Protein AF-0000000071170384 (afdb_homodimer)

InterPro domains:
  IPR001902 SLC26A/SulP transporter [PTHR11814] (69-682)
  IPR001902 SLC26A/SulP transporter [TIGR00815] (80-679)
  IPR002645 STAS domain [PF01740] (552-679)
  IPR002645 STAS domain [PS50801] (547-683)
  IPR011547 SLC26A/SulP transporter domain [PF00916] (94-498)
  IPR036513 STAS domain superfamily [G3DSA:3.30.750.24] (528-684)
  IPR036513 STAS domain superfamily [SSF52091] (549-679)

Structure (mmCIF, N/CA/C/O backbone):
data_AF-0000000071170384-model_v1
#
loop_
_entity.id
_entity.type
_entity.pdbx_description
1 polymer 'STAS domain-containing protein'
#
loop_
_atom_site.group_PDB
_atom_site.id
_atom_site.type_symbol
_atom_site.label_atom_id
_atom_site.label_alt_id
_atom_site.label_comp_id
_atom_site.label_asym_id
_atom_site.label_entity_id
_atom_site.label_seq_id
_atom_site.pdbx_PDB_ins_code
_atom_site.Cartn_x
_atom_site.Cartn_y
_atom_site.Cartn_z
_atom_site.occupancy
_atom_site.B_iso_or_equiv
_atom_site.auth_seq_id
_atom_site.auth_comp_id
_atom_site.auth_asym_id
_atom_site.auth_atom_id
_atom_site.pdbx_PDB_model_num
ATOM 1 N N . MET A 1 1 ? -44.094 -24.359 32.625 1 20.95 1 MET A N 1
ATOM 2 C CA . MET A 1 1 ? -44.75 -25.047 31.547 1 20.95 1 MET A CA 1
ATOM 3 C C . MET A 1 1 ? -43.969 -24.891 30.234 1 20.95 1 MET A C 1
ATOM 5 O O . MET A 1 1 ? -43.531 -23.781 29.906 1 20.95 1 MET A O 1
ATOM 9 N N . PRO A 1 2 ? -43.344 -25.953 29.719 1 22.44 2 PRO A N 1
ATOM 10 C CA . PRO A 1 2 ? -42.406 -25.969 28.578 1 22.44 2 PRO A CA 1
ATOM 11 C C . PRO A 1 2 ? -43.031 -25.391 27.312 1 22.44 2 PRO A C 1
ATOM 13 O O . PRO A 1 2 ? -44.188 -25.688 27 1 22.44 2 PRO A O 1
ATOM 16 N N . ARG A 1 3 ? -42.844 -24.062 27.062 1 23.8 3 ARG A N 1
ATOM 17 C CA . ARG A 1 3 ? -43.344 -23.391 25.859 1 23.8 3 ARG A CA 1
ATOM 18 C C . ARG A 1 3 ? -43.125 -24.266 24.625 1 23.8 3 ARG A C 1
ATOM 20 O O . ARG A 1 3 ? -42.031 -24.734 24.375 1 23.8 3 ARG A O 1
ATOM 27 N N . LYS A 1 4 ? -44.219 -25.016 24.266 1 24.16 4 LYS A N 1
ATOM 28 C CA . LYS A 1 4 ? -44.375 -25.828 23.062 1 24.16 4 LYS A CA 1
ATOM 29 C C . LYS A 1 4 ? -43.812 -25.125 21.828 1 24.16 4 LYS A C 1
ATOM 31 O O . LYS A 1 4 ? -44.219 -24 21.516 1 24.16 4 LYS A O 1
ATOM 36 N N . TYR A 1 5 ? -42.531 -25.359 21.547 1 25.11 5 TYR A N 1
ATOM 37 C CA . TYR A 1 5 ? -41.781 -25 20.375 1 25.11 5 TYR A CA 1
ATOM 38 C C . TYR A 1 5 ? -42.531 -25.328 19.094 1 25.11 5 TYR A C 1
ATOM 40 O O . TYR A 1 5 ? -42.688 -26.516 18.75 1 25.11 5 TYR A O 1
ATOM 48 N N . TYR A 1 6 ? -43.75 -24.688 18.875 1 24.3 6 TYR A N 1
ATOM 49 C CA . TYR A 1 6 ? -44.406 -24.859 17.578 1 24.3 6 TYR A CA 1
ATOM 50 C C . TYR A 1 6 ? -43.406 -24.719 16.438 1 24.3 6 TYR A C 1
ATOM 52 O O . TYR A 1 6 ? -42.75 -23.688 16.328 1 24.3 6 TYR A O 1
ATOM 60 N N . GLY A 1 7 ? -42.781 -25.828 16.031 1 25.31 7 GLY A N 1
ATOM 61 C CA . GLY A 1 7 ? -41.875 -26.047 14.922 1 25.31 7 GLY A CA 1
ATOM 62 C C . GLY A 1 7 ? -42.375 -25.469 13.609 1 25.31 7 GLY A C 1
ATOM 63 O O . GLY A 1 7 ? -43.5 -25.797 13.172 1 25.31 7 GLY A O 1
ATOM 64 N N . ALA A 1 8 ? -42.344 -24.234 13.328 1 29.8 8 ALA A N 1
ATOM 65 C CA . ALA A 1 8 ? -42.625 -23.594 12.047 1 29.8 8 ALA A CA 1
ATOM 66 C C . ALA A 1 8 ? -42.031 -24.375 10.891 1 29.8 8 ALA A C 1
ATOM 68 O O . ALA A 1 8 ? -40.781 -24.469 10.781 1 29.8 8 ALA A O 1
ATOM 69 N N . PHE A 1 9 ? -42.594 -25.547 10.453 1 29.34 9 PHE A N 1
ATOM 70 C CA . PHE A 1 9 ? -42.25 -26.297 9.25 1 29.34 9 PHE A CA 1
ATOM 71 C C . PHE A 1 9 ? -42.406 -25.406 8.016 1 29.34 9 PHE A C 1
ATOM 73 O O . PHE A 1 9 ? -43.406 -24.719 7.836 1 29.34 9 PHE A O 1
ATOM 80 N N . SER A 1 10 ? -41.469 -24.766 7.492 1 36.94 10 SER A N 1
ATOM 81 C CA . SER A 1 10 ? -41.5 -24.391 6.082 1 36.94 10 SER A CA 1
ATOM 82 C C . SER A 1 10 ? -42.125 -25.484 5.23 1 36.94 10 SER A C 1
ATOM 84 O O . SER A 1 10 ? -41.625 -26.609 5.184 1 36.94 10 SER A O 1
ATOM 86 N N . HIS A 1 11 ? -43.406 -25.703 5.277 1 37 11 HIS A N 1
ATOM 87 C CA . HIS A 1 11 ? -44.156 -26.703 4.527 1 37 11 HIS A CA 1
ATOM 88 C C . HIS A 1 11 ? -43.969 -26.531 3.025 1 37 11 HIS A C 1
ATOM 90 O O . HIS A 1 11 ? -44.188 -25.438 2.486 1 37 11 HIS A O 1
ATOM 96 N N . MET A 1 12 ? -43 -27.172 2.486 1 35.38 12 MET A N 1
ATOM 97 C CA . MET A 1 12 ? -42.906 -27.391 1.045 1 35.38 12 MET A CA 1
ATOM 98 C C . MET A 1 12 ? -44.188 -28.047 0.509 1 35.38 12 MET A C 1
ATOM 100 O O . MET A 1 12 ? -44.562 -29.125 0.969 1 35.38 12 MET A O 1
ATOM 104 N N . LYS A 1 13 ? -45.281 -27.453 0.264 1 33.75 13 LYS A N 1
ATOM 105 C CA . LYS A 1 13 ? -46.344 -28.125 -0.482 1 33.75 13 LYS A CA 1
ATOM 106 C C . LYS A 1 13 ? -45.906 -28.453 -1.903 1 33.75 13 LYS A C 1
ATOM 108 O O . LYS A 1 13 ? -45.625 -27.547 -2.699 1 33.75 13 LYS A O 1
ATOM 113 N N . THR A 1 14 ? -45.156 -29.516 -2.109 1 32.84 14 THR A N 1
ATOM 114 C CA . THR A 1 14 ? -44.875 -30.062 -3.436 1 32.84 14 THR A CA 1
ATOM 115 C C . THR A 1 14 ? -46.188 -30.281 -4.211 1 32.84 14 THR A C 1
ATOM 117 O O . THR A 1 14 ? -46.969 -31.156 -3.865 1 32.84 14 THR A O 1
ATOM 120 N N . GLU A 1 15 ? -47 -29.359 -4.523 1 31.3 15 GLU A N 1
ATOM 121 C CA . GLU A 1 15 ? -47.938 -29.766 -5.555 1 31.3 15 GLU A CA 1
ATOM 122 C C . GLU A 1 15 ? -47.219 -30.266 -6.801 1 31.3 15 GLU A C 1
ATOM 124 O O . GLU A 1 15 ? -46.656 -29.469 -7.551 1 31.3 15 GLU A O 1
ATOM 129 N N . LEU A 1 16 ? -46.562 -31.422 -6.723 1 31.34 16 LEU A N 1
ATOM 130 C CA . LEU A 1 16 ? -46.062 -32.125 -7.895 1 31.34 16 LEU A CA 1
ATOM 131 C C . LEU A 1 16 ? -47.062 -32.094 -9.031 1 31.34 16 LEU A C 1
ATOM 133 O O . LEU A 1 16 ? -48.125 -32.719 -8.93 1 31.34 16 LEU A O 1
ATOM 137 N N . LEU A 1 17 ? -47.281 -31 -9.742 1 30.3 17 LEU A N 1
ATOM 138 C CA . LEU A 1 17 ? -48.031 -31.203 -10.984 1 30.3 17 LEU A CA 1
ATOM 139 C C . LEU A 1 17 ? -47.406 -32.344 -11.797 1 30.3 17 LEU A C 1
ATOM 141 O O . LEU A 1 17 ? -46.188 -32.438 -11.891 1 30.3 17 LEU A O 1
ATOM 145 N N . ASN A 1 18 ? -48.062 -33.438 -12.109 1 28.81 18 ASN A N 1
ATOM 146 C CA . ASN A 1 18 ? -47.844 -34.688 -12.852 1 28.81 18 ASN A CA 1
ATOM 147 C C . ASN A 1 18 ? -47.156 -34.406 -14.188 1 28.81 18 ASN A C 1
ATOM 149 O O . ASN A 1 18 ? -47.094 -35.312 -15.039 1 28.81 18 ASN A O 1
ATOM 153 N N . GLY A 1 19 ? -47.344 -33.25 -14.938 1 29.53 19 GLY A N 1
ATOM 154 C CA . GLY A 1 19 ? -47.031 -33.438 -16.344 1 29.53 19 GLY A CA 1
ATOM 155 C C . GLY A 1 19 ? -45.562 -33.844 -16.594 1 29.53 19 GLY A C 1
ATOM 156 O O . GLY A 1 19 ? -44.75 -33.75 -15.688 1 29.53 19 GLY A O 1
ATOM 157 N N . GLY A 1 20 ? -45.094 -34 -17.984 1 28.73 20 GLY A N 1
ATOM 158 C CA . GLY A 1 20 ? -44.062 -34.719 -18.703 1 28.73 20 GLY A CA 1
ATOM 159 C C . GLY A 1 20 ? -42.656 -34.344 -18.297 1 28.73 20 GLY A C 1
ATOM 160 O O . GLY A 1 20 ? -42.031 -35 -17.453 1 28.73 20 GLY A O 1
ATOM 161 N N . GLU A 1 21 ? -41.969 -33.438 -19.125 1 32.56 21 GLU A N 1
ATOM 162 C CA . GLU A 1 21 ? -40.562 -33.5 -19.5 1 32.56 21 GLU A CA 1
ATOM 163 C C . GLU A 1 21 ? -39.656 -32.969 -18.391 1 32.56 21 GLU A C 1
ATOM 165 O O . GLU A 1 21 ? -39.938 -31.906 -17.828 1 32.56 21 GLU A O 1
ATOM 170 N N . ARG A 1 22 ? -38.781 -33.719 -17.766 1 36.72 22 ARG A N 1
ATOM 171 C CA . ARG A 1 22 ? -37.812 -33.844 -16.656 1 36.72 22 ARG A CA 1
ATOM 172 C C . ARG A 1 22 ? -36.781 -32.719 -16.734 1 36.72 22 ARG A C 1
ATOM 174 O O . ARG A 1 22 ? -35.562 -33 -16.734 1 36.72 22 ARG A O 1
ATOM 181 N N . ARG A 1 23 ? -36.906 -31.641 -17.422 1 36.28 23 ARG A N 1
ATOM 182 C CA . ARG A 1 23 ? -35.625 -30.938 -17.375 1 36.28 23 ARG A CA 1
ATOM 183 C C . ARG A 1 23 ? -35.344 -30.422 -15.977 1 36.28 23 ARG A C 1
ATOM 185 O O . ARG A 1 23 ? -36.219 -29.844 -15.32 1 36.28 23 ARG A O 1
ATOM 192 N N . GLU A 1 24 ? -34.344 -30.797 -15.297 1 39.06 24 GLU A N 1
ATOM 193 C CA . GLU A 1 24 ? -33.781 -30.547 -13.977 1 39.06 24 GLU A CA 1
ATOM 194 C C . GLU A 1 24 ? -34 -29.094 -13.547 1 39.06 24 GLU A C 1
ATOM 196 O O . GLU A 1 24 ? -34.312 -28.828 -12.375 1 39.06 24 GLU A O 1
ATOM 201 N N . GLY A 1 25 ? -33.844 -28.125 -14.375 1 41.59 25 GLY A N 1
ATOM 202 C CA . GLY A 1 25 ? -33.906 -26.719 -14.031 1 41.59 25 GLY A CA 1
ATOM 203 C C . GLY A 1 25 ? -35.281 -26.234 -13.664 1 41.59 25 GLY A C 1
ATOM 204 O O . GLY A 1 25 ? -35.438 -25.203 -13.023 1 41.59 25 GLY A O 1
ATOM 205 N N . ILE A 1 26 ? -36.375 -26.766 -14.258 1 41.81 26 ILE A N 1
ATOM 206 C CA . ILE A 1 26 ? -37.75 -26.266 -14.266 1 41.81 26 ILE A CA 1
ATOM 207 C C . ILE A 1 26 ? -38.406 -26.594 -12.938 1 41.81 26 ILE A C 1
ATOM 209 O O . ILE A 1 26 ? -39.312 -25.891 -12.5 1 41.81 26 ILE A O 1
ATOM 213 N N . MET A 1 27 ? -38.031 -27.609 -12.352 1 44.47 27 MET A N 1
ATOM 214 C CA . MET A 1 27 ? -38.781 -28.016 -11.18 1 44.47 27 MET A CA 1
ATOM 215 C C . MET A 1 27 ? -38.625 -27.016 -10.039 1 44.47 27 MET A C 1
ATOM 217 O O . MET A 1 27 ? -39.562 -26.75 -9.297 1 44.47 27 MET A O 1
ATOM 221 N N . ALA A 1 28 ? -37.5 -26.5 -9.852 1 48.72 28 ALA A N 1
ATOM 222 C CA . ALA A 1 28 ? -37.281 -25.594 -8.727 1 48.72 28 ALA A CA 1
ATOM 223 C C . ALA A 1 28 ? -38.125 -24.328 -8.875 1 48.72 28 ALA A C 1
ATOM 225 O O . ALA A 1 28 ? -38.594 -23.766 -7.879 1 48.72 28 ALA A O 1
ATOM 226 N N . SER A 1 29 ? -38.344 -23.969 -10.125 1 49.19 29 SER A N 1
ATOM 227 C CA . SER A 1 29 ? -39.125 -22.75 -10.312 1 49.19 29 SER A CA 1
ATOM 228 C C . SER A 1 29 ? -40.594 -22.969 -9.961 1 49.19 29 SER A C 1
ATOM 230 O O . SER A 1 29 ? -41.312 -22.016 -9.633 1 49.19 29 SER A O 1
ATOM 232 N N . VAL A 1 30 ? -41 -24.281 -9.93 1 52.75 30 VAL A N 1
ATOM 233 C CA . VAL A 1 30 ? -42.406 -24.562 -9.719 1 52.75 30 VAL A CA 1
ATOM 234 C C . VAL A 1 30 ? -42.688 -24.766 -8.227 1 52.75 30 VAL A C 1
ATOM 236 O O . VAL A 1 30 ? -43.844 -24.672 -7.777 1 52.75 30 VAL A O 1
ATOM 239 N N . CYS A 1 31 ? -41.562 -24.906 -7.504 1 57.34 31 CYS A N 1
ATOM 240 C CA . CYS A 1 31 ? -41.75 -25.141 -6.078 1 57.34 31 CYS A CA 1
ATOM 241 C C . CYS A 1 31 ? -41.875 -23.828 -5.316 1 57.34 31 CYS A C 1
ATOM 243 O O . CYS A 1 31 ? -41.062 -22.906 -5.535 1 57.34 31 CYS A O 1
ATOM 245 N N . ARG A 1 32 ? -43.062 -23.641 -4.629 1 66.44 32 ARG A N 1
ATOM 246 C CA . ARG A 1 32 ? -43.281 -22.469 -3.795 1 66.44 32 ARG A CA 1
ATOM 247 C C . ARG A 1 32 ? -43.062 -22.797 -2.32 1 66.44 32 ARG A C 1
ATOM 249 O O . ARG A 1 32 ? -43.312 -23.922 -1.887 1 66.44 32 ARG A O 1
ATOM 256 N N . PHE A 1 33 ? -42.406 -21.922 -1.614 1 66.06 33 PHE A N 1
ATOM 257 C CA . PHE A 1 33 ? -42.25 -22.125 -0.181 1 66.06 33 PHE A CA 1
ATOM 258 C C . PHE A 1 33 ? -42.906 -21 0.609 1 66.06 33 PHE A C 1
ATOM 260 O O . PHE A 1 33 ? -43.25 -19.953 0.052 1 66.06 33 PHE A O 1
ATOM 267 N N . HIS A 1 34 ? -43.375 -21.375 1.926 1 69.12 34 HIS A N 1
ATOM 268 C CA . HIS A 1 34 ? -44 -20.438 2.844 1 69.12 34 HIS A CA 1
ATOM 269 C C . HIS A 1 34 ? -43.188 -20.266 4.113 1 69.12 34 HIS A C 1
ATOM 271 O O . HIS A 1 34 ? -42.719 -21.234 4.707 1 69.12 34 HIS A O 1
ATOM 277 N N . VAL A 1 35 ? -42.781 -18.953 4.332 1 69.94 35 VAL A N 1
ATOM 278 C CA . VAL A 1 35 ? -42.062 -18.641 5.57 1 69.94 35 VAL A CA 1
ATOM 279 C C . VAL A 1 35 ? -42.938 -17.766 6.465 1 69.94 35 VAL A C 1
ATOM 281 O O . VAL A 1 35 ? -43.531 -16.781 6.012 1 69.94 35 VAL A O 1
ATOM 284 N N . GLU A 1 36 ? -43.188 -18.234 7.742 1 68.5 36 GLU A N 1
ATOM 285 C CA . GLU A 1 36 ? -43.906 -17.438 8.75 1 68.5 36 GLU A CA 1
ATOM 286 C C . GLU A 1 36 ? -43.031 -17.219 9.984 1 68.5 36 GLU A C 1
ATOM 288 O O . GLU A 1 36 ? -42.656 -18.188 10.648 1 68.5 36 GLU A O 1
ATOM 293 N N . ARG A 1 37 ? -42.656 -16.016 10.211 1 69.69 37 ARG A N 1
ATOM 294 C CA . ARG A 1 37 ? -41.812 -15.727 11.375 1 69.69 37 ARG A CA 1
ATOM 295 C C . ARG A 1 37 ? -42.094 -14.312 11.891 1 69.69 37 ARG A C 1
ATOM 297 O O . ARG A 1 37 ? -42.625 -13.477 11.164 1 69.69 37 ARG A O 1
ATOM 304 N N . PRO A 1 38 ? -41.688 -13.953 13.203 1 65.81 38 PRO A N 1
ATOM 305 C CA . PRO A 1 38 ? -41.844 -12.594 13.727 1 65.81 38 PRO A CA 1
ATOM 306 C C . PRO A 1 38 ? -40.812 -11.617 13.125 1 65.81 38 PRO A C 1
ATOM 308 O O . PRO A 1 38 ? -39.812 -12.039 12.586 1 65.81 38 PRO A O 1
ATOM 311 N N . VAL A 1 39 ? -41.188 -10.375 13.133 1 69.19 39 VAL A N 1
ATOM 312 C CA . VAL A 1 39 ? -40.281 -9.312 12.75 1 69.19 39 VAL A CA 1
ATOM 313 C C . VAL A 1 39 ? -39.219 -9.117 13.844 1 69.19 39 VAL A C 1
ATOM 315 O O . VAL A 1 39 ? -39.562 -8.883 15.008 1 69.19 39 VAL A O 1
ATOM 318 N N . TYR A 1 40 ? -37.938 -9.312 13.586 1 65.62 40 TYR A N 1
ATOM 319 C CA . TYR A 1 40 ? -36.875 -9.273 14.594 1 65.62 40 TYR A CA 1
ATOM 320 C C . TYR A 1 40 ? -36.094 -7.969 14.523 1 65.62 40 TYR A C 1
ATOM 322 O O . TYR A 1 40 ? -35.812 -7.48 13.438 1 65.62 40 TYR A O 1
ATOM 330 N N . GLN A 1 41 ? -35.906 -7.34 15.727 1 71.38 41 GLN A N 1
ATOM 331 C CA . GLN A 1 41 ? -34.812 -6.422 15.883 1 71.38 41 GLN A CA 1
ATOM 332 C C . GLN A 1 41 ? -33.531 -7.168 16.25 1 71.38 41 GLN A C 1
ATOM 334 O O . GLN A 1 41 ? -33.594 -8.266 16.812 1 71.38 41 GLN A O 1
ATOM 339 N N . GLN A 1 42 ? -32.438 -6.684 15.898 1 75.38 42 GLN A N 1
ATOM 340 C CA . GLN A 1 42 ? -31.172 -7.375 16.109 1 75.38 42 GLN A CA 1
ATOM 341 C C . GLN A 1 42 ? -30.984 -7.773 17.562 1 75.38 42 GLN A C 1
ATOM 343 O O . GLN A 1 42 ? -30.484 -8.859 17.859 1 75.38 42 GLN A O 1
ATOM 348 N N . GLU A 1 43 ? -31.359 -6.902 18.438 1 72.44 43 GLU A N 1
ATOM 349 C CA . GLU A 1 43 ? -31.219 -7.188 19.859 1 72.44 43 GLU A CA 1
ATOM 350 C C . GLU A 1 43 ? -32.062 -8.383 20.281 1 72.44 43 GLU A C 1
ATOM 352 O O . GLU A 1 43 ? -31.672 -9.188 21.109 1 72.44 43 GLU A O 1
ATOM 357 N N . GLU A 1 44 ? -33.25 -8.484 19.703 1 69.56 44 GLU A N 1
ATOM 358 C CA . GLU A 1 44 ? -34.156 -9.594 20 1 69.56 44 GLU A CA 1
ATOM 359 C C . GLU A 1 44 ? -33.594 -10.914 19.5 1 69.56 44 GLU A C 1
ATOM 361 O O . GLU A 1 44 ? -33.688 -11.938 20.172 1 69.56 44 GLU A O 1
ATOM 366 N N . LEU A 1 45 ? -33.062 -10.852 18.406 1 71.5 45 LEU A N 1
ATOM 367 C CA . LEU A 1 45 ? -32.438 -12.047 17.844 1 71.5 45 LEU A CA 1
ATOM 368 C C . LEU A 1 45 ? -31.234 -12.477 18.688 1 71.5 45 LEU A C 1
ATOM 370 O O . LEU A 1 45 ? -31.031 -13.672 18.922 1 71.5 45 LEU A O 1
ATOM 374 N N . ASN A 1 46 ? -30.391 -11.523 19.094 1 72.62 46 ASN A N 1
ATOM 375 C CA . ASN A 1 46 ? -29.234 -11.812 19.922 1 72.62 46 ASN A CA 1
ATOM 376 C C . ASN A 1 46 ? -29.641 -12.438 21.25 1 72.62 46 ASN A C 1
ATOM 378 O O . ASN A 1 46 ? -29 -13.375 21.734 1 72.62 46 ASN A O 1
ATOM 382 N N . ASP A 1 47 ? -30.641 -11.883 21.797 1 70.81 47 ASP A N 1
ATOM 383 C CA . ASP A 1 47 ? -31.109 -12.359 23.094 1 70.81 47 ASP A CA 1
ATOM 384 C C . ASP A 1 47 ? -31.656 -13.781 22.984 1 70.81 47 ASP A C 1
ATOM 386 O O . ASP A 1 47 ? -31.469 -14.594 23.906 1 70.81 47 ASP A O 1
ATOM 390 N N . GLU A 1 48 ? -32.25 -14.055 21.891 1 68.88 48 GLU A N 1
ATOM 391 C CA . GLU A 1 48 ? -32.938 -15.336 21.75 1 68.88 48 GLU A CA 1
ATOM 392 C C . GLU A 1 48 ? -31.969 -16.422 21.297 1 68.88 48 GLU A C 1
ATOM 394 O O . GLU A 1 48 ? -32.094 -17.578 21.719 1 68.88 48 GLU A O 1
ATOM 399 N N . TYR A 1 49 ? -31.016 -16.125 20.516 1 70 49 TYR A N 1
ATOM 400 C CA . TYR A 1 49 ? -30.281 -17.203 19.859 1 70 49 TYR A CA 1
ATOM 401 C C . TYR A 1 49 ? -28.781 -17.047 20.047 1 70 49 TYR A C 1
ATOM 403 O O . TYR A 1 49 ? -28 -17.891 19.625 1 70 49 TYR A O 1
ATOM 411 N N . LYS A 1 50 ? -28.297 -15.867 20.594 1 72.44 50 LYS A N 1
ATOM 412 C CA . LYS A 1 50 ? -26.859 -15.664 20.75 1 72.44 50 LYS A CA 1
ATOM 413 C C . LYS A 1 50 ? -26.266 -16.719 21.688 1 72.44 50 LYS A C 1
ATOM 415 O O . LYS A 1 50 ? -26.859 -17.047 22.719 1 72.44 50 LYS A O 1
ATOM 420 N N . SER A 1 51 ? -25.266 -17.391 21.047 1 67.19 51 SER A N 1
ATOM 421 C CA . SER A 1 51 ? -24.594 -18.422 21.844 1 67.19 51 SER A CA 1
ATOM 422 C C . SER A 1 51 ? -23.703 -17.797 22.906 1 67.19 51 SER A C 1
ATOM 424 O O . SER A 1 51 ? -23.125 -16.734 22.703 1 67.19 51 SER A O 1
ATOM 426 N N . GLU A 1 52 ? -23.875 -17.938 24.172 1 54.81 52 GLU A N 1
ATOM 427 C CA . GLU A 1 52 ? -23.094 -17.422 25.297 1 54.81 52 GLU A CA 1
ATOM 428 C C . GLU A 1 52 ? -21.594 -17.688 25.094 1 54.81 52 GLU A C 1
ATOM 430 O O . GLU A 1 52 ? -20.75 -17.109 25.781 1 54.81 52 GLU A O 1
ATOM 435 N N . ARG A 1 53 ? -21.203 -18.562 24.312 1 47.66 53 ARG A N 1
ATOM 436 C CA . ARG A 1 53 ? -19.828 -19.062 24.328 1 47.66 53 ARG A CA 1
ATOM 437 C C . ARG A 1 53 ? -18.859 -18.031 23.734 1 47.66 53 ARG A C 1
ATOM 439 O O . ARG A 1 53 ? -17.656 -18.266 23.656 1 47.66 53 ARG A O 1
ATOM 446 N N . THR A 1 54 ? -19.281 -16.969 23.188 1 45.97 54 THR A N 1
ATOM 447 C CA . THR A 1 54 ? -18.359 -16.281 22.281 1 45.97 54 THR A CA 1
ATOM 448 C C . THR A 1 54 ? -17.266 -15.562 23.062 1 45.97 54 THR A C 1
ATOM 450 O O . THR A 1 54 ? -16.438 -14.852 22.484 1 45.97 54 THR A O 1
ATOM 453 N N . SER A 1 55 ? -17.469 -15.234 24.406 1 40.06 55 SER A N 1
ATOM 454 C CA . SER A 1 55 ? -16.578 -14.172 24.891 1 40.06 55 SER A CA 1
ATOM 455 C C . SER A 1 55 ? -15.117 -14.516 24.656 1 40.06 55 SER A C 1
ATOM 457 O O . SER A 1 55 ? -14.32 -13.664 24.266 1 40.06 55 SER A O 1
ATOM 459 N N . CYS A 1 56 ? -14.539 -15.516 25.531 1 34.06 56 CYS A N 1
ATOM 460 C CA . CYS A 1 56 ? -13.18 -15.492 26.062 1 34.06 56 CYS A CA 1
ATOM 461 C C . CYS A 1 56 ? -12.195 -16.047 25.047 1 34.06 56 CYS A C 1
ATOM 463 O O . CYS A 1 56 ? -11.164 -16.609 25.422 1 34.06 56 CYS A O 1
ATOM 465 N N . LYS A 1 57 ? -12.547 -16.25 23.906 1 37.84 57 LYS A N 1
ATOM 466 C CA . LYS A 1 57 ? -11.633 -17.094 23.141 1 37.84 57 LYS A CA 1
ATOM 467 C C . LYS A 1 57 ? -10.344 -16.344 22.797 1 37.84 57 LYS A C 1
ATOM 469 O O . LYS A 1 57 ? -9.461 -16.891 22.141 1 37.84 57 LYS A O 1
ATOM 474 N N . SER A 1 58 ? -10.352 -15.055 23.047 1 40.19 58 SER A N 1
ATOM 475 C CA . SER A 1 58 ? -9.195 -14.383 22.469 1 40.19 58 SER A CA 1
ATOM 476 C C . SER A 1 58 ? -7.898 -14.82 23.156 1 40.19 58 SER A C 1
ATOM 478 O O . SER A 1 58 ? -6.895 -15.062 22.484 1 40.19 58 SER A O 1
ATOM 480 N N . LEU A 1 59 ? -7.867 -14.82 24.594 1 35.09 59 LEU A N 1
ATOM 481 C CA . LEU A 1 59 ? -6.602 -15.047 25.297 1 35.09 59 LEU A CA 1
ATOM 482 C C . LEU A 1 59 ? -6.195 -16.516 25.203 1 35.09 59 LEU A C 1
ATOM 484 O O . LEU A 1 59 ? -5.004 -16.828 25.266 1 35.09 59 LEU A O 1
ATOM 488 N N . ASP A 1 60 ? -7.141 -17.344 25.234 1 35.72 60 ASP A N 1
ATOM 489 C CA . ASP A 1 60 ? -6.793 -18.75 25.422 1 35.72 60 ASP A CA 1
ATOM 490 C C . ASP A 1 60 ? -6.141 -19.312 24.156 1 35.72 60 ASP A C 1
ATOM 492 O O . ASP A 1 60 ? -5.355 -20.266 24.234 1 35.72 60 ASP A O 1
ATOM 496 N N . ASP A 1 61 ? -6.578 -18.797 23.078 1 37.66 61 ASP A N 1
ATOM 497 C CA . ASP A 1 61 ? -5.973 -19.375 21.875 1 37.66 61 ASP A CA 1
ATOM 498 C C . ASP A 1 61 ? -4.508 -18.953 21.75 1 37.66 61 ASP A C 1
ATOM 500 O O . ASP A 1 61 ? -3.75 -19.547 20.984 1 37.66 61 ASP A O 1
ATOM 504 N N . LEU A 1 62 ? -4.203 -17.797 22.312 1 36.09 62 LEU A N 1
ATOM 505 C CA . LEU A 1 62 ? -2.775 -17.5 22.344 1 36.09 62 LEU A CA 1
ATOM 506 C C . LEU A 1 62 ? -2.029 -18.5 23.219 1 36.09 62 LEU A C 1
ATOM 508 O O . LEU A 1 62 ? -0.869 -18.828 22.953 1 36.09 62 LEU A O 1
ATOM 512 N N . GLN A 1 63 ? -2.654 -18.844 24.375 1 35.19 63 GLN A N 1
ATOM 513 C CA . GLN A 1 63 ? -1.928 -19.719 25.297 1 35.19 63 GLN A CA 1
ATOM 514 C C . GLN A 1 63 ? -1.717 -21.109 24.703 1 35.19 63 GLN A C 1
ATOM 516 O O . GLN A 1 63 ? -0.753 -21.797 25.047 1 35.19 63 GLN A O 1
ATOM 521 N N . SER A 1 64 ? -2.758 -21.578 24.094 1 36.91 64 SER A N 1
ATOM 522 C CA . SER A 1 64 ? -2.588 -22.969 23.719 1 36.91 64 SER A CA 1
ATOM 523 C C . SER A 1 64 ? -1.54 -23.125 22.609 1 36.91 64 SER A C 1
ATOM 525 O O . SER A 1 64 ? -1.217 -24.25 22.203 1 36.91 64 SER A O 1
ATOM 527 N N . SER A 1 65 ? -1.317 -22.031 22.078 1 39.06 65 SER A N 1
ATOM 528 C CA . SER A 1 65 ? -0.305 -22.234 21.047 1 39.06 65 SER A CA 1
ATOM 529 C C . SER A 1 65 ? 1.048 -22.578 21.672 1 39.06 65 SER A C 1
ATOM 531 O O . SER A 1 65 ? 2.07 -22.562 20.969 1 39.06 65 SER A O 1
ATOM 533 N N . HIS A 1 66 ? 1.083 -22.422 22.984 1 34.91 66 HIS A N 1
ATOM 534 C CA . HIS A 1 66 ? 2.354 -22.969 23.453 1 34.91 66 HIS A CA 1
ATOM 535 C C . HIS A 1 66 ? 2.467 -24.453 23.156 1 34.91 66 HIS A C 1
ATOM 537 O O . HIS A 1 66 ? 2.141 -25.281 24 1 34.91 66 HIS A O 1
ATOM 543 N N . ARG A 1 67 ? 1.915 -24.984 22.234 1 37.06 67 ARG A N 1
ATOM 544 C CA . ARG A 1 67 ? 2.262 -26.375 21.969 1 37.06 67 ARG A CA 1
ATOM 545 C C . ARG A 1 67 ? 3.734 -26.641 22.266 1 37.06 67 ARG A C 1
ATOM 547 O O . ARG A 1 67 ? 4.586 -25.797 22 1 37.06 67 ARG A O 1
ATOM 554 N N . LYS A 1 68 ? 4.059 -27.625 23 1 36.34 68 LYS A N 1
ATOM 555 C CA . LYS A 1 68 ? 5.309 -28.312 23.312 1 36.34 68 LYS A CA 1
ATOM 556 C C . LYS A 1 68 ? 6.258 -28.297 22.109 1 36.34 68 LYS A C 1
ATOM 558 O O . LYS A 1 68 ? 5.906 -28.75 21.031 1 36.34 68 LYS A O 1
ATOM 563 N N . PHE A 1 69 ? 7.055 -27.375 22.047 1 40.84 69 PHE A N 1
ATOM 564 C CA . PHE A 1 69 ? 8.234 -27.391 21.203 1 40.84 69 PHE A CA 1
ATOM 565 C C . PHE A 1 69 ? 8.867 -28.781 21.188 1 40.84 69 PHE A C 1
ATOM 567 O O . PHE A 1 69 ? 9.609 -29.141 22.109 1 40.84 69 PHE A O 1
ATOM 574 N N . ARG A 1 70 ? 8.219 -29.844 21.094 1 41.5 70 ARG A N 1
ATOM 575 C CA . ARG A 1 70 ? 8.992 -31.062 20.953 1 41.5 70 ARG A CA 1
ATOM 576 C C . ARG A 1 70 ? 10.086 -30.906 19.906 1 41.5 70 ARG A C 1
ATOM 578 O O . ARG A 1 70 ? 9.805 -30.547 18.75 1 41.5 70 ARG A O 1
ATOM 585 N N . LEU A 1 71 ? 11.219 -30.656 20.312 1 44.56 71 LEU A N 1
ATOM 586 C CA . LEU A 1 71 ? 12.438 -30.578 19.516 1 44.56 71 LEU A CA 1
ATOM 587 C C . LEU A 1 71 ? 12.336 -31.453 18.266 1 44.56 71 LEU A C 1
ATOM 589 O O . LEU A 1 71 ? 12.789 -31.062 17.188 1 44.56 71 LEU A O 1
ATOM 593 N N . SER A 1 72 ? 11.836 -32.719 18.469 1 49.78 72 SER A N 1
ATOM 594 C CA . SER A 1 72 ? 11.727 -33.594 17.328 1 49.78 72 SER A CA 1
ATOM 595 C C . SER A 1 72 ? 10.734 -33.062 16.297 1 49.78 72 SER A C 1
ATOM 597 O O . SER A 1 72 ? 10.969 -33.156 15.086 1 49.78 72 SER A O 1
ATOM 599 N N . SER A 1 73 ? 9.711 -32.438 16.75 1 54.59 73 SER A N 1
ATOM 600 C CA . SER A 1 73 ? 8.703 -31.891 15.844 1 54.59 73 SER A CA 1
ATOM 601 C C . SER A 1 73 ? 9.203 -30.609 15.188 1 54.59 73 SER A C 1
ATOM 603 O O . SER A 1 73 ? 8.859 -30.312 14.039 1 54.59 73 SER A O 1
ATOM 605 N N . CYS A 1 74 ? 10.031 -29.953 15.883 1 56.53 74 CYS A N 1
ATOM 606 C CA . CYS A 1 74 ? 10.641 -28.734 15.336 1 56.53 74 CYS A CA 1
ATOM 607 C C . CYS A 1 74 ? 11.625 -29.078 14.227 1 56.53 74 CYS A C 1
ATOM 609 O O . CYS A 1 74 ? 11.672 -28.391 13.203 1 56.53 74 CYS A O 1
ATOM 611 N N . LEU A 1 75 ? 12.453 -30.234 14.5 1 58.78 75 LEU A N 1
ATOM 612 C CA . LEU A 1 75 ? 13.414 -30.625 13.477 1 58.78 75 LEU A CA 1
ATOM 613 C C . LEU A 1 75 ? 12.695 -31.125 12.227 1 58.78 75 LEU A C 1
ATOM 615 O O . LEU A 1 75 ? 13.133 -30.859 11.102 1 58.78 75 LEU A O 1
ATOM 619 N N . THR A 1 76 ? 11.625 -31.812 12.43 1 60.84 76 THR A N 1
ATOM 620 C CA . THR A 1 76 ? 10.898 -32.312 11.273 1 60.84 76 THR A CA 1
ATOM 621 C C . THR A 1 76 ? 10.227 -31.172 10.516 1 60.84 76 THR A C 1
ATOM 623 O O . THR A 1 76 ? 10.031 -31.25 9.305 1 60.84 76 THR A O 1
ATOM 626 N N . THR A 1 77 ? 10.023 -30.141 11.234 1 66.44 77 THR A N 1
ATOM 627 C CA . THR A 1 77 ? 9.406 -29.016 10.555 1 66.44 77 THR A CA 1
ATOM 628 C C . THR A 1 77 ? 10.469 -28.156 9.875 1 66.44 77 THR A C 1
ATOM 630 O O . THR A 1 77 ? 10.219 -27.562 8.82 1 66.44 77 THR A O 1
ATOM 633 N N . LEU A 1 78 ? 11.68 -28.281 10.375 1 74.19 78 LEU A N 1
ATOM 634 C CA . LEU A 1 78 ? 12.758 -27.453 9.828 1 74.19 78 LEU A CA 1
ATOM 635 C C . LEU A 1 78 ? 13.375 -28.125 8.602 1 74.19 78 LEU A C 1
ATOM 637 O O . LEU A 1 78 ? 13.875 -27.438 7.703 1 74.19 78 LEU A O 1
ATOM 641 N N . ILE A 1 79 ? 13.344 -29.531 8.625 1 81.94 79 ILE A N 1
ATOM 642 C CA . ILE A 1 79 ? 13.93 -30.281 7.516 1 81.94 79 ILE A CA 1
ATOM 643 C C . ILE A 1 79 ? 12.859 -31.141 6.848 1 81.94 79 ILE A C 1
ATOM 645 O O . ILE A 1 79 ? 12.695 -32.312 7.188 1 81.94 79 ILE A O 1
ATOM 649 N N . PRO A 1 80 ? 12.266 -30.625 5.867 1 77.19 80 PRO A N 1
ATOM 650 C CA . PRO A 1 80 ? 11.195 -31.344 5.184 1 77.19 80 PRO A CA 1
ATOM 651 C C . PRO A 1 80 ? 11.648 -32.688 4.617 1 77.19 80 PRO A C 1
ATOM 653 O O . PRO A 1 80 ? 10.836 -33.594 4.445 1 77.19 80 PRO A O 1
ATOM 656 N N . ALA A 1 81 ? 12.93 -32.875 4.309 1 78.75 81 ALA A N 1
ATOM 657 C CA . ALA A 1 81 ? 13.453 -34.125 3.721 1 78.75 81 ALA A CA 1
ATOM 658 C C . ALA A 1 81 ? 13.219 -35.312 4.645 1 78.75 81 ALA A C 1
ATOM 660 O O . ALA A 1 81 ? 13.055 -36.438 4.18 1 78.75 81 ALA A O 1
ATOM 661 N N . LEU A 1 82 ? 13.195 -35.062 5.887 1 76.12 82 LEU A N 1
ATOM 662 C CA . LEU A 1 82 ? 13 -36.125 6.848 1 76.12 82 LEU A CA 1
ATOM 663 C C . LEU A 1 82 ? 11.594 -36.719 6.738 1 76.12 82 LEU A C 1
ATOM 665 O O . LEU A 1 82 ? 11.383 -37.875 7.008 1 76.12 82 LEU A O 1
ATOM 669 N N . ASN A 1 83 ? 10.664 -35.906 6.27 1 73.38 83 ASN A N 1
ATOM 670 C CA . ASN A 1 83 ? 9.289 -36.375 6.117 1 73.38 83 ASN A CA 1
ATOM 671 C C . ASN A 1 83 ? 9.102 -37.125 4.805 1 73.38 83 ASN A C 1
ATOM 673 O O . ASN A 1 83 ? 8.508 -38.188 4.785 1 73.38 83 ASN A O 1
ATOM 677 N N . TRP A 1 84 ? 9.633 -36.594 3.746 1 74.12 84 TRP A N 1
ATOM 678 C CA . TRP A 1 84 ? 9.352 -37.25 2.471 1 74.12 84 TRP A CA 1
ATOM 679 C C . TRP A 1 84 ? 10.328 -38.406 2.223 1 74.12 84 TRP A C 1
ATOM 681 O O . TRP A 1 84 ? 10.008 -39.344 1.499 1 74.12 84 TRP A O 1
ATOM 691 N N . LEU A 1 85 ? 11.555 -38.406 2.838 1 75.56 85 LEU A N 1
ATOM 692 C CA . LEU A 1 85 ? 12.516 -39.469 2.652 1 75.56 85 LEU A CA 1
ATOM 693 C C . LEU A 1 85 ? 12.016 -40.781 3.273 1 75.56 85 LEU A C 1
ATOM 695 O O . LEU A 1 85 ? 12.266 -41.875 2.748 1 75.56 85 LEU A O 1
ATOM 699 N N . VAL A 1 86 ? 11.242 -40.562 4.359 1 72.81 86 VAL A N 1
ATOM 700 C CA . VAL A 1 86 ? 10.719 -41.75 5.055 1 72.81 86 VAL A CA 1
ATOM 701 C C . VAL A 1 86 ? 9.617 -42.375 4.219 1 72.81 86 VAL A C 1
ATOM 703 O O . VAL A 1 86 ? 9.484 -43.594 4.191 1 72.81 86 VAL A O 1
ATOM 706 N N . HIS A 1 87 ? 8.938 -41.531 3.482 1 75.75 87 HIS A N 1
ATOM 707 C CA . HIS A 1 87 ? 7.824 -42.031 2.691 1 75.75 87 HIS A CA 1
ATOM 708 C C . HIS A 1 87 ? 8.219 -42.219 1.229 1 75.75 87 HIS A C 1
ATOM 710 O O . HIS A 1 87 ? 7.363 -42.438 0.368 1 75.75 87 HIS A O 1
ATOM 716 N N . TYR A 1 88 ? 9.508 -42.188 1.043 1 83.31 88 TYR A N 1
ATOM 717 C CA . TYR A 1 88 ? 10.016 -42.312 -0.321 1 83.31 88 TYR A CA 1
ATOM 718 C C . TYR A 1 88 ? 9.891 -43.719 -0.832 1 83.31 88 TYR A C 1
ATOM 720 O O . TYR A 1 88 ? 10.359 -44.656 -0.187 1 83.31 88 TYR A O 1
ATOM 728 N N . GLN A 1 89 ? 9.164 -43.875 -1.83 1 80.56 89 GLN A N 1
ATOM 729 C CA . GLN A 1 89 ? 9.031 -45.188 -2.463 1 80.56 89 GLN A CA 1
ATOM 730 C C . GLN A 1 89 ? 10.195 -45.438 -3.408 1 80.56 89 GLN A C 1
ATOM 732 O O . GLN A 1 89 ? 10.172 -45.031 -4.57 1 80.56 89 GLN A O 1
ATOM 737 N N . VAL A 1 90 ? 11.133 -46.156 -3.041 1 82.69 90 VAL A N 1
ATOM 738 C CA . VAL A 1 90 ? 12.391 -46.375 -3.748 1 82.69 90 VAL A CA 1
ATOM 739 C C . VAL A 1 90 ? 12.117 -47.094 -5.07 1 82.69 90 VAL A C 1
ATOM 741 O O . VAL A 1 90 ? 12.711 -46.75 -6.098 1 82.69 90 VAL A O 1
ATOM 744 N N . LYS A 1 91 ? 11.211 -48 -5.102 1 81.56 91 LYS A N 1
ATOM 745 C CA . LYS A 1 91 ? 10.984 -48.812 -6.289 1 81.56 91 LYS A CA 1
ATOM 746 C C . LYS A 1 91 ? 10.328 -48 -7.398 1 81.56 91 LYS A C 1
ATOM 748 O O . LYS A 1 91 ? 10.703 -48.125 -8.57 1 81.56 91 LYS A O 1
ATOM 753 N N . ASP A 1 92 ? 9.477 -47.125 -7.039 1 80.94 92 ASP A N 1
ATOM 754 C CA . ASP A 1 92 ? 8.719 -46.406 -8.062 1 80.94 92 ASP A CA 1
ATOM 755 C C . ASP A 1 92 ? 9.32 -45.031 -8.32 1 80.94 92 ASP A C 1
ATOM 757 O O . ASP A 1 92 ? 9.359 -44.562 -9.461 1 80.94 92 ASP A O 1
ATOM 761 N N . ASP A 1 93 ? 9.922 -44.469 -7.34 1 87.88 93 ASP A N 1
ATOM 762 C CA . ASP A 1 93 ? 10.297 -43.062 -7.445 1 87.88 93 ASP A CA 1
ATOM 763 C C . ASP A 1 93 ? 11.773 -42.906 -7.797 1 87.88 93 ASP A C 1
ATOM 765 O O . ASP A 1 93 ? 12.164 -41.969 -8.5 1 87.88 93 ASP A O 1
ATOM 769 N N . LEU A 1 94 ? 12.594 -43.812 -7.445 1 91 94 LEU A N 1
ATOM 770 C CA . LEU A 1 94 ? 14.039 -43.656 -7.594 1 91 94 LEU A CA 1
ATOM 771 C C . LEU A 1 94 ? 14.438 -43.656 -9.062 1 91 94 LEU A C 1
ATOM 773 O O . LEU A 1 94 ? 15.266 -42.844 -9.484 1 91 94 LEU A O 1
ATOM 777 N N . PHE A 1 95 ? 13.891 -44.594 -9.797 1 90.81 95 PHE A N 1
ATOM 778 C CA . PHE A 1 95 ? 14.219 -44.656 -11.219 1 90.81 95 PHE A CA 1
ATOM 779 C C . PHE A 1 95 ? 13.797 -43.406 -11.938 1 90.81 95 PHE A C 1
ATOM 781 O O . PHE A 1 95 ? 14.547 -42.844 -12.75 1 90.81 95 PHE A O 1
ATOM 788 N N . LYS A 1 96 ? 12.648 -42.906 -11.703 1 91 96 LYS A N 1
ATOM 789 C CA . LYS A 1 96 ? 12.125 -41.688 -12.312 1 91 96 LYS A CA 1
ATOM 790 C C . LYS A 1 96 ? 12.953 -40.469 -11.906 1 91 96 LYS A C 1
ATOM 792 O O . LYS A 1 96 ? 13.281 -39.625 -12.742 1 91 96 LYS A O 1
ATOM 797 N N . ASP A 1 97 ? 13.297 -40.438 -10.672 1 93.62 97 ASP A N 1
ATOM 798 C CA . ASP A 1 97 ? 14.102 -39.312 -10.172 1 93.62 97 ASP A CA 1
ATOM 799 C C . ASP A 1 97 ? 15.523 -39.375 -10.727 1 93.62 97 ASP A C 1
ATOM 801 O O . ASP A 1 97 ? 16.141 -38.344 -10.953 1 93.62 97 ASP A O 1
ATOM 805 N N . CYS A 1 98 ? 16.031 -40.531 -10.984 1 93.81 98 CYS A N 1
ATOM 806 C CA . CYS A 1 98 ? 17.359 -40.688 -11.57 1 93.81 98 CYS A CA 1
ATOM 807 C C . CYS A 1 98 ? 17.375 -40.188 -13.008 1 93.81 98 CYS A C 1
ATOM 809 O O . CYS A 1 98 ? 18.281 -39.438 -13.398 1 93.81 98 CYS A O 1
ATOM 811 N N . ILE A 1 99 ? 16.391 -40.562 -13.719 1 92 99 ILE A N 1
ATOM 812 C CA . ILE A 1 99 ? 16.312 -40.125 -15.102 1 92 99 ILE A CA 1
ATOM 813 C C . ILE A 1 99 ? 16.156 -38.594 -15.141 1 92 99 ILE A C 1
ATOM 815 O O . ILE A 1 99 ? 16.812 -37.938 -15.938 1 92 99 ILE A O 1
ATOM 819 N N . ALA A 1 100 ? 15.289 -38.125 -14.289 1 93.94 100 ALA A N 1
ATOM 820 C CA . ALA A 1 100 ? 15.078 -36.688 -14.211 1 93.94 100 ALA A CA 1
ATOM 821 C C . ALA A 1 100 ? 16.359 -35.969 -13.805 1 93.94 100 ALA A C 1
ATOM 823 O O . ALA A 1 100 ? 16.719 -34.938 -14.383 1 93.94 100 ALA A O 1
ATOM 824 N N . GLY A 1 101 ? 17.031 -36.469 -12.82 1 94.69 101 GLY A N 1
ATOM 825 C CA . GLY A 1 101 ? 18.281 -35.875 -12.359 1 94.69 101 GLY A CA 1
ATOM 826 C C . GLY A 1 101 ? 19.359 -35.844 -13.422 1 94.69 101 GLY A C 1
ATOM 827 O O . GLY A 1 101 ? 20.062 -34.844 -13.562 1 94.69 101 GLY A O 1
ATOM 828 N N . ILE A 1 102 ? 19.484 -36.875 -14.188 1 93.81 102 ILE A N 1
ATOM 829 C CA . ILE A 1 102 ? 20.453 -36.938 -15.273 1 93.81 102 ILE A CA 1
ATOM 830 C C . ILE A 1 102 ? 20.125 -35.906 -16.344 1 93.81 102 ILE A C 1
ATOM 832 O O . ILE A 1 102 ? 21.016 -35.188 -16.812 1 93.81 102 ILE A O 1
ATOM 836 N N . THR A 1 103 ? 18.859 -35.875 -16.656 1 91.25 103 THR A N 1
ATOM 837 C CA . THR A 1 103 ? 18.406 -34.938 -17.672 1 91.25 103 THR A CA 1
ATOM 838 C C . THR A 1 103 ? 18.672 -33.5 -17.234 1 91.25 103 THR A C 1
ATOM 840 O O . THR A 1 103 ? 19.141 -32.688 -18.016 1 91.25 103 THR A O 1
ATOM 843 N N . VAL A 1 104 ? 18.359 -33.219 -16.016 1 93.5 104 VAL A N 1
ATOM 844 C CA . VAL A 1 104 ? 18.547 -31.859 -15.469 1 93.5 104 VAL A CA 1
ATOM 845 C C . VAL A 1 104 ? 20.031 -31.531 -15.391 1 93.5 104 VAL A C 1
ATOM 847 O O . VAL A 1 104 ? 20.438 -30.391 -15.641 1 93.5 104 VAL A O 1
ATOM 850 N N . ALA A 1 105 ? 20.859 -32.5 -15 1 94.12 105 ALA A N 1
ATOM 851 C CA . ALA A 1 105 ? 22.312 -32.281 -14.93 1 94.12 105 ALA A CA 1
ATOM 852 C C . ALA A 1 105 ? 22.875 -31.875 -16.281 1 94.12 105 ALA A C 1
ATOM 854 O O . ALA A 1 105 ? 23.719 -31 -16.375 1 94.12 105 ALA A O 1
ATOM 855 N N . VAL A 1 106 ? 22.406 -32.5 -17.234 1 89.94 106 VAL A N 1
ATOM 856 C CA . VAL A 1 106 ? 22.859 -32.25 -18.594 1 89.94 106 VAL A CA 1
ATOM 857 C C . VAL A 1 106 ? 22.5 -30.812 -18.984 1 89.94 106 VAL A C 1
ATOM 859 O O . VAL A 1 106 ? 23.25 -30.156 -19.734 1 89.94 106 VAL A O 1
ATOM 862 N N . MET A 1 107 ? 21.469 -30.312 -18.5 1 90.5 107 MET A N 1
ATOM 863 C CA . MET A 1 107 ? 21.062 -28.938 -18.781 1 90.5 107 MET A CA 1
ATOM 864 C C . MET A 1 107 ? 21.844 -27.953 -17.922 1 90.5 107 MET A C 1
ATOM 866 O O . MET A 1 107 ? 22.141 -26.844 -18.359 1 90.5 107 MET A O 1
ATOM 870 N N . HIS A 1 108 ? 22.188 -28.344 -16.703 1 93.75 108 HIS A N 1
ATOM 871 C CA . HIS A 1 108 ? 22.922 -27.5 -15.766 1 93.75 108 HIS A CA 1
ATOM 872 C C . HIS A 1 108 ? 24.281 -27.109 -16.328 1 93.75 108 HIS A C 1
ATOM 874 O O . HIS A 1 108 ? 24.766 -26.016 -16.078 1 93.75 108 HIS A O 1
ATOM 880 N N . ILE A 1 109 ? 24.891 -27.938 -17.062 1 92.88 109 ILE A N 1
ATOM 881 C CA . ILE A 1 109 ? 26.266 -27.734 -17.5 1 92.88 109 ILE A CA 1
ATOM 882 C C . ILE A 1 109 ? 26.328 -26.547 -18.453 1 92.88 109 ILE A C 1
ATOM 884 O O . ILE A 1 109 ? 26.938 -25.531 -18.141 1 92.88 109 ILE A O 1
ATOM 888 N N . PRO A 1 110 ? 25.609 -26.672 -19.594 1 91 110 PRO A N 1
ATOM 889 C CA . PRO A 1 110 ? 25.688 -25.531 -20.516 1 91 110 PRO A CA 1
ATOM 890 C C . PRO A 1 110 ? 25.062 -24.266 -19.922 1 91 110 PRO A C 1
ATOM 892 O O . PRO A 1 110 ? 25.641 -23.172 -20.047 1 91 110 PRO A O 1
ATOM 895 N N . GLN A 1 111 ? 23.922 -24.328 -19.281 1 91.25 111 GLN A N 1
ATOM 896 C CA . GLN A 1 111 ? 23.25 -23.172 -18.719 1 91.25 111 GLN A CA 1
ATOM 897 C C . GLN A 1 111 ? 24.062 -22.547 -17.594 1 91.25 111 GLN A C 1
ATOM 899 O O . GLN A 1 111 ? 24.156 -21.312 -17.484 1 91.25 111 GLN A O 1
ATOM 904 N N . GLY A 1 112 ? 24.578 -23.422 -16.797 1 93.5 112 GLY A N 1
ATOM 905 C CA . GLY A 1 112 ? 25.406 -22.922 -15.703 1 93.5 112 GLY A CA 1
ATOM 906 C C . GLY A 1 112 ? 26.578 -22.078 -16.172 1 93.5 112 GLY A C 1
ATOM 907 O O . GLY A 1 112 ? 26.812 -20.984 -15.641 1 93.5 112 GLY A O 1
ATOM 908 N N . MET A 1 113 ? 27.281 -22.547 -17.141 1 91.56 113 MET A N 1
ATOM 909 C CA . MET A 1 113 ? 28.438 -21.828 -17.688 1 91.56 113 MET A CA 1
ATOM 910 C C . MET A 1 113 ? 28 -20.516 -18.344 1 91.56 113 MET A C 1
ATOM 912 O O . MET A 1 113 ? 28.609 -19.469 -18.125 1 91.56 113 MET A O 1
ATOM 916 N N . ALA A 1 114 ? 26.938 -20.641 -19.031 1 91.44 114 ALA A N 1
ATOM 917 C CA . ALA A 1 114 ? 26.438 -19.469 -19.75 1 91.44 114 ALA A CA 1
ATOM 918 C C . ALA A 1 114 ? 25.984 -18.391 -18.766 1 91.44 114 ALA A C 1
ATOM 920 O O . ALA A 1 114 ? 26.312 -17.219 -18.938 1 91.44 114 ALA A O 1
ATOM 921 N N . TYR A 1 115 ? 25.281 -18.734 -17.719 1 94 115 TYR A N 1
ATOM 922 C CA . TYR A 1 115 ? 24.719 -17.766 -16.797 1 94 115 TYR A CA 1
ATOM 923 C C . TYR A 1 115 ? 25.781 -17.219 -15.852 1 94 115 TYR A C 1
ATOM 925 O O . TYR A 1 115 ? 25.672 -16.094 -15.359 1 94 115 TYR A O 1
ATOM 933 N N . ALA A 1 116 ? 26.812 -18.016 -15.625 1 94.31 116 ALA A N 1
ATOM 934 C CA . ALA A 1 116 ? 27.938 -17.484 -14.883 1 94.31 116 ALA A CA 1
ATOM 935 C C . ALA A 1 116 ? 28.562 -16.297 -15.594 1 94.31 116 ALA A C 1
ATOM 937 O O . ALA A 1 116 ? 28.938 -15.305 -14.961 1 94.31 116 ALA A O 1
ATOM 938 N N . MET A 1 117 ? 28.625 -16.438 -16.859 1 90.62 117 MET A N 1
ATOM 939 C CA . MET A 1 117 ? 29.156 -15.336 -17.656 1 90.62 117 MET A CA 1
ATOM 940 C C . MET A 1 117 ? 28.266 -14.109 -17.578 1 90.62 117 MET A C 1
ATOM 942 O O . MET A 1 117 ? 28.75 -12.977 -17.578 1 90.62 117 MET A O 1
ATOM 946 N N . LEU A 1 118 ? 27.047 -14.367 -17.484 1 90.12 118 LEU A N 1
ATOM 947 C CA . LEU A 1 118 ? 26.078 -13.281 -17.312 1 90.12 118 LEU A CA 1
ATOM 948 C C . LEU A 1 118 ? 26.312 -12.547 -16 1 90.12 118 LEU A C 1
ATOM 950 O O . LEU A 1 118 ? 26.062 -11.344 -15.906 1 90.12 118 LEU A O 1
ATOM 954 N N . GLY A 1 119 ? 26.797 -13.266 -15.047 1 93.44 119 GLY A N 1
ATOM 955 C CA . GLY A 1 119 ? 27.125 -12.695 -13.758 1 93.44 119 GLY A CA 1
ATOM 956 C C . GLY A 1 119 ? 28.516 -12.086 -13.711 1 93.44 119 GLY A C 1
ATOM 957 O O . GLY A 1 119 ? 28.938 -11.555 -12.68 1 93.44 119 GLY A O 1
ATOM 958 N N . ASN A 1 120 ? 29.234 -12.211 -14.789 1 92 120 ASN A N 1
ATOM 959 C CA . ASN A 1 120 ? 30.594 -11.695 -14.93 1 92 120 ASN A CA 1
ATOM 960 C C . ASN A 1 120 ? 31.578 -12.422 -14 1 92 120 ASN A C 1
ATOM 962 O O . ASN A 1 120 ? 32.406 -11.789 -13.367 1 92 120 ASN A O 1
ATOM 966 N N . VAL A 1 121 ? 31.406 -13.633 -13.883 1 93.94 121 VAL A N 1
ATOM 967 C CA . VAL A 1 121 ? 32.281 -14.523 -13.148 1 93.94 121 VAL A CA 1
ATOM 968 C C . VAL A 1 121 ? 32.719 -15.68 -14.039 1 93.94 121 VAL A C 1
ATOM 970 O O . VAL A 1 121 ? 32.125 -15.922 -15.086 1 93.94 121 VAL A O 1
ATOM 973 N N . PRO A 1 122 ? 33.781 -16.359 -13.672 1 93.25 122 PRO A N 1
ATOM 974 C CA . PRO A 1 122 ? 34.219 -17.484 -14.492 1 93.25 122 PRO A CA 1
ATOM 975 C C . PRO A 1 122 ? 33.125 -18.578 -14.617 1 93.25 122 PRO A C 1
ATOM 977 O O . PRO A 1 122 ? 32.375 -18.812 -13.672 1 93.25 122 PRO A O 1
ATOM 980 N N . PRO A 1 123 ? 33.094 -19.234 -15.719 1 93 123 PRO A N 1
ATOM 981 C CA . PRO A 1 123 ? 32.031 -20.219 -16.016 1 93 123 PRO A CA 1
ATOM 982 C C . PRO A 1 123 ? 31.969 -21.344 -14.984 1 93 123 PRO A C 1
ATOM 984 O O . PRO A 1 123 ? 30.906 -21.922 -14.758 1 93 123 PRO A O 1
ATOM 987 N N . VAL A 1 124 ? 33.062 -21.641 -14.32 1 94.25 124 VAL A N 1
ATOM 988 C CA . VAL A 1 124 ? 33.094 -22.75 -13.375 1 94.25 124 VAL A CA 1
ATOM 989 C C . VAL A 1 124 ? 32.156 -22.453 -12.203 1 94.25 124 VAL A C 1
ATOM 991 O O . VAL A 1 124 ? 31.609 -23.375 -11.594 1 94.25 124 VAL A O 1
ATOM 994 N N . VAL A 1 125 ? 31.984 -21.203 -11.906 1 95.56 125 VAL A N 1
ATOM 995 C CA . VAL A 1 125 ? 31.109 -20.797 -10.805 1 95.56 125 VAL A CA 1
ATOM 996 C C . VAL A 1 125 ? 29.688 -21.297 -11.062 1 95.56 125 VAL A C 1
ATOM 998 O O . VAL A 1 125 ? 28.969 -21.656 -10.133 1 95.56 125 VAL A O 1
ATOM 1001 N N . GLY A 1 126 ? 29.281 -21.297 -12.336 1 95.5 126 GLY A N 1
ATOM 1002 C CA . GLY A 1 126 ? 27.969 -21.828 -12.688 1 95.5 126 GLY A CA 1
ATOM 1003 C C . GLY A 1 126 ? 27.812 -23.297 -12.32 1 95.5 126 GLY A C 1
ATOM 1004 O O . GLY A 1 126 ? 26.719 -23.719 -11.922 1 95.5 126 GLY A O 1
ATOM 1005 N N . LEU A 1 127 ? 28.891 -24.031 -12.43 1 95 127 LEU A N 1
ATOM 1006 C CA . LEU A 1 127 ? 28.859 -25.438 -12.055 1 95 127 LEU A CA 1
ATOM 1007 C C . LEU A 1 127 ? 28.812 -25.609 -10.539 1 95 127 LEU A C 1
ATOM 1009 O O . LEU A 1 127 ? 28.125 -26.484 -10.023 1 95 127 LEU A O 1
ATOM 1013 N N . TYR A 1 128 ? 29.531 -24.719 -9.844 1 96.94 128 TYR A N 1
ATOM 1014 C CA . TYR A 1 128 ? 29.469 -24.75 -8.391 1 96.94 128 TYR A CA 1
ATOM 1015 C C . TYR A 1 128 ? 28.047 -24.516 -7.906 1 96.94 128 TYR A C 1
ATOM 1017 O O . TYR A 1 128 ? 27.594 -25.156 -6.957 1 96.94 128 TYR A O 1
ATOM 1025 N N . MET A 1 129 ? 27.344 -23.609 -8.586 1 97.5 129 MET A N 1
ATOM 1026 C CA . MET A 1 129 ? 25.984 -23.234 -8.203 1 97.5 129 MET A CA 1
ATOM 1027 C C . MET A 1 129 ? 25.016 -24.391 -8.398 1 97.5 129 MET A C 1
ATOM 1029 O O . MET A 1 129 ? 23.969 -24.453 -7.742 1 97.5 129 MET A O 1
ATOM 1033 N N . ALA A 1 130 ? 25.359 -25.234 -9.297 1 96.69 130 ALA A N 1
ATOM 1034 C CA . ALA A 1 130 ? 24.516 -26.391 -9.578 1 96.69 130 ALA A CA 1
ATOM 1035 C C . ALA A 1 130 ? 24.828 -27.547 -8.633 1 96.69 130 ALA A C 1
ATOM 1037 O O . ALA A 1 130 ? 24.156 -28.578 -8.664 1 96.69 130 ALA A O 1
ATOM 1038 N N . PHE A 1 131 ? 25.797 -27.359 -7.754 1 96.62 131 PHE A N 1
ATOM 1039 C CA . PHE A 1 131 ? 26.219 -28.453 -6.883 1 96.62 131 PHE A CA 1
ATOM 1040 C C . PHE A 1 131 ? 25.969 -28.094 -5.422 1 96.62 131 PHE A C 1
ATOM 1042 O O . PHE A 1 131 ? 25.031 -28.609 -4.801 1 96.62 131 PHE A O 1
ATOM 1049 N N . PHE A 1 132 ? 26.609 -27.094 -4.879 1 96.5 132 PHE A N 1
ATOM 1050 C CA . PHE A 1 132 ? 26.672 -26.844 -3.445 1 96.5 132 PHE A CA 1
ATOM 1051 C C . PHE A 1 132 ? 25.297 -26.406 -2.92 1 96.5 132 PHE A C 1
ATOM 1053 O O . PHE A 1 132 ? 24.734 -27.047 -2.033 1 96.5 132 PHE A O 1
ATOM 1060 N N . PRO A 1 133 ? 24.797 -25.312 -3.455 1 97.06 133 PRO A N 1
ATOM 1061 C CA . PRO A 1 133 ? 23.516 -24.875 -2.896 1 97.06 133 PRO A CA 1
ATOM 1062 C C . PRO A 1 133 ? 22.375 -25.859 -3.186 1 97.06 133 PRO A C 1
ATOM 1064 O O . PRO A 1 133 ? 21.422 -25.938 -2.412 1 97.06 133 PRO A O 1
ATOM 1067 N N . VAL A 1 134 ? 22.438 -26.562 -4.285 1 96.31 134 VAL A N 1
ATOM 1068 C CA . VAL A 1 134 ? 21.375 -27.5 -4.691 1 96.31 134 VAL A CA 1
ATOM 1069 C C . VAL A 1 134 ? 21.266 -28.625 -3.68 1 96.31 134 VAL A C 1
ATOM 1071 O O . VAL A 1 134 ? 20.172 -29.094 -3.367 1 96.31 134 VAL A O 1
ATOM 1074 N N . ILE A 1 135 ? 22.391 -29.047 -3.129 1 95.81 135 ILE A N 1
ATOM 1075 C CA . ILE A 1 135 ? 22.406 -30.109 -2.127 1 95.81 135 ILE A CA 1
ATOM 1076 C C . ILE A 1 135 ? 21.641 -29.641 -0.884 1 95.81 135 ILE A C 1
ATOM 1078 O O . ILE A 1 135 ? 20.797 -30.375 -0.359 1 95.81 135 ILE A O 1
ATOM 1082 N N . ILE A 1 136 ? 21.906 -28.484 -0.442 1 96.06 136 ILE A N 1
ATOM 1083 C CA . ILE A 1 136 ? 21.266 -27.953 0.756 1 96.06 136 ILE A CA 1
ATOM 1084 C C . ILE A 1 136 ? 19.766 -27.781 0.51 1 96.06 136 ILE A C 1
ATOM 1086 O O . ILE A 1 136 ? 18.953 -28.156 1.356 1 96.06 136 ILE A O 1
ATOM 1090 N N . TYR A 1 137 ? 19.406 -27.281 -0.657 1 96.19 137 TYR A N 1
ATOM 1091 C CA . TYR A 1 137 ? 18 -27.078 -0.972 1 96.19 137 TYR A CA 1
ATOM 1092 C C . TYR A 1 137 ? 17.25 -28.391 -1.007 1 96.19 137 TYR A C 1
ATOM 1094 O O . TYR A 1 137 ? 16.078 -28.469 -0.608 1 96.19 137 TYR A O 1
ATOM 1102 N N . SER A 1 138 ? 17.844 -29.406 -1.514 1 93.88 138 SER A N 1
ATOM 1103 C CA . SER A 1 138 ? 17.188 -30.703 -1.638 1 93.88 138 SER A CA 1
ATOM 1104 C C . SER A 1 138 ? 16.75 -31.234 -0.276 1 93.88 138 SER A C 1
ATOM 1106 O O . SER A 1 138 ? 15.742 -31.953 -0.175 1 93.88 138 SER A O 1
ATOM 1108 N N . PHE A 1 139 ? 17.391 -30.766 0.757 1 92.88 139 PHE A N 1
ATOM 1109 C CA . PHE A 1 139 ? 17.047 -31.234 2.09 1 92.88 139 PHE A CA 1
ATOM 1110 C C . PHE A 1 139 ? 16.062 -30.297 2.76 1 92.88 139 PHE A C 1
ATOM 1112 O O . PHE A 1 139 ? 15.234 -30.719 3.572 1 92.88 139 PHE A O 1
ATOM 1119 N N . LEU A 1 140 ? 16.141 -29.031 2.4 1 93.88 140 LEU A N 1
ATOM 1120 C CA . LEU A 1 140 ? 15.375 -28.047 3.154 1 93.88 140 LEU A CA 1
ATOM 1121 C C . LEU A 1 140 ? 14.172 -27.562 2.352 1 93.88 140 LEU A C 1
ATOM 1123 O O . LEU A 1 140 ? 13.242 -26.984 2.914 1 93.88 140 LEU A O 1
ATOM 1127 N N . GLY A 1 141 ? 14.18 -27.734 1.067 1 92.12 141 GLY A N 1
ATOM 1128 C CA . GLY A 1 141 ? 13.125 -27.219 0.214 1 92.12 141 GLY A CA 1
ATOM 1129 C C . GLY A 1 141 ? 11.82 -27.984 0.336 1 92.12 141 GLY A C 1
ATOM 1130 O O . GLY A 1 141 ? 11.82 -29.156 0.705 1 92.12 141 GLY A O 1
ATOM 1131 N N . THR A 1 142 ? 10.695 -27.297 0.013 1 90 142 THR A N 1
ATOM 1132 C CA . THR A 1 142 ? 9.383 -27.938 0.102 1 90 142 THR A CA 1
ATOM 1133 C C . THR A 1 142 ? 8.844 -28.25 -1.288 1 90 142 THR A C 1
ATOM 1135 O O . THR A 1 142 ? 7.918 -29.062 -1.431 1 90 142 THR A O 1
ATOM 1138 N N . SER A 1 143 ? 9.391 -27.609 -2.248 1 90.5 143 SER A N 1
ATOM 1139 C CA . SER A 1 143 ? 8.945 -27.922 -3.604 1 90.5 143 SER A CA 1
ATOM 1140 C C . SER A 1 143 ? 9.578 -29.203 -4.117 1 90.5 143 SER A C 1
ATOM 1142 O O . SER A 1 143 ? 10.789 -29.422 -3.975 1 90.5 143 SER A O 1
ATOM 1144 N N . ARG A 1 144 ? 8.852 -29.984 -4.738 1 89.25 144 ARG A N 1
ATOM 1145 C CA . ARG A 1 144 ? 9.312 -31.297 -5.184 1 89.25 144 ARG A CA 1
ATOM 1146 C C . ARG A 1 144 ? 9.836 -31.234 -6.613 1 89.25 144 ARG A C 1
ATOM 1148 O O . ARG A 1 144 ? 10.609 -32.094 -7.035 1 89.25 144 ARG A O 1
ATOM 1155 N N . HIS A 1 145 ? 9.477 -30.234 -7.301 1 90.81 145 HIS A N 1
ATOM 1156 C CA . HIS A 1 145 ? 9.672 -30.328 -8.742 1 90.81 145 HIS A CA 1
ATOM 1157 C C . HIS A 1 145 ? 10.539 -29.172 -9.258 1 90.81 145 HIS A C 1
ATOM 1159 O O . HIS A 1 145 ? 10.953 -29.172 -10.414 1 90.81 145 HIS A O 1
ATOM 1165 N N . ILE A 1 146 ? 10.898 -28.234 -8.422 1 93 146 ILE A N 1
ATOM 1166 C CA . ILE A 1 146 ? 11.648 -27.094 -8.938 1 93 146 ILE A CA 1
ATOM 1167 C C . ILE A 1 146 ? 13.141 -27.438 -8.961 1 93 146 ILE A C 1
ATOM 1169 O O . ILE A 1 146 ? 13.641 -28.109 -8.07 1 93 146 ILE A O 1
ATOM 1173 N N . SER A 1 147 ? 13.789 -27.047 -9.992 1 95 147 SER A N 1
ATOM 1174 C CA . SER A 1 147 ? 15.234 -27.188 -10.125 1 95 147 SER A CA 1
ATOM 1175 C C . SER A 1 147 ? 15.953 -25.891 -9.734 1 95 147 SER A C 1
ATOM 1177 O O . SER A 1 147 ? 15.883 -24.891 -10.445 1 95 147 SER A O 1
ATOM 1179 N N . MET A 1 148 ? 16.672 -25.953 -8.648 1 95.88 148 MET A N 1
ATOM 1180 C CA . MET A 1 148 ? 17.406 -24.797 -8.141 1 95.88 148 MET A CA 1
ATOM 1181 C C . MET A 1 148 ? 18.781 -24.703 -8.781 1 95.88 148 MET A C 1
ATOM 1183 O O . MET A 1 148 ? 19.391 -25.719 -9.117 1 95.88 148 MET A O 1
ATOM 1187 N N . GLY A 1 149 ? 19.281 -23.578 -8.977 1 95.81 149 GLY A N 1
ATOM 1188 C CA . GLY A 1 149 ? 20.562 -23.297 -9.578 1 95.81 149 GLY A CA 1
ATOM 1189 C C . GLY A 1 149 ? 20.672 -21.891 -10.156 1 95.81 149 GLY A C 1
ATOM 1190 O O . GLY A 1 149 ? 20.141 -20.938 -9.578 1 95.81 149 GLY A O 1
ATOM 1191 N N . THR A 1 150 ? 21.328 -21.859 -11.266 1 94.94 150 THR A N 1
ATOM 1192 C CA . THR A 1 150 ? 21.5 -20.562 -11.922 1 94.94 150 THR A CA 1
ATOM 1193 C C . THR A 1 150 ? 20.234 -20.156 -12.641 1 94.94 150 THR A C 1
ATOM 1195 O O . THR A 1 150 ? 19.5 -21 -13.164 1 94.94 150 THR A O 1
ATOM 1198 N N . PHE A 1 151 ? 19.984 -18.938 -12.633 1 92.5 151 PHE A N 1
ATOM 1199 C CA . PHE A 1 151 ? 18.891 -18.344 -13.367 1 92.5 151 PHE A CA 1
ATOM 1200 C C . PHE A 1 151 ? 19.297 -17 -13.977 1 92.5 151 PHE A C 1
ATOM 1202 O O . PHE A 1 151 ? 20.016 -16.219 -13.352 1 92.5 151 PHE A O 1
ATOM 1209 N N . SER A 1 152 ? 18.875 -16.797 -15.156 1 90.5 152 SER A N 1
ATOM 1210 C CA . SER A 1 152 ? 19.375 -15.695 -15.984 1 90.5 152 SER A CA 1
ATOM 1211 C C . SER A 1 152 ? 19.172 -14.352 -15.297 1 90.5 152 SER A C 1
ATOM 1213 O O . SER A 1 152 ? 20.094 -13.547 -15.203 1 90.5 152 SER A O 1
ATOM 1215 N N . VAL A 1 153 ? 18 -14.086 -14.773 1 87.69 153 VAL A N 1
ATOM 1216 C CA . VAL A 1 153 ? 17.656 -12.773 -14.234 1 87.69 153 VAL A CA 1
ATOM 1217 C C . VAL A 1 153 ? 18.469 -12.5 -12.977 1 87.69 153 VAL A C 1
ATOM 1219 O O . VAL A 1 153 ? 19.016 -11.406 -12.812 1 87.69 153 VAL A O 1
ATOM 1222 N N . THR A 1 154 ? 18.562 -13.406 -12.141 1 93.19 154 THR A N 1
ATOM 1223 C CA . THR A 1 154 ? 19.312 -13.234 -10.906 1 93.19 154 THR A CA 1
ATOM 1224 C C . THR A 1 154 ? 20.797 -13.039 -11.211 1 93.19 154 THR A C 1
ATOM 1226 O O . THR A 1 154 ? 21.469 -12.195 -10.594 1 93.19 154 THR A O 1
ATOM 1229 N N . CYS A 1 155 ? 21.297 -13.75 -12.188 1 94.94 155 CYS A N 1
ATOM 1230 C CA . CYS A 1 155 ? 22.703 -13.633 -12.57 1 94.94 155 CYS A CA 1
ATOM 1231 C C . CYS A 1 155 ? 22.984 -12.281 -13.203 1 94.94 155 CYS A C 1
ATOM 1233 O O . CYS A 1 155 ? 24.047 -11.703 -13 1 94.94 155 CYS A O 1
ATOM 1235 N N . LEU A 1 156 ? 22.047 -11.883 -13.969 1 89.94 156 LEU A N 1
ATOM 1236 C CA . LEU A 1 156 ? 22.172 -10.555 -14.562 1 89.94 156 LEU A CA 1
ATOM 1237 C C . LEU A 1 156 ? 22.266 -9.477 -13.484 1 89.94 156 LEU A C 1
ATOM 1239 O O . LEU A 1 156 ? 23.094 -8.57 -13.578 1 89.94 156 LEU A O 1
ATOM 1243 N N . MET A 1 157 ? 21.406 -9.594 -12.492 1 91.44 157 MET A N 1
ATOM 1244 C CA . MET A 1 157 ? 21.391 -8.617 -11.406 1 91.44 157 MET A CA 1
ATOM 1245 C C . MET A 1 157 ? 22.703 -8.648 -10.625 1 91.44 157 MET A C 1
ATOM 1247 O O . MET A 1 157 ? 23.25 -7.598 -10.289 1 91.44 157 MET A O 1
ATOM 1251 N N . VAL A 1 158 ? 23.188 -9.805 -10.414 1 95.62 158 VAL A N 1
ATOM 1252 C CA . VAL A 1 158 ? 24.453 -9.945 -9.711 1 95.62 158 VAL A CA 1
ATOM 1253 C C . VAL A 1 158 ? 25.578 -9.391 -10.57 1 95.62 158 VAL A C 1
ATOM 1255 O O . VAL A 1 158 ? 26.5 -8.75 -10.062 1 95.62 158 VAL A O 1
ATOM 1258 N N . GLY A 1 159 ? 25.531 -9.695 -11.844 1 92.81 159 GLY A N 1
ATOM 1259 C CA . GLY A 1 159 ? 26.547 -9.211 -12.773 1 92.81 159 GLY A CA 1
ATOM 1260 C C . GLY A 1 159 ? 26.703 -7.703 -12.75 1 92.81 159 GLY A C 1
ATOM 1261 O O . GLY A 1 159 ? 27.812 -7.184 -12.852 1 92.81 159 GLY A O 1
ATOM 1262 N N . LYS A 1 160 ? 25.656 -7.043 -12.617 1 87.88 160 LYS A N 1
ATOM 1263 C CA . LYS A 1 160 ? 25.703 -5.586 -12.531 1 87.88 160 LYS A CA 1
ATOM 1264 C C . LYS A 1 160 ? 26.438 -5.125 -11.281 1 87.88 160 LYS A C 1
ATOM 1266 O O . LYS A 1 160 ? 27.234 -4.191 -11.336 1 87.88 160 LYS A O 1
ATOM 1271 N N . VAL A 1 161 ? 26.156 -5.738 -10.203 1 91.69 161 VAL A N 1
ATOM 1272 C CA . VAL A 1 161 ? 26.781 -5.391 -8.938 1 91.69 161 VAL A CA 1
ATOM 1273 C C . VAL A 1 161 ? 28.281 -5.703 -9.008 1 91.69 161 VAL A C 1
ATOM 1275 O O . VAL A 1 161 ? 29.109 -4.934 -8.523 1 91.69 161 VAL A O 1
ATOM 1278 N N . VAL A 1 162 ? 28.625 -6.797 -9.641 1 93.5 162 VAL A N 1
ATOM 1279 C CA . VAL A 1 162 ? 30.016 -7.227 -9.781 1 93.5 162 VAL A CA 1
ATOM 1280 C C . VAL A 1 162 ? 30.781 -6.215 -10.633 1 93.5 162 VAL A C 1
ATOM 1282 O O . VAL A 1 162 ? 31.906 -5.844 -10.289 1 93.5 162 VAL A O 1
ATOM 1285 N N . LEU A 1 163 ? 30.188 -5.789 -11.625 1 87.56 163 LEU A N 1
ATOM 1286 C CA . LEU A 1 163 ? 30.844 -4.82 -12.508 1 87.56 163 LEU A CA 1
ATOM 1287 C C . LEU A 1 163 ? 31.062 -3.498 -11.789 1 87.56 163 LEU A C 1
ATOM 1289 O O . LEU A 1 163 ? 32.094 -2.857 -11.969 1 87.56 163 LEU A O 1
ATOM 1293 N N . GLU A 1 164 ? 30.156 -3.127 -10.984 1 85.62 164 GLU A N 1
ATOM 1294 C CA . GLU A 1 164 ? 30.203 -1.83 -10.312 1 85.62 164 GLU A CA 1
ATOM 1295 C C . GLU A 1 164 ? 31.203 -1.849 -9.164 1 85.62 164 GLU A C 1
ATOM 1297 O O . GLU A 1 164 ? 31.828 -0.828 -8.852 1 85.62 164 GLU A O 1
ATOM 1302 N N . HIS A 1 165 ? 31.422 -2.941 -8.586 1 89.25 165 HIS A N 1
ATOM 1303 C CA . HIS A 1 165 ? 32.188 -2.955 -7.34 1 89.25 165 HIS A CA 1
ATOM 1304 C C . HIS A 1 165 ? 33.5 -3.705 -7.516 1 89.25 165 HIS A C 1
ATOM 1306 O O . HIS A 1 165 ? 34.312 -3.783 -6.582 1 89.25 165 HIS A O 1
ATOM 1312 N N . SER A 1 166 ? 33.656 -4.25 -8.625 1 86.62 166 SER A N 1
ATOM 1313 C CA . SER A 1 166 ? 34.906 -4.957 -8.859 1 86.62 166 SER A CA 1
ATOM 1314 C C . SER A 1 166 ? 35.906 -4.09 -9.641 1 86.62 166 SER A C 1
ATOM 1316 O O . SER A 1 166 ? 35.5 -3.172 -10.359 1 86.62 166 SER A O 1
ATOM 1318 N N . GLN A 1 167 ? 37.281 -3.963 -9.297 1 70.75 167 GLN A N 1
ATOM 1319 C CA . GLN A 1 167 ? 38.312 -3.303 -10.094 1 70.75 167 GLN A CA 1
ATOM 1320 C C . GLN A 1 167 ? 38.562 -4.062 -11.391 1 70.75 167 GLN A C 1
ATOM 1322 O O . GLN A 1 167 ? 38.531 -5.293 -11.414 1 70.75 167 GLN A O 1
ATOM 1327 N N . PRO A 1 168 ? 38.562 -3.258 -12.531 1 53.94 168 PRO A N 1
ATOM 1328 C CA . PRO A 1 168 ? 38.844 -3.973 -13.781 1 53.94 168 PRO A CA 1
ATOM 1329 C C . PRO A 1 168 ? 40.125 -4.812 -13.703 1 53.94 168 PRO A C 1
ATOM 1331 O O . PRO A 1 168 ? 41.062 -4.473 -12.953 1 53.94 168 PRO A O 1
ATOM 1334 N N . MET A 1 169 ? 40.156 -5.969 -14.016 1 37.88 169 MET A N 1
ATOM 1335 C CA . MET A 1 169 ? 41.438 -6.648 -14.164 1 37.88 169 MET A CA 1
ATOM 1336 C C . MET A 1 169 ? 42.469 -5.734 -14.82 1 37.88 169 MET A C 1
ATOM 1338 O O . MET A 1 169 ? 42.25 -5.262 -15.938 1 37.88 169 MET A O 1
ATOM 1342 N N . ALA A 1 170 ? 43.312 -4.863 -14.242 1 33.81 170 ALA A N 1
ATOM 1343 C CA . ALA A 1 170 ? 44.438 -4.176 -14.875 1 33.81 170 ALA A CA 1
ATOM 1344 C C . ALA A 1 170 ? 45 -4.992 -16.031 1 33.81 170 ALA A C 1
ATOM 1346 O O . ALA A 1 170 ? 45.25 -6.188 -15.891 1 33.81 170 ALA A O 1
ATOM 1347 N N . ALA A 1 171 ? 44.812 -4.645 -17.312 1 30.25 171 ALA A N 1
ATOM 1348 C CA . ALA A 1 171 ? 45.844 -5.07 -18.266 1 30.25 171 ALA A CA 1
ATOM 1349 C C . ALA A 1 171 ? 47.219 -5.129 -17.594 1 30.25 171 ALA A C 1
ATOM 1351 O O . ALA A 1 171 ? 47.625 -4.18 -16.938 1 30.25 171 ALA A O 1
ATOM 1352 N N . THR A 1 172 ? 47.75 -6.223 -17.234 1 28.66 172 THR A N 1
ATOM 1353 C CA . THR A 1 172 ? 49.188 -6.312 -17.109 1 28.66 172 THR A CA 1
ATOM 1354 C C . THR A 1 172 ? 49.875 -5.367 -18.078 1 28.66 172 THR A C 1
ATOM 1356 O O . THR A 1 172 ? 49.844 -5.574 -19.297 1 28.66 172 THR A O 1
ATOM 1359 N N . LEU A 1 173 ? 49.75 -4.078 -18.062 1 28.7 173 LEU A N 1
ATOM 1360 C CA . LEU A 1 173 ? 50.781 -3.305 -18.734 1 28.7 173 LEU A CA 1
ATOM 1361 C C . LEU A 1 173 ? 52.125 -4.02 -18.641 1 28.7 173 LEU A C 1
ATOM 1363 O O . LEU A 1 173 ? 52.531 -4.473 -17.562 1 28.7 173 LEU A O 1
ATOM 1367 N N . VAL A 1 174 ? 52.562 -4.629 -19.734 1 26.75 174 VAL A N 1
ATOM 1368 C CA . VAL A 1 174 ? 53.969 -4.918 -19.953 1 26.75 174 VAL A CA 1
ATOM 1369 C C . VAL A 1 174 ? 54.844 -3.791 -19.391 1 26.75 174 VAL A C 1
ATOM 1371 O O . VAL A 1 174 ? 54.562 -2.613 -19.625 1 26.75 174 VAL A O 1
ATOM 1374 N N . PRO A 1 175 ? 55.594 -4.066 -18.359 1 28.88 175 PRO A N 1
ATOM 1375 C CA . PRO A 1 175 ? 56.656 -3.133 -17.969 1 28.88 175 PRO A CA 1
ATOM 1376 C C . PRO A 1 175 ? 57.375 -2.52 -19.172 1 28.88 175 PRO A C 1
ATOM 1378 O O . PRO A 1 175 ? 57.875 -3.248 -20.047 1 28.88 175 PRO A O 1
ATOM 1381 N N . ASP A 1 176 ? 56.906 -1.574 -19.891 1 25.5 176 ASP A N 1
ATOM 1382 C CA . ASP A 1 176 ? 58.031 -0.966 -20.578 1 25.5 176 ASP A CA 1
ATOM 1383 C C . ASP A 1 176 ? 59.188 -0.692 -19.594 1 25.5 176 ASP A C 1
ATOM 1385 O O . ASP A 1 176 ? 58.969 -0.523 -18.406 1 25.5 176 ASP A O 1
ATOM 1389 N N . GLY A 1 177 ? 60.5 -0.953 -19.891 1 25.03 177 GLY A N 1
ATOM 1390 C CA . GLY A 1 177 ? 61.781 -0.854 -19.203 1 25.03 177 GLY A CA 1
ATOM 1391 C C . GLY A 1 177 ? 61.875 0.336 -18.266 1 25.03 177 GLY A C 1
ATOM 1392 O O . GLY A 1 177 ? 62.25 0.194 -17.094 1 25.03 177 GLY A O 1
ATOM 1393 N N . ASN A 1 178 ? 62.188 1.588 -18.812 1 22.52 178 ASN A N 1
ATOM 1394 C CA . ASN A 1 178 ? 63.156 2.486 -18.203 1 22.52 178 ASN A CA 1
ATOM 1395 C C . ASN A 1 178 ? 62.594 3.221 -17 1 22.52 178 ASN A C 1
ATOM 1397 O O . ASN A 1 178 ? 63.312 3.582 -16.078 1 22.52 178 ASN A O 1
ATOM 1401 N N . SER A 1 179 ? 61.5 4.055 -17.109 1 24.94 179 SER A N 1
ATOM 1402 C CA . SER A 1 179 ? 61.594 5.211 -16.234 1 24.94 179 SER A CA 1
ATOM 1403 C C . SER A 1 179 ? 61.219 4.84 -14.797 1 24.94 179 SER A C 1
ATOM 1405 O O . SER A 1 179 ? 60.219 4.137 -14.57 1 24.94 179 SER A O 1
ATOM 1407 N N . THR A 1 180 ? 62.125 4.836 -13.727 1 25.22 180 THR A N 1
ATOM 1408 C CA . THR A 1 180 ? 62.375 4.684 -12.305 1 25.22 180 THR A CA 1
ATOM 1409 C C . THR A 1 180 ? 61.406 5.508 -11.484 1 25.22 180 THR A C 1
ATOM 1411 O O . THR A 1 180 ? 61.562 5.641 -10.266 1 25.22 180 THR A O 1
ATOM 1414 N N . ASP A 1 181 ? 60.594 6.367 -12.07 1 25.25 181 ASP A N 1
ATOM 1415 C CA . ASP A 1 181 ? 60.188 7.336 -11.055 1 25.25 181 ASP A CA 1
ATOM 1416 C C . ASP A 1 181 ? 59.469 6.652 -9.898 1 25.25 181 ASP A C 1
ATOM 1418 O O . ASP A 1 181 ? 58.531 5.867 -10.117 1 25.25 181 ASP A O 1
ATOM 1422 N N . VAL A 1 182 ? 59.969 6.625 -8.609 1 25.16 182 VAL A N 1
ATOM 1423 C CA . VAL A 1 182 ? 59.969 6.195 -7.219 1 25.16 182 VAL A CA 1
ATOM 1424 C C . VAL A 1 182 ? 58.594 6.492 -6.598 1 25.16 182 VAL A C 1
ATOM 1426 O O . VAL A 1 182 ? 58.281 6.016 -5.504 1 25.16 182 VAL A O 1
ATOM 1429 N N . ASN A 1 183 ? 58 7.691 -6.898 1 24.75 183 ASN A N 1
ATOM 1430 C CA . ASN A 1 183 ? 57.344 8.234 -5.703 1 24.75 183 ASN A CA 1
ATOM 1431 C C . ASN A 1 183 ? 56.281 7.301 -5.172 1 24.75 183 ASN A C 1
ATOM 1433 O O . ASN A 1 183 ? 55.219 7.133 -5.809 1 24.75 183 ASN A O 1
ATOM 1437 N N . ALA A 1 184 ? 56.562 6.156 -4.477 1 27.19 184 ALA A N 1
ATOM 1438 C CA . ALA A 1 184 ? 56.031 5.055 -3.672 1 27.19 184 ALA A CA 1
ATOM 1439 C C . ALA A 1 184 ? 55 5.555 -2.666 1 27.19 184 ALA A C 1
ATOM 1441 O O . ALA A 1 184 ? 54.25 4.762 -2.084 1 27.19 184 ALA A O 1
ATOM 1442 N N . THR A 1 185 ? 55.188 6.68 -1.993 1 26.88 185 THR A N 1
ATOM 1443 C CA . THR A 1 185 ? 54.938 6.637 -0.556 1 26.88 185 THR A CA 1
ATOM 1444 C C . THR A 1 185 ? 53.469 6.445 -0.269 1 26.88 185 THR A C 1
ATOM 1446 O O . THR A 1 185 ? 53.094 6.008 0.821 1 26.88 185 THR A O 1
ATOM 1449 N N . SER A 1 186 ? 52.531 7.305 -0.843 1 31.47 186 SER A N 1
ATOM 1450 C CA . SER A 1 186 ? 51.344 7.383 0.037 1 31.47 186 SER A CA 1
ATOM 1451 C C . SER A 1 186 ? 50.656 6.039 0.138 1 31.47 186 SER A C 1
ATOM 1453 O O . SER A 1 186 ? 50.219 5.488 -0.871 1 31.47 186 SER A O 1
ATOM 1455 N N . THR A 1 187 ? 51.125 5.062 0.939 1 31.83 187 THR A N 1
ATOM 1456 C CA . THR A 1 187 ? 50.844 3.775 1.551 1 31.83 187 THR A CA 1
ATOM 1457 C C . THR A 1 187 ? 49.344 3.695 1.939 1 31.83 187 THR A C 1
ATOM 1459 O O . THR A 1 187 ? 48.969 2.854 2.752 1 31.83 187 THR A O 1
ATOM 1462 N N . LEU A 1 188 ? 48.594 4.73 1.838 1 33.03 188 LEU A N 1
ATOM 1463 C CA . LEU A 1 188 ? 47.281 4.352 2.381 1 33.03 188 LEU A CA 1
ATOM 1464 C C . LEU A 1 188 ? 46.844 3.004 1.829 1 33.03 188 LEU A C 1
ATOM 1466 O O . LEU A 1 188 ? 46.938 2.764 0.623 1 33.03 188 LEU A O 1
ATOM 1470 N N . PRO A 1 189 ? 47.062 1.925 2.674 1 34.06 189 PRO A N 1
ATOM 1471 C CA . PRO A 1 189 ? 46.594 0.607 2.219 1 34.06 189 PRO A CA 1
ATOM 1472 C C . PRO A 1 189 ? 45.406 0.687 1.266 1 34.06 189 PRO A C 1
ATOM 1474 O O . PRO A 1 189 ? 44.375 1.253 1.615 1 34.06 189 PRO A O 1
ATOM 1477 N N . ARG A 1 190 ? 45.531 1.086 0.084 1 36.38 190 ARG A N 1
ATOM 1478 C CA . ARG A 1 190 ? 44.5 0.959 -0.927 1 36.38 190 ARG A CA 1
ATOM 1479 C C . ARG A 1 190 ? 43.656 -0.302 -0.702 1 36.38 190 ARG A C 1
ATOM 1481 O O . ARG A 1 190 ? 44.219 -1.413 -0.717 1 36.38 190 ARG A O 1
ATOM 1488 N N . LEU A 1 191 ? 42.656 -0.412 0.138 1 45.91 191 LEU A N 1
ATOM 1489 C CA . LEU A 1 191 ? 41.75 -1.553 0.188 1 45.91 191 LEU A CA 1
ATOM 1490 C C . LEU A 1 191 ? 41.781 -2.352 -1.11 1 45.91 191 LEU A C 1
ATOM 1492 O O . LEU A 1 191 ? 41.656 -1.788 -2.197 1 45.91 191 LEU A O 1
ATOM 1496 N N . ALA A 1 192 ? 42.656 -3.359 -1.308 1 53.72 192 ALA A N 1
ATOM 1497 C CA . ALA A 1 192 ? 42.812 -4.293 -2.418 1 53.72 192 ALA A CA 1
ATOM 1498 C C . ALA A 1 192 ? 41.531 -4.43 -3.215 1 53.72 192 ALA A C 1
ATOM 1500 O O . ALA A 1 192 ? 40.438 -4.602 -2.637 1 53.72 192 ALA A O 1
ATOM 1501 N N . ALA A 1 193 ? 41.469 -4.023 -4.355 1 74.44 193 ALA A N 1
ATOM 1502 C CA . ALA A 1 193 ? 40.375 -4.074 -5.32 1 74.44 193 ALA A CA 1
ATOM 1503 C C . ALA A 1 193 ? 39.719 -5.449 -5.328 1 74.44 193 ALA A C 1
ATOM 1505 O O . ALA A 1 193 ? 40.406 -6.473 -5.336 1 74.44 193 ALA A O 1
ATOM 1506 N N . ALA A 1 194 ? 38.531 -5.707 -4.984 1 88.38 194 ALA A N 1
ATOM 1507 C CA . ALA A 1 194 ? 37.781 -6.961 -4.891 1 88.38 194 ALA A CA 1
ATOM 1508 C C . ALA A 1 194 ? 37.625 -7.617 -6.262 1 88.38 194 ALA A C 1
ATOM 1510 O O . ALA A 1 194 ? 37.406 -6.934 -7.266 1 88.38 194 ALA A O 1
ATOM 1511 N N . THR A 1 195 ? 38 -8.914 -6.355 1 91.31 195 THR A N 1
ATOM 1512 C CA . THR A 1 195 ? 37.781 -9.688 -7.574 1 91.31 195 THR A CA 1
ATOM 1513 C C . THR A 1 195 ? 36.312 -9.922 -7.836 1 91.31 195 THR A C 1
ATOM 1515 O O . THR A 1 195 ? 35.5 -9.82 -6.922 1 91.31 195 THR A O 1
ATOM 1518 N N . PRO A 1 196 ? 35.938 -10.164 -9.078 1 93.94 196 PRO A N 1
ATOM 1519 C CA . PRO A 1 196 ? 34.531 -10.438 -9.414 1 93.94 196 PRO A CA 1
ATOM 1520 C C . PRO A 1 196 ? 33.938 -11.578 -8.586 1 93.94 196 PRO A C 1
ATOM 1522 O O . PRO A 1 196 ? 32.812 -11.484 -8.125 1 93.94 196 PRO A O 1
ATOM 1525 N N . VAL A 1 197 ? 34.75 -12.586 -8.344 1 94.62 197 VAL A N 1
ATOM 1526 C CA . VAL A 1 197 ? 34.25 -13.75 -7.609 1 94.62 197 VAL A CA 1
ATOM 1527 C C . VAL A 1 197 ? 34 -13.375 -6.145 1 94.62 197 VAL A C 1
ATOM 1529 O O . VAL A 1 197 ? 33.031 -13.812 -5.531 1 94.62 197 VAL A O 1
ATOM 1532 N N . GLU A 1 198 ? 34.844 -12.531 -5.641 1 95.06 198 GLU A N 1
ATOM 1533 C CA . GLU A 1 198 ? 34.688 -12.102 -4.25 1 95.06 198 GLU A CA 1
ATOM 1534 C C . GLU A 1 198 ? 33.438 -11.25 -4.066 1 95.06 198 GLU A C 1
ATOM 1536 O O . GLU A 1 198 ? 32.75 -11.383 -3.064 1 95.06 198 GLU A O 1
ATOM 1541 N N . VAL A 1 199 ? 33.25 -10.391 -5.047 1 95.81 199 VAL A N 1
ATOM 1542 C CA . VAL A 1 199 ? 32.062 -9.562 -4.988 1 95.81 199 VAL A CA 1
ATOM 1543 C C . VAL A 1 199 ? 30.812 -10.445 -5.105 1 95.81 199 VAL A C 1
ATOM 1545 O O . VAL A 1 199 ? 29.875 -10.305 -4.32 1 95.81 199 VAL A O 1
ATOM 1548 N N . ALA A 1 200 ? 30.859 -11.359 -6.008 1 96.75 200 ALA A N 1
ATOM 1549 C CA . ALA A 1 200 ? 29.719 -12.242 -6.254 1 96.75 200 ALA A CA 1
ATOM 1550 C C . ALA A 1 200 ? 29.406 -13.102 -5.031 1 96.75 200 ALA A C 1
ATOM 1552 O O . ALA A 1 200 ? 28.25 -13.312 -4.684 1 96.75 200 ALA A O 1
ATOM 1553 N N . THR A 1 201 ? 30.469 -13.586 -4.383 1 96.88 201 THR A N 1
ATOM 1554 C CA . THR A 1 201 ? 30.297 -14.438 -3.211 1 96.88 201 THR A CA 1
ATOM 1555 C C . THR A 1 201 ? 29.766 -13.625 -2.027 1 96.88 201 THR A C 1
ATOM 1557 O O . THR A 1 201 ? 28.969 -14.133 -1.229 1 96.88 201 THR A O 1
ATOM 1560 N N . THR A 1 202 ? 30.219 -12.469 -1.946 1 97.38 202 THR A N 1
ATOM 1561 C CA . THR A 1 202 ? 29.719 -11.609 -0.884 1 97.38 202 THR A CA 1
ATOM 1562 C C . THR A 1 202 ? 28.234 -11.281 -1.101 1 97.38 202 THR A C 1
ATOM 1564 O O . THR A 1 202 ? 27.453 -11.273 -0.149 1 97.38 202 THR A O 1
ATOM 1567 N N . VAL A 1 203 ? 27.875 -11.016 -2.338 1 97.81 203 VAL A N 1
ATOM 1568 C CA . VAL A 1 203 ? 26.469 -10.789 -2.672 1 97.81 203 VAL A CA 1
ATOM 1569 C C . VAL A 1 203 ? 25.641 -12.016 -2.275 1 97.81 203 VAL A C 1
ATOM 1571 O O . VAL A 1 203 ? 24.562 -11.875 -1.688 1 97.81 203 VAL A O 1
ATOM 1574 N N . CYS A 1 204 ? 26.156 -13.141 -2.594 1 98.25 204 CYS A N 1
ATOM 1575 C CA . CYS A 1 204 ? 25.484 -14.391 -2.277 1 98.25 204 CYS A CA 1
ATOM 1576 C C . CYS A 1 204 ? 25.25 -14.523 -0.776 1 98.25 204 CYS A C 1
ATOM 1578 O O . CYS A 1 204 ? 24.172 -14.93 -0.345 1 98.25 204 CYS A O 1
ATOM 1580 N N . PHE A 1 205 ? 26.172 -14.148 -0.051 1 98.06 205 PHE A N 1
ATOM 1581 C CA . PHE A 1 205 ? 26.094 -14.227 1.402 1 98.06 205 PHE A CA 1
ATOM 1582 C C . PHE A 1 205 ? 25.016 -13.273 1.928 1 98.06 205 PHE A C 1
ATOM 1584 O O . PHE A 1 205 ? 24.188 -13.656 2.748 1 98.06 205 PHE A O 1
ATOM 1591 N N . ILE A 1 206 ? 25.078 -12.062 1.464 1 98.06 206 ILE A N 1
ATOM 1592 C CA . ILE A 1 206 ? 24.141 -11.047 1.925 1 98.06 206 ILE A CA 1
ATOM 1593 C C . ILE A 1 206 ? 22.719 -11.445 1.531 1 98.06 206 ILE A C 1
ATOM 1595 O O . ILE A 1 206 ? 21.781 -11.305 2.326 1 98.06 206 ILE A O 1
ATOM 1599 N N . VAL A 1 207 ? 22.5 -11.93 0.327 1 97.81 207 VAL A N 1
ATOM 1600 C CA . VAL A 1 207 ? 21.203 -12.383 -0.157 1 97.81 207 VAL A CA 1
ATOM 1601 C C . VAL A 1 207 ? 20.688 -13.508 0.736 1 97.81 207 VAL A C 1
ATOM 1603 O O . VAL A 1 207 ? 19.516 -13.492 1.14 1 97.81 207 VAL A O 1
ATOM 1606 N N . GLY A 1 208 ? 21.594 -14.422 1.031 1 98.12 208 GLY A N 1
ATOM 1607 C CA . GLY A 1 208 ? 21.203 -15.492 1.932 1 98.12 208 GLY A CA 1
ATOM 1608 C C . GLY A 1 208 ? 20.812 -15 3.311 1 98.12 208 GLY A C 1
ATOM 1609 O O . GLY A 1 208 ? 19.812 -15.453 3.873 1 98.12 208 GLY A O 1
ATOM 1610 N N . MET A 1 209 ? 21.5 -14.07 3.787 1 97.62 209 MET A N 1
ATOM 1611 C CA . MET A 1 209 ? 21.203 -13.516 5.105 1 97.62 209 MET A CA 1
ATOM 1612 C C . MET A 1 209 ? 19.875 -12.781 5.105 1 97.62 209 MET A C 1
ATOM 1614 O O . MET A 1 209 ? 19.094 -12.891 6.062 1 97.62 209 MET A O 1
ATOM 1618 N N . TYR A 1 210 ? 19.672 -12.008 4.066 1 96.5 210 TYR A N 1
ATOM 1619 C CA . TYR A 1 210 ? 18.391 -11.336 3.943 1 96.5 210 TYR A CA 1
ATOM 1620 C C . TYR A 1 210 ? 17.25 -12.344 3.947 1 96.5 210 TYR A C 1
ATOM 1622 O O . TYR A 1 210 ? 16.219 -12.133 4.605 1 96.5 210 TYR A O 1
ATOM 1630 N N . GLN A 1 211 ? 17.406 -13.422 3.264 1 97.06 211 GLN A N 1
ATOM 1631 C CA . GLN A 1 211 ? 16.344 -14.43 3.184 1 97.06 211 GLN A CA 1
ATOM 1632 C C . GLN A 1 211 ? 16.156 -15.125 4.527 1 97.06 211 GLN A C 1
ATOM 1634 O O . GLN A 1 211 ? 15.023 -15.469 4.895 1 97.06 211 GLN A O 1
ATOM 1639 N N . LEU A 1 212 ? 17.219 -15.258 5.273 1 96.69 212 LEU A N 1
ATOM 1640 C CA . LEU A 1 212 ? 17.109 -15.844 6.609 1 96.69 212 LEU A CA 1
ATOM 1641 C C . LEU A 1 212 ? 16.391 -14.891 7.559 1 96.69 212 LEU A C 1
ATOM 1643 O O . LEU A 1 212 ? 15.57 -15.32 8.375 1 96.69 212 LEU A O 1
ATOM 1647 N N . VAL A 1 213 ? 16.734 -13.664 7.418 1 95.25 213 VAL A N 1
ATOM 1648 C CA . VAL A 1 213 ? 16.062 -12.664 8.234 1 95.25 213 VAL A CA 1
ATOM 1649 C C . VAL A 1 213 ? 14.57 -12.656 7.902 1 95.25 213 VAL A C 1
ATOM 1651 O O . VAL A 1 213 ? 13.727 -12.578 8.805 1 95.25 213 VAL A O 1
ATOM 1654 N N . MET A 1 214 ? 14.273 -12.734 6.668 1 93.44 214 MET A N 1
ATOM 1655 C CA . MET A 1 214 ? 12.875 -12.758 6.246 1 93.44 214 MET A CA 1
ATOM 1656 C C . MET A 1 214 ? 12.172 -14.008 6.754 1 93.44 214 MET A C 1
ATOM 1658 O O . MET A 1 214 ? 10.977 -13.977 7.059 1 93.44 214 MET A O 1
ATOM 1662 N N . TYR A 1 215 ? 12.852 -15.086 6.855 1 93.12 215 TYR A N 1
ATOM 1663 C CA . TYR A 1 215 ? 12.312 -16.312 7.426 1 93.12 215 TYR A CA 1
ATOM 1664 C C . TYR A 1 215 ? 11.938 -16.109 8.891 1 93.12 215 TYR A C 1
ATOM 1666 O O . TYR A 1 215 ? 10.836 -16.484 9.312 1 93.12 215 TYR A O 1
ATOM 1674 N N . VAL A 1 216 ? 12.859 -15.492 9.594 1 92.69 216 VAL A N 1
ATOM 1675 C CA . VAL A 1 216 ? 12.641 -15.289 11.023 1 92.69 216 VAL A CA 1
ATOM 1676 C C . VAL A 1 216 ? 11.469 -14.336 11.234 1 92.69 216 VAL A C 1
ATOM 1678 O O . VAL A 1 216 ? 10.68 -14.516 12.172 1 92.69 216 VAL A O 1
ATOM 1681 N N . MET A 1 217 ? 11.312 -13.461 10.289 1 88.25 217 MET A N 1
ATOM 1682 C CA . MET A 1 217 ? 10.227 -12.484 10.375 1 88.25 217 MET A CA 1
ATOM 1683 C C . MET A 1 217 ? 8.93 -13.062 9.797 1 88.25 217 MET A C 1
ATOM 1685 O O . MET A 1 217 ? 7.895 -12.398 9.812 1 88.25 217 MET A O 1
ATOM 1689 N N . ARG A 1 218 ? 8.961 -14.258 9.266 1 87.56 218 ARG A N 1
ATOM 1690 C CA . ARG A 1 218 ? 7.812 -14.953 8.695 1 87.56 218 ARG A CA 1
ATOM 1691 C C . ARG A 1 218 ? 7.152 -14.117 7.605 1 87.56 218 ARG A C 1
ATOM 1693 O O . ARG A 1 218 ? 5.938 -13.914 7.625 1 87.56 218 ARG A O 1
ATOM 1700 N N . LEU A 1 219 ? 8.008 -13.641 6.734 1 85.06 219 LEU A N 1
ATOM 1701 C CA . LEU A 1 219 ? 7.523 -12.773 5.668 1 85.06 219 LEU A CA 1
ATOM 1702 C C . LEU A 1 219 ? 7.012 -13.594 4.492 1 85.06 219 LEU A C 1
ATOM 1704 O O . LEU A 1 219 ? 6.812 -13.062 3.396 1 85.06 219 LEU A O 1
ATOM 1708 N N . GLY A 1 220 ? 6.871 -14.875 4.727 1 80.75 220 GLY A N 1
ATOM 1709 C CA . GLY A 1 220 ? 6.289 -15.703 3.684 1 80.75 220 GLY A CA 1
ATOM 1710 C C . GLY A 1 220 ? 4.922 -15.227 3.232 1 80.75 220 GLY A C 1
ATOM 1711 O O . GLY A 1 220 ? 4.543 -15.422 2.076 1 80.75 220 GLY A O 1
ATOM 1712 N N . VAL A 1 221 ? 4.277 -14.453 4.031 1 74.94 221 VAL A N 1
ATOM 1713 C CA . VAL A 1 221 ? 2.934 -13.953 3.756 1 74.94 221 VAL A CA 1
ATOM 1714 C C . VAL A 1 221 ? 3 -12.844 2.711 1 74.94 221 VAL A C 1
ATOM 1716 O O . VAL A 1 221 ? 2.051 -12.641 1.949 1 74.94 221 VAL A O 1
ATOM 1719 N N . LEU A 1 222 ? 4.156 -12.258 2.607 1 75.62 222 LEU A N 1
ATOM 1720 C CA . LEU A 1 222 ? 4.305 -11.141 1.679 1 75.62 222 LEU A CA 1
ATOM 1721 C C . LEU A 1 222 ? 4.363 -11.641 0.238 1 75.62 222 LEU A C 1
ATOM 1723 O O . LEU A 1 222 ? 4.148 -10.867 -0.698 1 75.62 222 LEU A O 1
ATOM 1727 N N . THR A 1 223 ? 4.641 -12.93 0.116 1 75.62 223 THR A N 1
ATOM 1728 C CA . THR A 1 223 ? 4.691 -13.477 -1.232 1 75.62 223 THR A CA 1
ATOM 1729 C C . THR A 1 223 ? 3.311 -13.461 -1.879 1 75.62 223 THR A C 1
ATOM 1731 O O . THR A 1 223 ? 3.193 -13.398 -3.104 1 75.62 223 THR A O 1
ATOM 1734 N N . SER A 1 224 ? 2.33 -13.43 -1.017 1 77.56 224 SER A N 1
ATOM 1735 C CA . SER A 1 224 ? 0.959 -13.383 -1.517 1 77.56 224 SER A CA 1
ATOM 1736 C C . SER A 1 224 ? 0.628 -12.016 -2.109 1 77.56 224 SER A C 1
ATOM 1738 O O . SER A 1 224 ? -0.321 -11.883 -2.883 1 77.56 224 SER A O 1
ATOM 1740 N N . LEU A 1 225 ? 1.453 -11.109 -1.812 1 80.69 225 LEU A N 1
ATOM 1741 C CA . LEU A 1 225 ? 1.202 -9.75 -2.289 1 80.69 225 LEU A CA 1
ATOM 1742 C C . LEU A 1 225 ? 1.805 -9.539 -3.674 1 80.69 225 LEU A C 1
ATOM 1744 O O . LEU A 1 225 ? 1.591 -8.5 -4.297 1 80.69 225 LEU A O 1
ATOM 1748 N N . LEU A 1 226 ? 2.543 -10.555 -4.102 1 81 226 LEU A N 1
ATOM 1749 C CA . LEU A 1 226 ? 3.07 -10.484 -5.461 1 81 226 LEU A CA 1
ATOM 1750 C C . LEU A 1 226 ? 2.088 -11.094 -6.453 1 81 226 LEU A C 1
ATOM 1752 O O . LEU A 1 226 ? 1.908 -12.312 -6.488 1 81 226 LEU A O 1
ATOM 1756 N N . SER A 1 227 ? 1.486 -10.289 -7.277 1 86.25 227 SER A N 1
ATOM 1757 C CA . SER A 1 227 ? 0.5 -10.758 -8.25 1 86.25 227 SER A CA 1
ATOM 1758 C C . SER A 1 227 ? 1.164 -11.523 -9.383 1 86.25 227 SER A C 1
ATOM 1760 O O . SER A 1 227 ? 2.328 -11.281 -9.711 1 86.25 227 SER A O 1
ATOM 1762 N N . ASP A 1 228 ? 0.479 -12.414 -9.977 1 83.88 228 ASP A N 1
ATOM 1763 C CA . ASP A 1 228 ? 0.961 -13.148 -11.141 1 83.88 228 ASP A CA 1
ATOM 1764 C C . ASP A 1 228 ? 1.31 -12.203 -12.289 1 83.88 228 ASP A C 1
ATOM 1766 O O . ASP A 1 228 ? 2.271 -12.438 -13.023 1 83.88 228 ASP A O 1
ATOM 1770 N N . THR A 1 229 ? 0.572 -11.195 -12.359 1 89.88 229 THR A N 1
ATOM 1771 C CA . THR A 1 229 ? 0.776 -10.203 -13.414 1 89.88 229 THR A CA 1
ATOM 1772 C C . THR A 1 229 ? 2.109 -9.484 -13.227 1 89.88 229 THR A C 1
ATOM 1774 O O . THR A 1 229 ? 2.854 -9.289 -14.188 1 89.88 229 THR A O 1
ATOM 1777 N N . LEU A 1 230 ? 2.373 -9.156 -11.969 1 90.25 230 LEU A N 1
ATOM 1778 C CA . LEU A 1 230 ? 3.631 -8.484 -11.664 1 90.25 230 LEU A CA 1
ATOM 1779 C C . LEU A 1 230 ? 4.82 -9.391 -11.961 1 90.25 230 LEU A C 1
ATOM 1781 O O . LEU A 1 230 ? 5.781 -8.961 -12.609 1 90.25 230 LEU A O 1
ATOM 1785 N N . VAL A 1 231 ? 4.73 -10.633 -11.516 1 84.25 231 VAL A N 1
ATOM 1786 C CA . VAL A 1 231 ? 5.832 -11.57 -11.688 1 84.25 231 VAL A CA 1
ATOM 1787 C C . VAL A 1 231 ? 6.047 -11.859 -13.172 1 84.25 231 VAL A C 1
ATOM 1789 O O . VAL A 1 231 ? 7.184 -11.875 -13.648 1 84.25 231 VAL A O 1
ATOM 1792 N N . SER A 1 232 ? 5.004 -12.031 -13.898 1 88.25 232 SER A N 1
ATOM 1793 C CA . SER A 1 232 ? 5.082 -12.32 -15.32 1 88.25 232 SER A CA 1
ATOM 1794 C C . SER A 1 232 ? 5.699 -11.156 -16.094 1 88.25 232 SER A C 1
ATOM 1796 O O . SER A 1 232 ? 6.566 -11.359 -16.938 1 88.25 232 SER A O 1
ATOM 1798 N N . SER A 1 233 ? 5.238 -9.992 -15.828 1 92.62 233 SER A N 1
ATOM 1799 C CA . SER A 1 233 ? 5.766 -8.812 -16.5 1 92.62 233 SER A CA 1
ATOM 1800 C C . SER A 1 233 ? 7.23 -8.57 -16.141 1 92.62 233 SER A C 1
ATOM 1802 O O . SER A 1 233 ? 8.039 -8.211 -17 1 92.62 233 SER A O 1
ATOM 1804 N N . PHE A 1 234 ? 7.52 -8.719 -14.922 1 88.88 234 PHE A N 1
ATOM 1805 C CA . PHE A 1 234 ? 8.883 -8.531 -14.43 1 88.88 234 PHE A CA 1
ATOM 1806 C C . PHE A 1 234 ? 9.836 -9.508 -15.102 1 88.88 234 PHE A C 1
ATOM 1808 O O . PHE A 1 234 ? 10.898 -9.109 -15.578 1 88.88 234 PHE A O 1
ATOM 1815 N N . THR A 1 235 ? 9.484 -10.734 -15.109 1 86.12 235 THR A N 1
ATOM 1816 C CA . THR A 1 235 ? 10.336 -11.766 -15.695 1 86.12 235 THR A CA 1
ATOM 1817 C C . THR A 1 235 ? 10.461 -11.562 -17.203 1 86.12 235 THR A C 1
ATOM 1819 O O . THR A 1 235 ? 11.531 -11.781 -17.781 1 86.12 235 THR A O 1
ATOM 1822 N N . ALA A 1 236 ? 9.406 -11.227 -17.812 1 91.5 236 ALA A N 1
ATOM 1823 C CA . ALA A 1 236 ? 9.461 -10.961 -19.25 1 91.5 236 ALA A CA 1
ATOM 1824 C C . ALA A 1 236 ? 10.391 -9.789 -19.562 1 91.5 236 ALA A C 1
ATOM 1826 O O . ALA A 1 236 ? 11.188 -9.844 -20.5 1 91.5 236 ALA A O 1
ATOM 1827 N N . ALA A 1 237 ? 10.234 -8.734 -18.812 1 93.19 237 ALA A N 1
ATOM 1828 C CA . ALA A 1 237 ? 11.094 -7.57 -19 1 93.19 237 ALA A CA 1
ATOM 1829 C C . ALA A 1 237 ? 12.555 -7.918 -18.734 1 93.19 237 ALA A C 1
ATOM 1831 O O . ALA A 1 237 ? 13.445 -7.477 -19.469 1 93.19 237 ALA A O 1
ATOM 1832 N N . ALA A 1 238 ? 12.789 -8.688 -17.734 1 88.12 238 ALA A N 1
ATOM 1833 C CA . ALA A 1 238 ? 14.156 -9.109 -17.422 1 88.12 238 ALA A CA 1
ATOM 1834 C C . ALA A 1 238 ? 14.734 -9.984 -18.516 1 88.12 238 ALA A C 1
ATOM 1836 O O . ALA A 1 238 ? 15.93 -9.922 -18.812 1 88.12 238 ALA A O 1
ATOM 1837 N N . ALA A 1 239 ? 13.883 -10.852 -19.062 1 90.44 239 ALA A N 1
ATOM 1838 C CA . ALA A 1 239 ? 14.32 -11.664 -20.188 1 90.44 239 ALA A CA 1
ATOM 1839 C C . ALA A 1 239 ? 14.773 -10.789 -21.344 1 90.44 239 ALA A C 1
ATOM 1841 O O . ALA A 1 239 ? 15.758 -11.102 -22.016 1 90.44 239 ALA A O 1
ATOM 1842 N N . PHE A 1 240 ? 14.07 -9.758 -21.562 1 93 240 PHE A N 1
ATOM 1843 C CA . PHE A 1 240 ? 14.461 -8.805 -22.594 1 93 240 PHE A CA 1
ATOM 1844 C C . PHE A 1 240 ? 15.836 -8.227 -22.312 1 93 240 PHE A C 1
ATOM 1846 O O . PHE A 1 240 ? 16.656 -8.086 -23.219 1 93 240 PHE A O 1
ATOM 1853 N N . LEU A 1 241 ? 16.047 -7.895 -21.125 1 90.75 241 LEU A N 1
ATOM 1854 C CA . LEU A 1 241 ? 17.344 -7.34 -20.734 1 90.75 241 LEU A CA 1
ATOM 1855 C C . LEU A 1 241 ? 18.453 -8.383 -20.891 1 90.75 241 LEU A C 1
ATOM 1857 O O . LEU A 1 241 ? 19.578 -8.047 -21.25 1 90.75 241 LEU A O 1
ATOM 1861 N N . VAL A 1 242 ? 18.141 -9.602 -20.578 1 89.56 242 VAL A N 1
ATOM 1862 C CA . VAL A 1 242 ? 19.094 -10.695 -20.719 1 89.56 242 VAL A CA 1
ATOM 1863 C C . VAL A 1 242 ? 19.484 -10.852 -22.188 1 89.56 242 VAL A C 1
ATOM 1865 O O . VAL A 1 242 ? 20.672 -10.953 -22.516 1 89.56 242 VAL A O 1
ATOM 1868 N N . ILE A 1 243 ? 18.578 -10.789 -23.062 1 92.38 243 ILE A N 1
ATOM 1869 C CA . ILE A 1 243 ? 18.844 -10.898 -24.484 1 92.38 243 ILE A CA 1
ATOM 1870 C C . ILE A 1 243 ? 19.719 -9.742 -24.938 1 92.38 243 ILE A C 1
ATOM 1872 O O . ILE A 1 243 ? 20.672 -9.93 -25.703 1 92.38 243 ILE A O 1
ATOM 1876 N N . THR A 1 244 ? 19.391 -8.625 -24.438 1 90 244 THR A N 1
ATOM 1877 C CA . THR A 1 244 ? 20.156 -7.43 -24.797 1 90 244 THR A CA 1
ATOM 1878 C C . THR A 1 244 ? 21.609 -7.578 -24.359 1 90 244 THR A C 1
ATOM 1880 O O . THR A 1 244 ? 22.516 -7.176 -25.094 1 90 244 THR A O 1
ATOM 1883 N N . SER A 1 245 ? 21.828 -8.148 -23.266 1 87.44 245 SER A N 1
ATOM 1884 C CA . SER A 1 245 ? 23.172 -8.305 -22.734 1 87.44 245 SER A CA 1
ATOM 1885 C C . SER A 1 245 ? 23.984 -9.297 -23.578 1 87.44 245 SER A C 1
ATOM 1887 O O . SER A 1 245 ? 25.219 -9.281 -23.531 1 87.44 245 SER A O 1
ATOM 1889 N N . GLN A 1 246 ? 23.297 -10.141 -24.312 1 89.81 246 GLN A N 1
ATOM 1890 C CA . GLN A 1 246 ? 23.969 -11.18 -25.078 1 89.81 246 GLN A CA 1
ATOM 1891 C C . GLN A 1 246 ? 24.312 -10.695 -26.484 1 89.81 246 GLN A C 1
ATOM 1893 O O . GLN A 1 246 ? 25.109 -11.328 -27.188 1 89.81 246 GLN A O 1
ATOM 1898 N N . ILE A 1 247 ? 23.859 -9.594 -26.859 1 88.75 247 ILE A N 1
ATOM 1899 C CA . ILE A 1 247 ? 24.047 -9.102 -28.219 1 88.75 247 ILE A CA 1
ATOM 1900 C C . ILE A 1 247 ? 25.531 -8.891 -28.5 1 88.75 247 ILE A C 1
ATOM 1902 O O . ILE A 1 247 ? 26.016 -9.195 -29.594 1 88.75 247 ILE A O 1
ATOM 1906 N N . LYS A 1 248 ? 26.297 -8.461 -27.578 1 88.69 248 LYS A N 1
ATOM 1907 C CA . LYS A 1 248 ? 27.719 -8.195 -27.766 1 88.69 248 LYS A CA 1
ATOM 1908 C C . LYS A 1 248 ? 28.484 -9.469 -28.094 1 88.69 248 LYS A C 1
ATOM 1910 O O . LYS A 1 248 ? 29.359 -9.469 -28.969 1 88.69 248 LYS A O 1
ATOM 1915 N N . ASP A 1 249 ? 28.141 -10.531 -27.469 1 89.75 249 ASP A N 1
ATOM 1916 C CA . ASP A 1 249 ? 28.844 -11.797 -27.703 1 89.75 249 ASP A CA 1
ATOM 1917 C C . ASP A 1 249 ? 28.359 -12.469 -28.969 1 89.75 249 ASP A C 1
ATOM 1919 O O . ASP A 1 249 ? 29.109 -13.172 -29.641 1 89.75 249 ASP A O 1
ATOM 1923 N N . ILE A 1 250 ? 27.109 -12.258 -29.281 1 92.25 250 ILE A N 1
ATOM 1924 C CA . ILE A 1 250 ? 26.547 -12.836 -30.5 1 92.25 250 ILE A CA 1
ATOM 1925 C C . ILE A 1 250 ? 27.203 -12.195 -31.734 1 92.25 250 ILE A C 1
ATOM 1927 O O . ILE A 1 250 ? 27.547 -12.883 -32.688 1 92.25 250 ILE A O 1
ATOM 1931 N N . LEU A 1 251 ? 27.438 -10.875 -31.594 1 90.44 251 LEU A N 1
ATOM 1932 C CA . LEU A 1 251 ? 28.031 -10.141 -32.688 1 90.44 251 LEU A CA 1
ATOM 1933 C C . LEU A 1 251 ? 29.547 -10.141 -32.594 1 90.44 251 LEU A C 1
ATOM 1935 O O . LEU A 1 251 ? 30.234 -9.852 -33.594 1 90.44 251 LEU A O 1
ATOM 1939 N N . GLY A 1 252 ? 30.047 -10.5 -31.469 1 88.06 252 GLY A N 1
ATOM 1940 C CA . GLY A 1 252 ? 31.484 -10.523 -31.266 1 88.06 252 GLY A CA 1
ATOM 1941 C C . GLY A 1 252 ? 32.094 -9.141 -31.219 1 88.06 252 GLY A C 1
ATOM 1942 O O . GLY A 1 252 ? 33.188 -8.922 -31.75 1 88.06 252 GLY A O 1
ATOM 1943 N N . ILE A 1 253 ? 31.312 -8.195 -30.781 1 83.06 253 ILE A N 1
ATOM 1944 C CA . ILE A 1 253 ? 31.781 -6.812 -30.75 1 83.06 253 ILE A CA 1
ATOM 1945 C C . ILE A 1 253 ? 32.312 -6.48 -29.359 1 83.06 253 ILE A C 1
ATOM 1947 O O . ILE A 1 253 ? 31.875 -7.059 -28.359 1 83.06 253 ILE A O 1
ATOM 1951 N N . GLN A 1 254 ? 33.438 -5.773 -29.328 1 74.19 254 GLN A N 1
ATOM 1952 C CA . GLN A 1 254 ? 33.938 -5.238 -28.062 1 74.19 254 GLN A CA 1
ATOM 1953 C C . GLN A 1 254 ? 33.281 -3.885 -27.766 1 74.19 254 GLN A C 1
ATOM 1955 O O . GLN A 1 254 ? 33.438 -2.936 -28.531 1 74.19 254 GLN A O 1
ATOM 1960 N N . MET A 1 255 ? 32.281 -3.914 -26.922 1 67 255 MET A N 1
ATOM 1961 C CA . MET A 1 255 ? 31.625 -2.654 -26.594 1 67 255 MET A CA 1
ATOM 1962 C C . MET A 1 255 ? 32.5 -1.816 -25.656 1 67 255 MET A C 1
ATOM 1964 O O . MET A 1 255 ? 33.062 -2.338 -24.688 1 67 255 MET A O 1
ATOM 1968 N N . PRO A 1 256 ? 32.875 -0.52 -26.016 1 56.88 256 PRO A N 1
ATOM 1969 C CA . PRO A 1 256 ? 33.781 0.301 -25.203 1 56.88 256 PRO A CA 1
ATOM 1970 C C . PRO A 1 256 ? 33.25 0.525 -23.781 1 56.88 256 PRO A C 1
ATOM 1972 O O . PRO A 1 256 ? 34.062 0.553 -22.828 1 56.88 256 PRO A O 1
ATOM 1975 N N . LYS A 1 257 ? 31.984 1.11 -23.609 1 59.38 257 LYS A N 1
ATOM 1976 C CA . LYS A 1 257 ? 31.562 1.604 -22.312 1 59.38 257 LYS A CA 1
ATOM 1977 C C . LYS A 1 257 ? 30.297 0.9 -21.844 1 59.38 257 LYS A C 1
ATOM 1979 O O . LYS A 1 257 ? 29.359 0.71 -22.625 1 59.38 257 LYS A O 1
ATOM 1984 N N . LYS A 1 258 ? 30.469 0.125 -20.703 1 61 258 LYS A N 1
ATOM 1985 C CA . LYS A 1 258 ? 29.25 -0.382 -20.062 1 61 258 LYS A CA 1
ATOM 1986 C C . LYS A 1 258 ? 28.516 0.729 -19.328 1 61 258 LYS A C 1
ATOM 1988 O O . LYS A 1 258 ? 29.125 1.494 -18.578 1 61 258 LYS A O 1
ATOM 1993 N N . TYR A 1 259 ? 27.328 1.051 -19.734 1 61.38 259 TYR A N 1
ATOM 1994 C CA . TYR A 1 259 ? 26.531 2.125 -19.156 1 61.38 259 TYR A CA 1
ATOM 1995 C C . TYR A 1 259 ? 25.688 1.614 -18 1 61.38 259 TYR A C 1
ATOM 1997 O O . TYR A 1 259 ? 25.109 0.524 -18.062 1 61.38 259 TYR A O 1
ATOM 2005 N N . SER A 1 260 ? 26.188 2.053 -16.828 1 63.84 260 SER A N 1
ATOM 2006 C CA . SER A 1 260 ? 25.344 1.753 -15.672 1 63.84 260 SER A CA 1
ATOM 2007 C C . SER A 1 260 ? 24.484 2.953 -15.281 1 63.84 260 SER A C 1
ATOM 2009 O O . SER A 1 260 ? 24.828 4.094 -15.594 1 63.84 260 SER A O 1
ATOM 2011 N N . GLY A 1 261 ? 23.156 2.732 -14.914 1 63.72 261 GLY A N 1
ATOM 2012 C CA . GLY A 1 261 ? 22.312 3.816 -14.438 1 63.72 261 GLY A CA 1
ATOM 2013 C C . GLY A 1 261 ? 20.969 3.859 -15.117 1 63.72 261 GLY A C 1
ATOM 2014 O O . GLY A 1 261 ? 20.547 2.883 -15.742 1 63.72 261 GLY A O 1
ATOM 2015 N N . ASN A 1 262 ? 20.406 4.996 -15.055 1 72.69 262 ASN A N 1
ATOM 2016 C CA . ASN A 1 262 ? 19.078 5.219 -15.609 1 72.69 262 ASN A CA 1
ATOM 2017 C C . ASN A 1 262 ? 19.109 5.293 -17.141 1 72.69 262 ASN A C 1
ATOM 2019 O O . ASN A 1 262 ? 20 5.938 -17.703 1 72.69 262 ASN A O 1
ATOM 2023 N N . PHE A 1 263 ? 18.297 4.512 -17.891 1 77.94 263 PHE A N 1
ATOM 2024 C CA . PHE A 1 263 ? 18.125 4.5 -19.344 1 77.94 263 PHE A CA 1
ATOM 2025 C C . PHE A 1 263 ? 19.344 3.885 -20.016 1 77.94 263 PHE A C 1
ATOM 2027 O O . PHE A 1 263 ? 19.734 4.305 -21.109 1 77.94 263 PHE A O 1
ATOM 2034 N N . SER A 1 264 ? 20.031 3.023 -19.328 1 79.56 264 SER A N 1
ATOM 2035 C CA . SER A 1 264 ? 21.219 2.357 -19.844 1 79.56 264 SER A CA 1
ATOM 2036 C C . SER A 1 264 ? 20.906 1.564 -21.109 1 79.56 264 SER A C 1
ATOM 2038 O O . SER A 1 264 ? 21.766 1.431 -21.984 1 79.56 264 SER A O 1
ATOM 2040 N N . ILE A 1 265 ? 19.719 1.125 -21.25 1 84.38 265 ILE A N 1
ATOM 2041 C CA . ILE A 1 265 ? 19.344 0.286 -22.391 1 84.38 265 ILE A CA 1
ATOM 2042 C C . ILE A 1 265 ? 19.359 1.113 -23.672 1 84.38 265 ILE A C 1
ATOM 2044 O O . ILE A 1 265 ? 19.766 0.62 -24.719 1 84.38 265 ILE A O 1
ATOM 2048 N N . ILE A 1 266 ? 18.969 2.318 -23.516 1 84 266 ILE A N 1
ATOM 2049 C CA . ILE A 1 266 ? 18.953 3.186 -24.688 1 84 266 ILE A CA 1
ATOM 2050 C C . ILE A 1 266 ? 20.391 3.439 -25.172 1 84 266 ILE A C 1
ATOM 2052 O O . ILE A 1 266 ? 20.672 3.357 -26.359 1 84 266 ILE A O 1
ATOM 2056 N N . TYR A 1 267 ? 21.266 3.625 -24.219 1 82.25 267 TYR A N 1
ATOM 2057 C CA . TYR A 1 267 ? 22.656 3.859 -24.562 1 82.25 267 TYR A CA 1
ATOM 2058 C C . TYR A 1 267 ? 23.312 2.598 -25.125 1 82.25 267 TYR A C 1
ATOM 2060 O O . TYR A 1 267 ? 24.156 2.668 -26.016 1 82.25 267 TYR A O 1
ATOM 2068 N N . THR A 1 268 ? 22.938 1.475 -24.609 1 83.69 268 THR A N 1
ATOM 2069 C CA . THR A 1 268 ? 23.469 0.208 -25.094 1 83.69 268 THR A CA 1
ATOM 2070 C C . THR A 1 268 ? 23.062 -0.016 -26.547 1 83.69 268 THR A C 1
ATOM 2072 O O . THR A 1 268 ? 23.891 -0.442 -27.375 1 83.69 268 THR A O 1
ATOM 2075 N N . TYR A 1 269 ? 21.875 0.319 -26.875 1 87.5 269 TYR A N 1
ATOM 2076 C CA . TYR A 1 269 ? 21.422 0.117 -28.25 1 87.5 269 TYR A CA 1
ATOM 2077 C C . TYR A 1 269 ? 22.031 1.146 -29.188 1 87.5 269 TYR A C 1
ATOM 2079 O O . TYR A 1 269 ? 22.312 0.848 -30.359 1 87.5 269 TYR A O 1
ATOM 2087 N N . ILE A 1 270 ? 22.266 2.355 -28.656 1 85.31 270 ILE A N 1
ATOM 2088 C CA . ILE A 1 270 ? 22.969 3.35 -29.469 1 85.31 270 ILE A CA 1
ATOM 2089 C C . ILE A 1 270 ? 24.391 2.881 -29.734 1 85.31 270 ILE A C 1
ATOM 2091 O O . ILE A 1 270 ? 24.859 2.943 -30.875 1 85.31 270 ILE A O 1
ATOM 2095 N N . ALA A 1 271 ? 24.984 2.42 -28.719 1 82.88 271 ALA A N 1
ATOM 2096 C CA . ALA A 1 271 ? 26.344 1.905 -28.859 1 82.88 271 ALA A CA 1
ATOM 2097 C C . ALA A 1 271 ? 26.391 0.715 -29.828 1 82.88 271 ALA A C 1
ATOM 2099 O O . ALA A 1 271 ? 27.328 0.566 -30.609 1 82.88 271 ALA A O 1
ATOM 2100 N N . PHE A 1 272 ? 25.453 -0.08 -29.781 1 84.75 272 PHE A N 1
ATOM 2101 C CA . PHE A 1 272 ? 25.328 -1.243 -30.656 1 84.75 272 PHE A CA 1
ATOM 2102 C C . PHE A 1 272 ? 25.219 -0.818 -32.094 1 84.75 272 PHE A C 1
ATOM 2104 O O . PHE A 1 272 ? 25.938 -1.343 -32.969 1 84.75 272 PHE A O 1
ATOM 2111 N N . PHE A 1 273 ? 24.406 0.126 -32.344 1 86.88 273 PHE A N 1
ATOM 2112 C CA . PHE A 1 273 ? 24.188 0.549 -33.719 1 86.88 273 PHE A CA 1
ATOM 2113 C C . PHE A 1 273 ? 25.406 1.29 -34.25 1 86.88 273 PHE A C 1
ATOM 2115 O O . PHE A 1 273 ? 25.703 1.236 -35.438 1 86.88 273 PHE A O 1
ATOM 2122 N N . GLN A 1 274 ? 26.141 1.848 -33.312 1 85.62 274 GLN A N 1
ATOM 2123 C CA . GLN A 1 274 ? 27.359 2.541 -33.719 1 85.62 274 GLN A CA 1
ATOM 2124 C C . GLN A 1 274 ? 28.5 1.551 -33.969 1 85.62 274 GLN A C 1
ATOM 2126 O O . GLN A 1 274 ? 29.391 1.829 -34.781 1 85.62 274 GLN A O 1
ATOM 2131 N N . SER A 1 275 ? 28.422 0.418 -33.344 1 85.75 275 SER A N 1
ATOM 2132 C CA . SER A 1 275 ? 29.5 -0.551 -33.469 1 85.75 275 SER A CA 1
ATOM 2133 C C . SER A 1 275 ? 29.125 -1.695 -34.406 1 85.75 275 SER A C 1
ATOM 2135 O O . SER A 1 275 ? 29.812 -2.717 -34.469 1 85.75 275 SER A O 1
ATOM 2137 N N . ILE A 1 276 ? 28.094 -1.568 -35.094 1 86.62 276 ILE A N 1
ATOM 2138 C CA . ILE A 1 276 ? 27.578 -2.645 -35.938 1 86.62 276 ILE A CA 1
ATOM 2139 C C . ILE A 1 276 ? 28.578 -2.967 -37.031 1 86.62 276 ILE A C 1
ATOM 2141 O O . ILE A 1 276 ? 28.656 -4.105 -37.5 1 86.62 276 ILE A O 1
ATOM 2145 N N . ASP A 1 277 ? 29.438 -1.989 -37.312 1 87.06 277 ASP A N 1
ATOM 2146 C CA . ASP A 1 277 ? 30.422 -2.17 -38.375 1 87.06 277 ASP A CA 1
ATOM 2147 C C . ASP A 1 277 ? 31.578 -3.043 -37.906 1 87.06 277 ASP A C 1
ATOM 2149 O O . ASP A 1 277 ? 32.281 -3.648 -38.719 1 87.06 277 ASP A O 1
ATOM 2153 N N . SER A 1 278 ? 31.75 -3.15 -36.625 1 87.38 278 SER A N 1
ATOM 2154 C CA . SER A 1 278 ? 32.844 -3.947 -36.094 1 87.38 278 SER A CA 1
ATOM 2155 C C . SER A 1 278 ? 32.406 -5.371 -35.781 1 87.38 278 SER A C 1
ATOM 2157 O O . SER A 1 278 ? 33.094 -6.102 -35.062 1 87.38 278 SER A O 1
ATOM 2159 N N . THR A 1 279 ? 31.375 -5.801 -36.375 1 90.75 279 THR A N 1
ATOM 2160 C CA . THR A 1 279 ? 30.812 -7.129 -36.156 1 90.75 279 THR A CA 1
ATOM 2161 C C . THR A 1 279 ? 31.719 -8.211 -36.719 1 90.75 279 THR A C 1
ATOM 2163 O O . THR A 1 279 ? 32.219 -8.086 -37.844 1 90.75 279 THR A O 1
ATOM 2166 N N . ASN A 1 280 ? 32.031 -9.195 -35.844 1 92.12 280 ASN A N 1
ATOM 2167 C CA . ASN A 1 280 ? 32.75 -10.383 -36.312 1 92.12 280 ASN A CA 1
ATOM 2168 C C . ASN A 1 280 ? 31.828 -11.328 -37.094 1 92.12 280 ASN A C 1
ATOM 2170 O O . ASN A 1 280 ? 31 -12.016 -36.5 1 92.12 280 ASN A O 1
ATOM 2174 N N . LYS A 1 281 ? 32 -11.453 -38.312 1 91.94 281 LYS A N 1
ATOM 2175 C CA . LYS A 1 281 ? 31.125 -12.227 -39.188 1 91.94 281 LYS A CA 1
ATOM 2176 C C . LYS A 1 281 ? 31.141 -13.711 -38.812 1 91.94 281 LYS A C 1
ATOM 2178 O O . LYS A 1 281 ? 30.125 -14.398 -38.938 1 91.94 281 LYS A O 1
ATOM 2183 N N . ALA A 1 282 ? 32.281 -14.133 -38.406 1 91.5 282 ALA A N 1
ATOM 2184 C CA . ALA A 1 282 ? 32.406 -15.539 -38 1 91.5 282 ALA A CA 1
ATOM 2185 C C . ALA A 1 282 ? 31.562 -15.82 -36.75 1 91.5 282 ALA A C 1
ATOM 2187 O O . ALA A 1 282 ? 30.844 -16.812 -36.719 1 91.5 282 ALA A O 1
ATOM 2188 N N . ALA A 1 283 ? 31.703 -14.953 -35.844 1 92.75 283 ALA A N 1
ATOM 2189 C CA . ALA A 1 283 ? 30.938 -15.109 -34.594 1 92.75 283 ALA A CA 1
ATOM 2190 C C . ALA A 1 283 ? 29.438 -15.023 -34.875 1 92.75 283 ALA A C 1
ATOM 2192 O O . ALA A 1 283 ? 28.656 -15.797 -34.312 1 92.75 283 ALA A O 1
ATOM 2193 N N . LEU A 1 284 ? 29.062 -14.195 -35.719 1 94 284 LEU A N 1
ATOM 2194 C CA . LEU A 1 284 ? 27.656 -14.031 -36.062 1 94 284 LEU A CA 1
ATOM 2195 C C . LEU A 1 284 ? 27.125 -15.281 -36.75 1 94 284 LEU A C 1
ATOM 2197 O O . LEU A 1 284 ? 26 -15.711 -36.5 1 94 284 LEU A O 1
ATOM 2201 N N . THR A 1 285 ? 27.906 -15.805 -37.625 1 93.94 285 THR A N 1
ATOM 2202 C CA . THR A 1 285 ? 27.484 -17 -38.375 1 93.94 285 THR A CA 1
ATOM 2203 C C . THR A 1 285 ? 27.344 -18.188 -37.406 1 93.94 285 THR A C 1
ATOM 2205 O O . THR A 1 285 ? 26.344 -18.922 -37.5 1 93.94 285 THR A O 1
ATOM 2208 N N . VAL A 1 286 ? 28.312 -18.344 -36.562 1 93.38 286 VAL A N 1
ATOM 2209 C CA . VAL A 1 286 ? 28.25 -19.422 -35.594 1 93.38 286 VAL A CA 1
ATOM 2210 C C . VAL A 1 286 ? 27.031 -19.266 -34.719 1 93.38 286 VAL A C 1
ATOM 2212 O O . VAL A 1 286 ? 26.344 -20.234 -34.406 1 93.38 286 VAL A O 1
ATOM 2215 N N . SER A 1 287 ? 26.781 -18.078 -34.312 1 95.88 287 SER A N 1
ATOM 2216 C CA . SER A 1 287 ? 25.641 -17.781 -33.438 1 95.88 287 SER A CA 1
ATOM 2217 C C . SER A 1 287 ? 24.328 -18.078 -34.156 1 95.88 287 SER A C 1
ATOM 2219 O O . SER A 1 287 ? 23.422 -18.703 -33.594 1 95.88 287 SER A O 1
ATOM 2221 N N . LEU A 1 288 ? 24.219 -17.656 -35.375 1 96.12 288 LEU A N 1
ATOM 2222 C CA . LEU A 1 288 ? 22.984 -17.875 -36.125 1 96.12 288 LEU A CA 1
ATOM 2223 C C . LEU A 1 288 ? 22.734 -19.359 -36.344 1 96.12 288 LEU A C 1
ATOM 2225 O O . LEU A 1 288 ? 21.594 -19.812 -36.25 1 96.12 288 LEU A O 1
ATOM 2229 N N . ILE A 1 289 ? 23.781 -20.031 -36.594 1 95.44 289 ILE A N 1
ATOM 2230 C CA . ILE A 1 289 ? 23.656 -21.484 -36.781 1 95.44 289 ILE A CA 1
ATOM 2231 C C . ILE A 1 289 ? 23.219 -22.141 -35.469 1 95.44 289 ILE A C 1
ATOM 2233 O O . ILE A 1 289 ? 22.312 -22.969 -35.469 1 95.44 289 ILE A O 1
ATOM 2237 N N . THR A 1 290 ? 23.891 -21.75 -34.438 1 95.62 290 THR A N 1
ATOM 2238 C CA . THR A 1 290 ? 23.578 -22.312 -33.125 1 95.62 290 THR A CA 1
ATOM 2239 C C . THR A 1 290 ? 22.125 -21.984 -32.75 1 95.62 290 THR A C 1
ATOM 2241 O O . THR A 1 290 ? 21.406 -22.875 -32.281 1 95.62 290 THR A O 1
ATOM 2244 N N . ILE A 1 291 ? 21.672 -20.812 -32.906 1 96.38 291 ILE A N 1
ATOM 2245 C CA . ILE A 1 291 ? 20.312 -20.391 -32.562 1 96.38 291 ILE A CA 1
ATOM 2246 C C . ILE A 1 291 ? 19.312 -21.156 -33.406 1 96.38 291 ILE A C 1
ATOM 2248 O O . ILE A 1 291 ? 18.297 -21.641 -32.906 1 96.38 291 ILE A O 1
ATOM 2252 N N . THR A 1 292 ? 19.609 -21.281 -34.688 1 95.69 292 THR A N 1
ATOM 2253 C CA . THR A 1 292 ? 18.719 -21.984 -35.594 1 95.69 292 THR A CA 1
ATOM 2254 C C . THR A 1 292 ? 18.562 -23.453 -35.188 1 95.69 292 THR A C 1
ATOM 2256 O O . THR A 1 292 ? 17.469 -24 -35.188 1 95.69 292 THR A O 1
ATOM 2259 N N . ILE A 1 293 ? 19.641 -24.062 -34.812 1 95.31 293 ILE A N 1
ATOM 2260 C CA . ILE A 1 293 ? 19.625 -25.453 -34.375 1 95.31 293 ILE A CA 1
ATOM 2261 C C . ILE A 1 293 ? 18.797 -25.609 -33.125 1 95.31 293 ILE A C 1
ATOM 2263 O O . ILE A 1 293 ? 17.922 -26.469 -33.031 1 95.31 293 ILE A O 1
ATOM 2267 N N . LEU A 1 294 ? 19.047 -24.797 -32.188 1 94.56 294 LEU A N 1
ATOM 2268 C CA . LEU A 1 294 ? 18.359 -24.875 -30.906 1 94.56 294 LEU A CA 1
ATOM 2269 C C . LEU A 1 294 ? 16.875 -24.531 -31.062 1 94.56 294 LEU A C 1
ATOM 2271 O O . LEU A 1 294 ? 16.016 -25.203 -30.5 1 94.56 294 LEU A O 1
ATOM 2275 N N . TRP A 1 295 ? 16.594 -23.516 -31.812 1 93.06 295 TRP A N 1
ATOM 2276 C CA . TRP A 1 295 ? 15.227 -23.078 -32.031 1 93.06 295 TRP A CA 1
ATOM 2277 C C . TRP A 1 295 ? 14.438 -24.156 -32.781 1 93.06 295 TRP A C 1
ATOM 2279 O O . TRP A 1 295 ? 13.273 -24.406 -32.469 1 93.06 295 TRP A O 1
ATOM 2289 N N . SER A 1 296 ? 15.055 -24.734 -33.812 1 93.12 296 SER A N 1
ATOM 2290 C CA . SER A 1 296 ? 14.414 -25.797 -34.594 1 93.12 296 SER A CA 1
ATOM 2291 C C . SER A 1 296 ? 14.148 -27.031 -33.75 1 93.12 296 SER A C 1
ATOM 2293 O O . SER A 1 296 ? 13.125 -27.703 -33.906 1 93.12 296 SER A O 1
ATOM 2295 N N . TYR A 1 297 ? 15.016 -27.312 -32.938 1 91.69 297 TYR A N 1
ATOM 2296 C CA . TYR A 1 297 ? 14.82 -28.438 -32.031 1 91.69 297 TYR A CA 1
ATOM 2297 C C . TYR A 1 297 ? 13.641 -28.203 -31.094 1 91.69 297 TYR A C 1
ATOM 2299 O O . TYR A 1 297 ? 12.789 -29.078 -30.922 1 91.69 297 TYR A O 1
ATOM 2307 N N . ASP A 1 298 ? 13.578 -27.078 -30.5 1 87.88 298 ASP A N 1
ATOM 2308 C CA . ASP A 1 298 ? 12.57 -26.766 -29.516 1 87.88 298 ASP A CA 1
ATOM 2309 C C . ASP A 1 298 ? 11.172 -26.734 -30.125 1 87.88 298 ASP A C 1
ATOM 2311 O O . ASP A 1 298 ? 10.203 -27.172 -29.516 1 87.88 298 ASP A O 1
ATOM 2315 N N . ASP A 1 299 ? 11.031 -26.266 -31.328 1 87.62 299 ASP A N 1
ATOM 2316 C CA . ASP A 1 299 ? 9.711 -26.016 -31.906 1 87.62 299 ASP A CA 1
ATOM 2317 C C . ASP A 1 299 ? 9.273 -27.203 -32.75 1 87.62 299 ASP A C 1
ATOM 2319 O O . ASP A 1 299 ? 8.07 -27.469 -32.906 1 87.62 299 ASP A O 1
ATOM 2323 N N . ILE A 1 300 ? 10.227 -27.906 -33.312 1 88.81 300 ILE A N 1
ATOM 2324 C CA . ILE A 1 300 ? 9.836 -28.922 -34.312 1 88.81 300 ILE A CA 1
ATOM 2325 C C . ILE A 1 300 ? 10.133 -30.312 -33.75 1 88.81 300 ILE A C 1
ATOM 2327 O O . ILE A 1 300 ? 9.242 -31.172 -33.719 1 88.81 300 ILE A O 1
ATOM 2331 N N . VAL A 1 301 ? 11.344 -30.516 -33.375 1 88.44 301 VAL A N 1
ATOM 2332 C CA . VAL A 1 301 ? 11.797 -31.875 -33.031 1 88.44 301 VAL A CA 1
ATOM 2333 C C . VAL A 1 301 ? 11.25 -32.281 -31.672 1 88.44 301 VAL A C 1
ATOM 2335 O O . VAL A 1 301 ? 10.781 -33.406 -31.5 1 88.44 301 VAL A O 1
ATOM 2338 N N . LYS A 1 302 ? 11.297 -31.438 -30.766 1 86.31 302 LYS A N 1
ATOM 2339 C CA . LYS A 1 302 ? 10.922 -31.75 -29.391 1 86.31 302 LYS A CA 1
ATOM 2340 C C . LYS A 1 302 ? 9.469 -32.219 -29.297 1 86.31 302 LYS A C 1
ATOM 2342 O O . LYS A 1 302 ? 9.172 -33.25 -28.719 1 86.31 302 LYS A O 1
ATOM 2347 N N . PRO A 1 303 ? 8.484 -31.438 -29.891 1 85.25 303 PRO A N 1
ATOM 2348 C CA . PRO A 1 303 ? 7.09 -31.891 -29.812 1 85.25 303 PRO A CA 1
ATOM 2349 C C . PRO A 1 303 ? 6.863 -33.219 -30.531 1 85.25 303 PRO A C 1
ATOM 2351 O O . PRO A 1 303 ? 6.016 -34 -30.125 1 85.25 303 PRO A O 1
ATOM 2354 N N . ARG A 1 304 ? 7.582 -33.5 -31.531 1 86.19 304 ARG A N 1
ATOM 2355 C CA . ARG A 1 304 ? 7.457 -34.75 -32.281 1 86.19 304 ARG A CA 1
ATOM 2356 C C . ARG A 1 304 ? 8.07 -35.906 -31.5 1 86.19 304 ARG A C 1
ATOM 2358 O O . ARG A 1 304 ? 7.539 -37.031 -31.5 1 86.19 304 ARG A O 1
ATOM 2365 N N . LEU A 1 305 ? 9.148 -35.656 -30.906 1 85.5 305 LEU A N 1
ATOM 2366 C CA . LEU A 1 305 ? 9.844 -36.688 -30.141 1 85.5 305 LEU A CA 1
ATOM 2367 C C . LEU A 1 305 ? 9.078 -37.031 -28.859 1 85.5 305 LEU A C 1
ATOM 2369 O O . LEU A 1 305 ? 9.172 -38.156 -28.359 1 85.5 305 LEU A O 1
ATOM 2373 N N . ARG A 1 306 ? 8.383 -36.062 -28.281 1 81.62 306 ARG A N 1
ATOM 2374 C CA . ARG A 1 306 ? 7.609 -36.25 -27.062 1 81.62 306 ARG A CA 1
ATOM 2375 C C . ARG A 1 306 ? 6.547 -37.344 -27.25 1 81.62 306 ARG A C 1
ATOM 2377 O O . ARG A 1 306 ? 6.133 -37.969 -26.297 1 81.62 306 ARG A O 1
ATOM 2384 N N . GLN A 1 307 ? 6.113 -37.5 -28.484 1 79.12 307 GLN A N 1
ATOM 2385 C CA . GLN A 1 307 ? 5.117 -38.531 -28.797 1 79.12 307 GLN A CA 1
ATOM 2386 C C . GLN A 1 307 ? 5.727 -39.906 -28.734 1 79.12 307 GLN A C 1
ATOM 2388 O O . GLN A 1 307 ? 5.016 -40.906 -28.516 1 79.12 307 GLN A O 1
ATOM 2393 N N . VAL A 1 308 ? 7.062 -39.938 -28.906 1 80.44 308 VAL A N 1
ATOM 2394 C CA . VAL A 1 308 ? 7.707 -41.25 -29.016 1 80.44 308 VAL A CA 1
ATOM 2395 C C . VAL A 1 308 ? 8.445 -41.562 -27.703 1 80.44 308 VAL A C 1
ATOM 2397 O O . VAL A 1 308 ? 8.414 -42.688 -27.219 1 80.44 308 VAL A O 1
ATOM 2400 N N . THR A 1 309 ? 9.258 -40.531 -27.203 1 78.44 309 THR A N 1
ATOM 2401 C CA . THR A 1 309 ? 10.023 -40.781 -25.984 1 78.44 309 THR A CA 1
ATOM 2402 C C . THR A 1 309 ? 9.766 -39.656 -24.953 1 78.44 309 THR A C 1
ATOM 2404 O O . THR A 1 309 ? 9.531 -38.531 -25.328 1 78.44 309 THR A O 1
ATOM 2407 N N . SER A 1 310 ? 9.734 -40.094 -23.688 1 78.38 310 SER A N 1
ATOM 2408 C CA . SER A 1 310 ? 9.5 -39.125 -22.609 1 78.38 310 SER A CA 1
ATOM 2409 C C . SER A 1 310 ? 10.773 -38.375 -22.281 1 78.38 310 SER A C 1
ATOM 2411 O O . SER A 1 310 ? 10.719 -37.344 -21.609 1 78.38 310 SER A O 1
ATOM 2413 N N . VAL A 1 311 ? 11.969 -38.75 -22.688 1 79.56 311 VAL A N 1
ATOM 2414 C CA . VAL A 1 311 ? 13.227 -38.094 -22.359 1 79.56 311 VAL A CA 1
ATOM 2415 C C . VAL A 1 311 ? 13.664 -37.219 -23.516 1 79.56 311 VAL A C 1
ATOM 2417 O O . VAL A 1 311 ? 13.875 -37.688 -24.641 1 79.56 311 VAL A O 1
ATOM 2420 N N . PRO A 1 312 ? 13.812 -36 -23.312 1 82.56 312 PRO A N 1
ATOM 2421 C CA . PRO A 1 312 ? 14.234 -35.094 -24.391 1 82.56 312 PRO A CA 1
ATOM 2422 C C . PRO A 1 312 ? 15.711 -35.25 -24.734 1 82.56 312 PRO A C 1
ATOM 2424 O O . PRO A 1 312 ? 16.516 -35.656 -23.891 1 82.56 312 PRO A O 1
ATOM 2427 N N . ILE A 1 313 ? 16.047 -35.031 -25.938 1 85.25 313 ILE A N 1
ATOM 2428 C CA . ILE A 1 313 ? 17.438 -35 -26.391 1 85.25 313 ILE A CA 1
ATOM 2429 C C . ILE A 1 313 ? 18.141 -33.781 -25.828 1 85.25 313 ILE A C 1
ATOM 2431 O O . ILE A 1 313 ? 17.625 -32.656 -25.906 1 85.25 313 ILE A O 1
ATOM 2435 N N . PRO A 1 314 ? 19.234 -34.031 -25.156 1 86.56 314 PRO A N 1
ATOM 2436 C CA . PRO A 1 314 ? 19.984 -32.906 -24.609 1 86.56 314 PRO A CA 1
ATOM 2437 C C . PRO A 1 314 ? 20.688 -32.094 -25.688 1 86.56 314 PRO A C 1
ATOM 2439 O O . PRO A 1 314 ? 21.906 -32.062 -25.75 1 86.56 314 PRO A O 1
ATOM 2442 N N . ILE A 1 315 ? 19.938 -31.344 -26.406 1 89.19 315 ILE A N 1
ATOM 2443 C CA . ILE A 1 315 ? 20.438 -30.609 -27.562 1 89.19 315 ILE A CA 1
ATOM 2444 C C . ILE A 1 315 ? 21.438 -29.547 -27.094 1 89.19 315 ILE A C 1
ATOM 2446 O O . ILE A 1 315 ? 22.406 -29.266 -27.797 1 89.19 315 ILE A O 1
ATOM 2450 N N . GLU A 1 316 ? 21.219 -28.953 -25.969 1 90.19 316 GLU A N 1
ATOM 2451 C CA . GLU A 1 316 ? 22.125 -27.922 -25.469 1 90.19 316 GLU A CA 1
ATOM 2452 C C . GLU A 1 316 ? 23.531 -28.469 -25.234 1 90.19 316 GLU A C 1
ATOM 2454 O O . GLU A 1 316 ? 24.516 -27.828 -25.594 1 90.19 316 GLU A O 1
ATOM 2459 N N . LEU A 1 317 ? 23.578 -29.641 -24.656 1 89.81 317 LEU A N 1
ATOM 2460 C CA . LEU A 1 317 ? 24.875 -30.281 -24.406 1 89.81 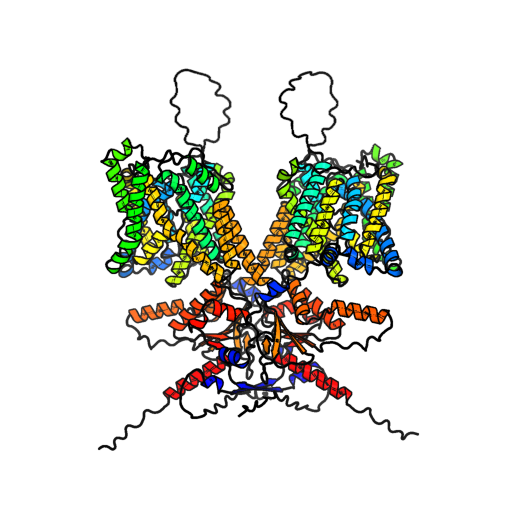317 LEU A CA 1
ATOM 2461 C C . LEU A 1 317 ? 25.547 -30.641 -25.734 1 89.81 317 LEU A C 1
ATOM 2463 O O . LEU A 1 317 ? 26.766 -30.453 -25.875 1 89.81 317 LEU A O 1
ATOM 2467 N N . ILE A 1 318 ? 24.797 -31.047 -26.625 1 91.94 318 ILE A N 1
ATOM 2468 C CA . ILE A 1 318 ? 25.328 -31.438 -27.922 1 91.94 318 ILE A CA 1
ATOM 2469 C C . ILE A 1 318 ? 25.922 -30.219 -28.625 1 91.94 318 ILE A C 1
ATOM 2471 O O . ILE A 1 318 ? 27 -30.297 -29.203 1 91.94 318 ILE A O 1
ATOM 2475 N N . VAL A 1 319 ? 25.203 -29.188 -28.531 1 92.62 319 VAL A N 1
ATOM 2476 C CA . VAL A 1 319 ? 25.625 -27.969 -29.203 1 92.62 319 VAL A CA 1
ATOM 2477 C C . VAL A 1 319 ? 26.922 -27.469 -28.578 1 92.62 319 VAL A C 1
ATOM 2479 O O . VAL A 1 319 ? 27.828 -27.031 -29.281 1 92.62 319 VAL A O 1
ATOM 2482 N N . ILE A 1 320 ? 27.047 -27.469 -27.297 1 91.75 320 ILE A N 1
ATOM 2483 C CA . ILE A 1 320 ? 28.25 -26.984 -26.625 1 91.75 320 ILE A CA 1
ATOM 2484 C C . ILE A 1 320 ? 29.406 -27.922 -26.922 1 91.75 320 ILE A C 1
ATOM 2486 O O . ILE A 1 320 ? 30.547 -27.484 -27.109 1 91.75 320 ILE A O 1
ATOM 2490 N N . LEU A 1 321 ? 29.156 -29.203 -26.938 1 92.69 321 LEU A N 1
ATOM 2491 C CA . LEU A 1 321 ? 30.188 -30.188 -27.281 1 92.69 321 LEU A CA 1
ATOM 2492 C C . LEU A 1 321 ? 30.672 -29.984 -28.703 1 92.69 321 LEU A C 1
ATOM 2494 O O . LEU A 1 321 ? 31.875 -30.016 -28.969 1 92.69 321 LEU A O 1
ATOM 2498 N N . ALA A 1 322 ? 29.734 -29.812 -29.547 1 93.25 322 ALA A N 1
ATOM 2499 C CA . ALA A 1 322 ? 30.078 -29.562 -30.938 1 93.25 322 ALA A CA 1
ATOM 2500 C C . ALA A 1 322 ? 30.906 -28.281 -31.078 1 93.25 322 ALA A C 1
ATOM 2502 O O . ALA A 1 322 ? 31.891 -28.25 -31.828 1 93.25 322 ALA A O 1
ATOM 2503 N N . GLY A 1 323 ? 30.422 -27.281 -30.453 1 92.25 323 GLY A N 1
ATOM 2504 C CA . GLY A 1 323 ? 31.172 -26.031 -30.484 1 92.25 323 GLY A CA 1
ATOM 2505 C C . GLY A 1 323 ? 32.594 -26.172 -29.969 1 92.25 323 GLY A C 1
ATOM 2506 O O . GLY A 1 323 ? 33.531 -25.609 -30.531 1 92.25 323 GLY A O 1
ATOM 2507 N N . THR A 1 324 ? 32.75 -26.891 -28.922 1 92.5 324 THR A N 1
ATOM 2508 C CA . THR A 1 324 ? 34.062 -27.125 -28.328 1 92.5 324 THR A CA 1
ATOM 2509 C C . THR A 1 324 ? 34.969 -27.922 -29.266 1 92.5 324 THR A C 1
ATOM 2511 O O . THR A 1 324 ? 36.125 -27.594 -29.453 1 92.5 324 THR A O 1
ATOM 2514 N N . LEU A 1 325 ? 34.406 -28.906 -29.875 1 93 325 LEU A N 1
ATOM 2515 C CA . LEU A 1 325 ? 35.156 -29.766 -30.766 1 93 325 LEU A CA 1
ATOM 2516 C C . LEU A 1 325 ? 35.594 -29.016 -32.031 1 93 325 LEU A C 1
ATOM 2518 O O . LEU A 1 325 ? 36.719 -29.172 -32.5 1 93 325 LEU A O 1
ATOM 2522 N N . ILE A 1 326 ? 34.688 -28.25 -32.469 1 91.69 326 ILE A N 1
ATOM 2523 C CA . ILE A 1 326 ? 35 -27.453 -33.656 1 91.69 326 ILE A CA 1
ATOM 2524 C C . ILE A 1 326 ? 36.094 -26.453 -33.312 1 91.69 326 ILE A C 1
ATOM 2526 O O . ILE A 1 326 ? 37.031 -26.234 -34.125 1 91.69 326 ILE A O 1
ATOM 2530 N N . SER A 1 327 ? 36 -25.875 -32.219 1 91.19 327 SER A N 1
ATOM 2531 C CA . SER A 1 327 ? 37 -24.906 -31.797 1 91.19 327 SER A CA 1
ATOM 2532 C C . SER A 1 327 ? 38.344 -25.562 -31.578 1 91.19 327 SER A C 1
ATOM 2534 O O . SER A 1 327 ? 39.375 -24.984 -31.875 1 91.19 327 SER A O 1
ATOM 2536 N N . ARG A 1 328 ? 38.344 -26.75 -31.078 1 88.19 328 ARG A N 1
ATOM 2537 C CA . ARG A 1 328 ? 39.562 -27.453 -30.75 1 88.19 328 ARG A CA 1
ATOM 2538 C C . ARG A 1 328 ? 40.25 -28 -32 1 88.19 328 ARG A C 1
ATOM 2540 O O . ARG A 1 328 ? 41.469 -27.969 -32.125 1 88.19 328 ARG A O 1
ATOM 2547 N N . PHE A 1 329 ? 39.5 -28.359 -33 1 90 329 PHE A N 1
ATOM 2548 C CA . PHE A 1 329 ? 40.094 -29.094 -34.125 1 90 329 PHE A CA 1
ATOM 2549 C C . PHE A 1 329 ? 40.156 -28.234 -35.375 1 90 329 PHE A C 1
ATOM 2551 O O . PHE A 1 329 ? 40.812 -28.594 -36.375 1 90 329 PHE A O 1
ATOM 2558 N N . THR A 1 330 ? 39.469 -27.141 -35.344 1 87.44 330 THR A N 1
ATOM 2559 C CA . THR A 1 330 ? 39.5 -26.266 -36.5 1 87.44 330 THR A CA 1
ATOM 2560 C C . THR A 1 330 ? 40.094 -24.906 -36.125 1 87.44 330 THR A C 1
ATOM 2562 O O . THR A 1 330 ? 39.875 -24.406 -35.031 1 87.44 330 THR A O 1
ATOM 2565 N N . PRO A 1 331 ? 40.906 -24.344 -37.031 1 85.81 331 PRO A N 1
ATOM 2566 C CA . PRO A 1 331 ? 41.5 -23.031 -36.781 1 85.81 331 PRO A CA 1
ATOM 2567 C C . PRO A 1 331 ? 40.531 -21.891 -36.938 1 85.81 331 PRO A C 1
ATOM 2569 O O . PRO A 1 331 ? 40.906 -20.719 -36.844 1 85.81 331 PRO A O 1
ATOM 2572 N N . LEU A 1 332 ? 39.406 -22.172 -37.125 1 82.44 332 LEU A N 1
ATOM 2573 C CA . LEU A 1 332 ? 38.344 -21.188 -37.375 1 82.44 332 LEU A CA 1
ATOM 2574 C C . LEU A 1 332 ? 38.281 -20.156 -36.281 1 82.44 332 LEU A C 1
ATOM 2576 O O . LEU A 1 332 ? 38.125 -18.969 -36.531 1 82.44 332 LEU A O 1
ATOM 2580 N N . ILE A 1 333 ? 38.438 -20.516 -35.062 1 81.25 333 ILE A N 1
ATOM 2581 C CA . ILE A 1 333 ? 38.219 -19.672 -33.906 1 81.25 333 ILE A CA 1
ATOM 2582 C C . ILE A 1 333 ? 39.438 -18.75 -33.719 1 81.25 333 ILE A C 1
ATOM 2584 O O . ILE A 1 333 ? 39.281 -17.547 -33.469 1 81.25 333 ILE A O 1
ATOM 2588 N N . ASP A 1 334 ? 40.594 -19.281 -33.938 1 81.12 334 ASP A N 1
ATOM 2589 C CA . ASP A 1 334 ? 41.812 -18.516 -33.781 1 81.12 334 ASP A CA 1
ATOM 2590 C C . ASP A 1 334 ? 42 -17.531 -34.938 1 81.12 334 ASP A C 1
ATOM 2592 O O . ASP A 1 334 ? 42.375 -16.375 -34.719 1 81.12 334 ASP A O 1
ATOM 2596 N N . GLU A 1 335 ? 41.625 -17.969 -36.031 1 85.5 335 GLU A N 1
ATOM 2597 C CA . GLU A 1 335 ? 41.812 -17.141 -37.219 1 85.5 335 GLU A CA 1
ATOM 2598 C C . GLU A 1 335 ? 40.844 -15.977 -37.25 1 85.5 335 GLU A C 1
ATOM 2600 O O . GLU A 1 335 ? 41.156 -14.914 -37.781 1 85.5 335 GLU A O 1
ATOM 2605 N N . ASN A 1 336 ? 39.781 -16.219 -36.719 1 87.88 336 ASN A N 1
ATOM 2606 C CA . ASN A 1 336 ? 38.75 -15.188 -36.781 1 87.88 336 ASN A CA 1
ATOM 2607 C C . ASN A 1 336 ? 38.594 -14.43 -35.469 1 87.88 336 ASN A C 1
ATOM 2609 O O . ASN A 1 336 ? 37.656 -13.664 -35.281 1 87.88 336 ASN A O 1
ATOM 2613 N N . HIS A 1 337 ? 39.406 -14.688 -34.5 1 86.75 337 HIS A N 1
ATOM 2614 C CA . HIS A 1 337 ? 39.469 -13.969 -33.25 1 86.75 337 HIS A CA 1
ATOM 2615 C C . HIS A 1 337 ? 38.156 -14.047 -32.5 1 86.75 337 HIS A C 1
ATOM 2617 O O . HIS A 1 337 ? 37.656 -13.031 -32 1 86.75 337 HIS A O 1
ATOM 2623 N N . ILE A 1 338 ? 37.594 -15.219 -32.562 1 89.25 338 ILE A N 1
ATOM 2624 C CA . ILE A 1 338 ? 36.375 -15.438 -31.75 1 89.25 338 ILE A CA 1
ATOM 2625 C C . ILE A 1 338 ? 36.781 -15.641 -30.281 1 89.25 338 ILE A C 1
ATOM 2627 O O . ILE A 1 338 ? 37.688 -16.422 -29.984 1 89.25 338 ILE A O 1
ATOM 2631 N N . ARG A 1 339 ? 36.094 -14.977 -29.406 1 88 339 ARG A N 1
ATOM 2632 C CA . ARG A 1 339 ? 36.375 -15.086 -27.984 1 88 339 ARG A CA 1
ATOM 2633 C C . ARG A 1 339 ? 35.906 -16.422 -27.422 1 88 339 ARG A C 1
ATOM 2635 O O . ARG A 1 339 ? 34.781 -16.844 -27.703 1 88 339 ARG A O 1
ATOM 2642 N N . THR A 1 340 ? 36.75 -17.031 -26.641 1 89.94 340 THR A N 1
ATOM 2643 C CA . THR A 1 340 ? 36.406 -18.297 -26.016 1 89.94 340 THR A CA 1
ATOM 2644 C C . THR A 1 340 ? 36.156 -18.109 -24.531 1 89.94 340 THR A C 1
ATOM 2646 O O . THR A 1 340 ? 36.375 -17.016 -23.984 1 89.94 340 THR A O 1
ATOM 2649 N N . VAL A 1 341 ? 35.656 -19.109 -23.828 1 88.12 341 VAL A N 1
ATOM 2650 C CA . VAL A 1 341 ? 35.312 -19.078 -22.422 1 88.12 341 VAL A CA 1
ATOM 2651 C C . VAL A 1 341 ? 36.562 -18.906 -21.562 1 88.12 341 VAL A C 1
ATOM 2653 O O . VAL A 1 341 ? 36.531 -18.188 -20.562 1 88.12 341 VAL A O 1
ATOM 2656 N N . GLY A 1 342 ? 37.625 -19.5 -21.953 1 82.62 342 GLY A N 1
ATOM 2657 C CA . GLY A 1 342 ? 38.875 -19.344 -21.219 1 82.62 342 GLY A CA 1
ATOM 2658 C C . GLY A 1 342 ? 39.125 -20.422 -20.188 1 82.62 342 GLY A C 1
ATOM 2659 O O . GLY A 1 342 ? 38.562 -21.531 -20.312 1 82.62 342 GLY A O 1
ATOM 2660 N N . HIS A 1 343 ? 39.781 -20.109 -19.141 1 84.81 343 HIS A N 1
ATOM 2661 C CA . HIS A 1 343 ? 40.281 -21.109 -18.172 1 84.81 343 HIS A CA 1
ATOM 2662 C C . HIS A 1 343 ? 39.156 -21.562 -17.25 1 84.81 343 HIS A C 1
ATOM 2664 O O . HIS A 1 343 ? 38.406 -20.75 -16.734 1 84.81 343 HIS A O 1
ATOM 2670 N N . ILE A 1 344 ? 38.969 -22.844 -17.109 1 87.12 344 ILE A N 1
ATOM 2671 C CA . ILE A 1 344 ? 38.031 -23.453 -16.188 1 87.12 344 ILE A CA 1
ATOM 2672 C C . ILE A 1 344 ? 38.812 -24.25 -15.125 1 87.12 344 ILE A C 1
ATOM 2674 O O . ILE A 1 344 ? 39.469 -25.25 -15.438 1 87.12 344 ILE A O 1
ATOM 2678 N N . ALA A 1 345 ? 38.719 -23.891 -13.883 1 86.25 345 ALA A N 1
ATOM 2679 C CA . ALA A 1 345 ? 39.406 -24.531 -12.781 1 86.25 345 ALA A CA 1
ATOM 2680 C C . ALA A 1 345 ? 38.938 -25.953 -12.578 1 86.25 345 ALA A C 1
ATOM 2682 O O . ALA A 1 345 ? 37.719 -26.234 -12.734 1 86.25 345 ALA A O 1
ATOM 2683 N N . VAL A 1 346 ? 39.844 -26.781 -12.227 1 87.5 346 VAL A N 1
ATOM 2684 C CA . VAL A 1 346 ? 39.5 -28.172 -11.969 1 87.5 346 VAL A CA 1
ATOM 2685 C C . VAL A 1 346 ? 39.312 -28.406 -10.477 1 87.5 346 VAL A C 1
ATOM 2687 O O . VAL A 1 346 ? 40.094 -27.859 -9.664 1 87.5 346 VAL A O 1
ATOM 2690 N N . GLY A 1 347 ? 38.312 -29.156 -10.148 1 87.25 347 GLY A N 1
ATOM 2691 C CA . GLY A 1 347 ? 38.094 -29.531 -8.75 1 87.25 347 GLY A CA 1
ATOM 2692 C C . GLY A 1 347 ? 37.125 -28.625 -8.023 1 87.25 347 GLY A C 1
ATOM 2693 O O . GLY A 1 347 ? 36.406 -27.859 -8.648 1 87.25 347 GLY A O 1
ATOM 2694 N N . LEU A 1 348 ? 37.062 -28.812 -6.73 1 91.31 348 LEU A N 1
ATOM 2695 C CA . LEU A 1 348 ? 36.188 -28.047 -5.867 1 91.31 348 LEU A CA 1
ATOM 2696 C C . LEU A 1 348 ? 36.875 -26.797 -5.34 1 91.31 348 LEU A C 1
ATOM 2698 O O . LEU A 1 348 ? 38.094 -26.812 -5.086 1 91.31 348 LEU A O 1
ATOM 2702 N N . PRO A 1 349 ? 36.156 -25.781 -5.336 1 91.12 349 PRO A N 1
ATOM 2703 C CA . PRO A 1 349 ? 36.781 -24.562 -4.793 1 91.12 349 PRO A CA 1
ATOM 2704 C C . PRO A 1 349 ? 37.094 -24.672 -3.307 1 91.12 349 PRO A C 1
ATOM 2706 O O . PRO A 1 349 ? 36.375 -25.344 -2.562 1 91.12 349 PRO A O 1
ATOM 2709 N N . GLU A 1 350 ? 38.156 -24.125 -2.881 1 90.94 350 GLU A N 1
ATOM 2710 C CA . GLU A 1 350 ? 38.469 -24.047 -1.459 1 90.94 350 GLU A CA 1
ATOM 2711 C C . GLU A 1 350 ? 37.5 -23.125 -0.72 1 90.94 350 GLU A C 1
ATOM 2713 O O . GLU A 1 350 ? 37.188 -22.031 -1.193 1 90.94 350 GLU A O 1
ATOM 2718 N N . PRO A 1 351 ? 36.938 -23.672 0.292 1 93.56 351 PRO A N 1
ATOM 2719 C CA . PRO A 1 351 ? 36.062 -22.812 1.067 1 93.56 351 PRO A CA 1
ATOM 2720 C C . PRO A 1 351 ? 36.719 -21.484 1.474 1 93.56 351 PRO A C 1
ATOM 2722 O O . PRO A 1 351 ? 37.875 -21.469 1.901 1 93.56 351 PRO A O 1
ATOM 2725 N N . SER A 1 352 ? 36.125 -20.453 1.069 1 93.19 352 SER A N 1
ATOM 2726 C CA . SER A 1 352 ? 36.625 -19.125 1.41 1 93.19 352 SER A CA 1
ATOM 2727 C C . SER A 1 352 ? 35.5 -18.219 1.89 1 93.19 352 SER A C 1
ATOM 2729 O O . SER A 1 352 ? 34.438 -18.172 1.281 1 93.19 352 SER A O 1
ATOM 2731 N N . PRO A 1 353 ? 35.781 -17.531 2.98 1 92.94 353 PRO A N 1
ATOM 2732 C CA . PRO A 1 353 ? 34.75 -16.625 3.465 1 92.94 353 PRO A CA 1
ATOM 2733 C C . PRO A 1 353 ? 34.562 -15.406 2.566 1 92.94 353 PRO A C 1
ATOM 2735 O O . PRO A 1 353 ? 35.531 -14.961 1.929 1 92.94 353 PRO A O 1
ATOM 2738 N N . PRO A 1 354 ? 33.375 -14.969 2.479 1 93.62 354 PRO A N 1
ATOM 2739 C CA . PRO A 1 354 ? 33.125 -13.742 1.709 1 93.62 354 PRO A CA 1
ATOM 2740 C C . PRO A 1 354 ? 33.844 -12.523 2.301 1 93.62 354 PRO A C 1
ATOM 2742 O O . PRO A 1 354 ? 34.281 -12.562 3.451 1 93.62 354 PRO A O 1
ATOM 2745 N N . ARG A 1 355 ? 34.031 -11.562 1.524 1 93.88 355 ARG A N 1
ATOM 2746 C CA . ARG A 1 355 ? 34.656 -10.32 1.957 1 93.88 355 ARG A CA 1
ATOM 2747 C C . ARG A 1 355 ? 33.688 -9.453 2.748 1 93.88 355 ARG A C 1
ATOM 2749 O O . ARG A 1 355 ? 32.906 -8.719 2.166 1 93.88 355 ARG A O 1
ATOM 2756 N N . PHE A 1 356 ? 33.875 -9.398 4.012 1 92.69 356 PHE A N 1
ATOM 2757 C CA . PHE A 1 356 ? 32.938 -8.75 4.91 1 92.69 356 PHE A CA 1
ATOM 2758 C C . PHE A 1 356 ? 33.062 -7.23 4.828 1 92.69 356 PHE A C 1
ATOM 2760 O O . PHE A 1 356 ? 32.156 -6.5 5.211 1 92.69 356 PHE A O 1
ATOM 2767 N N . ASP A 1 357 ? 34.156 -6.688 4.312 1 91.62 357 ASP A N 1
ATOM 2768 C CA . ASP A 1 357 ? 34.406 -5.25 4.203 1 91.62 357 ASP A CA 1
ATOM 2769 C C . ASP A 1 357 ? 33.5 -4.625 3.156 1 91.62 357 ASP A C 1
ATOM 2771 O O . ASP A 1 357 ? 33.219 -3.422 3.201 1 91.62 357 ASP A O 1
ATOM 2775 N N . LEU A 1 358 ? 33.031 -5.551 2.279 1 92.88 358 LEU A N 1
ATOM 2776 C CA . LEU A 1 358 ? 32.219 -5.059 1.179 1 92.88 358 LEU A CA 1
ATOM 2777 C C . LEU A 1 358 ? 30.75 -5.008 1.576 1 92.88 358 LEU A C 1
ATOM 2779 O O . LEU A 1 358 ? 29.922 -4.41 0.873 1 92.88 358 LEU A O 1
ATOM 2783 N N . ILE A 1 359 ? 30.328 -5.492 2.705 1 93.81 359 ILE A N 1
ATOM 2784 C CA . ILE A 1 359 ? 28.938 -5.766 3.074 1 93.81 359 ILE A CA 1
ATOM 2785 C C . ILE A 1 359 ? 28.172 -4.453 3.174 1 93.81 359 ILE A C 1
ATOM 2787 O O . ILE A 1 359 ? 27.078 -4.324 2.602 1 93.81 359 ILE A O 1
ATOM 2791 N N . PRO A 1 360 ? 28.703 -3.434 3.77 1 90.31 360 PRO A N 1
ATOM 2792 C CA . PRO A 1 360 ? 27.906 -2.207 3.91 1 90.31 360 PRO A CA 1
ATOM 2793 C C . PRO A 1 360 ? 27.625 -1.533 2.572 1 90.31 360 PRO A C 1
ATOM 2795 O O . PRO A 1 360 ? 26.562 -0.937 2.395 1 90.31 360 PRO A O 1
ATOM 2798 N N . SER A 1 361 ? 28.5 -1.65 1.663 1 89.06 361 SER A N 1
ATOM 2799 C CA . SER A 1 361 ? 28.32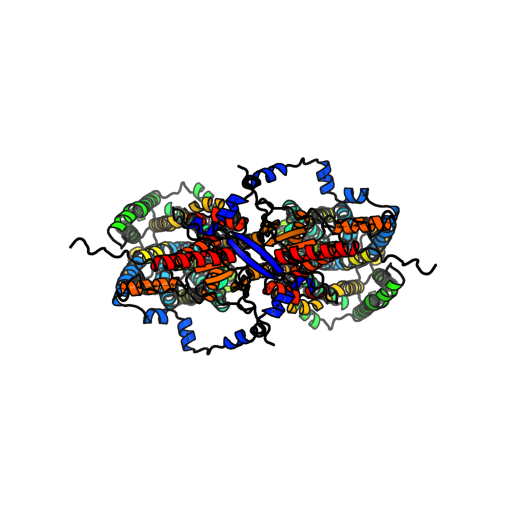8 -0.992 0.373 1 89.06 361 SER A CA 1
ATOM 2800 C C . SER A 1 361 ? 27.359 -1.765 -0.517 1 89.06 361 SER A C 1
ATOM 2802 O O . SER A 1 361 ? 26.781 -1.204 -1.454 1 89.06 361 SER A O 1
ATOM 2804 N N . LEU A 1 362 ? 27.109 -3.047 -0.191 1 93.25 362 LEU A N 1
ATOM 2805 C CA . LEU A 1 362 ? 26.328 -3.9 -1.083 1 93.25 362 LEU A CA 1
ATOM 2806 C C . LEU A 1 362 ? 24.922 -4.129 -0.53 1 93.25 362 LEU A C 1
ATOM 2808 O O . LEU A 1 362 ? 24.078 -4.703 -1.21 1 93.25 362 LEU A O 1
ATOM 2812 N N . LEU A 1 363 ? 24.578 -3.646 0.593 1 91.62 363 LEU A N 1
ATOM 2813 C CA . LEU A 1 363 ? 23.344 -3.965 1.305 1 91.62 363 LEU A CA 1
ATOM 2814 C C . LEU A 1 363 ? 22.125 -3.523 0.503 1 91.62 363 LEU A C 1
ATOM 2816 O O . LEU A 1 363 ? 21.141 -4.266 0.39 1 91.62 363 LEU A O 1
ATOM 2820 N N . GLY A 1 364 ? 22.188 -2.367 -0.064 1 84.75 364 GLY A N 1
ATOM 2821 C CA . GLY A 1 364 ? 21.047 -1.838 -0.797 1 84.75 364 GLY A CA 1
ATOM 2822 C C . GLY A 1 364 ? 20.688 -2.658 -2.021 1 84.75 364 GLY A C 1
ATOM 2823 O O . GLY A 1 364 ? 19.531 -3.066 -2.189 1 84.75 364 GLY A O 1
ATOM 2824 N N . GLU A 1 365 ? 21.578 -3.023 -2.811 1 86.69 365 GLU A N 1
ATOM 2825 C CA . GLU A 1 365 ? 21.359 -3.76 -4.051 1 86.69 365 GLU A CA 1
ATOM 2826 C C . GLU A 1 365 ? 21.031 -5.223 -3.773 1 86.69 365 GLU A C 1
ATOM 2828 O O . GLU A 1 365 ? 20.234 -5.832 -4.484 1 86.69 365 GLU A O 1
ATOM 2833 N N . CYS A 1 366 ? 21.578 -5.723 -2.678 1 95.12 366 CYS A N 1
ATOM 2834 C CA . CYS A 1 366 ? 21.422 -7.137 -2.375 1 95.12 366 CYS A CA 1
ATOM 2835 C C . CYS A 1 366 ? 20 -7.43 -1.885 1 95.12 366 CYS A C 1
ATOM 2837 O O . CYS A 1 366 ? 19.516 -8.555 -2.006 1 95.12 366 CYS A O 1
ATOM 2839 N N . PHE A 1 367 ? 19.328 -6.438 -1.36 1 90.88 367 PHE A N 1
ATOM 2840 C CA . PHE A 1 367 ? 17.969 -6.645 -0.91 1 90.88 367 PHE A CA 1
ATOM 2841 C C . PHE A 1 367 ? 17.047 -6.984 -2.084 1 90.88 367 PHE A C 1
ATOM 2843 O O . PHE A 1 367 ? 16.266 -7.926 -2.012 1 90.88 367 PHE A O 1
ATOM 2850 N N . SER A 1 368 ? 17.188 -6.262 -3.143 1 87.5 368 SER A N 1
ATOM 2851 C CA . SER A 1 368 ? 16.375 -6.496 -4.328 1 87.5 368 SER A CA 1
ATOM 2852 C C . SER A 1 368 ? 16.656 -7.867 -4.934 1 87.5 368 SER A C 1
ATOM 2854 O O . SER A 1 368 ? 15.734 -8.562 -5.359 1 87.5 368 SER A O 1
ATOM 2856 N N . ILE A 1 369 ? 17.875 -8.258 -4.945 1 94.12 369 ILE A N 1
ATOM 2857 C CA . ILE A 1 369 ? 18.266 -9.547 -5.504 1 94.12 369 ILE A CA 1
ATOM 2858 C C . ILE A 1 369 ? 17.672 -10.672 -4.656 1 94.12 369 ILE A C 1
ATOM 2860 O O . ILE A 1 369 ? 17.188 -11.664 -5.195 1 94.12 369 ILE A O 1
ATOM 2864 N N . ALA A 1 370 ? 17.719 -10.438 -3.338 1 95.44 370 ALA A N 1
ATOM 2865 C CA . ALA A 1 370 ? 17.188 -11.445 -2.422 1 95.44 370 ALA A CA 1
ATOM 2866 C C . ALA A 1 370 ? 15.695 -11.664 -2.662 1 95.44 370 ALA A C 1
ATOM 2868 O O . ALA A 1 370 ? 15.234 -12.805 -2.738 1 95.44 370 ALA A O 1
ATOM 2869 N N . VAL A 1 371 ? 15.016 -10.648 -2.867 1 89.56 371 VAL A N 1
ATOM 2870 C CA . VAL A 1 371 ? 13.562 -10.719 -3.049 1 89.56 371 VAL A CA 1
ATOM 2871 C C . VAL A 1 371 ? 13.242 -11.32 -4.414 1 89.56 371 VAL A C 1
ATOM 2873 O O . VAL A 1 371 ? 12.398 -12.211 -4.523 1 89.56 371 VAL A O 1
ATOM 2876 N N . VAL A 1 372 ? 13.93 -10.914 -5.387 1 87.19 372 VAL A N 1
ATOM 2877 C CA . VAL A 1 372 ? 13.664 -11.367 -6.746 1 87.19 372 VAL A CA 1
ATOM 2878 C C . VAL A 1 372 ? 13.969 -12.859 -6.863 1 87.19 372 VAL A C 1
ATOM 2880 O O . VAL A 1 372 ? 13.172 -13.609 -7.43 1 87.19 372 VAL A O 1
ATOM 2883 N N . ALA A 1 373 ? 15.094 -13.188 -6.348 1 93.25 373 ALA A N 1
ATOM 2884 C CA . ALA A 1 373 ? 15.469 -14.594 -6.402 1 93.25 373 ALA A CA 1
ATOM 2885 C C . ALA A 1 373 ? 14.414 -15.469 -5.719 1 93.25 373 ALA A C 1
ATOM 2887 O O . ALA A 1 373 ? 14.031 -16.516 -6.246 1 93.25 373 ALA A O 1
ATOM 2888 N N . TYR A 1 374 ? 13.961 -15.016 -4.641 1 93 374 TYR A N 1
ATOM 2889 C CA . TYR A 1 374 ? 12.953 -15.758 -3.887 1 93 374 TYR A CA 1
ATOM 2890 C C . TYR A 1 374 ? 11.633 -15.797 -4.641 1 93 374 TYR A C 1
ATOM 2892 O O . TYR A 1 374 ? 11 -16.859 -4.738 1 93 374 TYR A O 1
ATOM 2900 N N . VAL A 1 375 ? 11.242 -14.719 -5.137 1 84.5 375 VAL A N 1
ATOM 2901 C CA . VAL A 1 375 ? 9.93 -14.594 -5.762 1 84.5 375 VAL A CA 1
ATOM 2902 C C . VAL A 1 375 ? 9.867 -15.461 -7.016 1 84.5 375 VAL A C 1
ATOM 2904 O O . VAL A 1 375 ? 8.852 -16.109 -7.289 1 84.5 375 VAL A O 1
ATOM 2907 N N . ILE A 1 376 ? 10.891 -15.508 -7.715 1 85.88 376 ILE A N 1
ATOM 2908 C CA . ILE A 1 376 ? 10.938 -16.328 -8.922 1 85.88 376 ILE A CA 1
ATOM 2909 C C . ILE A 1 376 ? 10.836 -17.797 -8.555 1 85.88 376 ILE A C 1
ATOM 2911 O O . ILE A 1 376 ? 10.023 -18.531 -9.133 1 85.88 376 ILE A O 1
ATOM 2915 N N . ALA A 1 377 ? 11.609 -18.125 -7.629 1 92.69 377 ALA A N 1
ATOM 2916 C CA . ALA A 1 377 ? 11.586 -19.531 -7.191 1 92.69 377 ALA A CA 1
ATOM 2917 C C . ALA A 1 377 ? 10.219 -19.906 -6.625 1 92.69 377 ALA A C 1
ATOM 2919 O O . ALA A 1 377 ? 9.688 -20.969 -6.934 1 92.69 377 ALA A O 1
ATOM 2920 N N . MET A 1 378 ? 9.656 -19.016 -5.883 1 88.31 378 MET A N 1
ATOM 2921 C CA . MET A 1 378 ? 8.367 -19.297 -5.242 1 88.31 378 MET A CA 1
ATOM 2922 C C . MET A 1 378 ? 7.246 -19.344 -6.27 1 88.31 378 MET A C 1
ATOM 2924 O O . MET A 1 378 ? 6.324 -20.156 -6.156 1 88.31 378 MET A O 1
ATOM 2928 N N . SER A 1 379 ? 7.281 -18.484 -7.191 1 82.12 379 SER A N 1
ATOM 2929 C CA . SER A 1 379 ? 6.27 -18.469 -8.242 1 82.12 379 SER A CA 1
ATOM 2930 C C . SER A 1 379 ? 6.262 -19.766 -9.023 1 82.12 379 SER A C 1
ATOM 2932 O O . SER A 1 379 ? 5.195 -20.312 -9.328 1 82.12 379 SER A O 1
ATOM 2934 N N . MET A 1 380 ? 7.395 -20.281 -9.258 1 86.56 380 MET A N 1
ATOM 2935 C CA . MET A 1 380 ? 7.504 -21.562 -9.961 1 86.56 380 MET A CA 1
ATOM 2936 C C . MET A 1 380 ? 7.027 -22.703 -9.086 1 86.56 380 MET A C 1
ATOM 2938 O O . MET A 1 380 ? 6.336 -23.609 -9.562 1 86.56 380 MET A O 1
ATOM 2942 N N . ALA A 1 381 ? 7.414 -22.578 -7.883 1 89.19 381 ALA A N 1
ATOM 2943 C CA . ALA A 1 381 ? 6.98 -23.609 -6.941 1 89.19 381 ALA A CA 1
ATOM 2944 C C . ALA A 1 381 ? 5.457 -23.641 -6.824 1 89.19 381 ALA A C 1
ATOM 2946 O O . ALA A 1 381 ? 4.855 -24.719 -6.793 1 89.19 381 ALA A O 1
ATOM 2947 N N . LEU A 1 382 ? 4.891 -22.562 -6.82 1 80.5 382 LEU A N 1
ATOM 2948 C CA . LEU A 1 382 ? 3.441 -22.469 -6.703 1 80.5 382 LEU A CA 1
ATOM 2949 C C . LEU A 1 382 ? 2.756 -22.984 -7.961 1 80.5 382 LEU A C 1
ATOM 2951 O O . LEU A 1 382 ? 1.699 -23.609 -7.883 1 80.5 382 LEU A O 1
ATOM 2955 N N . THR A 1 383 ? 3.291 -22.75 -9.055 1 76.94 383 THR A N 1
ATOM 2956 C CA . THR A 1 383 ? 2.738 -23.234 -10.312 1 76.94 383 THR A CA 1
ATOM 2957 C C . THR A 1 383 ? 2.67 -24.75 -10.328 1 76.94 383 THR A C 1
ATOM 2959 O O . THR A 1 383 ? 1.645 -25.328 -10.695 1 76.94 383 THR A O 1
ATOM 2962 N N . PHE A 1 384 ? 3.703 -25.344 -9.914 1 86 384 PHE A N 1
ATOM 2963 C CA . PHE A 1 384 ? 3.748 -26.797 -9.93 1 86 384 PHE A CA 1
ATOM 2964 C C . PHE A 1 384 ? 2.896 -27.375 -8.805 1 86 384 PHE A C 1
ATOM 2966 O O . PHE A 1 384 ? 2.291 -28.438 -8.969 1 86 384 PHE A O 1
ATOM 2973 N N . SER A 1 385 ? 2.871 -26.672 -7.715 1 82.38 385 SER A N 1
ATOM 2974 C CA . SER A 1 385 ? 2.047 -27.125 -6.602 1 82.38 385 SER A CA 1
ATOM 2975 C C . SER A 1 385 ? 0.569 -27.125 -6.973 1 82.38 385 SER A C 1
ATOM 2977 O O . SER A 1 385 ? -0.176 -28.031 -6.566 1 82.38 385 SER A O 1
ATOM 2979 N N . THR A 1 386 ? 0.189 -26.219 -7.668 1 71.69 386 THR A N 1
ATOM 2980 C CA . THR A 1 386 ? -1.2 -26.125 -8.102 1 71.69 386 THR A CA 1
ATOM 2981 C C . THR A 1 386 ? -1.512 -27.188 -9.148 1 71.69 386 THR A C 1
ATOM 2983 O O . THR A 1 386 ? -2.561 -27.828 -9.094 1 71.69 386 THR A O 1
ATOM 2986 N N . LYS A 1 387 ? -0.598 -27.328 -10.039 1 75.56 387 LYS A N 1
ATOM 2987 C CA . LYS A 1 387 ? -0.787 -28.297 -11.125 1 75.56 387 LYS A CA 1
ATOM 2988 C C . LYS A 1 387 ? -0.789 -29.719 -10.594 1 75.56 387 LYS A C 1
ATOM 2990 O O . LYS A 1 387 ? -1.587 -30.562 -11.039 1 75.56 387 LYS A O 1
ATOM 2995 N N . LEU A 1 388 ? 0.122 -29.953 -9.727 1 80.81 388 LEU A N 1
ATOM 2996 C CA . LEU A 1 388 ? 0.311 -31.328 -9.266 1 80.81 388 LEU A CA 1
ATOM 2997 C C . LEU A 1 388 ? -0.368 -31.531 -7.914 1 80.81 388 LEU A C 1
ATOM 2999 O O . LEU A 1 388 ? -0.235 -32.594 -7.309 1 80.81 388 LEU A O 1
ATOM 3003 N N . LYS A 1 389 ? -1.023 -30.469 -7.391 1 74.25 389 LYS A N 1
ATOM 3004 C CA . LYS A 1 389 ? -1.954 -30.531 -6.27 1 74.25 389 LYS A CA 1
ATOM 3005 C C . LYS A 1 389 ? -1.235 -30.922 -4.98 1 74.25 389 LYS A C 1
ATOM 3007 O O . LYS A 1 389 ? -1.646 -31.859 -4.289 1 74.25 389 LYS A O 1
ATOM 3012 N N . TYR A 1 390 ? -0.194 -30.297 -4.652 1 76.81 390 TYR A N 1
ATOM 3013 C CA . TYR A 1 390 ? 0.441 -30.469 -3.35 1 76.81 390 TYR A CA 1
ATOM 3014 C C . TYR A 1 390 ? 0.639 -29.125 -2.66 1 76.81 390 TYR A C 1
ATOM 3016 O O . TYR A 1 390 ? 0.464 -28.078 -3.277 1 76.81 390 TYR A O 1
ATOM 3024 N N . ASP A 1 391 ? 0.936 -29.172 -1.396 1 75.88 391 ASP A N 1
ATOM 3025 C CA . ASP A 1 391 ? 1.019 -27.938 -0.616 1 75.88 391 ASP A CA 1
ATOM 3026 C C . ASP A 1 391 ? 2.463 -27.453 -0.51 1 75.88 391 ASP A C 1
ATOM 3028 O O . ASP A 1 391 ? 3.396 -28.266 -0.531 1 75.88 391 ASP A O 1
ATOM 3032 N N . LEU A 1 392 ? 2.619 -26.172 -0.51 1 83.88 392 LEU A N 1
ATOM 3033 C CA . LEU A 1 392 ? 3.904 -25.484 -0.388 1 83.88 392 LEU A CA 1
ATOM 3034 C C . LEU A 1 392 ? 3.943 -24.625 0.866 1 83.88 392 LEU A C 1
ATOM 3036 O O . LEU A 1 392 ? 2.922 -24.062 1.273 1 83.88 392 LEU A O 1
ATOM 3040 N N . ASP A 1 393 ? 5.059 -24.578 1.536 1 86.94 393 ASP A N 1
ATOM 3041 C CA . ASP A 1 393 ? 5.27 -23.656 2.648 1 86.94 393 ASP A CA 1
ATOM 3042 C C . ASP A 1 393 ? 6.184 -22.516 2.242 1 86.94 393 ASP A C 1
ATOM 3044 O O . ASP A 1 393 ? 7.406 -22.656 2.213 1 86.94 393 ASP A O 1
ATOM 3048 N N . ALA A 1 394 ? 5.594 -21.422 2.133 1 86.69 394 ALA A N 1
ATOM 3049 C CA . ALA A 1 394 ? 6.312 -20.25 1.629 1 86.69 394 ALA A CA 1
ATOM 3050 C C . ALA A 1 394 ? 7.406 -19.812 2.602 1 86.69 394 ALA A C 1
ATOM 3052 O O . ALA A 1 394 ? 8.477 -19.375 2.186 1 86.69 394 ALA A O 1
ATOM 3053 N N . ASN A 1 395 ? 7.203 -19.938 3.898 1 89.75 395 ASN A N 1
ATOM 3054 C CA . ASN A 1 395 ? 8.195 -19.516 4.879 1 89.75 395 ASN A CA 1
ATOM 3055 C C . ASN A 1 395 ? 9.391 -20.469 4.914 1 89.75 395 ASN A C 1
ATOM 3057 O O . ASN A 1 395 ? 10.531 -20.047 5.074 1 89.75 395 ASN A O 1
ATOM 3061 N N . GLN A 1 396 ? 9.141 -21.703 4.789 1 91.56 396 GLN A N 1
ATOM 3062 C CA . GLN A 1 396 ? 10.203 -22.688 4.742 1 91.56 396 GLN A CA 1
ATOM 3063 C C . GLN A 1 396 ? 11.094 -22.484 3.518 1 91.56 396 GLN A C 1
ATOM 3065 O O . GLN A 1 396 ? 12.289 -22.766 3.564 1 91.56 396 GLN A O 1
ATOM 3070 N N . GLU A 1 397 ? 10.516 -22.016 2.531 1 93.75 397 GLU A N 1
ATOM 3071 C CA . GLU A 1 397 ? 11.289 -21.766 1.319 1 93.75 397 GLU A CA 1
ATOM 3072 C C . GLU A 1 397 ? 12.312 -20.656 1.539 1 93.75 397 GLU A C 1
ATOM 3074 O O . GLU A 1 397 ? 13.391 -20.672 0.942 1 93.75 397 GLU A O 1
ATOM 3079 N N . PHE A 1 398 ? 11.977 -19.703 2.41 1 94.06 398 PHE A N 1
ATOM 3080 C CA . PHE A 1 398 ? 12.961 -18.688 2.777 1 94.06 398 PHE A CA 1
ATOM 3081 C C . PHE A 1 398 ? 14.172 -19.328 3.449 1 94.06 398 PHE A C 1
ATOM 3083 O O . PHE A 1 398 ? 15.312 -18.953 3.162 1 94.06 398 PHE A O 1
ATOM 3090 N N . LEU A 1 399 ? 13.914 -20.219 4.316 1 95.25 399 LEU A N 1
ATOM 3091 C CA . LEU A 1 399 ? 14.992 -20.906 5.027 1 95.25 399 LEU A CA 1
ATOM 3092 C C . LEU A 1 399 ? 15.828 -21.734 4.066 1 95.25 399 LEU A C 1
ATOM 3094 O O . LEU A 1 399 ? 17.062 -21.703 4.121 1 95.25 399 LEU A O 1
ATOM 3098 N N . ALA A 1 400 ? 15.133 -22.453 3.25 1 96.19 400 ALA A N 1
ATOM 3099 C CA . ALA A 1 400 ? 15.812 -23.328 2.301 1 96.19 400 ALA A CA 1
ATOM 3100 C C . ALA A 1 400 ? 16.719 -22.531 1.368 1 96.19 400 ALA A C 1
ATOM 3102 O O . ALA A 1 400 ? 17.891 -22.859 1.204 1 96.19 400 ALA A O 1
ATOM 3103 N N . GLN A 1 401 ? 16.234 -21.5 0.759 1 97.19 401 GLN A N 1
ATOM 3104 C CA . GLN A 1 401 ? 17.016 -20.688 -0.167 1 97.19 401 GLN A CA 1
ATOM 3105 C C . GLN A 1 401 ? 18.078 -19.875 0.57 1 97.19 401 GLN A C 1
ATOM 3107 O O . GLN A 1 401 ? 19.203 -19.75 0.09 1 97.19 401 GLN A O 1
ATOM 3112 N N . GLY A 1 402 ? 17.703 -19.344 1.746 1 97.69 402 GLY A N 1
ATOM 3113 C CA . GLY A 1 402 ? 18.656 -18.578 2.529 1 97.69 402 GLY A CA 1
ATOM 3114 C C . GLY A 1 402 ? 19.875 -19.391 2.963 1 97.69 402 GLY A C 1
ATOM 3115 O O . GLY A 1 402 ? 21.016 -18.969 2.754 1 97.69 402 GLY A O 1
ATOM 3116 N N . VAL A 1 403 ? 19.656 -20.547 3.506 1 97.56 403 VAL A N 1
ATOM 3117 C CA . VAL A 1 403 ? 20.75 -21.406 3.959 1 97.56 403 VAL A CA 1
ATOM 3118 C C . VAL A 1 403 ? 21.562 -21.891 2.758 1 97.56 403 VAL A C 1
ATOM 3120 O O . VAL A 1 403 ? 22.781 -22.016 2.834 1 97.56 403 VAL A O 1
ATOM 3123 N N . SER A 1 404 ? 20.891 -22.188 1.701 1 98 404 SER A N 1
ATOM 3124 C CA . SER A 1 404 ? 21.578 -22.609 0.486 1 98 404 SER A CA 1
ATOM 3125 C C . SER A 1 404 ? 22.531 -21.531 -0.012 1 98 404 SER A C 1
ATOM 3127 O O . SER A 1 404 ? 23.672 -21.828 -0.38 1 98 404 SER A O 1
ATOM 3129 N N . ASN A 1 405 ? 22.047 -20.328 -0.026 1 98.5 405 ASN A N 1
ATOM 3130 C CA . ASN A 1 405 ? 22.875 -19.219 -0.49 1 98.5 405 ASN A CA 1
ATOM 3131 C C . ASN A 1 405 ? 24.031 -18.938 0.476 1 98.5 405 ASN A C 1
ATOM 3133 O O . ASN A 1 405 ? 25.156 -18.672 0.049 1 98.5 405 ASN A O 1
ATOM 3137 N N . VAL A 1 406 ? 23.781 -18.984 1.76 1 98 406 VAL A N 1
ATOM 3138 C CA . VAL A 1 406 ? 24.828 -18.75 2.74 1 98 406 VAL A CA 1
ATOM 3139 C C . VAL A 1 406 ? 25.906 -19.828 2.611 1 98 406 VAL A C 1
ATOM 3141 O O . VAL A 1 406 ? 27.094 -19.531 2.59 1 98 406 VAL A O 1
ATOM 3144 N N . PHE A 1 407 ? 25.469 -21.047 2.498 1 97.75 407 PHE A N 1
ATOM 3145 C CA . PHE A 1 407 ? 26.406 -22.156 2.33 1 97.75 407 PHE A CA 1
ATOM 3146 C C . PHE A 1 407 ? 27.188 -22.016 1.027 1 97.75 407 PHE A C 1
ATOM 3148 O O . PHE A 1 407 ? 28.406 -22.188 1.009 1 97.75 407 PHE A O 1
ATOM 3155 N N . GLY A 1 408 ? 26.5 -21.75 -0.034 1 97.56 408 GLY A N 1
ATOM 3156 C CA . GLY A 1 408 ? 27.141 -21.594 -1.332 1 97.56 408 GLY A CA 1
ATOM 3157 C C . GLY A 1 408 ? 28.125 -20.438 -1.374 1 97.56 408 GLY A C 1
ATOM 3158 O O . GLY A 1 408 ? 29.094 -20.484 -2.129 1 97.56 408 GLY A O 1
ATOM 3159 N N . SER A 1 409 ? 27.844 -19.391 -0.556 1 97.75 409 SER A N 1
ATOM 3160 C CA . SER A 1 409 ? 28.719 -18.219 -0.545 1 97.75 409 SER A CA 1
ATOM 3161 C C . SER A 1 409 ? 30.125 -18.578 -0.096 1 97.75 409 SER A C 1
ATOM 3163 O O . SER A 1 409 ? 31.094 -17.906 -0.463 1 97.75 409 SER A O 1
ATOM 3165 N N . PHE A 1 410 ? 30.312 -19.625 0.56 1 97.31 410 PHE A N 1
ATOM 3166 C CA . PHE A 1 410 ? 31.625 -20.062 1.024 1 97.31 410 PHE A CA 1
ATOM 3167 C C . PHE A 1 410 ? 32.312 -20.891 -0.038 1 97.31 410 PHE A C 1
ATOM 3169 O O . PHE A 1 410 ? 33.531 -21.172 0.07 1 97.31 410 PHE A O 1
ATOM 3176 N N . PHE A 1 411 ? 31.609 -21.266 -1.081 1 96.94 411 PHE A N 1
ATOM 3177 C CA . PHE A 1 411 ? 32.156 -22.109 -2.129 1 96.94 411 PHE A CA 1
ATOM 3178 C C . PHE A 1 411 ? 32.031 -21.438 -3.49 1 96.94 411 PHE A C 1
ATOM 3180 O O . PHE A 1 411 ? 31.672 -22.078 -4.477 1 96.94 411 PHE A O 1
ATOM 3187 N N . SER A 1 412 ? 32.156 -20.156 -3.529 1 95.94 412 SER A N 1
ATOM 3188 C CA . SER A 1 412 ? 32.312 -19.344 -4.727 1 95.94 412 SER A CA 1
ATOM 3189 C C . SER A 1 412 ? 31.047 -19.344 -5.566 1 95.94 412 SER A C 1
ATOM 3191 O O . SER A 1 412 ? 31.109 -19.391 -6.797 1 95.94 412 SER A O 1
ATOM 3193 N N . CYS A 1 413 ? 29.938 -19.391 -4.914 1 97.38 413 CYS A N 1
ATOM 3194 C CA . CYS A 1 413 ? 28.672 -19.406 -5.637 1 97.38 413 CYS A CA 1
ATOM 3195 C C . CYS A 1 413 ? 28.031 -18.016 -5.609 1 97.38 413 CYS A C 1
ATOM 3197 O O . CYS A 1 413 ? 28.266 -17.234 -4.691 1 97.38 413 CYS A O 1
ATOM 3199 N N . MET A 1 414 ? 27.266 -17.75 -6.641 1 97.62 414 MET A N 1
ATOM 3200 C CA . MET A 1 414 ? 26.328 -16.625 -6.664 1 97.62 414 MET A CA 1
ATOM 3201 C C . MET A 1 414 ? 24.953 -17.047 -6.137 1 97.62 414 MET A C 1
ATOM 3203 O O . MET A 1 414 ? 24.703 -18.25 -5.949 1 97.62 414 MET A O 1
ATOM 3207 N N . PRO A 1 415 ? 24.125 -16.094 -5.859 1 97.75 415 PRO A N 1
ATOM 3208 C CA . PRO A 1 415 ? 22.781 -16.469 -5.406 1 97.75 415 PRO A CA 1
ATOM 3209 C C . PRO A 1 415 ? 22.047 -17.344 -6.418 1 97.75 415 PRO A C 1
ATOM 3211 O O . PRO A 1 415 ? 22.141 -17.125 -7.625 1 97.75 415 PRO A O 1
ATOM 3214 N N . ILE A 1 416 ? 21.344 -18.297 -5.879 1 97.31 416 ILE A N 1
ATOM 3215 C CA . ILE A 1 416 ? 20.656 -19.25 -6.754 1 97.31 416 ILE A CA 1
ATOM 3216 C C . ILE A 1 416 ? 19.172 -18.922 -6.805 1 97.31 416 ILE A C 1
ATOM 3218 O O . ILE A 1 416 ? 18.656 -18.188 -5.961 1 97.31 416 ILE A O 1
ATOM 3222 N N . SER A 1 417 ? 18.516 -19.422 -7.801 1 95.38 417 SER A N 1
ATOM 3223 C CA . SER A 1 417 ? 17.062 -19.391 -7.984 1 95.38 417 SER A CA 1
ATOM 3224 C C . SER A 1 417 ? 16.578 -20.578 -8.812 1 95.38 417 SER A C 1
ATOM 3226 O O . SER A 1 417 ? 17.359 -21.469 -9.148 1 95.38 417 SER A O 1
ATOM 3228 N N . ALA A 1 418 ? 15.312 -20.594 -9.031 1 93.94 418 ALA A N 1
ATOM 3229 C CA . ALA A 1 418 ? 14.734 -21.703 -9.789 1 93.94 418 ALA A CA 1
ATOM 3230 C C . ALA A 1 418 ? 14.648 -21.359 -11.273 1 93.94 418 ALA A C 1
ATOM 3232 O O . ALA A 1 418 ? 14.359 -20.219 -11.633 1 93.94 418 ALA A O 1
ATOM 3233 N N . SER A 1 419 ? 14.922 -22.391 -12.055 1 91.25 419 SER A N 1
ATOM 3234 C CA . SER A 1 419 ? 14.82 -22.234 -13.508 1 91.25 419 SER A CA 1
ATOM 3235 C C . SER A 1 419 ? 13.523 -22.844 -14.031 1 91.25 419 SER A C 1
ATOM 3237 O O . SER A 1 419 ? 13.164 -23.969 -13.664 1 91.25 419 SER A O 1
ATOM 3239 N N . LEU A 1 420 ? 12.867 -22.141 -14.828 1 83.5 420 LEU A N 1
ATOM 3240 C CA . LEU A 1 420 ? 11.617 -22.625 -15.406 1 83.5 420 LEU A CA 1
ATOM 3241 C C . LEU A 1 420 ? 11.867 -23.781 -16.359 1 83.5 420 LEU A C 1
ATOM 3243 O O . LEU A 1 420 ? 11.188 -24.812 -16.281 1 83.5 420 LEU A O 1
ATOM 3247 N N . SER A 1 421 ? 12.844 -23.625 -17.266 1 83.62 421 SER A N 1
ATOM 3248 C CA . SER A 1 421 ? 13.125 -24.641 -18.281 1 83.62 421 SER A CA 1
ATOM 3249 C C . SER A 1 421 ? 13.531 -25.969 -17.625 1 83.62 421 SER A C 1
ATOM 3251 O O . SER A 1 421 ? 12.969 -27.016 -17.953 1 83.62 421 SER A O 1
ATOM 3253 N N . ARG A 1 422 ? 14.422 -25.922 -16.656 1 91.19 422 ARG A N 1
ATOM 3254 C CA . ARG A 1 422 ? 14.891 -27.141 -16 1 91.19 422 ARG A CA 1
ATOM 3255 C C . ARG A 1 422 ? 13.781 -27.766 -15.164 1 91.19 422 ARG A C 1
ATOM 3257 O O . ARG A 1 422 ? 13.641 -28.984 -15.117 1 91.19 422 ARG A O 1
ATOM 3264 N N . SER A 1 423 ? 12.992 -26.938 -14.523 1 92.25 423 SER A N 1
ATOM 3265 C CA . SER A 1 423 ? 11.914 -27.438 -13.672 1 92.25 423 SER A CA 1
ATOM 3266 C C . SER A 1 423 ? 10.828 -28.125 -14.492 1 92.25 423 SER A C 1
ATOM 3268 O O . SER A 1 423 ? 10.312 -29.172 -14.094 1 92.25 423 SER A O 1
ATOM 3270 N N . VAL A 1 424 ? 10.508 -27.578 -15.617 1 87.12 424 VAL A N 1
ATOM 3271 C CA . VAL A 1 424 ? 9.5 -28.156 -16.484 1 87.12 424 VAL A CA 1
ATOM 3272 C C . VAL A 1 424 ? 9.984 -29.5 -17.016 1 87.12 424 VAL A C 1
ATOM 3274 O O . VAL A 1 424 ? 9.227 -30.484 -17.016 1 87.12 424 VAL A O 1
ATOM 3277 N N . ILE A 1 425 ? 11.188 -29.562 -17.422 1 87.19 425 ILE A N 1
ATOM 3278 C CA . ILE A 1 425 ? 11.742 -30.797 -17.953 1 87.19 425 ILE A CA 1
ATOM 3279 C C . ILE A 1 425 ? 11.797 -31.859 -16.859 1 87.19 425 ILE A C 1
ATOM 3281 O O . ILE A 1 425 ? 11.539 -33.031 -17.109 1 87.19 425 ILE A O 1
ATOM 3285 N N . GLN A 1 426 ? 12.211 -31.422 -15.695 1 92 426 GLN A N 1
ATOM 3286 C CA . GLN A 1 426 ? 12.234 -32.344 -14.562 1 92 426 GLN A CA 1
ATOM 3287 C C . GLN A 1 426 ? 10.859 -32.969 -14.328 1 92 426 GLN A C 1
ATOM 3289 O O . GLN A 1 426 ? 10.75 -34.188 -14.086 1 92 426 GLN A O 1
ATOM 3294 N N . GLN A 1 427 ? 9.82 -32.219 -14.469 1 88.75 427 GLN A N 1
ATOM 3295 C CA . GLN A 1 427 ? 8.453 -32.688 -14.258 1 88.75 427 GLN A CA 1
ATOM 3296 C C . GLN A 1 427 ? 7.992 -33.562 -15.422 1 88.75 427 GLN A C 1
ATOM 3298 O O . GLN A 1 427 ? 7.352 -34.594 -15.203 1 88.75 427 GLN A O 1
ATOM 3303 N N . VAL A 1 428 ? 8.297 -33.188 -16.625 1 85.12 428 VAL A N 1
ATOM 3304 C CA . VAL A 1 428 ? 7.816 -33.875 -17.828 1 85.12 428 VAL A CA 1
ATOM 3305 C C . VAL A 1 428 ? 8.438 -35.25 -17.906 1 85.12 428 VAL A C 1
ATOM 3307 O O . VAL A 1 428 ? 7.785 -36.219 -18.344 1 85.12 428 VAL A O 1
ATOM 3310 N N . VAL A 1 429 ? 9.695 -35.375 -17.5 1 88.38 429 VAL A N 1
ATOM 3311 C CA . VAL A 1 429 ? 10.398 -36.625 -17.578 1 88.38 429 VAL A CA 1
ATOM 3312 C C . VAL A 1 429 ? 9.945 -37.562 -16.453 1 88.38 429 VAL A C 1
ATOM 3314 O O . VAL A 1 429 ? 10.195 -38.75 -16.469 1 88.38 429 VAL A O 1
ATOM 3317 N N . GLY A 1 430 ? 9.258 -36.906 -15.422 1 86.75 430 GLY A N 1
ATOM 3318 C CA . GLY A 1 430 ? 8.617 -37.719 -14.414 1 86.75 430 GLY A CA 1
ATOM 3319 C C . GLY A 1 430 ? 9.227 -37.562 -13.031 1 86.75 430 GLY A C 1
ATOM 3320 O O . GLY A 1 430 ? 9.016 -38.406 -12.148 1 86.75 430 GLY A O 1
ATOM 3321 N N . GLY A 1 431 ? 10.062 -36.594 -12.906 1 90.62 431 GLY A N 1
ATOM 3322 C CA . GLY A 1 431 ? 10.609 -36.375 -11.578 1 90.62 431 GLY A CA 1
ATOM 3323 C C . GLY A 1 431 ? 9.539 -36.188 -10.516 1 90.62 431 GLY A C 1
ATOM 3324 O O . GLY A 1 431 ? 8.508 -35.562 -10.758 1 90.62 431 GLY A O 1
ATOM 3325 N N . LYS A 1 432 ? 9.781 -36.781 -9.305 1 87.38 432 LYS A N 1
ATOM 3326 C CA . LYS A 1 432 ? 8.734 -36.781 -8.281 1 87.38 432 LYS A CA 1
ATOM 3327 C C . LYS A 1 432 ? 9.211 -36.094 -7.012 1 87.38 432 LYS A C 1
ATOM 3329 O O . LYS A 1 432 ? 8.398 -35.594 -6.234 1 87.38 432 LYS A O 1
ATOM 3334 N N . THR A 1 433 ? 10.484 -36.156 -6.82 1 89.75 433 THR A N 1
ATOM 3335 C CA . THR A 1 433 ? 11 -35.594 -5.574 1 89.75 433 THR A CA 1
ATOM 3336 C C . THR A 1 433 ? 12.305 -34.844 -5.82 1 89.75 433 THR A C 1
ATOM 3338 O O . THR A 1 433 ? 12.773 -34.75 -6.957 1 89.75 433 THR A O 1
ATOM 3341 N N . GLN A 1 434 ? 12.867 -34.281 -4.719 1 90.94 434 GLN A N 1
ATOM 3342 C CA . GLN A 1 434 ? 14.102 -33.531 -4.809 1 90.94 434 GLN A CA 1
ATOM 3343 C C . GLN A 1 434 ? 15.32 -34.438 -4.871 1 90.94 434 GLN A C 1
ATOM 3345 O O . GLN A 1 434 ? 16.453 -33.969 -4.965 1 90.94 434 GLN A O 1
ATOM 3350 N N . VAL A 1 435 ? 15.078 -35.719 -4.898 1 92.25 435 VAL A N 1
ATOM 3351 C CA . VAL A 1 435 ? 16.172 -36.656 -5.137 1 92.25 435 VAL A CA 1
ATOM 3352 C C . VAL A 1 435 ? 16.75 -36.438 -6.531 1 92.25 435 VAL A C 1
ATOM 3354 O O . VAL A 1 435 ? 17.953 -36.625 -6.754 1 92.25 435 VAL A O 1
ATOM 3357 N N . ALA A 1 436 ? 15.906 -35.969 -7.406 1 93.06 436 ALA A N 1
ATOM 3358 C CA . ALA A 1 436 ? 16.391 -35.562 -8.734 1 93.06 436 ALA A CA 1
ATOM 3359 C C . ALA A 1 436 ? 17.5 -34.531 -8.633 1 93.06 436 ALA A C 1
ATOM 3361 O O . ALA A 1 436 ? 18.469 -34.594 -9.391 1 93.06 436 ALA A O 1
ATOM 3362 N N . GLY A 1 437 ? 17.375 -33.625 -7.727 1 93.44 437 GLY A N 1
ATOM 3363 C CA . GLY A 1 437 ? 18.406 -32.625 -7.5 1 93.44 437 GLY A CA 1
ATOM 3364 C C . GLY A 1 437 ? 19.703 -33.188 -6.98 1 93.44 437 GLY A C 1
ATOM 3365 O O . GLY A 1 437 ? 20.781 -32.75 -7.375 1 93.44 437 GLY A O 1
ATOM 3366 N N . LEU A 1 438 ? 19.594 -34.188 -6.148 1 94.5 438 LEU A N 1
ATOM 3367 C CA . LEU A 1 438 ? 20.766 -34.844 -5.594 1 94.5 438 LEU A CA 1
ATOM 3368 C C . LEU A 1 438 ? 21.516 -35.656 -6.672 1 94.5 438 LEU A C 1
ATOM 3370 O O . LEU A 1 438 ? 22.734 -35.656 -6.703 1 94.5 438 LEU A O 1
ATOM 3374 N N . VAL A 1 439 ? 20.766 -36.25 -7.473 1 95.38 439 VAL A N 1
ATOM 3375 C CA . VAL A 1 439 ? 21.359 -37 -8.578 1 95.38 439 VAL A CA 1
ATOM 3376 C C . VAL A 1 439 ? 22.062 -36.031 -9.539 1 95.38 439 VAL A C 1
ATOM 3378 O O . VAL A 1 439 ? 23.188 -36.281 -9.969 1 95.38 439 VAL A O 1
ATOM 3381 N N . SER A 1 440 ? 21.328 -35.031 -9.875 1 96.06 440 SER A N 1
ATOM 3382 C CA . SER A 1 440 ? 21.922 -34 -10.742 1 96.06 440 SER A CA 1
ATOM 3383 C C . SER A 1 440 ? 23.219 -33.438 -10.148 1 96.06 440 SER A C 1
ATOM 3385 O O . SER A 1 440 ? 24.219 -33.312 -10.852 1 96.06 440 SER A O 1
ATOM 3387 N N . SER A 1 441 ? 23.203 -33.156 -8.867 1 96.12 441 SER A N 1
ATOM 3388 C CA . SER A 1 441 ? 24.375 -32.625 -8.188 1 96.12 441 SER A CA 1
ATOM 3389 C C . SER A 1 441 ? 25.531 -33.625 -8.211 1 96.12 441 SER A C 1
ATOM 3391 O O . SER A 1 441 ? 26.688 -33.25 -8.336 1 96.12 441 SER A O 1
ATOM 3393 N N . SER A 1 442 ? 25.281 -34.844 -8.109 1 95.88 442 SER A N 1
ATOM 3394 C CA . SER A 1 442 ? 26.312 -35.875 -8.148 1 95.88 442 SER A CA 1
ATOM 3395 C C . SER A 1 442 ? 26.984 -35.938 -9.516 1 95.88 442 SER A C 1
ATOM 3397 O O . SER A 1 442 ? 28.203 -36.094 -9.609 1 95.88 442 SER A O 1
ATOM 3399 N N . ILE A 1 443 ? 26.219 -35.781 -10.461 1 95.31 443 ILE A N 1
ATOM 3400 C CA . ILE A 1 443 ? 26.766 -35.781 -11.82 1 95.31 443 ILE A CA 1
ATOM 3401 C C . ILE A 1 443 ? 27.641 -34.531 -12.031 1 95.31 443 ILE A C 1
ATOM 3403 O O . ILE A 1 443 ? 28.719 -34.625 -12.602 1 95.31 443 ILE A O 1
ATOM 3407 N N . ILE A 1 444 ? 27.125 -33.438 -11.625 1 96 444 ILE A N 1
ATOM 3408 C CA . ILE A 1 444 ? 27.891 -32.188 -11.75 1 96 444 ILE A CA 1
ATOM 3409 C C . ILE A 1 444 ? 29.203 -32.312 -10.984 1 96 444 ILE A C 1
ATOM 3411 O O . ILE A 1 444 ? 30.234 -31.797 -11.422 1 96 444 ILE A O 1
ATOM 3415 N N . PHE A 1 445 ? 29.141 -32.969 -9.867 1 95.62 445 PHE A N 1
ATOM 3416 C CA . PHE A 1 445 ? 30.359 -33.219 -9.094 1 95.62 445 PHE A CA 1
ATOM 3417 C C . PHE A 1 445 ? 31.391 -33.969 -9.938 1 95.62 445 PHE A C 1
ATOM 3419 O O . PHE A 1 445 ? 32.562 -33.594 -9.945 1 95.62 445 PHE A O 1
ATOM 3426 N N . CYS A 1 446 ? 31 -34.875 -10.695 1 94.31 446 CYS A N 1
ATOM 3427 C CA . CYS A 1 446 ? 31.891 -35.625 -11.578 1 94.31 446 CYS A CA 1
ATOM 3428 C C . CYS A 1 446 ? 32.438 -34.719 -12.695 1 94.31 446 CYS A C 1
ATOM 3430 O O . CYS A 1 446 ? 33.594 -34.812 -13.062 1 94.31 446 CYS A O 1
ATOM 3432 N N . VAL A 1 447 ? 31.562 -33.969 -13.172 1 92.06 447 VAL A N 1
ATOM 3433 C CA . VAL A 1 447 ? 31.969 -33.031 -14.242 1 92.06 447 VAL A CA 1
ATOM 3434 C C . VAL A 1 447 ? 33.031 -32.062 -13.719 1 92.06 447 VAL A C 1
ATOM 3436 O O . VAL A 1 447 ? 34 -31.766 -14.414 1 92.06 447 VAL A O 1
ATOM 3439 N N . LEU A 1 448 ? 32.875 -31.594 -12.547 1 93.56 448 LEU A N 1
ATOM 3440 C CA . LEU A 1 448 ? 33.781 -30.641 -11.938 1 93.56 448 LEU A CA 1
ATOM 3441 C C . LEU A 1 448 ? 35.156 -31.281 -11.719 1 93.56 448 LEU A C 1
ATOM 3443 O O . LEU A 1 448 ? 36.188 -30.594 -11.836 1 93.56 448 LEU A O 1
ATOM 3447 N N . LEU A 1 449 ? 35.25 -32.531 -11.492 1 92.38 449 LEU A N 1
ATOM 3448 C CA . LEU A 1 449 ? 36.5 -33.188 -11.164 1 92.38 449 LEU A CA 1
ATOM 3449 C C . LEU A 1 449 ? 37.25 -33.594 -12.422 1 92.38 449 LEU A C 1
ATOM 3451 O O . LEU A 1 449 ? 38.469 -33.562 -12.445 1 92.38 449 LEU A O 1
ATOM 3455 N N . TRP A 1 450 ? 36.5 -33.938 -13.57 1 90.94 450 TRP A N 1
ATOM 3456 C CA . TRP A 1 450 ? 37.25 -34.562 -14.656 1 90.94 450 TRP A CA 1
ATOM 3457 C C . TRP A 1 450 ? 36.969 -33.875 -15.984 1 90.94 450 TRP A C 1
ATOM 3459 O O . TRP A 1 450 ? 37.812 -33.938 -16.891 1 90.94 450 TRP A O 1
ATOM 3469 N N . ILE A 1 451 ? 35.906 -33.188 -16.172 1 89.06 451 ILE A N 1
ATOM 3470 C CA . ILE A 1 451 ? 35.469 -32.812 -17.5 1 89.06 451 ILE A CA 1
ATOM 3471 C C . ILE A 1 451 ? 35.594 -31.297 -17.688 1 89.06 451 ILE A C 1
ATOM 3473 O O . ILE A 1 451 ? 35.688 -30.812 -18.812 1 89.06 451 ILE A O 1
ATOM 3477 N N . GLY A 1 452 ? 35.719 -30.578 -16.734 1 85.56 452 GLY A N 1
ATOM 3478 C CA . GLY A 1 452 ? 35.719 -29.125 -16.766 1 85.56 452 GLY A CA 1
ATOM 3479 C C . GLY A 1 452 ? 36.625 -28.531 -17.812 1 85.56 452 GLY A C 1
ATOM 3480 O O . GLY A 1 452 ? 36.156 -27.797 -18.703 1 85.56 452 GLY A O 1
ATOM 3481 N N . PRO A 1 453 ? 37.906 -28.859 -17.891 1 87 453 PRO A N 1
ATOM 3482 C CA . PRO A 1 453 ? 38.844 -28.25 -18.812 1 87 453 PRO A CA 1
ATOM 3483 C C . PRO A 1 453 ? 38.531 -28.562 -20.281 1 87 453 PRO A C 1
ATOM 3485 O O . PRO A 1 453 ? 39 -27.859 -21.172 1 87 453 PRO A O 1
ATOM 3488 N N . PHE A 1 454 ? 37.75 -29.469 -20.469 1 89.94 454 PHE A N 1
ATOM 3489 C CA . PHE A 1 454 ? 37.375 -29.844 -21.828 1 89.94 454 PHE A CA 1
ATOM 3490 C C . PHE A 1 454 ? 36.625 -28.703 -22.516 1 89.94 454 PHE A C 1
ATOM 3492 O O . PHE A 1 454 ? 36.688 -28.562 -23.734 1 89.94 454 PHE A O 1
ATOM 3499 N N . PHE A 1 455 ? 35.938 -27.828 -21.797 1 90.44 455 PHE A N 1
ATOM 3500 C CA . PHE A 1 455 ? 35.062 -26.797 -22.359 1 90.44 455 PHE A CA 1
ATOM 3501 C C . PHE A 1 455 ? 35.812 -25.469 -22.5 1 90.44 455 PHE A C 1
ATOM 3503 O O . PHE A 1 455 ? 35.219 -24.469 -22.906 1 90.44 455 PHE A O 1
ATOM 3510 N N . GLU A 1 456 ? 37.062 -25.375 -22.266 1 90.25 456 GLU A N 1
ATOM 3511 C CA . GLU A 1 456 ? 37.844 -24.156 -22.281 1 90.25 456 GLU A CA 1
ATOM 3512 C C . GLU A 1 456 ? 37.844 -23.516 -23.672 1 90.25 456 GLU A C 1
ATOM 3514 O O . GLU A 1 456 ? 37.688 -22.297 -23.797 1 90.25 456 GLU A O 1
ATOM 3519 N N . PRO A 1 457 ? 37.875 -24.328 -24.703 1 91.56 457 PRO A N 1
ATOM 3520 C CA . PRO A 1 457 ? 37.906 -23.719 -26.031 1 91.56 457 PRO A CA 1
ATOM 3521 C C . PRO A 1 457 ? 36.531 -23.359 -26.547 1 91.56 457 PRO A C 1
ATOM 3523 O O . PRO A 1 457 ? 36.375 -22.875 -27.672 1 91.56 457 PRO A O 1
ATOM 3526 N N . LEU A 1 458 ? 35.562 -23.484 -25.812 1 92.5 458 LEU A N 1
ATOM 3527 C CA . LEU A 1 458 ? 34.188 -23.203 -26.219 1 92.5 458 LEU A CA 1
ATOM 3528 C C . LEU A 1 458 ? 34 -21.719 -26.531 1 92.5 458 LEU A C 1
ATOM 3530 O O . LEU A 1 458 ? 34.344 -20.875 -25.719 1 92.5 458 LEU A O 1
ATOM 3534 N N . PRO A 1 459 ? 33.531 -21.422 -27.766 1 92.81 459 PRO A N 1
ATOM 3535 C CA . PRO A 1 459 ? 33.281 -20.016 -28.094 1 92.81 459 PRO A CA 1
ATOM 3536 C C . PRO A 1 459 ? 32.188 -19.391 -27.25 1 92.81 459 PRO A C 1
ATOM 3538 O O . PRO A 1 459 ? 31.156 -20.016 -27.016 1 92.81 459 PRO A O 1
ATOM 3541 N N . ARG A 1 460 ? 32.312 -18.172 -26.875 1 92.38 460 ARG A N 1
ATOM 3542 C CA . ARG A 1 460 ? 31.344 -17.438 -26.062 1 92.38 460 ARG A CA 1
ATOM 3543 C C . ARG A 1 460 ? 30.047 -17.203 -26.828 1 92.38 460 ARG A C 1
ATOM 3545 O O . ARG A 1 460 ? 28.969 -17.141 -26.219 1 92.38 460 ARG A O 1
ATOM 3552 N N . CYS A 1 461 ? 30.125 -17.078 -28.109 1 93.81 461 CYS A N 1
ATOM 3553 C CA . CYS A 1 461 ? 28.938 -16.828 -28.922 1 93.81 461 CYS A CA 1
ATOM 3554 C C . CYS A 1 461 ? 27.984 -18 -28.875 1 93.81 461 CYS A C 1
ATOM 3556 O O . CYS A 1 461 ? 26.766 -17.828 -29.016 1 93.81 461 CYS A O 1
ATOM 3558 N N . VAL A 1 462 ? 28.531 -19.203 -28.688 1 94.06 462 VAL A N 1
ATOM 3559 C CA . VAL A 1 462 ? 27.672 -20.375 -28.562 1 94.06 462 VAL A CA 1
ATOM 3560 C C . VAL A 1 462 ? 26.875 -20.312 -27.266 1 94.06 462 VAL A C 1
ATOM 3562 O O . VAL A 1 462 ? 25.688 -20.594 -27.25 1 94.06 462 VAL A O 1
ATOM 3565 N N . LEU A 1 463 ? 27.516 -19.938 -26.25 1 91.31 463 LEU A N 1
ATOM 3566 C CA . LEU A 1 463 ? 26.859 -19.797 -24.953 1 91.31 463 LEU A CA 1
ATOM 3567 C C . LEU A 1 463 ? 25.812 -18.688 -24.984 1 91.31 463 LEU A C 1
ATOM 3569 O O . LEU A 1 463 ? 24.719 -18.828 -24.422 1 91.31 463 LEU A O 1
ATOM 3573 N N . ALA A 1 464 ? 26.125 -17.609 -25.578 1 93.88 464 ALA A N 1
ATOM 3574 C CA . ALA A 1 464 ? 25.188 -16.5 -25.719 1 93.88 464 ALA A CA 1
ATOM 3575 C C . ALA A 1 464 ? 23.953 -16.922 -26.484 1 93.88 464 ALA A C 1
ATOM 3577 O O . ALA A 1 464 ? 22.828 -16.562 -26.125 1 93.88 464 ALA A O 1
ATOM 3578 N N . SER A 1 465 ? 24.188 -17.688 -27.531 1 95.19 465 SER A N 1
ATOM 3579 C CA . SER A 1 465 ? 23.078 -18.219 -28.328 1 95.19 465 SER A CA 1
ATOM 3580 C C . SER A 1 465 ? 22.172 -19.125 -27.5 1 95.19 465 SER A C 1
ATOM 3582 O O . SER A 1 465 ? 20.953 -19.094 -27.641 1 95.19 465 SER A O 1
ATOM 3584 N N . LEU A 1 466 ? 22.797 -19.844 -26.703 1 92.56 466 LEU A N 1
ATOM 3585 C CA . LEU A 1 466 ? 22.062 -20.719 -25.797 1 92.56 466 LEU A CA 1
ATOM 3586 C C . LEU A 1 466 ? 21.156 -19.922 -24.875 1 92.56 466 LEU A C 1
ATOM 3588 O O . LEU A 1 466 ? 20 -20.281 -24.656 1 92.56 466 LEU A O 1
ATOM 3592 N N . ILE A 1 467 ? 21.594 -18.859 -24.297 1 91 467 ILE A N 1
ATOM 3593 C CA . ILE A 1 467 ? 20.844 -18.016 -23.375 1 91 467 ILE A CA 1
ATOM 3594 C C . ILE A 1 467 ? 19.641 -17.406 -24.094 1 91 467 ILE A C 1
ATOM 3596 O O . ILE A 1 467 ? 18.531 -17.406 -23.562 1 91 467 ILE A O 1
ATOM 3600 N N . VAL A 1 468 ? 19.859 -16.953 -25.266 1 93.31 468 VAL A N 1
ATOM 3601 C CA . VAL A 1 468 ? 18.812 -16.266 -26.031 1 93.31 468 VAL A CA 1
ATOM 3602 C C . VAL A 1 468 ? 17.656 -17.234 -26.281 1 93.31 468 VAL A C 1
ATOM 3604 O O . VAL A 1 468 ? 16.5 -16.859 -26.141 1 93.31 468 VAL A O 1
ATOM 3607 N N . VAL A 1 469 ? 18 -18.469 -26.641 1 91.81 469 VAL A N 1
ATOM 3608 C CA . VAL A 1 469 ? 16.953 -19.438 -26.938 1 91.81 469 VAL A CA 1
ATOM 3609 C C . VAL A 1 469 ? 16.297 -19.891 -25.641 1 91.81 469 VAL A C 1
ATOM 3611 O O . VAL A 1 469 ? 15.094 -20.156 -25.609 1 91.81 469 VAL A O 1
ATOM 3614 N N . ALA A 1 470 ? 17.062 -19.969 -24.625 1 86.69 470 ALA A N 1
ATOM 3615 C CA . ALA A 1 470 ? 16.547 -20.438 -23.328 1 86.69 470 ALA A CA 1
ATOM 3616 C C . ALA A 1 470 ? 15.508 -19.469 -22.766 1 86.69 470 ALA A C 1
ATOM 3618 O O . ALA A 1 470 ? 14.57 -19.875 -22.094 1 86.69 470 ALA A O 1
ATOM 3619 N N . VAL A 1 471 ? 15.625 -18.172 -23.031 1 89.44 471 VAL A N 1
ATOM 3620 C CA . VAL A 1 471 ? 14.734 -17.172 -22.438 1 89.44 471 VAL A CA 1
ATOM 3621 C C . VAL A 1 471 ? 13.594 -16.844 -23.391 1 89.44 471 VAL A C 1
ATOM 3623 O O . VAL A 1 471 ? 12.734 -16.016 -23.078 1 89.44 471 VAL A O 1
ATOM 3626 N N . LYS A 1 472 ? 13.578 -17.5 -24.5 1 90.06 472 LYS A N 1
ATOM 3627 C CA . LYS A 1 472 ? 12.578 -17.234 -25.531 1 90.06 472 LYS A CA 1
ATOM 3628 C C . LYS A 1 472 ? 11.164 -17.406 -24.984 1 90.06 472 LYS A C 1
ATOM 3630 O O . LYS A 1 472 ? 10.305 -16.547 -25.172 1 90.06 472 LYS A O 1
ATOM 3635 N N . ASN A 1 473 ? 10.938 -18.469 -24.25 1 85.44 473 ASN A N 1
ATOM 3636 C CA . ASN A 1 473 ? 9.602 -18.766 -23.766 1 85.44 473 ASN A CA 1
ATOM 3637 C C . ASN A 1 473 ? 9.164 -17.781 -22.688 1 85.44 473 ASN A C 1
ATOM 3639 O O . ASN A 1 473 ? 7.98 -17.453 -22.578 1 85.44 473 ASN A O 1
ATOM 3643 N N . VAL A 1 474 ? 10.078 -17.406 -21.922 1 85.12 474 VAL A N 1
ATOM 3644 C CA . VAL A 1 474 ? 9.773 -16.422 -20.875 1 85.12 474 VAL A CA 1
ATOM 3645 C C . VAL A 1 474 ? 9.445 -15.078 -21.516 1 85.12 474 VAL A C 1
ATOM 3647 O O . VAL A 1 474 ? 8.531 -14.375 -21.062 1 85.12 474 VAL A O 1
ATOM 3650 N N . LEU A 1 475 ? 10.141 -14.758 -22.547 1 90.25 475 LEU A N 1
ATOM 3651 C CA . LEU A 1 475 ? 9.906 -13.5 -23.266 1 90.25 475 LEU A CA 1
ATOM 3652 C C . LEU A 1 475 ? 8.539 -13.508 -23.938 1 90.25 475 LEU A C 1
ATOM 3654 O O . LEU A 1 475 ? 7.848 -12.484 -23.969 1 90.25 475 LEU A O 1
ATOM 3658 N N . LEU A 1 476 ? 8.125 -14.641 -24.422 1 89.81 476 LEU A N 1
ATOM 3659 C CA . LEU A 1 476 ? 6.879 -14.758 -25.172 1 89.81 476 LEU A CA 1
ATOM 3660 C C . LEU A 1 476 ? 5.676 -14.633 -24.25 1 89.81 476 LEU A C 1
ATOM 3662 O O . LEU A 1 476 ? 4.543 -14.484 -24.703 1 89.81 476 LEU A O 1
ATOM 3666 N N . GLN A 1 477 ? 5.887 -14.633 -23 1 86.94 477 GLN A N 1
ATOM 3667 C CA . GLN A 1 477 ? 4.805 -14.398 -22.047 1 86.94 477 GLN A CA 1
ATOM 3668 C C . GLN A 1 477 ? 4.223 -13 -22.219 1 86.94 477 GLN A C 1
ATOM 3670 O O . GLN A 1 477 ? 3.1 -12.727 -21.797 1 86.94 477 GLN A O 1
ATOM 3675 N N . VAL A 1 478 ? 4.934 -12.094 -22.859 1 91.06 478 VAL A N 1
ATOM 3676 C CA . VAL A 1 478 ? 4.48 -10.727 -23.094 1 91.06 478 VAL A CA 1
ATOM 3677 C C . VAL A 1 478 ? 3.23 -10.742 -23.984 1 91.06 478 VAL A C 1
ATOM 3679 O O . VAL A 1 478 ? 2.428 -9.812 -23.938 1 91.06 478 VAL A O 1
ATOM 3682 N N . ARG A 1 479 ? 3.055 -11.898 -24.656 1 91.88 479 ARG A N 1
ATOM 3683 C CA . ARG A 1 479 ? 1.904 -12.031 -25.547 1 91.88 479 ARG A CA 1
ATOM 3684 C C . ARG A 1 479 ? 0.604 -12.102 -24.75 1 91.88 479 ARG A C 1
ATOM 3686 O O . ARG A 1 479 ? -0.477 -11.883 -25.297 1 91.88 479 ARG A O 1
ATOM 3693 N N . ALA A 1 480 ? 0.687 -12.383 -23.531 1 89.44 480 ALA A N 1
ATOM 3694 C CA . ALA A 1 480 ? -0.501 -12.484 -22.688 1 89.44 480 ALA A CA 1
ATOM 3695 C C . ALA A 1 480 ? -1 -11.102 -22.266 1 89.44 480 ALA A C 1
ATOM 3697 O O . ALA A 1 480 ? -2.104 -10.969 -21.734 1 89.44 480 ALA A O 1
ATOM 3698 N N . PHE A 1 481 ? -0.256 -10.039 -22.609 1 92.44 481 PHE A N 1
ATOM 3699 C CA . PHE A 1 481 ? -0.543 -8.695 -22.125 1 92.44 481 PHE A CA 1
ATOM 3700 C C . PHE A 1 481 ? -1.908 -8.227 -22.609 1 92.44 481 PHE A C 1
ATOM 3702 O O . PHE A 1 481 ? -2.717 -7.73 -21.828 1 92.44 481 PHE A O 1
ATOM 3709 N N . PRO A 1 482 ? -2.258 -8.422 -23.875 1 92.56 482 PRO A N 1
ATOM 3710 C CA . PRO A 1 482 ? -3.568 -7.938 -24.312 1 92.56 482 PRO A CA 1
ATOM 3711 C C . PRO A 1 482 ? -4.727 -8.633 -23.609 1 92.56 482 PRO A C 1
ATOM 3713 O O . PRO A 1 482 ? -5.758 -8.008 -23.344 1 92.56 482 PRO A O 1
ATOM 3716 N N . LYS A 1 483 ? -4.543 -9.844 -23.328 1 90.75 483 LYS A N 1
ATOM 3717 C CA . LYS A 1 483 ? -5.574 -10.57 -22.594 1 90.75 483 LYS A CA 1
ATOM 3718 C C . LYS A 1 483 ? -5.711 -10.039 -21.172 1 90.75 483 LYS A C 1
ATOM 3720 O O . LYS A 1 483 ? -6.824 -9.844 -20.672 1 90.75 483 LYS A O 1
ATOM 3725 N N . ILE A 1 484 ? -4.605 -9.773 -20.562 1 91.12 484 ILE A N 1
ATOM 3726 C CA . ILE A 1 484 ? -4.605 -9.266 -19.203 1 91.12 484 ILE A CA 1
ATOM 3727 C C . ILE A 1 484 ? -5.25 -7.879 -19.172 1 91.12 484 ILE A C 1
ATOM 3729 O O . ILE A 1 484 ? -6.055 -7.578 -18.281 1 91.12 484 ILE A O 1
ATOM 3733 N N . TRP A 1 485 ? -4.914 -7.078 -20.219 1 90.31 485 TRP A N 1
ATOM 3734 C CA . TRP A 1 485 ? -5.426 -5.715 -20.328 1 90.31 485 TRP A CA 1
ATOM 3735 C C . TRP A 1 485 ? -6.934 -5.719 -20.547 1 90.31 485 TRP A C 1
ATOM 3737 O O . TRP A 1 485 ? -7.645 -4.852 -20.031 1 90.31 485 TRP A O 1
ATOM 3747 N N . ARG A 1 486 ? -7.461 -6.688 -21.203 1 88.25 486 ARG A N 1
ATOM 3748 C CA . ARG A 1 486 ? -8.891 -6.785 -21.5 1 88.25 486 ARG A CA 1
ATOM 3749 C C . ARG A 1 486 ? -9.664 -7.262 -20.266 1 88.25 486 ARG A C 1
ATOM 3751 O O . ARG A 1 486 ? -10.805 -6.844 -20.047 1 88.25 486 ARG A O 1
ATOM 3758 N N . LEU A 1 487 ? -9.039 -8.062 -19.562 1 86.62 487 LEU A N 1
ATOM 3759 C CA . LEU A 1 487 ? -9.711 -8.641 -18.406 1 86.62 487 LEU A CA 1
ATOM 3760 C C . LEU A 1 487 ? -9.789 -7.633 -17.266 1 86.62 487 LEU A C 1
ATOM 3762 O O . LEU A 1 487 ? -10.805 -7.543 -16.562 1 86.62 487 LEU A O 1
ATOM 3766 N N . SER A 1 488 ? -8.703 -6.906 -17.047 1 88.75 488 SER A N 1
ATOM 3767 C CA . SER A 1 488 ? -8.664 -5.922 -15.969 1 88.75 488 SER A CA 1
ATOM 3768 C C . SER A 1 488 ? -7.734 -4.766 -16.312 1 88.75 488 SER A C 1
ATOM 3770 O O . SER A 1 488 ? -6.539 -4.969 -16.531 1 88.75 488 SER A O 1
ATOM 3772 N N . PHE A 1 489 ? -8.234 -3.621 -16.234 1 89.56 489 PHE A N 1
ATOM 3773 C CA . PHE A 1 489 ? -7.461 -2.424 -16.547 1 89.56 489 PHE A CA 1
ATOM 3774 C C . PHE A 1 489 ? -6.375 -2.203 -15.492 1 89.56 489 PHE A C 1
ATOM 3776 O O . PHE A 1 489 ? -5.25 -1.827 -15.828 1 89.56 489 PHE A O 1
ATOM 3783 N N . LEU A 1 490 ? -6.672 -2.447 -14.297 1 89.62 490 LEU A N 1
ATOM 3784 C CA . LEU A 1 490 ? -5.699 -2.252 -13.227 1 89.62 490 LEU A CA 1
ATOM 3785 C C . LEU A 1 490 ? -4.551 -3.248 -13.344 1 89.62 490 LEU A C 1
ATOM 3787 O O . LEU A 1 490 ? -3.391 -2.891 -13.133 1 89.62 490 LEU A O 1
ATOM 3791 N N . ASP A 1 491 ? -4.816 -4.465 -13.688 1 91.31 491 ASP A N 1
ATOM 3792 C CA . ASP A 1 491 ? -3.766 -5.453 -13.906 1 91.31 491 ASP A CA 1
ATOM 3793 C C . ASP A 1 491 ? -2.904 -5.082 -15.109 1 91.31 491 ASP A C 1
ATOM 3795 O O . ASP A 1 491 ? -1.697 -5.336 -15.117 1 91.31 491 ASP A O 1
ATOM 3799 N N . GLY A 1 492 ? -3.604 -4.547 -16.078 1 93.94 492 GLY A N 1
ATOM 3800 C CA . GLY A 1 492 ? -2.859 -4.066 -17.234 1 93.94 492 GLY A CA 1
ATOM 3801 C C . GLY A 1 492 ? -1.872 -2.969 -16.891 1 93.94 492 GLY A C 1
ATOM 3802 O O . GLY A 1 492 ? -0.746 -2.961 -17.391 1 93.94 492 GLY A O 1
ATOM 3803 N N . LEU A 1 493 ? -2.24 -2.125 -16.031 1 93.5 493 LEU A N 1
ATOM 3804 C CA . LEU A 1 493 ? -1.368 -1.037 -15.602 1 93.5 493 LEU A CA 1
ATOM 3805 C C . LEU A 1 493 ? -0.17 -1.573 -14.828 1 93.5 493 LEU A C 1
ATOM 3807 O O . LEU A 1 493 ? 0.946 -1.07 -14.977 1 93.5 493 LEU A O 1
ATOM 3811 N N . VAL A 1 494 ? -0.43 -2.529 -13.984 1 94.06 494 VAL A N 1
ATOM 3812 C CA . VAL A 1 494 ? 0.66 -3.16 -13.25 1 94.06 494 VAL A CA 1
ATOM 3813 C C . VAL A 1 494 ? 1.661 -3.77 -14.227 1 94.06 494 VAL A C 1
ATOM 3815 O O . VAL A 1 494 ? 2.873 -3.605 -14.07 1 94.06 494 VAL A O 1
ATOM 3818 N N . TYR A 1 495 ? 1.114 -4.418 -15.266 1 95.12 495 TYR A N 1
ATOM 3819 C CA . TYR A 1 495 ? 1.958 -5.086 -16.25 1 95.12 495 TYR A CA 1
ATOM 3820 C C . TYR A 1 495 ? 2.82 -4.082 -17 1 95.12 495 TYR A C 1
ATOM 3822 O O . TYR A 1 495 ? 4.047 -4.215 -17.047 1 95.12 495 TYR A O 1
ATOM 3830 N N . ILE A 1 496 ? 2.268 -3.059 -17.5 1 95.94 496 ILE A N 1
ATOM 3831 C CA . ILE A 1 496 ? 2.959 -2.135 -18.391 1 95.94 496 ILE A CA 1
ATOM 3832 C C . ILE A 1 496 ? 3.949 -1.29 -17.594 1 95.94 496 ILE A C 1
ATOM 3834 O O . ILE A 1 496 ? 5.07 -1.039 -18.047 1 95.94 496 ILE A O 1
ATOM 3838 N N . LEU A 1 497 ? 3.559 -0.83 -16.453 1 95.12 497 LEU A N 1
ATOM 3839 C CA . LEU A 1 497 ? 4.441 0.015 -15.656 1 95.12 497 LEU A CA 1
ATOM 3840 C C . LEU A 1 497 ? 5.645 -0.778 -15.148 1 95.12 497 LEU A C 1
ATOM 3842 O O . LEU A 1 497 ? 6.766 -0.264 -15.117 1 95.12 497 LEU A O 1
ATOM 3846 N N . THR A 1 498 ? 5.379 -1.994 -14.734 1 94.19 498 THR A N 1
ATOM 3847 C CA . THR A 1 498 ? 6.488 -2.844 -14.312 1 94.19 498 THR A CA 1
ATOM 3848 C C . THR A 1 498 ? 7.426 -3.125 -15.484 1 94.19 498 THR A C 1
ATOM 3850 O O . THR A 1 498 ? 8.641 -2.959 -15.375 1 94.19 498 THR A O 1
ATOM 3853 N N . PHE A 1 499 ? 6.855 -3.469 -16.625 1 95.38 499 PHE A N 1
ATOM 3854 C CA . PHE A 1 499 ? 7.609 -3.811 -17.828 1 95.38 499 PHE A CA 1
ATOM 3855 C C . PHE A 1 499 ? 8.484 -2.643 -18.266 1 95.38 499 PHE A C 1
ATOM 3857 O O . PHE A 1 499 ? 9.68 -2.807 -18.484 1 95.38 499 PHE A O 1
ATOM 3864 N N . LEU A 1 500 ? 7.961 -1.499 -18.312 1 95.31 500 LEU A N 1
ATOM 3865 C CA . LEU A 1 500 ? 8.664 -0.318 -18.797 1 95.31 500 LEU A CA 1
ATOM 3866 C C . LEU A 1 500 ? 9.719 0.143 -17.797 1 95.31 500 LEU A C 1
ATOM 3868 O O . LEU A 1 500 ? 10.812 0.559 -18.203 1 95.31 500 LEU A O 1
ATOM 3872 N N . THR A 1 501 ? 9.391 0.055 -16.578 1 94 501 THR A N 1
ATOM 3873 C CA . THR A 1 501 ? 10.344 0.522 -15.578 1 94 501 THR A CA 1
ATOM 3874 C C . THR A 1 501 ? 11.547 -0.411 -15.5 1 94 501 THR A C 1
ATOM 3876 O O . THR A 1 501 ? 12.68 0.043 -15.328 1 94 501 THR A O 1
ATOM 3879 N N . VAL A 1 502 ? 11.305 -1.697 -15.602 1 91.44 502 VAL A N 1
ATOM 3880 C CA . VAL A 1 502 ? 12.406 -2.65 -15.578 1 91.44 502 VAL A CA 1
ATOM 3881 C C . VAL A 1 502 ? 13.328 -2.41 -16.766 1 91.44 502 VAL A C 1
ATOM 3883 O O . VAL A 1 502 ? 14.547 -2.371 -16.625 1 91.44 502 VAL A O 1
ATOM 3886 N N . ILE A 1 503 ? 12.797 -2.145 -17.922 1 92.38 503 ILE A N 1
ATOM 3887 C CA . ILE A 1 503 ? 13.555 -2.023 -19.156 1 92.38 503 ILE A CA 1
ATOM 3888 C C . ILE A 1 503 ? 14.234 -0.654 -19.219 1 92.38 503 ILE A C 1
ATOM 3890 O O . ILE A 1 503 ? 15.406 -0.549 -19.578 1 92.38 503 ILE A O 1
ATOM 3894 N N . LEU A 1 504 ? 13.562 0.374 -18.766 1 91.81 504 LEU A N 1
ATOM 3895 C CA . LEU A 1 504 ? 14.039 1.732 -19 1 91.81 504 LEU A CA 1
ATOM 3896 C C . LEU A 1 504 ? 14.867 2.23 -17.828 1 91.81 504 LEU A C 1
ATOM 3898 O O . LEU A 1 504 ? 15.734 3.088 -17.984 1 91.81 504 LEU A O 1
ATOM 3902 N N . VAL A 1 505 ? 14.594 1.766 -16.703 1 89.12 505 VAL A N 1
ATOM 3903 C CA . VAL A 1 505 ? 15.297 2.285 -15.539 1 89.12 505 VAL A CA 1
ATOM 3904 C C . VAL A 1 505 ? 16.266 1.229 -15.008 1 89.12 505 VAL A C 1
ATOM 3906 O O . VAL A 1 505 ? 17.406 1.138 -15.461 1 89.12 505 VAL A O 1
ATOM 3909 N N . GLU A 1 506 ? 15.812 0.39 -14.086 1 83.81 506 GLU A N 1
ATOM 3910 C CA . GLU A 1 506 ? 16.594 -0.692 -13.5 1 83.81 506 GLU A CA 1
ATOM 3911 C C . GLU A 1 506 ? 15.695 -1.812 -12.992 1 83.81 506 GLU A C 1
ATOM 3913 O O . GLU A 1 506 ? 14.531 -1.58 -12.672 1 83.81 506 GLU A O 1
ATOM 3918 N N . VAL A 1 507 ? 16.281 -2.914 -12.977 1 84 507 VAL A N 1
ATOM 3919 C CA . VAL A 1 507 ? 15.539 -4.105 -12.586 1 84 507 VAL A CA 1
ATOM 3920 C C . VAL A 1 507 ? 15.031 -3.955 -11.156 1 84 507 VAL A C 1
ATOM 3922 O O . VAL A 1 507 ? 13.883 -4.293 -10.852 1 84 507 VAL A O 1
ATOM 3925 N N . ASP A 1 508 ? 15.828 -3.443 -10.242 1 81.44 508 ASP A N 1
ATOM 3926 C CA . ASP A 1 508 ? 15.453 -3.342 -8.836 1 81.44 508 ASP A CA 1
ATOM 3927 C C . ASP A 1 508 ? 14.344 -2.312 -8.633 1 81.44 508 ASP A C 1
ATOM 3929 O O . ASP A 1 508 ? 13.414 -2.543 -7.863 1 81.44 508 ASP A O 1
ATOM 3933 N N . ILE A 1 509 ? 14.422 -1.238 -9.375 1 84.38 509 ILE A N 1
ATOM 3934 C CA . ILE A 1 509 ? 13.391 -0.212 -9.297 1 84.38 509 ILE A CA 1
ATOM 3935 C C . ILE A 1 509 ? 12.094 -0.735 -9.914 1 84.38 509 ILE A C 1
ATOM 3937 O O . ILE A 1 509 ? 11 -0.418 -9.438 1 84.38 509 ILE A O 1
ATOM 3941 N N . GLY A 1 510 ? 12.297 -1.49 -10.961 1 88.62 510 GLY A N 1
ATOM 3942 C CA . GLY A 1 510 ? 11.117 -2.08 -11.586 1 88.62 510 GLY A CA 1
ATOM 3943 C C . GLY A 1 510 ? 10.32 -2.955 -10.641 1 88.62 510 GLY A C 1
ATOM 3944 O O . GLY A 1 510 ? 9.086 -2.939 -10.664 1 88.62 510 GLY A O 1
ATOM 3945 N N . LEU A 1 511 ? 10.992 -3.652 -9.812 1 84.88 511 LEU A N 1
ATOM 3946 C CA . LEU A 1 511 ? 10.305 -4.496 -8.844 1 84.88 511 LEU A CA 1
ATOM 3947 C C . LEU A 1 511 ? 9.555 -3.652 -7.82 1 84.88 511 LEU A C 1
ATOM 3949 O O . LEU A 1 511 ? 8.406 -3.955 -7.484 1 84.88 511 LEU A O 1
ATOM 3953 N N . ILE A 1 512 ? 10.172 -2.65 -7.328 1 85.12 512 ILE A N 1
ATOM 3954 C CA . ILE A 1 512 ? 9.57 -1.777 -6.328 1 85.12 512 ILE A CA 1
ATOM 3955 C C . ILE A 1 512 ? 8.328 -1.103 -6.914 1 85.12 512 ILE A C 1
ATOM 3957 O O . ILE A 1 512 ? 7.277 -1.06 -6.273 1 85.12 512 ILE A O 1
ATOM 3961 N N . VAL A 1 513 ? 8.492 -0.668 -8.102 1 89.06 513 VAL A N 1
ATOM 3962 C CA . VAL A 1 513 ? 7.379 0.003 -8.766 1 89.06 513 VAL A CA 1
ATOM 3963 C C . VAL A 1 513 ? 6.246 -0.992 -9.016 1 89.06 513 VAL A C 1
ATOM 3965 O O . VAL A 1 513 ? 5.082 -0.692 -8.742 1 89.06 513 VAL A O 1
ATOM 3968 N N . GLY A 1 514 ? 6.633 -2.111 -9.586 1 91.56 514 GLY A N 1
ATOM 3969 C CA . GLY A 1 514 ? 5.621 -3.131 -9.812 1 91.56 514 GLY A CA 1
ATOM 3970 C C . GLY A 1 514 ? 4.879 -3.52 -8.539 1 91.56 514 GLY A C 1
ATOM 3971 O O . GLY A 1 514 ? 3.652 -3.637 -8.547 1 91.56 514 GLY A O 1
ATOM 3972 N N . PHE A 1 515 ? 5.539 -3.662 -7.473 1 88.25 515 PHE A N 1
ATOM 3973 C CA . PHE A 1 515 ? 4.965 -4.02 -6.184 1 88.25 515 PHE A CA 1
ATOM 3974 C C . PHE A 1 515 ? 4.059 -2.91 -5.668 1 88.25 515 PHE A C 1
ATOM 3976 O O . PHE A 1 515 ? 2.945 -3.174 -5.207 1 88.25 515 PHE A O 1
ATOM 3983 N N . SER A 1 516 ? 4.52 -1.693 -5.762 1 88.44 516 SER A N 1
ATOM 3984 C CA . SER A 1 516 ? 3.758 -0.541 -5.289 1 88.44 516 SER A CA 1
ATOM 3985 C C . SER A 1 516 ? 2.463 -0.374 -6.078 1 88.44 516 SER A C 1
ATOM 3987 O O . SER A 1 516 ? 1.407 -0.108 -5.5 1 88.44 516 SER A O 1
ATOM 3989 N N . VAL A 1 517 ? 2.574 -0.552 -7.348 1 91.56 517 VAL A N 1
ATOM 3990 C CA . VAL A 1 517 ? 1.396 -0.393 -8.195 1 91.56 517 VAL A CA 1
ATOM 3991 C C . VAL A 1 517 ? 0.415 -1.535 -7.934 1 91.56 517 VAL A C 1
ATOM 3993 O O . VAL A 1 517 ? -0.802 -1.34 -7.984 1 91.56 517 VAL A O 1
ATOM 3996 N N . SER A 1 518 ? 0.958 -2.662 -7.734 1 91.12 518 SER A N 1
ATOM 3997 C CA . SER A 1 518 ? 0.1 -3.793 -7.391 1 91.12 518 SER A CA 1
ATOM 3998 C C . SER A 1 518 ? -0.674 -3.527 -6.105 1 91.12 518 SER A C 1
ATOM 4000 O O . SER A 1 518 ? -1.872 -3.809 -6.027 1 91.12 518 SER A O 1
ATOM 4002 N N . LEU A 1 519 ? -0.009 -3.035 -5.125 1 88.25 519 LEU A N 1
ATOM 4003 C CA . LEU A 1 519 ? -0.666 -2.699 -3.865 1 88.25 519 LEU A CA 1
ATOM 4004 C C . LEU A 1 519 ? -1.688 -1.586 -4.066 1 88.25 519 LEU A C 1
ATOM 4006 O O . LEU A 1 519 ? -2.777 -1.628 -3.49 1 88.25 519 LEU A O 1
ATOM 4010 N N . ALA A 1 520 ? -1.295 -0.633 -4.891 1 87.69 520 ALA A N 1
ATOM 4011 C CA . ALA A 1 520 ? -2.201 0.472 -5.191 1 87.69 520 ALA A CA 1
ATOM 4012 C C . ALA A 1 520 ? -3.471 -0.03 -5.875 1 87.69 520 ALA A C 1
ATOM 4014 O O . ALA A 1 520 ? -4.559 0.508 -5.652 1 87.69 520 ALA A O 1
ATOM 4015 N N . SER A 1 521 ? -3.303 -1.005 -6.695 1 89.56 521 SER A N 1
ATOM 4016 C CA . SER A 1 521 ? -4.457 -1.566 -7.391 1 89.56 521 SER A CA 1
ATOM 4017 C C . SER A 1 521 ? -5.457 -2.166 -6.41 1 89.56 521 SER A C 1
ATOM 4019 O O . SER A 1 521 ? -6.668 -2.031 -6.59 1 89.56 521 SER A O 1
ATOM 4021 N N . ILE A 1 522 ? -5.02 -2.793 -5.406 1 88.19 522 ILE A N 1
ATOM 4022 C CA . ILE A 1 522 ? -5.887 -3.363 -4.383 1 88.19 522 ILE A CA 1
ATOM 4023 C C . ILE A 1 522 ? -6.582 -2.242 -3.611 1 88.19 522 ILE A C 1
ATOM 4025 O O . ILE A 1 522 ? -7.781 -2.322 -3.336 1 88.19 522 ILE A O 1
ATOM 4029 N N . LEU A 1 523 ? -5.816 -1.235 -3.291 1 86.69 523 LEU A N 1
ATOM 4030 C CA . LEU A 1 523 ? -6.344 -0.116 -2.518 1 86.69 523 LEU A CA 1
ATOM 4031 C C . LEU A 1 523 ? -7.414 0.632 -3.305 1 86.69 523 LEU A C 1
ATOM 4033 O O . LEU A 1 523 ? -8.445 1.019 -2.746 1 86.69 523 LEU A O 1
ATOM 4037 N N . ILE A 1 524 ? -7.191 0.827 -4.566 1 84.75 524 ILE A N 1
ATOM 4038 C CA . ILE A 1 524 ? -8.125 1.56 -5.414 1 84.75 524 ILE A CA 1
ATOM 4039 C C . ILE A 1 524 ? -9.445 0.796 -5.504 1 84.75 524 ILE A C 1
ATOM 4041 O O . ILE A 1 524 ? -10.523 1.401 -5.52 1 84.75 524 ILE A O 1
ATOM 4045 N N . GLN A 1 525 ? -9.344 -0.466 -5.547 1 83.12 525 GLN A N 1
ATOM 4046 C CA . GLN A 1 525 ? -10.547 -1.288 -5.605 1 83.12 525 GLN A CA 1
ATOM 4047 C C . GLN A 1 525 ? -11.344 -1.201 -4.305 1 83.12 525 GLN A C 1
ATOM 4049 O O . GLN A 1 525 ? -12.57 -1.322 -4.309 1 83.12 525 GLN A O 1
ATOM 4054 N N . GLY A 1 526 ? -10.68 -0.946 -3.285 1 82.38 526 GLY A N 1
ATOM 4055 C CA . GLY A 1 526 ? -11.32 -0.876 -1.982 1 82.38 526 GLY A CA 1
ATOM 4056 C C . GLY A 1 526 ? -11.828 0.512 -1.641 1 82.38 526 GLY A C 1
ATOM 4057 O O . GLY A 1 526 ? -12.672 0.671 -0.752 1 82.38 526 GLY A O 1
ATOM 4058 N N . ILE A 1 527 ? -11.383 1.538 -2.332 1 81.69 527 ILE A N 1
ATOM 4059 C CA . ILE A 1 527 ? -11.703 2.918 -1.979 1 81.69 527 ILE A CA 1
ATOM 4060 C C . ILE A 1 527 ? -13.086 3.277 -2.508 1 81.69 527 ILE A C 1
ATOM 4062 O O . ILE A 1 527 ? -13.805 4.078 -1.899 1 81.69 527 ILE A O 1
ATOM 4066 N N . ARG A 1 528 ? -13.516 2.676 -3.613 1 80.81 528 ARG A N 1
ATOM 4067 C CA . ARG A 1 528 ? -14.844 2.953 -4.152 1 80.81 528 ARG A CA 1
ATOM 4068 C C . ARG A 1 528 ? -15.703 1.689 -4.176 1 80.81 528 ARG A C 1
ATOM 4070 O O . ARG A 1 528 ? -15.977 1.142 -5.246 1 80.81 528 ARG A O 1
ATOM 4077 N N . PRO A 1 529 ? -16.172 1.413 -2.975 1 83.06 529 PRO A N 1
ATOM 4078 C CA . PRO A 1 529 ? -16.984 0.201 -2.943 1 83.06 529 PRO A CA 1
ATOM 4079 C C . PRO A 1 529 ? -18.328 0.382 -3.643 1 83.06 529 PRO A C 1
ATOM 4081 O O . PRO A 1 529 ? -18.766 1.514 -3.865 1 83.06 529 PRO A O 1
ATOM 4084 N N . TYR A 1 530 ? -18.938 -0.662 -4.023 1 87.12 530 TYR A N 1
ATOM 4085 C CA . TYR A 1 530 ? -20.234 -0.683 -4.703 1 87.12 530 TYR A CA 1
ATOM 4086 C C . TYR A 1 530 ? -21.344 -0.228 -3.773 1 87.12 530 TYR A C 1
ATOM 4088 O O . TYR A 1 530 ? -21.438 -0.687 -2.633 1 87.12 530 TYR A O 1
ATOM 4096 N N . CYS A 1 531 ? -22.016 0.793 -4.125 1 91.62 531 CYS A N 1
ATOM 4097 C CA . CYS A 1 531 ? -23.156 1.321 -3.4 1 91.62 531 CYS A CA 1
ATOM 4098 C C . CYS A 1 531 ? -24.344 1.521 -4.336 1 91.62 531 CYS A C 1
ATOM 4100 O O . CYS A 1 531 ? -24.188 2.018 -5.453 1 91.62 531 CYS A O 1
ATOM 4102 N N . CYS A 1 532 ? -25.562 1.033 -3.879 1 92.12 532 CYS A N 1
ATOM 4103 C CA . CYS A 1 532 ? -26.734 1.169 -4.738 1 92.12 532 CYS A CA 1
ATOM 4104 C C . CYS A 1 532 ? -28.016 1.304 -3.908 1 92.12 532 CYS A C 1
ATOM 4106 O O . CYS A 1 532 ? -28 1.078 -2.697 1 92.12 532 CYS A O 1
ATOM 4108 N N . LEU A 1 533 ? -29.047 1.726 -4.602 1 94.06 533 LEU A N 1
ATOM 4109 C CA . LEU A 1 533 ? -30.375 1.744 -4.004 1 94.06 533 LEU A CA 1
ATOM 4110 C C . LEU A 1 533 ? -31.094 0.418 -4.234 1 94.06 533 LEU A C 1
ATOM 4112 O O . LEU A 1 533 ? -31.031 -0.145 -5.328 1 94.06 533 LEU A O 1
ATOM 4116 N N . LEU A 1 534 ? -31.641 -0.064 -3.154 1 93.88 534 LEU A N 1
ATOM 4117 C CA . LEU A 1 534 ? -32.375 -1.326 -3.27 1 93.88 534 LEU A CA 1
ATOM 4118 C C . LEU A 1 534 ? -33.844 -1.081 -3.469 1 93.88 534 LEU A C 1
ATOM 4120 O O . LEU A 1 534 ? -34.406 -0.094 -2.971 1 93.88 534 LEU A O 1
ATOM 4124 N N . GLY A 1 535 ? -34.406 -1.896 -4.297 1 90.94 535 GLY A N 1
ATOM 4125 C CA . GLY A 1 535 ? -35.844 -1.982 -4.484 1 90.94 535 GLY A CA 1
ATOM 4126 C C . GLY A 1 535 ? -36.375 -3.379 -4.262 1 90.94 535 GLY A C 1
ATOM 4127 O O . GLY A 1 535 ? -35.625 -4.355 -4.277 1 90.94 535 GLY A O 1
ATOM 4128 N N . ARG A 1 536 ? -37.625 -3.428 -3.988 1 89.38 536 ARG A N 1
ATOM 4129 C CA . ARG A 1 536 ? -38.25 -4.719 -3.693 1 89.38 536 ARG A CA 1
ATOM 4130 C C . ARG A 1 536 ? -38.812 -5.363 -4.961 1 89.38 536 ARG A C 1
ATOM 4132 O O . ARG A 1 536 ? -39.438 -4.691 -5.781 1 89.38 536 ARG A O 1
ATOM 4139 N N . VAL A 1 537 ? -38.406 -6.688 -5.105 1 82.62 537 VAL A N 1
ATOM 4140 C CA . VAL A 1 537 ? -39.062 -7.465 -6.152 1 82.62 537 VAL A CA 1
ATOM 4141 C C . VAL A 1 537 ? -40.531 -7.637 -5.812 1 82.62 537 VAL A C 1
ATOM 4143 O O . VAL A 1 537 ? -40.875 -7.945 -4.668 1 82.62 537 VAL A O 1
ATOM 4146 N N . PRO A 1 538 ? -41.406 -7.465 -6.746 1 78.12 538 PRO A N 1
ATOM 4147 C CA . PRO A 1 538 ? -42.844 -7.5 -6.449 1 78.12 538 PRO A CA 1
ATOM 4148 C C . PRO A 1 538 ? -43.281 -8.789 -5.754 1 78.12 538 PRO A C 1
ATOM 4150 O O . PRO A 1 538 ? -42.906 -9.883 -6.184 1 78.12 538 PRO A O 1
ATOM 4153 N N . ASN A 1 539 ? -43.906 -8.742 -4.582 1 69.38 539 ASN A N 1
ATOM 4154 C CA . ASN A 1 539 ? -44.562 -9.812 -3.832 1 69.38 539 ASN A CA 1
ATOM 4155 C C . ASN A 1 539 ? -43.531 -10.766 -3.232 1 69.38 539 ASN A C 1
ATOM 4157 O O . ASN A 1 539 ? -43.781 -11.969 -3.113 1 69.38 539 ASN A O 1
ATOM 4161 N N . THR A 1 540 ? -42.344 -10.219 -3.072 1 77.38 540 THR A N 1
ATOM 4162 C CA . THR A 1 540 ? -41.312 -11.047 -2.461 1 77.38 540 THR A CA 1
ATOM 4163 C C . THR A 1 540 ? -40.594 -10.281 -1.353 1 77.38 540 THR A C 1
ATOM 4165 O O . THR A 1 540 ? -40.906 -9.125 -1.088 1 77.38 540 THR A O 1
ATOM 4168 N N . ASP A 1 541 ? -39.75 -10.961 -0.568 1 81.94 541 ASP A N 1
ATOM 4169 C CA . ASP A 1 541 ? -38.938 -10.344 0.469 1 81.94 541 ASP A CA 1
ATOM 4170 C C . ASP A 1 541 ? -37.5 -10.141 -0.02 1 81.94 541 ASP A C 1
ATOM 4172 O O . ASP A 1 541 ? -36.562 -10.023 0.786 1 81.94 541 ASP A O 1
ATOM 4176 N N . ILE A 1 542 ? -37.438 -10.133 -1.416 1 83.94 542 ILE A N 1
ATOM 4177 C CA . ILE A 1 542 ? -36.125 -10 -2.01 1 83.94 542 ILE A CA 1
ATOM 4178 C C . ILE A 1 542 ? -35.875 -8.555 -2.457 1 83.94 542 ILE A C 1
ATOM 4180 O O . ILE A 1 542 ? -36.75 -7.969 -3.129 1 83.94 542 ILE A O 1
ATOM 4184 N N . TYR A 1 543 ? -34.844 -8.039 -2.023 1 89.69 543 TYR A N 1
ATOM 4185 C CA . TYR A 1 543 ? -34.469 -6.676 -2.369 1 89.69 543 TYR A CA 1
ATOM 4186 C C . TYR A 1 543 ? -33.25 -6.664 -3.285 1 89.69 543 TYR A C 1
ATOM 4188 O O . TYR A 1 543 ? -32.25 -7.293 -2.98 1 89.69 543 TYR A O 1
ATOM 4196 N N . VAL A 1 544 ? -33.406 -5.988 -4.426 1 87.31 544 VAL A N 1
ATOM 4197 C CA . VAL A 1 544 ? -32.344 -6.008 -5.438 1 87.31 544 VAL A CA 1
ATOM 4198 C C . VAL A 1 544 ? -32 -4.582 -5.859 1 87.31 544 VAL A C 1
ATOM 4200 O O . VAL A 1 544 ? -32.688 -3.631 -5.453 1 87.31 544 VAL A O 1
ATOM 4203 N N . ASP A 1 545 ? -30.953 -4.445 -6.59 1 88.62 545 ASP A N 1
ATOM 4204 C CA . ASP A 1 545 ? -30.484 -3.158 -7.094 1 88.62 545 ASP A CA 1
ATOM 4205 C C . ASP A 1 545 ? -31.5 -2.529 -8.039 1 88.62 545 ASP A C 1
ATOM 4207 O O . ASP A 1 545 ? -31.812 -3.094 -9.086 1 88.62 545 ASP A O 1
ATOM 4211 N N . LYS A 1 546 ? -31.875 -1.366 -7.707 1 88.19 546 LYS A N 1
ATOM 4212 C CA . LYS A 1 546 ? -32.906 -0.676 -8.469 1 88.19 546 LYS A CA 1
ATOM 4213 C C . LYS A 1 546 ? -32.406 -0.336 -9.875 1 88.19 546 LYS A C 1
ATOM 4215 O O . LYS A 1 546 ? -33.219 -0.209 -10.805 1 88.19 546 LYS A O 1
ATOM 4220 N N . THR A 1 547 ? -31.156 -0.186 -10.023 1 84.25 547 THR A N 1
ATOM 4221 C CA . THR A 1 547 ? -30.594 0.215 -11.305 1 84.25 547 THR A CA 1
ATOM 4222 C C . THR A 1 547 ? -30.5 -0.979 -12.25 1 84.25 547 THR A C 1
ATOM 4224 O O . THR A 1 547 ? -30.484 -0.812 -13.469 1 84.25 547 THR A O 1
ATOM 4227 N N . ARG A 1 548 ? -30.562 -2.148 -11.711 1 83.25 548 ARG A N 1
ATOM 4228 C CA . ARG A 1 548 ? -30.328 -3.33 -12.539 1 83.25 548 ARG A CA 1
ATOM 4229 C C . ARG A 1 548 ? -31.625 -4.121 -12.734 1 83.25 548 ARG A C 1
ATOM 4231 O O . ARG A 1 548 ? -31.766 -4.848 -13.719 1 83.25 548 ARG A O 1
ATOM 4238 N N . PHE A 1 549 ? -32.562 -3.965 -11.773 1 82.69 549 PHE A N 1
ATOM 4239 C CA . PHE A 1 549 ? -33.781 -4.75 -11.82 1 82.69 549 PHE A CA 1
ATOM 4240 C C . PHE A 1 549 ? -35 -3.85 -11.734 1 82.69 549 PHE A C 1
ATOM 4242 O O . PHE A 1 549 ? -34.938 -2.75 -11.18 1 82.69 549 PHE A O 1
ATOM 4249 N N . ASN A 1 550 ? -36.062 -4.332 -12.273 1 81.12 550 ASN A N 1
ATOM 4250 C CA . ASN A 1 550 ? -37.344 -3.654 -12.109 1 81.12 550 ASN A CA 1
ATOM 4251 C C . ASN A 1 550 ? -37.969 -3.961 -10.75 1 81.12 550 ASN A C 1
ATOM 4253 O O . ASN A 1 550 ? -38.188 -5.125 -10.406 1 81.12 550 ASN A O 1
ATOM 4257 N N . THR A 1 551 ? -38.156 -2.871 -9.992 1 86.69 551 THR A N 1
ATOM 4258 C CA . THR A 1 551 ? -38.656 -3.049 -8.633 1 86.69 551 THR A CA 1
ATOM 4259 C C . THR A 1 551 ? -39.875 -2.188 -8.375 1 86.69 551 THR A C 1
ATOM 4261 O O . THR A 1 551 ? -40.25 -1.369 -9.219 1 86.69 551 THR A O 1
ATOM 4264 N N . VAL A 1 552 ? -40.562 -2.52 -7.285 1 82.69 552 VAL A N 1
ATOM 4265 C CA . VAL A 1 552 ? -41.688 -1.718 -6.844 1 82.69 552 VAL A CA 1
ATOM 4266 C C . VAL A 1 552 ? -41.188 -0.562 -5.973 1 82.69 552 VAL A C 1
ATOM 4268 O O . VAL A 1 552 ? -40.281 -0.725 -5.18 1 82.69 552 VAL A O 1
ATOM 4271 N N . ASP A 1 553 ? -41.844 0.52 -6.223 1 76.5 553 ASP A N 1
ATOM 4272 C CA . ASP A 1 553 ? -41.438 1.71 -5.477 1 76.5 553 ASP A CA 1
ATOM 4273 C C . ASP A 1 553 ? -42 1.693 -4.066 1 76.5 553 ASP A C 1
ATOM 4275 O O . ASP A 1 553 ? -43.156 1.293 -3.869 1 76.5 553 ASP A O 1
ATOM 4279 N N . MET A 1 554 ? -41.25 1.848 -3.129 1 83.94 554 MET A N 1
ATOM 4280 C CA . MET A 1 554 ? -41.688 2.02 -1.745 1 83.94 554 MET A CA 1
ATOM 4281 C C . MET A 1 554 ? -41.625 3.488 -1.336 1 83.94 554 MET A C 1
ATOM 4283 O O . MET A 1 554 ? -40.562 3.984 -0.938 1 83.94 554 MET A O 1
ATOM 4287 N N . PRO A 1 555 ? -42.781 4.094 -1.347 1 84.88 555 PRO A N 1
ATOM 4288 C CA . PRO A 1 555 ? -42.781 5.535 -1.07 1 84.88 555 PRO A CA 1
ATOM 4289 C C . PRO A 1 555 ? -42.25 5.867 0.323 1 84.88 555 PRO A C 1
ATOM 4291 O O . PRO A 1 555 ? -42.625 5.219 1.302 1 84.88 555 PRO A O 1
ATOM 4294 N N . GLY A 1 556 ? -41.281 6.762 0.46 1 88.44 556 GLY A N 1
ATOM 4295 C CA . GLY A 1 556 ? -40.781 7.297 1.717 1 88.44 556 GLY A CA 1
ATOM 4296 C C . GLY A 1 556 ? -39.656 6.492 2.299 1 88.44 556 GLY A C 1
ATOM 4297 O O . GLY A 1 556 ? -39 6.934 3.238 1 88.44 556 GLY A O 1
ATOM 4298 N N . ILE A 1 557 ? -39.562 5.258 1.778 1 92.38 557 ILE A N 1
ATOM 4299 C CA . ILE A 1 557 ? -38.5 4.418 2.312 1 92.38 557 ILE A CA 1
ATOM 4300 C C . ILE A 1 557 ? -37.375 4.316 1.298 1 92.38 557 ILE A C 1
ATOM 4302 O O . ILE A 1 557 ? -37.594 3.924 0.149 1 92.38 557 ILE A O 1
ATOM 4306 N N . LYS A 1 558 ? -36.25 4.762 1.688 1 94.69 558 LYS A N 1
ATOM 4307 C CA . LYS A 1 558 ? -35.062 4.629 0.857 1 94.69 558 LYS A CA 1
ATOM 4308 C C . LYS A 1 558 ? -34.062 3.631 1.467 1 94.69 558 LYS A C 1
ATOM 4310 O O . LYS A 1 558 ? -33.781 3.695 2.662 1 94.69 558 LYS A O 1
ATOM 4315 N N . ILE A 1 559 ? -33.656 2.656 0.683 1 95.81 559 ILE A N 1
ATOM 4316 C CA . ILE A 1 559 ? -32.75 1.621 1.154 1 95.81 559 ILE A CA 1
ATOM 4317 C C . ILE A 1 559 ? -31.422 1.723 0.405 1 95.81 559 ILE A C 1
ATOM 4319 O O . ILE A 1 559 ? -31.375 1.563 -0.817 1 95.81 559 ILE A O 1
ATOM 4323 N N . VAL A 1 560 ? -30.359 2.041 1.097 1 95.94 560 VAL A N 1
ATOM 4324 C CA . VAL A 1 560 ? -29.031 2.137 0.505 1 95.94 560 VAL A CA 1
ATOM 4325 C C . VAL A 1 560 ? -28.203 0.905 0.878 1 95.94 560 VAL A C 1
ATOM 4327 O O . VAL A 1 560 ? -28.062 0.589 2.061 1 95.94 560 VAL A O 1
ATOM 4330 N N . HIS A 1 561 ? -27.781 0.217 -0.1 1 95.12 561 HIS A N 1
ATOM 4331 C CA . HIS A 1 561 ? -26.922 -0.944 0.098 1 95.12 561 HIS A CA 1
ATOM 4332 C C . HIS A 1 561 ? -25.453 -0.583 -0.103 1 95.12 561 HIS A C 1
ATOM 4334 O O . HIS A 1 561 ? -25.094 0.024 -1.114 1 95.12 561 HIS A O 1
ATOM 4340 N N . TYR A 1 562 ? -24.641 -0.906 0.903 1 93.94 562 TYR A N 1
ATOM 4341 C CA . TYR A 1 562 ? -23.219 -0.635 0.843 1 93.94 562 TYR A CA 1
ATOM 4342 C C . TYR A 1 562 ? -22.406 -1.927 0.941 1 93.94 562 TYR A C 1
ATOM 4344 O O . TYR A 1 562 ? -22.609 -2.721 1.863 1 93.94 562 TYR A O 1
ATOM 4352 N N . SER A 1 563 ? -21.516 -2.152 -0.09 1 91.5 563 SER A N 1
ATOM 4353 C CA . SER A 1 563 ? -20.719 -3.377 -0.137 1 91.5 563 SER A CA 1
ATOM 4354 C C . SER A 1 563 ? -19.234 -3.078 -0.039 1 91.5 563 SER A C 1
ATOM 4356 O O . SER A 1 563 ? -18.578 -2.811 -1.05 1 91.5 563 SER A O 1
ATOM 4358 N N . GLY A 1 564 ? -18.672 -3.18 1.103 1 89.25 564 GLY A N 1
ATOM 4359 C CA . GLY A 1 564 ? -17.25 -2.936 1.287 1 89.25 564 GLY A CA 1
ATOM 4360 C C . GLY A 1 564 ? -16.875 -2.641 2.729 1 89.25 564 GLY A C 1
ATOM 4361 O O . GLY A 1 564 ? -17.703 -2.797 3.633 1 89.25 564 GLY A O 1
ATOM 4362 N N . GLY A 1 565 ? -15.648 -2.393 2.934 1 90.12 565 GLY A N 1
ATOM 4363 C CA . GLY A 1 565 ? -15.211 -1.944 4.246 1 90.12 565 GLY A CA 1
ATOM 4364 C C . GLY A 1 565 ? -15.328 -0.443 4.434 1 90.12 565 GLY A C 1
ATOM 4365 O O . GLY A 1 565 ? -15.531 0.294 3.467 1 90.12 565 GLY A O 1
ATOM 4366 N N . LEU A 1 566 ? -15.352 -0.026 5.641 1 92.12 566 LEU A N 1
ATOM 4367 C CA . LEU A 1 566 ? -15.398 1.399 5.941 1 92.12 566 LEU A CA 1
ATOM 4368 C C . LEU A 1 566 ? -14.211 1.807 6.812 1 92.12 566 LEU A C 1
ATOM 4370 O O . LEU A 1 566 ? -14.07 1.325 7.938 1 92.12 566 LEU A O 1
ATOM 4374 N N . ASN A 1 567 ? -13.344 2.551 6.227 1 90.69 567 ASN A N 1
ATOM 4375 C CA . ASN A 1 567 ? -12.125 3.008 6.895 1 90.69 567 ASN A CA 1
ATOM 4376 C C . ASN A 1 567 ? -11.828 4.469 6.578 1 90.69 567 ASN A C 1
ATOM 4378 O O . ASN A 1 567 ? -12.672 5.172 6.012 1 90.69 567 ASN A O 1
ATOM 4382 N N . PHE A 1 568 ? -10.719 4.957 6.996 1 87 568 PHE A N 1
ATOM 4383 C CA . PHE A 1 568 ? -10.383 6.367 6.832 1 87 568 PHE A CA 1
ATOM 4384 C C . PHE A 1 568 ? -10.211 6.715 5.355 1 87 568 PHE A C 1
ATOM 4386 O O . PHE A 1 568 ? -10.438 7.855 4.953 1 87 568 PHE A O 1
ATOM 4393 N N . ALA A 1 569 ? -9.867 5.75 4.574 1 86.12 569 ALA A N 1
ATOM 4394 C CA . ALA A 1 569 ? -9.547 6.008 3.174 1 86.12 569 ALA A CA 1
ATOM 4395 C C . ALA A 1 569 ? -10.82 6.184 2.346 1 86.12 569 ALA A C 1
ATOM 4397 O O . ALA A 1 569 ? -10.812 6.883 1.331 1 86.12 569 ALA A O 1
ATOM 4398 N N . ASN A 1 570 ? -11.898 5.52 2.693 1 89.81 570 ASN A N 1
ATOM 4399 C CA . ASN A 1 570 ? -13.078 5.547 1.841 1 89.81 570 ASN A CA 1
ATOM 4400 C C . ASN A 1 570 ? -14.258 6.215 2.541 1 89.81 570 ASN A C 1
ATOM 4402 O O . ASN A 1 570 ? -15.383 6.199 2.029 1 89.81 570 ASN A O 1
ATOM 4406 N N . ARG A 1 571 ? -14.094 6.719 3.717 1 87.81 571 ARG A N 1
ATOM 4407 C CA . ARG A 1 571 ? -15.18 7.34 4.473 1 87.81 571 ARG A CA 1
ATOM 4408 C C . ARG A 1 571 ? -15.789 8.5 3.695 1 87.81 571 ARG A C 1
ATOM 4410 O O . ARG A 1 571 ? -17 8.695 3.717 1 87.81 571 ARG A O 1
ATOM 4417 N N . GLY A 1 572 ? -14.953 9.281 2.986 1 83.38 572 GLY A N 1
ATOM 4418 C CA . GLY A 1 572 ? -15.469 10.375 2.182 1 83.38 572 GLY A CA 1
ATOM 4419 C C . GLY A 1 572 ? -16.344 9.906 1.034 1 83.38 572 GLY A C 1
ATOM 4420 O O . GLY A 1 572 ? -17.406 10.477 0.787 1 83.38 572 GLY A O 1
ATOM 4421 N N . TYR A 1 573 ? -15.969 8.891 0.433 1 85.62 573 TYR A N 1
ATOM 4422 C CA . TYR A 1 573 ? -16.734 8.328 -0.674 1 85.62 573 TYR A CA 1
ATOM 4423 C C . TYR A 1 573 ? -18.031 7.695 -0.175 1 85.62 573 TYR A C 1
ATOM 4425 O O . TYR A 1 573 ? -19.062 7.754 -0.852 1 85.62 573 TYR A O 1
ATOM 4433 N N . PHE A 1 574 ? -17.953 7.16 0.971 1 91.62 574 PHE A N 1
ATOM 4434 C CA . PHE A 1 574 ? -19.125 6.562 1.582 1 91.62 574 PHE A CA 1
ATOM 4435 C C . PHE A 1 574 ? -20.203 7.621 1.845 1 91.62 574 PHE A C 1
ATOM 4437 O O . PHE A 1 574 ? -21.344 7.465 1.43 1 91.62 574 PHE A O 1
ATOM 4444 N N . LYS A 1 575 ? -19.766 8.625 2.449 1 89.12 575 LYS A N 1
ATOM 4445 C CA . LYS A 1 575 ? -20.703 9.695 2.787 1 89.12 575 LYS A CA 1
ATOM 4446 C C . LYS A 1 575 ? -21.25 10.367 1.53 1 89.12 575 LYS A C 1
ATOM 4448 O O . LYS A 1 575 ? -22.453 10.562 1.399 1 89.12 575 LYS A O 1
ATOM 4453 N N . SER A 1 576 ? -20.375 10.672 0.642 1 86.44 576 SER A N 1
ATOM 4454 C CA . SER A 1 576 ? -20.797 11.297 -0.604 1 86.44 576 SER A CA 1
ATOM 4455 C C . SER A 1 576 ? -21.641 10.352 -1.439 1 86.44 576 SER A C 1
ATOM 4457 O O . SER A 1 576 ? -22.562 10.781 -2.135 1 86.44 576 SER A O 1
ATOM 4459 N N . GLY A 1 577 ? -21.328 9.07 -1.356 1 89.25 577 GLY A N 1
ATOM 4460 C CA . GLY A 1 577 ? -22.109 8.078 -2.08 1 89.25 577 GLY A CA 1
ATOM 4461 C C . GLY A 1 577 ? -23.547 7.992 -1.609 1 89.25 577 GLY A C 1
ATOM 4462 O O . GLY A 1 577 ? -24.469 7.926 -2.426 1 89.25 577 GLY A O 1
ATOM 4463 N N . ILE A 1 578 ? -23.703 8.023 -0.339 1 92.75 578 ILE A N 1
ATOM 4464 C CA . ILE A 1 578 ? -25.047 7.973 0.238 1 92.75 578 ILE A CA 1
ATOM 4465 C C . ILE A 1 578 ? -25.828 9.211 -0.172 1 92.75 578 ILE A C 1
ATOM 4467 O O . ILE A 1 578 ? -26.984 9.109 -0.616 1 92.75 578 ILE A O 1
ATOM 4471 N N . HIS A 1 579 ? -25.203 10.328 -0.128 1 91 579 HIS A N 1
ATOM 4472 C CA . HIS A 1 579 ? -25.859 11.586 -0.457 1 91 579 HIS A CA 1
ATOM 4473 C C . HIS A 1 579 ? -26.219 11.648 -1.938 1 91 579 HIS A C 1
ATOM 4475 O O . HIS A 1 579 ? -27.297 12.109 -2.303 1 91 579 HIS A O 1
ATOM 4481 N N . ASN A 1 580 ? -25.328 11.148 -2.719 1 90 580 ASN A N 1
ATOM 4482 C CA . ASN A 1 580 ? -25.562 11.172 -4.16 1 90 580 ASN A CA 1
ATOM 4483 C C . ASN A 1 580 ? -26.688 10.227 -4.559 1 90 580 ASN A C 1
ATOM 4485 O O . ASN A 1 580 ? -27.484 10.539 -5.449 1 90 580 ASN A O 1
ATOM 4489 N N . LEU A 1 581 ? -26.719 9.117 -3.91 1 92 581 LEU A N 1
ATOM 4490 C CA . LEU A 1 581 ? -27.75 8.141 -4.219 1 92 581 LEU A CA 1
ATOM 4491 C C . LEU A 1 581 ? -29.125 8.648 -3.777 1 92 581 LEU A C 1
ATOM 4493 O O . LEU A 1 581 ? -30.125 8.422 -4.457 1 92 581 LEU A O 1
ATOM 4497 N N . LEU A 1 582 ? -29.141 9.336 -2.682 1 92.19 582 LEU A N 1
ATOM 4498 C CA . LEU A 1 582 ? -30.391 9.859 -2.133 1 92.19 582 LEU A CA 1
ATOM 4499 C C . LEU A 1 582 ? -30.766 11.188 -2.785 1 92.19 582 LEU A C 1
ATOM 4501 O O . LEU A 1 582 ? -31.906 11.648 -2.666 1 92.19 582 LEU A O 1
ATOM 4505 N N . HIS A 1 583 ? -29.812 11.82 -3.539 1 89.5 583 HIS A N 1
ATOM 4506 C CA . HIS A 1 583 ? -29.984 13.172 -4.055 1 89.5 583 HIS A CA 1
ATOM 4507 C C . HIS A 1 583 ? -30.469 14.117 -2.961 1 89.5 583 HIS A C 1
ATOM 4509 O O . HIS A 1 583 ? -31.422 14.883 -3.172 1 89.5 583 HIS A O 1
ATOM 4515 N N . PHE A 1 584 ? -29.953 13.836 -1.814 1 87.81 584 PHE A N 1
ATOM 4516 C CA . PHE A 1 584 ? -30.328 14.586 -0.622 1 87.81 584 PHE A CA 1
ATOM 4517 C C . PHE A 1 584 ? -29.109 14.875 0.235 1 87.81 584 PHE A C 1
ATOM 4519 O O . PHE A 1 584 ? -28.344 13.969 0.559 1 87.81 584 PHE A O 1
ATOM 4526 N N . TRP A 1 585 ? -28.906 16.156 0.559 1 85.44 585 TRP A N 1
ATOM 4527 C CA . TRP A 1 585 ? -27.797 16.578 1.396 1 85.44 585 TRP A CA 1
ATOM 4528 C C . TRP A 1 585 ? -28.297 17.125 2.729 1 85.44 585 TRP A C 1
ATOM 4530 O O . TRP A 1 585 ? -28.719 18.281 2.812 1 85.44 585 TRP A O 1
ATOM 4540 N N . PRO A 1 586 ? -28.141 16.297 3.746 1 86.12 586 PRO A N 1
ATOM 4541 C CA . PRO A 1 586 ? -28.703 16.688 5.043 1 86.12 586 PRO A CA 1
ATOM 4542 C C . PRO A 1 586 ? -28.125 17.984 5.578 1 86.12 586 PRO A C 1
ATOM 4544 O O . PRO A 1 586 ? -28.844 18.812 6.145 1 86.12 586 PRO A O 1
ATOM 4547 N N . ARG A 1 587 ? -26.906 18.203 5.395 1 82.12 587 ARG A N 1
ATOM 4548 C CA . ARG A 1 587 ? -26.25 19.391 5.922 1 82.12 587 ARG A CA 1
ATOM 4549 C C . ARG A 1 587 ? -26.828 20.656 5.285 1 82.12 587 ARG A C 1
ATOM 4551 O O . ARG A 1 587 ? -27.047 21.656 5.969 1 82.12 587 ARG A O 1
ATOM 4558 N N . GLN A 1 588 ? -27 20.594 4.051 1 81.44 588 GLN A N 1
ATOM 4559 C CA . GLN A 1 588 ? -27.578 21.719 3.344 1 81.44 588 GLN A CA 1
ATOM 4560 C C . GLN A 1 588 ? -29.016 21.969 3.783 1 81.44 588 GLN A C 1
ATOM 4562 O O . GLN A 1 588 ? -29.438 23.125 3.902 1 81.44 588 GLN A O 1
ATOM 4567 N N . GLU A 1 589 ? -29.703 20.875 3.955 1 85.44 589 GLU A N 1
ATOM 4568 C CA . GLU A 1 589 ? -31.094 20.984 4.387 1 85.44 589 GLU A CA 1
ATOM 4569 C C . GLU A 1 589 ? -31.188 21.547 5.801 1 85.44 589 GLU A C 1
ATOM 4571 O O . GLU A 1 589 ? -32.062 22.359 6.094 1 85.44 589 GLU A O 1
ATOM 4576 N N . ILE A 1 590 ? -30.312 21.188 6.645 1 84.62 590 ILE A N 1
ATOM 4577 C CA . ILE A 1 590 ? -30.281 21.688 8.016 1 84.62 590 ILE A CA 1
ATOM 4578 C C . ILE A 1 590 ? -30 23.188 8.008 1 84.62 590 ILE A C 1
ATOM 4580 O O . ILE A 1 590 ? -30.656 23.953 8.711 1 84.62 590 ILE A O 1
ATOM 4584 N N . ASN A 1 591 ? -29.016 23.547 7.234 1 78 591 ASN A N 1
ATOM 4585 C CA . ASN A 1 591 ? -28.672 24.953 7.141 1 78 591 ASN A CA 1
ATOM 4586 C C . ASN A 1 591 ? -29.812 25.781 6.57 1 78 591 ASN A C 1
ATOM 4588 O O . ASN A 1 591 ? -30.062 26.906 7.02 1 78 591 ASN A O 1
ATOM 4592 N N . ARG A 1 592 ? -30.469 25.234 5.598 1 80.81 592 ARG A N 1
ATOM 4593 C CA . ARG A 1 592 ? -31.625 25.906 4.996 1 80.81 592 ARG A CA 1
ATOM 4594 C C . ARG A 1 592 ? -32.75 26.078 6.012 1 80.81 592 ARG A C 1
ATOM 4596 O O . ARG A 1 592 ? -33.344 27.156 6.105 1 80.81 592 ARG A O 1
ATOM 4603 N N . ARG A 1 593 ? -33.031 25.094 6.711 1 83.38 593 ARG A N 1
ATOM 4604 C CA . ARG A 1 593 ? -34.094 25.141 7.715 1 83.38 593 ARG A CA 1
ATOM 4605 C C . ARG A 1 593 ? -33.75 26.156 8.805 1 83.38 593 ARG A C 1
ATOM 4607 O O . ARG A 1 593 ? -34.625 26.906 9.258 1 83.38 593 ARG A O 1
ATOM 4614 N N . ASN A 1 594 ? -32.469 26.141 9.219 1 80.19 594 ASN A N 1
ATOM 4615 C CA . ASN A 1 594 ? -32.031 27.062 10.25 1 80.19 594 ASN A CA 1
ATOM 4616 C C . ASN A 1 594 ? -32.125 28.516 9.766 1 80.19 594 ASN A C 1
ATOM 4618 O O . ASN A 1 594 ? -32.5 29.406 10.539 1 80.19 594 ASN A O 1
ATOM 4622 N N . GLN A 1 595 ? -31.828 28.734 8.547 1 77.31 595 GLN A N 1
ATOM 4623 C CA . GLN A 1 595 ? -31.938 30.062 7.977 1 77.31 595 GLN A CA 1
ATOM 4624 C C . GLN A 1 595 ? -33.375 30.516 7.887 1 77.31 595 GLN A C 1
ATOM 4626 O O . GLN A 1 595 ? -33.688 31.672 8.117 1 77.31 595 GLN A O 1
ATOM 4631 N N . MET A 1 596 ? -34.219 29.562 7.535 1 80.06 596 MET A N 1
ATOM 4632 C CA . MET A 1 596 ? -35.625 29.875 7.418 1 80.06 596 MET A CA 1
ATOM 4633 C C . MET A 1 596 ? -36.25 30.156 8.789 1 80.06 596 MET A C 1
ATOM 4635 O O . MET A 1 596 ? -37.125 31.016 8.914 1 80.06 596 MET A O 1
ATOM 4639 N N . ILE A 1 597 ? -35.844 29.438 9.711 1 79.5 597 ILE A N 1
ATOM 4640 C CA . ILE A 1 597 ? -36.312 29.641 11.078 1 79.5 597 ILE A CA 1
ATOM 4641 C C . ILE A 1 597 ? -35.875 31.016 11.586 1 79.5 597 ILE A C 1
ATOM 4643 O O . ILE A 1 597 ? -36.625 31.734 12.219 1 79.5 597 ILE A O 1
ATOM 4647 N N . LYS A 1 598 ? -34.625 31.328 11.266 1 75.38 598 LYS A N 1
ATOM 4648 C CA . LYS A 1 598 ? -34.062 32.594 11.703 1 75.38 598 LYS A CA 1
ATOM 4649 C C . LYS A 1 598 ? -34.719 33.781 11.016 1 75.38 598 LYS A C 1
ATOM 4651 O O . LYS A 1 598 ? -34.875 34.844 11.602 1 75.38 598 LYS A O 1
ATOM 4656 N N . SER A 1 599 ? -35 33.5 9.75 1 75.56 599 SER A N 1
ATOM 4657 C CA . SER A 1 599 ? -35.656 34.562 8.992 1 75.56 599 SER A CA 1
ATOM 4658 C C . SER A 1 599 ? -37.156 34.625 9.305 1 75.56 599 SER A C 1
ATOM 4660 O O . SER A 1 599 ? -37.906 35.375 8.664 1 75.56 599 SER A O 1
ATOM 4662 N N . ASN A 1 600 ? -37.75 33.781 10.375 1 68.81 600 ASN A N 1
ATOM 4663 C CA . ASN A 1 600 ? -39.125 33.75 10.875 1 68.81 600 ASN A CA 1
ATOM 4664 C C . ASN A 1 600 ? -40.125 33.406 9.766 1 68.81 600 ASN A C 1
ATOM 4666 O O . ASN A 1 600 ? -41.25 33.906 9.75 1 68.81 600 ASN A O 1
ATOM 4670 N N . LYS A 1 601 ? -39.781 32.812 8.719 1 62.06 601 LYS A N 1
ATOM 4671 C CA . LYS A 1 601 ? -40.688 32.562 7.609 1 62.06 601 LYS A CA 1
ATOM 4672 C C . LYS A 1 601 ? -41.531 31.328 7.871 1 62.06 601 LYS A C 1
ATOM 4674 O O . LYS A 1 601 ? -42.688 31.234 7.402 1 62.06 601 LYS A O 1
ATOM 4679 N N . VAL A 1 602 ? -41.062 30.406 8.547 1 66.38 602 VAL A N 1
ATOM 4680 C CA . VAL A 1 602 ? -41.812 29.172 8.742 1 66.38 602 VAL A CA 1
ATOM 4681 C C . VAL A 1 602 ? -41.531 28.594 10.125 1 66.38 602 VAL A C 1
ATOM 4683 O O . VAL A 1 602 ? -40.438 28.797 10.672 1 66.38 602 VAL A O 1
ATOM 4686 N N . GLY A 1 603 ? -42.531 28.062 10.828 1 58.97 603 GLY A N 1
ATOM 4687 C CA . GLY A 1 603 ? -42.312 27.406 12.109 1 58.97 603 GLY A CA 1
ATOM 4688 C C . GLY A 1 603 ? -41.625 26.062 11.977 1 58.97 603 GLY A C 1
ATOM 4689 O O . GLY A 1 603 ? -41.438 25.547 10.875 1 58.97 603 GLY A O 1
ATOM 4690 N N . PRO A 1 604 ? -40.844 25.578 12.961 1 58.31 604 PRO A N 1
ATOM 4691 C CA . PRO A 1 604 ? -40.062 24.328 12.969 1 58.31 604 PRO A CA 1
ATOM 4692 C C . PRO A 1 604 ? -40.875 23.141 12.484 1 58.31 604 PRO A C 1
ATOM 4694 O O . PRO A 1 604 ? -40.344 22.203 11.891 1 58.31 604 PRO A O 1
ATOM 4697 N N . LEU A 1 605 ? -42.188 23.125 12.688 1 57.59 605 LEU A N 1
ATOM 4698 C CA . LEU A 1 605 ? -43.062 21.969 12.516 1 57.59 605 LEU A CA 1
ATOM 4699 C C . LEU A 1 605 ? -43.5 21.828 11.07 1 57.59 605 LEU A C 1
ATOM 4701 O O . LEU A 1 605 ? -44.062 20.797 10.688 1 57.59 605 LEU A O 1
ATOM 4705 N N . GLU A 1 606 ? -43.094 22.688 10.188 1 61.62 606 GLU A N 1
ATOM 4706 C CA . GLU A 1 606 ? -43.75 22.688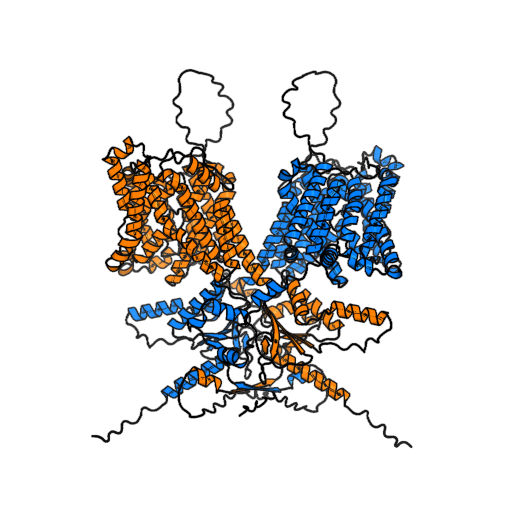 8.883 1 61.62 606 GLU A CA 1
ATOM 4707 C C . GLU A 1 606 ? -42.844 22.109 7.805 1 61.62 606 GLU A C 1
ATOM 4709 O O . GLU A 1 606 ? -43.219 22.078 6.629 1 61.62 606 GLU A O 1
ATOM 4714 N N . PHE A 1 607 ? -41.844 21.438 8.164 1 67.06 607 PHE A N 1
ATOM 4715 C CA . PHE A 1 607 ? -40.969 21.016 7.074 1 67.06 607 PHE A CA 1
ATOM 4716 C C . PHE A 1 607 ? -41.281 19.578 6.652 1 67.06 607 PHE A C 1
ATOM 4718 O O . PHE A 1 607 ? -41.469 18.703 7.5 1 67.06 607 PHE A O 1
ATOM 4725 N N . SER A 1 608 ? -41.688 19.344 5.367 1 72.69 608 SER A N 1
ATOM 4726 C CA . SER A 1 608 ? -41.906 18.016 4.809 1 72.69 608 SER A CA 1
ATOM 4727 C C . SER A 1 608 ? -40.625 17.359 4.387 1 72.69 608 SER A C 1
ATOM 4729 O O . SER A 1 608 ? -39.75 18 3.787 1 72.69 608 SER A O 1
ATOM 4731 N N . ASN A 1 609 ? -40.375 16.156 4.938 1 77.56 609 ASN A N 1
ATOM 4732 C CA . ASN A 1 609 ? -39.188 15.406 4.574 1 77.56 609 ASN A CA 1
ATOM 4733 C C . ASN A 1 609 ? -39.406 14.594 3.297 1 77.56 609 ASN A C 1
ATOM 4735 O O . ASN A 1 609 ? -40.469 14.055 3.07 1 77.56 609 ASN A O 1
ATOM 4739 N N . PRO A 1 610 ? -38.406 14.672 2.402 1 79.12 610 PRO A N 1
ATOM 4740 C CA . PRO A 1 610 ? -38.531 13.891 1.165 1 79.12 610 PRO A CA 1
ATOM 4741 C C . PRO A 1 610 ? -38.562 12.383 1.416 1 79.12 610 PRO A C 1
ATOM 4743 O O . PRO A 1 610 ? -39 11.625 0.553 1 79.12 610 PRO A O 1
ATOM 4746 N N . MET A 1 611 ? -38.125 12.047 2.645 1 86.94 611 MET A N 1
ATOM 4747 C CA . MET A 1 611 ? -38.156 10.633 2.994 1 86.94 611 MET A CA 1
ATOM 4748 C C . MET A 1 611 ? -38.562 10.438 4.453 1 86.94 611 MET A C 1
ATOM 4750 O O . MET A 1 611 ? -38.312 11.312 5.285 1 86.94 611 MET A O 1
ATOM 4754 N N . ASN A 1 612 ? -39.188 9.305 4.672 1 86.25 612 ASN A N 1
ATOM 4755 C CA . ASN A 1 612 ? -39.656 9.008 6.02 1 86.25 612 ASN A CA 1
ATOM 4756 C C . ASN A 1 612 ? -38.594 8.25 6.824 1 86.25 612 ASN A C 1
ATOM 4758 O O . ASN A 1 612 ? -38.562 8.359 8.047 1 86.25 612 ASN A O 1
ATOM 4762 N N . CYS A 1 613 ? -37.875 7.379 6.082 1 92.5 613 CYS A N 1
ATOM 4763 C CA . CYS A 1 613 ? -36.844 6.621 6.777 1 92.5 613 CYS A CA 1
ATOM 4764 C C . CYS A 1 613 ? -35.719 6.227 5.82 1 92.5 613 CYS A C 1
ATOM 4766 O O . CYS A 1 613 ? -35.938 6.113 4.613 1 92.5 613 CYS A O 1
ATOM 4768 N N . LEU A 1 614 ? -34.562 6.148 6.367 1 95.5 614 LEU A N 1
ATOM 4769 C CA . LEU A 1 614 ? -33.406 5.668 5.641 1 95.5 614 LEU A CA 1
ATOM 4770 C C . LEU A 1 614 ? -32.938 4.328 6.191 1 95.5 614 LEU A C 1
ATOM 4772 O O . LEU A 1 614 ? -32.688 4.195 7.395 1 95.5 614 LEU A O 1
ATOM 4776 N N . ILE A 1 615 ? -32.906 3.334 5.359 1 96.06 615 ILE A N 1
ATOM 4777 C CA . ILE A 1 615 ? -32.375 2.023 5.746 1 96.06 615 ILE A CA 1
ATOM 4778 C C . ILE A 1 615 ? -31 1.812 5.137 1 96.06 615 ILE A C 1
ATOM 4780 O O . ILE A 1 615 ? -30.844 1.845 3.914 1 96.06 615 ILE A O 1
ATOM 4784 N N . LEU A 1 616 ? -30.031 1.707 5.98 1 96.75 616 LEU A N 1
ATOM 4785 C CA . LEU A 1 616 ? -28.688 1.386 5.551 1 96.75 616 LEU A CA 1
ATOM 4786 C C . LEU A 1 616 ? -28.422 -0.115 5.637 1 96.75 616 LEU A C 1
ATOM 4788 O O . LEU A 1 616 ? -28.25 -0.656 6.73 1 96.75 616 LEU A O 1
ATOM 4792 N N . ASP A 1 617 ? -28.391 -0.759 4.504 1 96.38 617 ASP A N 1
ATOM 4793 C CA . ASP A 1 617 ? -28.094 -2.189 4.449 1 96.38 617 ASP A CA 1
ATOM 4794 C C . ASP A 1 617 ? -26.594 -2.441 4.438 1 96.38 617 ASP A C 1
ATOM 4796 O O . ASP A 1 617 ? -25.938 -2.281 3.402 1 96.38 617 ASP A O 1
ATOM 4800 N N . LEU A 1 618 ? -26.094 -2.906 5.555 1 94.81 618 LEU A N 1
ATOM 4801 C CA . LEU A 1 618 ? -24.656 -3.125 5.707 1 94.81 618 LEU A CA 1
ATOM 4802 C C . LEU A 1 618 ? -24.344 -4.613 5.754 1 94.81 618 LEU A C 1
ATOM 4804 O O . LEU A 1 618 ? -23.375 -5.027 6.402 1 94.81 618 LEU A O 1
ATOM 4808 N N . ALA A 1 619 ? -25.141 -5.395 5.062 1 90.81 619 ALA A N 1
ATOM 4809 C CA . ALA A 1 619 ? -24.953 -6.844 5.043 1 90.81 619 ALA A CA 1
ATOM 4810 C C . ALA A 1 619 ? -23.641 -7.207 4.348 1 90.81 619 ALA A C 1
ATOM 4812 O O . ALA A 1 619 ? -23.031 -8.242 4.652 1 90.81 619 ALA A O 1
ATOM 4813 N N . ALA A 1 620 ? -23.234 -6.324 3.469 1 91.62 620 ALA A N 1
ATOM 4814 C CA . ALA A 1 620 ? -22.031 -6.613 2.686 1 91.62 620 ALA A CA 1
ATOM 4815 C C . ALA A 1 620 ? -20.828 -5.84 3.217 1 91.62 620 ALA A C 1
ATOM 4817 O O . ALA A 1 620 ? -19.812 -5.734 2.541 1 91.62 620 ALA A O 1
ATOM 4818 N N . MET A 1 621 ? -20.922 -5.32 4.41 1 91.62 621 MET A N 1
ATOM 4819 C CA . MET A 1 621 ? -19.781 -4.664 5.043 1 91.62 621 MET A CA 1
ATOM 4820 C C . MET A 1 621 ? -18.922 -5.668 5.809 1 91.62 621 MET A C 1
ATOM 4822 O O . MET A 1 621 ? -19.422 -6.387 6.672 1 91.62 621 MET A O 1
ATOM 4826 N N . HIS A 1 622 ? -17.625 -5.734 5.531 1 88 622 HIS A N 1
ATOM 4827 C CA . HIS A 1 622 ? -16.828 -6.789 6.152 1 88 622 HIS A CA 1
ATOM 4828 C C . HIS A 1 622 ? -16 -6.246 7.316 1 88 622 HIS A C 1
ATOM 4830 O O . HIS A 1 622 ? -15.594 -7.004 8.195 1 88 622 HIS A O 1
ATOM 4836 N N . TYR A 1 623 ? -15.805 -4.965 7.352 1 88.44 623 TYR A N 1
ATOM 4837 C CA . TYR A 1 623 ? -15.141 -4.398 8.523 1 88.44 623 TYR A CA 1
ATOM 4838 C C . TYR A 1 623 ? -15.406 -2.9 8.625 1 88.44 623 TYR A C 1
ATOM 4840 O O . TYR A 1 623 ? -15.805 -2.264 7.652 1 88.44 623 TYR A O 1
ATOM 4848 N N . CYS A 1 624 ? -15.258 -2.393 9.828 1 91.38 624 CYS A N 1
ATOM 4849 C CA . CYS A 1 624 ? -15.43 -0.975 10.125 1 91.38 624 CYS A CA 1
ATOM 4850 C C . CYS A 1 624 ? -14.43 -0.518 11.188 1 91.38 624 CYS A C 1
ATOM 4852 O O . CYS A 1 624 ? -14.438 -1.027 12.305 1 91.38 624 CYS A O 1
ATOM 4854 N N . ASP A 1 625 ? -13.617 0.386 10.805 1 89.25 625 ASP A N 1
ATOM 4855 C CA . ASP A 1 625 ? -12.633 0.894 11.75 1 89.25 625 ASP A CA 1
ATOM 4856 C C . ASP A 1 625 ? -13.172 2.104 12.508 1 89.25 625 ASP A C 1
ATOM 4858 O O . ASP A 1 625 ? -14.305 2.541 12.266 1 89.25 625 ASP A O 1
ATOM 4862 N N . PRO A 1 626 ? -12.445 2.625 13.453 1 88.38 626 PRO A N 1
ATOM 4863 C CA . PRO A 1 626 ? -12.938 3.748 14.258 1 88.38 626 PRO A CA 1
ATOM 4864 C C . PRO A 1 626 ? -13.297 4.965 13.406 1 88.38 626 PRO A C 1
ATOM 4866 O O . PRO A 1 626 ? -14.289 5.645 13.68 1 88.38 626 PRO A O 1
ATOM 4869 N N . ALA A 1 627 ? -12.484 5.219 12.461 1 88.38 627 ALA A N 1
ATOM 4870 C CA . ALA A 1 627 ? -12.797 6.332 11.562 1 88.38 627 ALA A CA 1
ATOM 4871 C C . ALA A 1 627 ? -14.109 6.098 10.836 1 88.38 627 ALA A C 1
ATOM 4873 O O . ALA A 1 627 ? -14.883 7.031 10.617 1 88.38 627 ALA A O 1
ATOM 4874 N N . GLY A 1 628 ? -14.305 4.891 10.438 1 91.56 628 GLY A N 1
ATOM 4875 C CA . GLY A 1 628 ? -15.57 4.527 9.805 1 91.56 628 GLY A CA 1
ATOM 4876 C C . GLY A 1 628 ? -16.766 4.684 10.727 1 91.56 628 GLY A C 1
ATOM 4877 O O . GLY A 1 628 ? -17.797 5.211 10.328 1 91.56 628 GLY A O 1
ATOM 4878 N N . VAL A 1 629 ? -16.656 4.242 11.945 1 93.31 629 VAL A N 1
ATOM 4879 C CA . VAL A 1 629 ? -17.734 4.34 12.922 1 93.31 629 VAL A CA 1
ATOM 4880 C C . VAL A 1 629 ? -18.062 5.809 13.18 1 93.31 629 VAL A C 1
ATOM 4882 O O . VAL A 1 629 ? -19.234 6.172 13.297 1 93.31 629 VAL A O 1
ATOM 4885 N N . ASN A 1 630 ? -17.031 6.617 13.219 1 89.75 630 ASN A N 1
ATOM 4886 C CA . ASN A 1 630 ? -17.25 8.047 13.414 1 89.75 630 ASN A CA 1
ATOM 4887 C C . ASN A 1 630 ? -18.031 8.656 12.25 1 89.75 630 ASN A C 1
ATOM 4889 O O . ASN A 1 630 ? -18.828 9.578 12.453 1 89.75 630 ASN A O 1
ATOM 4893 N N . THR A 1 631 ? -17.781 8.211 11.117 1 91.12 631 THR A N 1
ATOM 4894 C CA . THR A 1 631 ? -18.516 8.68 9.945 1 91.12 631 THR A CA 1
ATOM 4895 C C . THR A 1 631 ? -19.984 8.273 10.023 1 91.12 631 THR A C 1
ATOM 4897 O O . THR A 1 631 ? -20.875 9.07 9.711 1 91.12 631 THR A O 1
ATOM 4900 N N . LEU A 1 632 ? -20.219 7.062 10.438 1 94.38 632 LEU A N 1
ATOM 4901 C CA . LEU A 1 632 ? -21.594 6.598 10.625 1 94.38 632 LEU A CA 1
ATOM 4902 C C . LEU A 1 632 ? -22.297 7.422 11.695 1 94.38 632 LEU A C 1
ATOM 4904 O O . LEU A 1 632 ? -23.484 7.738 11.562 1 94.38 632 LEU A O 1
ATOM 4908 N N . ARG A 1 633 ? -21.547 7.707 12.695 1 92.75 633 ARG A N 1
ATOM 4909 C CA . ARG A 1 633 ? -22.094 8.547 13.758 1 92.75 633 ARG A CA 1
ATOM 4910 C C . ARG A 1 633 ? -22.484 9.922 13.227 1 92.75 633 ARG A C 1
ATOM 4912 O O . ARG A 1 633 ? -23.578 10.414 13.523 1 92.75 633 ARG A O 1
ATOM 4919 N N . SER A 1 634 ? -21.625 10.5 12.438 1 88.94 634 SER A N 1
ATOM 4920 C CA . SER A 1 634 ? -21.906 11.805 11.852 1 88.94 634 SER A CA 1
ATOM 4921 C C . SER A 1 634 ? -23.141 11.766 10.977 1 88.94 634 SER A C 1
ATOM 4923 O O . SER A 1 634 ? -23.953 12.695 10.992 1 88.94 634 SER A O 1
ATOM 4925 N N . ILE A 1 635 ? -23.312 10.727 10.219 1 91.75 635 ILE A N 1
ATOM 4926 C CA . ILE A 1 635 ? -24.484 10.555 9.367 1 91.75 635 ILE A CA 1
ATOM 4927 C C . ILE A 1 635 ? -25.734 10.406 10.227 1 91.75 635 ILE A C 1
ATOM 4929 O O . ILE A 1 635 ? -26.766 11.039 9.969 1 91.75 635 ILE A O 1
ATOM 4933 N N . GLY A 1 636 ? -25.656 9.578 11.258 1 93.19 636 GLY A N 1
ATOM 4934 C CA . GLY A 1 636 ? -26.781 9.391 12.172 1 93.19 636 GLY A CA 1
ATOM 4935 C C . GLY A 1 636 ? -27.219 10.68 12.836 1 93.19 636 GLY A C 1
ATOM 4936 O O . GLY A 1 636 ? -28.422 10.938 12.961 1 93.19 636 GLY A O 1
ATOM 4937 N N . GLU A 1 637 ? -26.25 11.469 13.203 1 90.75 637 GLU A N 1
ATOM 4938 C CA . GLU A 1 637 ? -26.547 12.742 13.859 1 90.75 637 GLU A CA 1
ATOM 4939 C C . GLU A 1 637 ? -27.219 13.719 12.898 1 90.75 637 GLU A C 1
ATOM 4941 O O . GLU A 1 637 ? -28.156 14.422 13.273 1 90.75 637 GLU A O 1
ATOM 4946 N N . GLU A 1 638 ? -26.781 13.766 11.703 1 88.94 638 GLU A N 1
ATOM 4947 C CA . GLU A 1 638 ? -27.344 14.664 10.695 1 88.94 638 GLU A CA 1
ATOM 4948 C C . GLU A 1 638 ? -28.781 14.305 10.383 1 88.94 638 GLU A C 1
ATOM 4950 O O . GLU A 1 638 ? -29.641 15.18 10.297 1 88.94 638 GLU A O 1
ATOM 4955 N N . PHE A 1 639 ? -29.078 13.031 10.281 1 92.88 639 PHE A N 1
ATOM 4956 C CA . PHE A 1 639 ? -30.422 12.594 9.953 1 92.88 639 PHE A CA 1
ATOM 4957 C C . PHE A 1 639 ? -31.344 12.703 11.164 1 92.88 639 PHE A C 1
ATOM 4959 O O . PHE A 1 639 ? -32.531 12.961 11.031 1 92.88 639 PHE A O 1
ATOM 4966 N N . LYS A 1 640 ? -30.766 12.492 12.305 1 91.62 640 LYS A N 1
ATOM 4967 C CA . LYS A 1 640 ? -31.547 12.672 13.523 1 91.62 640 LYS A CA 1
ATOM 4968 C C . LYS A 1 640 ? -32 14.117 13.688 1 91.62 640 LYS A C 1
ATOM 4970 O O . LYS A 1 640 ? -33.125 14.383 14.117 1 91.62 640 LYS A O 1
ATOM 4975 N N . GLU A 1 641 ? -31.125 15.031 13.336 1 87.88 641 GLU A N 1
ATOM 4976 C CA . GLU A 1 641 ? -31.453 16.453 13.406 1 87.88 641 GLU A CA 1
ATOM 4977 C C . GLU A 1 641 ? -32.625 16.797 12.469 1 87.88 641 GLU A C 1
ATOM 4979 O O . GLU A 1 641 ? -33.375 17.719 12.742 1 87.88 641 GLU A O 1
ATOM 4984 N N . LEU A 1 642 ? -32.781 16.031 11.445 1 90.12 642 LEU A N 1
ATOM 4985 C CA . LEU A 1 642 ? -33.875 16.234 10.492 1 90.12 642 LEU A CA 1
ATOM 4986 C C . LEU A 1 642 ? -35.094 15.391 10.859 1 90.12 642 LEU A C 1
ATOM 4988 O O . LEU A 1 642 ? -36.062 15.344 10.109 1 90.12 642 LEU A O 1
ATOM 4992 N N . SER A 1 643 ? -35.031 14.586 11.906 1 89.25 643 SER A N 1
ATOM 4993 C CA . SER A 1 643 ? -36.094 13.711 12.406 1 89.25 643 SER A CA 1
ATOM 4994 C C . SER A 1 643 ? -36.406 12.594 11.414 1 89.25 643 SER A C 1
ATOM 4996 O O . SER A 1 643 ? -37.562 12.258 11.195 1 89.25 643 SER A O 1
ATOM 4998 N N . ILE A 1 644 ? -35.438 12.195 10.75 1 92.5 644 ILE A N 1
ATOM 4999 C CA . ILE A 1 644 ? -35.562 11.031 9.875 1 92.5 644 ILE A CA 1
ATOM 5000 C C . ILE A 1 644 ? -34.875 9.828 10.531 1 92.5 644 ILE A C 1
ATOM 5002 O O . ILE A 1 644 ? -33.656 9.836 10.727 1 92.5 644 ILE A O 1
ATOM 5006 N N . PRO A 1 645 ? -35.562 8.805 10.883 1 92.75 645 PRO A N 1
ATOM 5007 C CA . PRO A 1 645 ? -34.938 7.641 11.5 1 92.75 645 PRO A CA 1
ATOM 5008 C C . PRO A 1 645 ? -34.062 6.852 10.523 1 92.75 645 PRO A C 1
ATOM 5010 O O . PRO A 1 645 ? -34.438 6.719 9.344 1 92.75 645 PRO A O 1
ATOM 5013 N N . VAL A 1 646 ? -33 6.41 11.047 1 95.06 646 VAL A N 1
ATOM 5014 C CA . VAL A 1 646 ? -32.062 5.609 10.25 1 95.06 646 VAL A CA 1
ATOM 5015 C C . VAL A 1 646 ? -32 4.191 10.812 1 95.06 646 VAL A C 1
ATOM 5017 O O . VAL A 1 646 ? -31.766 4.008 12.008 1 95.06 646 VAL A O 1
ATOM 5020 N N . TYR A 1 647 ? -32.25 3.201 9.984 1 94.38 647 TYR A N 1
ATOM 5021 C CA . TYR A 1 647 ? -32.188 1.791 10.359 1 94.38 647 TYR A CA 1
ATOM 5022 C C . TYR A 1 647 ? -30.969 1.112 9.727 1 94.38 647 TYR A C 1
ATOM 5024 O O . TYR A 1 647 ? -30.656 1.343 8.555 1 94.38 647 TYR A O 1
ATOM 5032 N N . ILE A 1 648 ? -30.219 0.368 10.5 1 95.25 648 ILE A N 1
ATOM 5033 C CA . ILE A 1 648 ? -29.094 -0.413 10 1 95.25 648 ILE A CA 1
ATOM 5034 C C . ILE A 1 648 ? -29.484 -1.892 9.953 1 95.25 648 ILE A C 1
ATOM 5036 O O . ILE A 1 648 ? -30.016 -2.432 10.922 1 95.25 648 ILE A O 1
ATOM 5040 N N . THR A 1 649 ? -29.203 -2.477 8.836 1 93.88 649 THR A N 1
ATOM 5041 C CA . THR A 1 649 ? -29.594 -3.873 8.688 1 93.88 649 THR A CA 1
ATOM 5042 C C . THR A 1 649 ? -28.406 -4.734 8.289 1 93.88 649 THR A C 1
ATOM 5044 O O . THR A 1 649 ? -27.484 -4.254 7.621 1 93.88 649 THR A O 1
ATOM 5047 N N . GLY A 1 650 ? -28.375 -5.949 8.742 1 90.94 650 GLY A N 1
ATOM 5048 C CA . GLY A 1 650 ? -27.5 -6.984 8.227 1 90.94 650 GLY A CA 1
ATOM 5049 C C . GLY A 1 650 ? -26.062 -6.828 8.695 1 90.94 650 GLY A C 1
ATOM 5050 O O . GLY A 1 650 ? -25.125 -7.277 8.023 1 90.94 650 GLY A O 1
ATOM 5051 N N . ALA A 1 651 ? -25.797 -6.113 9.758 1 89.12 651 ALA A N 1
ATOM 5052 C CA . ALA A 1 651 ? -24.422 -5.969 10.258 1 89.12 651 ALA A CA 1
ATOM 5053 C C . ALA A 1 651 ? -23.875 -7.305 10.758 1 89.12 651 ALA A C 1
ATOM 5055 O O . ALA A 1 651 ? -24.531 -7.992 11.555 1 89.12 651 ALA A O 1
ATOM 5056 N N . SER A 1 652 ? -22.734 -7.668 10.172 1 87.31 652 SER A N 1
ATOM 5057 C CA . SER A 1 652 ? -22.125 -8.922 10.594 1 87.31 652 SER A CA 1
ATOM 5058 C C . SER A 1 652 ? -21.641 -8.844 12.039 1 87.31 652 SER A C 1
ATOM 5060 O O . SER A 1 652 ? -21.609 -7.758 12.625 1 87.31 652 SER A O 1
ATOM 5062 N N . GLY A 1 653 ? -21.344 -9.992 12.625 1 84.94 653 GLY A N 1
ATOM 5063 C CA . GLY A 1 653 ? -20.891 -10.055 14.008 1 84.94 653 GLY A CA 1
ATOM 5064 C C . GLY A 1 653 ? -19.719 -9.133 14.305 1 84.94 653 GLY A C 1
ATOM 5065 O O . GLY A 1 653 ? -19.828 -8.25 15.156 1 84.94 653 GLY A O 1
ATOM 5066 N N . PRO A 1 654 ? -18.703 -9.273 13.531 1 86.38 654 PRO A N 1
ATOM 5067 C CA . PRO A 1 654 ? -17.531 -8.422 13.773 1 86.38 654 PRO A CA 1
ATOM 5068 C C . PRO A 1 654 ? -17.828 -6.938 13.586 1 86.38 654 PRO A C 1
ATOM 5070 O O . PRO A 1 654 ? -17.297 -6.102 14.312 1 86.38 654 PRO A O 1
ATOM 5073 N N . VAL A 1 655 ? -18.656 -6.586 12.656 1 90.88 655 VAL A N 1
ATOM 5074 C CA . VAL A 1 655 ? -19.016 -5.195 12.391 1 90.88 655 VAL A CA 1
ATOM 5075 C C . VAL A 1 655 ? -19.844 -4.645 13.547 1 90.88 655 VAL A C 1
ATOM 5077 O O . VAL A 1 655 ? -19.609 -3.531 14.016 1 90.88 655 VAL A O 1
ATOM 5080 N N . TYR A 1 656 ? -20.75 -5.461 14.023 1 89.19 656 TYR A N 1
ATOM 5081 C CA . TYR A 1 656 ? -21.594 -5.066 15.148 1 89.19 656 TYR A CA 1
ATOM 5082 C C . TYR A 1 656 ? -20.75 -4.855 16.406 1 89.19 656 TYR A C 1
ATOM 5084 O O . TYR A 1 656 ? -20.984 -3.92 17.172 1 89.19 656 TYR A O 1
ATOM 5092 N N . GLU A 1 657 ? -19.812 -5.711 16.578 1 87.19 657 GLU A N 1
ATOM 5093 C CA . GLU A 1 657 ? -18.906 -5.578 17.719 1 87.19 657 GLU A CA 1
ATOM 5094 C C . GLU A 1 657 ? -18.094 -4.293 17.625 1 87.19 657 GLU A C 1
ATOM 5096 O O . GLU A 1 657 ? -17.812 -3.65 18.641 1 87.19 657 GLU A O 1
ATOM 5101 N N . SER A 1 658 ? -17.703 -3.99 16.438 1 89.44 658 SER A N 1
ATOM 5102 C CA . SER A 1 658 ? -16.969 -2.744 16.234 1 89.44 658 SER A CA 1
ATOM 5103 C C . SER A 1 658 ? -17.828 -1.536 16.609 1 89.44 658 SER A C 1
ATOM 5105 O O . SER A 1 658 ? -17.328 -0.571 17.188 1 89.44 658 SER A O 1
ATOM 5107 N N . PHE A 1 659 ? -19.141 -1.596 16.281 1 92 659 PHE A N 1
ATOM 5108 C CA . PHE A 1 659 ? -20.078 -0.533 16.641 1 92 659 PHE A CA 1
ATOM 5109 C C . PHE A 1 659 ? -20.188 -0.404 18.156 1 92 659 PHE A C 1
ATOM 5111 O O . PHE A 1 659 ? -20.219 0.708 18.688 1 92 659 PHE A O 1
ATOM 5118 N N . GLN A 1 660 ? -20.172 -1.552 18.75 1 87.62 660 GLN A N 1
ATOM 5119 C CA . GLN A 1 660 ? -20.312 -1.583 20.203 1 87.62 660 GLN A CA 1
ATOM 5120 C C . GLN A 1 660 ? -19.062 -1.034 20.875 1 87.62 660 GLN A C 1
ATOM 5122 O O . GLN A 1 660 ? -19.156 -0.232 21.812 1 87.62 660 GLN A O 1
ATOM 5127 N N . ASN A 1 661 ? -17.969 -1.464 20.391 1 87.12 661 ASN A N 1
ATOM 5128 C CA . ASN A 1 661 ? -16.688 -1.076 20.984 1 87.12 661 ASN A CA 1
ATOM 5129 C C . ASN A 1 661 ? -16.422 0.417 20.812 1 87.12 661 ASN A C 1
ATOM 5131 O O . ASN A 1 661 ? -15.734 1.025 21.641 1 87.12 661 ASN A O 1
ATOM 5135 N N . ASN A 1 662 ? -17.016 0.975 19.781 1 88.44 662 ASN A N 1
ATOM 5136 C CA . ASN A 1 662 ? -16.797 2.395 19.516 1 88.44 662 ASN A CA 1
ATOM 5137 C C . ASN A 1 662 ? -17.969 3.236 19.984 1 88.44 662 ASN A C 1
ATOM 5139 O O . ASN A 1 662 ? -18.125 4.391 19.578 1 88.44 662 ASN A O 1
ATOM 5143 N N . ASP A 1 663 ? -18.859 2.713 20.75 1 86.38 663 ASP A N 1
ATOM 5144 C CA . ASP A 1 663 ? -19.953 3.383 21.438 1 86.38 663 ASP A CA 1
ATOM 5145 C C . ASP A 1 663 ? -20.953 3.975 20.453 1 86.38 663 ASP A C 1
ATOM 5147 O O . ASP A 1 663 ? -21.453 5.086 20.656 1 86.38 663 ASP A O 1
ATOM 5151 N N . LEU A 1 664 ? -21.094 3.311 19.406 1 86.31 664 LEU A N 1
ATOM 5152 C CA . LEU A 1 664 ? -22.094 3.77 18.438 1 86.31 664 LEU A CA 1
ATOM 5153 C C . LEU A 1 664 ? -23.5 3.359 18.875 1 86.31 664 LEU A C 1
ATOM 5155 O O . LEU A 1 664 ? -24.453 4.113 18.688 1 86.31 664 LEU A O 1
ATOM 5159 N N . ILE A 1 665 ? -23.625 2.182 19.469 1 83.94 665 ILE A N 1
ATOM 5160 C CA . ILE A 1 665 ? -24.906 1.604 19.828 1 83.94 665 ILE A CA 1
ATOM 5161 C C . ILE A 1 665 ? -25.484 2.348 21.047 1 83.94 665 ILE A C 1
ATOM 5163 O O . ILE A 1 665 ? -26.688 2.578 21.125 1 83.94 665 ILE A O 1
ATOM 5167 N N . SER A 1 666 ? -24.609 2.848 21.906 1 84.31 666 SER A N 1
ATOM 5168 C CA . SER A 1 666 ? -25.031 3.514 23.125 1 84.31 666 SER A CA 1
ATOM 5169 C C . SER A 1 666 ? -25.625 4.891 22.844 1 84.31 666 SER A C 1
ATOM 5171 O O . SER A 1 666 ? -26.406 5.418 23.641 1 84.31 666 SER A O 1
ATOM 5173 N N . GLN A 1 667 ? -25.406 5.426 21.75 1 87.62 667 GLN A N 1
ATOM 5174 C CA . GLN A 1 667 ? -25.859 6.77 21.422 1 87.62 667 GLN A CA 1
ATOM 5175 C C . GLN A 1 667 ? -27.297 6.746 20.875 1 87.62 667 GLN A C 1
ATOM 5177 O O . GLN A 1 667 ? -27.922 7.797 20.734 1 87.62 667 GLN A O 1
ATOM 5182 N N . ASN A 1 668 ? -27.875 5.574 20.578 1 84.69 668 ASN A N 1
ATOM 5183 C CA . ASN A 1 668 ? -29.25 5.387 20.141 1 84.69 668 ASN A CA 1
ATOM 5184 C C . ASN A 1 668 ? -29.547 6.191 18.875 1 84.69 668 ASN A C 1
ATOM 5186 O O . ASN A 1 668 ? -30.594 6.844 18.781 1 84.69 668 ASN A O 1
ATOM 5190 N N . LEU A 1 669 ? -28.594 6.223 18.031 1 88.88 669 LEU A N 1
ATOM 5191 C CA . LEU A 1 669 ? -28.75 6.934 16.766 1 88.88 669 LEU A CA 1
ATOM 5192 C C . LEU A 1 669 ? -29.406 6.043 15.719 1 88.88 669 LEU A C 1
ATOM 5194 O O . LEU A 1 669 ? -30.031 6.539 14.789 1 88.88 669 LEU A O 1
ATOM 5198 N N . PHE A 1 670 ? -29.219 4.703 15.93 1 91.31 670 PHE A N 1
ATOM 5199 C CA . PHE A 1 670 ? -29.672 3.752 14.922 1 91.31 670 PHE A CA 1
ATOM 5200 C C . PHE A 1 670 ? -30.484 2.635 15.555 1 91.31 670 PHE A C 1
ATOM 5202 O O . PHE A 1 670 ? -30.328 2.34 16.734 1 91.31 670 PHE A O 1
ATOM 5209 N N . HIS A 1 671 ? -31.438 2.088 14.758 1 89.56 671 HIS A N 1
ATOM 5210 C CA . HIS A 1 671 ? -32.062 0.814 15.055 1 89.56 671 HIS A CA 1
ATOM 5211 C C . HIS A 1 671 ? -31.5 -0.308 14.195 1 89.56 671 HIS A C 1
ATOM 5213 O O . HIS A 1 671 ? -31.281 -0.126 13 1 89.56 671 HIS A O 1
ATOM 5219 N N . PHE A 1 672 ? -31.25 -1.398 14.844 1 90.69 672 PHE A N 1
ATOM 5220 C CA . PHE A 1 672 ? -30.578 -2.492 14.156 1 90.69 672 PHE A CA 1
ATOM 5221 C C . PHE A 1 672 ? -31.547 -3.635 13.875 1 90.69 672 PHE A C 1
ATOM 5223 O O . PHE A 1 672 ? -32.344 -4.004 14.742 1 90.69 672 PHE A O 1
ATOM 5230 N N . PHE A 1 673 ? -31.5 -4.125 12.672 1 89.5 673 PHE A N 1
ATOM 5231 C CA . PHE A 1 673 ? -32.344 -5.23 12.25 1 89.5 673 PHE A CA 1
ATOM 5232 C C . PHE A 1 673 ? -31.531 -6.316 11.57 1 89.5 673 PHE A C 1
ATOM 5234 O O . PHE A 1 673 ? -30.5 -6.031 10.961 1 89.5 673 PHE A O 1
ATOM 5241 N N . PRO A 1 674 ? -31.906 -7.531 11.648 1 86.81 674 PRO A N 1
ATOM 5242 C CA . PRO A 1 674 ? -31.156 -8.609 10.984 1 86.81 674 PRO A CA 1
ATOM 5243 C C . PRO A 1 674 ? -31.312 -8.578 9.469 1 86.81 674 PRO A C 1
ATOM 5245 O O . PRO A 1 674 ? -30.344 -8.867 8.742 1 86.81 674 PRO A O 1
ATOM 5248 N N . THR A 1 675 ? -32.562 -8.258 8.977 1 88.88 675 THR A N 1
ATOM 5249 C CA . THR A 1 675 ? -32.812 -8.234 7.535 1 88.88 675 THR A CA 1
ATOM 5250 C C . THR A 1 675 ? -33.438 -6.914 7.109 1 88.88 675 THR A C 1
ATOM 5252 O O . THR A 1 675 ? -34 -6.203 7.934 1 88.88 675 THR A O 1
ATOM 5255 N N . VAL A 1 676 ? -33.312 -6.629 5.84 1 91.75 676 VAL A N 1
ATOM 5256 C CA . VAL A 1 676 ? -33.875 -5.418 5.277 1 91.75 676 VAL A CA 1
ATOM 5257 C C . VAL A 1 676 ? -35.406 -5.48 5.395 1 91.75 676 VAL A C 1
ATOM 5259 O O . VAL A 1 676 ? -36.062 -4.473 5.691 1 91.75 676 VAL A O 1
ATOM 5262 N N . HIS A 1 677 ? -35.938 -6.625 5.195 1 87.62 677 HIS A N 1
ATOM 5263 C CA . HIS A 1 677 ? -37.375 -6.797 5.234 1 87.62 677 HIS A CA 1
ATOM 5264 C C . HIS A 1 677 ? -37.938 -6.508 6.625 1 87.62 677 HIS A C 1
ATOM 5266 O O . HIS A 1 677 ? -39 -5.934 6.762 1 87.62 677 HIS A O 1
ATOM 5272 N N . ASP A 1 678 ? -37.25 -6.887 7.664 1 85.62 678 ASP A N 1
ATOM 5273 C CA . ASP A 1 678 ? -37.688 -6.59 9.031 1 85.62 678 ASP A CA 1
ATOM 5274 C C . ASP A 1 678 ? -37.719 -5.082 9.273 1 85.62 678 ASP A C 1
ATOM 5276 O O . ASP A 1 678 ? -38.625 -4.59 9.945 1 85.62 678 ASP A O 1
ATOM 5280 N N . ALA A 1 679 ? -36.781 -4.406 8.766 1 89.19 679 ALA A N 1
ATOM 5281 C CA . ALA A 1 679 ? -36.719 -2.957 8.938 1 89.19 679 ALA A CA 1
ATOM 5282 C C . ALA A 1 679 ? -37.875 -2.266 8.203 1 89.19 679 ALA A C 1
ATOM 5284 O O . ALA A 1 679 ? -38.469 -1.32 8.719 1 89.19 679 ALA A O 1
ATOM 5285 N N . VAL A 1 680 ? -38.125 -2.719 6.98 1 89.25 680 VAL A N 1
ATOM 5286 C CA . VAL A 1 680 ? -39.219 -2.141 6.184 1 89.25 680 VAL A CA 1
ATOM 5287 C C . VAL A 1 680 ? -40.531 -2.348 6.891 1 89.25 680 VAL A C 1
ATOM 5289 O O . VAL A 1 680 ? -41.344 -1.417 6.996 1 89.25 680 VAL A O 1
ATOM 5292 N N . LEU A 1 681 ? -40.75 -3.572 7.363 1 83.25 681 LEU A N 1
ATOM 5293 C CA . LEU A 1 681 ? -42 -3.887 8.047 1 83.25 681 LEU A CA 1
ATOM 5294 C C . LEU A 1 681 ? -42.125 -3.084 9.336 1 83.25 681 LEU A C 1
ATOM 5296 O O . LEU A 1 681 ? -43.219 -2.625 9.672 1 83.25 681 LEU A O 1
ATOM 5300 N N . TYR A 1 682 ? -41.062 -2.986 10.016 1 82.25 682 TYR A N 1
ATOM 5301 C CA . TYR A 1 682 ? -41.062 -2.203 11.242 1 82.25 682 TYR A CA 1
ATOM 5302 C C . TYR A 1 682 ? -41.469 -0.764 10.977 1 82.25 682 TYR A C 1
ATOM 5304 O O . TYR A 1 682 ? -42.281 -0.202 11.719 1 82.25 682 TYR A O 1
ATOM 5312 N N . ASP A 1 683 ? -40.906 -0.155 9.984 1 85.69 683 ASP A N 1
ATOM 5313 C CA . ASP A 1 683 ? -41.25 1.228 9.641 1 85.69 683 ASP A CA 1
ATOM 5314 C C . ASP A 1 683 ? -42.719 1.369 9.258 1 85.69 683 ASP A C 1
ATOM 5316 O O . ASP A 1 683 ? -43.344 2.359 9.602 1 85.69 683 ASP A O 1
ATOM 5320 N N . GLN A 1 684 ? -43.25 0.41 8.508 1 82.81 684 GLN A N 1
ATOM 5321 C CA . GLN A 1 684 ? -44.656 0.438 8.07 1 82.81 684 GLN A CA 1
ATOM 5322 C C . GLN A 1 684 ? -45.594 0.31 9.258 1 82.81 684 GLN A C 1
ATOM 5324 O O . GLN A 1 684 ? -46.656 0.956 9.297 1 82.81 684 GLN A O 1
ATOM 5329 N N . ILE A 1 685 ? -45.156 -0.531 10.219 1 78.19 685 ILE A N 1
ATOM 5330 C CA . ILE A 1 685 ? -45.969 -0.737 11.414 1 78.19 685 ILE A CA 1
ATOM 5331 C C . ILE A 1 685 ? -46 0.548 12.234 1 78.19 685 ILE A C 1
ATOM 5333 O O . ILE A 1 685 ? -47.062 0.947 12.727 1 78.19 685 ILE A O 1
ATOM 5337 N N . ILE A 1 686 ? -44.906 1.163 12.32 1 79 686 ILE A N 1
ATOM 5338 C CA . ILE A 1 686 ? -44.812 2.389 13.109 1 79 686 ILE A CA 1
ATOM 5339 C C . ILE A 1 686 ? -45.625 3.49 12.445 1 79 686 ILE A C 1
ATOM 5341 O O . ILE A 1 686 ? -46.281 4.277 13.125 1 79 686 ILE A O 1
ATOM 5345 N N . ARG A 1 687 ? -45.688 3.553 11.203 1 80.31 687 ARG A N 1
ATOM 5346 C CA . ARG A 1 687 ? -46.438 4.566 10.477 1 80.31 687 ARG A CA 1
ATOM 5347 C C . ARG A 1 687 ? -47.938 4.32 10.586 1 80.31 687 ARG A C 1
ATOM 5349 O O . ARG A 1 687 ? -48.719 5.266 10.68 1 80.31 687 ARG A O 1
ATOM 5356 N N . LEU A 1 688 ? -48.219 3.078 10.523 1 74.62 688 LEU A N 1
ATOM 5357 C CA . LEU A 1 688 ? -49.625 2.723 10.656 1 74.62 688 LEU A CA 1
ATOM 5358 C C . LEU A 1 688 ? -50.156 3.053 12.055 1 74.62 688 LEU A C 1
ATOM 5360 O O . LEU A 1 688 ? -51.281 3.508 12.211 1 74.62 688 LEU A O 1
ATOM 5364 N N . GLU A 1 689 ? -49.312 2.855 12.938 1 68.88 689 GLU A N 1
ATOM 5365 C CA . GLU A 1 689 ? -49.688 3.162 14.32 1 68.88 689 GLU A CA 1
ATOM 5366 C C . GLU A 1 689 ? -49.812 4.668 14.531 1 68.88 689 GLU A C 1
ATOM 5368 O O . GLU A 1 689 ? -50.719 5.121 15.234 1 68.88 689 GLU A O 1
ATOM 5373 N N . SER A 1 690 ? -48.969 5.336 13.93 1 69.94 690 SER A N 1
ATOM 5374 C CA . SER A 1 690 ? -49.031 6.789 14.062 1 69.94 690 SER A CA 1
ATOM 5375 C C . SER A 1 690 ? -50.219 7.375 13.32 1 69.94 690 SER A C 1
ATOM 5377 O O . SER A 1 690 ? -50.812 8.359 13.773 1 69.94 690 SER A O 1
ATOM 5379 N N . ALA A 1 691 ? -50.562 6.734 12.281 1 65.88 691 ALA A N 1
ATOM 5380 C CA . ALA A 1 691 ? -51.75 7.18 11.531 1 65.88 691 ALA A CA 1
ATOM 5381 C C . ALA A 1 691 ? -53.031 6.859 12.289 1 65.88 691 ALA A C 1
ATOM 5383 O O . ALA A 1 691 ? -53.969 7.645 12.258 1 65.88 691 ALA A O 1
ATOM 5384 N N . ASN A 1 692 ? -53.062 5.758 12.93 1 57.66 692 ASN A N 1
ATOM 5385 C CA . ASN A 1 692 ? -54.219 5.363 13.695 1 57.66 692 ASN A CA 1
ATOM 5386 C C . ASN A 1 692 ? -54.375 6.203 14.961 1 57.66 692 ASN A C 1
ATOM 5388 O O . ASN A 1 692 ? -55.5 6.477 15.406 1 57.66 692 ASN A O 1
ATOM 5392 N N . THR A 1 693 ? -53.25 6.523 15.453 1 53.56 693 THR A N 1
ATOM 5393 C CA . THR A 1 693 ? -53.344 7.387 16.625 1 53.56 693 THR A CA 1
ATOM 5394 C C . THR A 1 693 ? -53.875 8.766 16.234 1 53.56 693 THR A C 1
ATOM 5396 O O . THR A 1 693 ? -54.594 9.398 17.016 1 53.56 693 THR A O 1
ATOM 5399 N N . ILE A 1 694 ? -53.656 9.117 15.109 1 50.53 694 ILE A N 1
ATOM 5400 C CA . ILE A 1 694 ? -54.188 10.398 14.664 1 50.53 694 ILE A CA 1
ATOM 5401 C C . ILE A 1 694 ? -55.688 10.281 14.383 1 50.53 694 ILE A C 1
ATOM 5403 O O . ILE A 1 694 ? -56.438 11.227 14.602 1 50.53 694 ILE A O 1
ATOM 5407 N N . ILE A 1 695 ? -56.188 9.133 13.992 1 44.44 695 ILE A N 1
ATOM 5408 C CA . ILE A 1 695 ? -57.594 8.977 13.648 1 44.44 695 ILE A CA 1
ATOM 5409 C C . ILE A 1 695 ? -58.406 8.727 14.914 1 44.44 695 ILE A C 1
ATOM 5411 O O . ILE A 1 695 ? -59.625 8.578 14.852 1 44.44 695 ILE A O 1
ATOM 5415 N N . GLN A 1 696 ? -57.844 8.539 16.047 1 39.88 696 GLN A N 1
ATOM 5416 C CA . GLN A 1 696 ? -58.75 8.367 17.172 1 39.88 696 GLN A CA 1
ATOM 5417 C C . GLN A 1 696 ? -59.531 9.641 17.453 1 39.88 696 GLN A C 1
ATOM 5419 O O . GLN A 1 696 ? -58.969 10.727 17.578 1 39.88 696 GLN A O 1
ATOM 5424 N N . PRO A 1 697 ? -60.875 9.633 17.188 1 37.62 697 PRO A N 1
ATOM 5425 C CA . PRO A 1 697 ? -61.781 10.758 17.422 1 37.62 697 PRO A CA 1
ATOM 5426 C C . PRO A 1 697 ? -61.594 11.375 18.797 1 37.62 697 PRO A C 1
ATOM 5428 O O . PRO A 1 697 ? -61.25 10.68 19.75 1 37.62 697 PRO A O 1
ATOM 5431 N N . LEU A 1 698 ? -61.375 12.656 18.922 1 39.81 698 LEU A N 1
ATOM 5432 C CA . LEU A 1 698 ? -61.438 13.445 20.141 1 39.81 698 LEU A CA 1
ATOM 5433 C C . LEU A 1 698 ? -62.656 13.062 20.984 1 39.81 698 LEU A C 1
ATOM 5435 O O . LEU A 1 698 ? -63.719 12.828 20.438 1 39.81 698 LEU A O 1
ATOM 5439 N N . PRO A 1 699 ? -62.469 12.617 22.156 1 37.81 699 PRO A N 1
ATOM 5440 C CA . PRO A 1 699 ? -63.625 12.312 22.969 1 37.81 699 PRO A CA 1
ATOM 5441 C C . PRO A 1 699 ? -64.688 13.406 22.922 1 37.81 699 PRO A C 1
ATOM 5443 O O . PRO A 1 699 ? -64.375 14.594 22.828 1 37.81 699 PRO A O 1
ATOM 5446 N N . GLU A 1 700 ? -65.875 13.172 22.422 1 38 700 GLU A N 1
ATOM 5447 C CA . GLU A 1 700 ? -67.062 14.047 22.484 1 38 700 GLU A CA 1
ATOM 5448 C C . GLU A 1 700 ? -67.188 14.656 23.875 1 38 700 GLU A C 1
ATOM 5450 O O . GLU A 1 700 ? -67.25 13.938 24.875 1 38 700 GLU A O 1
ATOM 5455 N N . GLU A 1 701 ? -66.688 15.82 24.141 1 35.41 701 GLU A N 1
ATOM 5456 C CA . GLU A 1 701 ? -67 16.625 25.328 1 35.41 701 GLU A CA 1
ATOM 5457 C C . GLU A 1 701 ? -68.5 16.641 25.609 1 35.41 701 GLU A C 1
ATOM 5459 O O . GLU A 1 701 ? -69.25 17 24.734 1 35.41 701 GLU A O 1
ATOM 5464 N N . ASN A 1 702 ? -69.062 15.719 26.406 1 34.94 702 ASN A N 1
ATOM 5465 C CA . ASN A 1 702 ? -70.375 15.797 26.969 1 34.94 702 ASN A CA 1
ATOM 5466 C C . ASN A 1 702 ? -70.688 17.203 27.453 1 34.94 702 ASN A C 1
ATOM 5468 O O . ASN A 1 702 ? -70 17.75 28.312 1 34.94 702 ASN A O 1
ATOM 5472 N N . SER A 1 703 ? -71.25 18.078 26.656 1 33.5 703 SER A N 1
ATOM 5473 C CA . SER A 1 703 ? -71.875 19.359 26.953 1 33.5 703 SER A CA 1
ATOM 5474 C C . SER A 1 703 ? -72.938 19.234 28.078 1 33.5 703 SER A C 1
ATOM 5476 O O . SER A 1 703 ? -73.688 20.141 28.312 1 33.5 703 SER A O 1
ATOM 5478 N N . SER A 1 704 ? -73.062 18.125 28.812 1 31.45 704 SER A N 1
ATOM 5479 C CA . SER A 1 704 ? -74.125 18.172 29.75 1 31.45 704 SER A CA 1
ATOM 5480 C C . SER A 1 704 ? -73.938 19.266 30.797 1 31.45 704 SER A C 1
ATOM 5482 O O . SER A 1 704 ? -74.875 19.594 31.531 1 31.45 704 SER A O 1
ATOM 5484 N N . THR A 1 705 ? -72.75 19.5 31.344 1 28.03 705 THR A N 1
ATOM 5485 C CA . THR A 1 705 ? -72.812 20.203 32.625 1 28.03 705 THR A CA 1
ATOM 5486 C C . THR A 1 705 ? -73.188 21.688 32.406 1 28.03 705 THR A C 1
ATOM 5488 O O . THR A 1 705 ? -73.188 22.453 33.344 1 28.03 705 THR A O 1
ATOM 5491 N N . LEU A 1 706 ? -73.5 22.188 31.062 1 21.84 706 LEU A N 1
ATOM 5492 C CA . LEU A 1 706 ? -74.25 23.391 31.328 1 21.84 706 LEU A CA 1
ATOM 5493 C C . LEU A 1 706 ? -75.75 23.062 31.531 1 21.84 706 LEU A C 1
ATOM 5495 O O . LEU A 1 706 ? -76.312 22.234 30.828 1 21.84 706 LEU A O 1
ATOM 5499 N N . MET B 1 1 ? -53.438 -14.438 -23.438 1 21.34 1 MET B N 1
ATOM 5500 C CA . MET B 1 1 ? -54.219 -14.266 -22.203 1 21.34 1 MET B CA 1
ATOM 5501 C C . MET B 1 1 ? -53.312 -13.742 -21.078 1 21.34 1 MET B C 1
ATOM 5503 O O . MET B 1 1 ? -52.188 -14.211 -20.891 1 21.34 1 MET B O 1
ATOM 5507 N N . PRO B 1 2 ? -53.5 -12.484 -20.625 1 21.84 2 PRO B N 1
ATOM 5508 C CA . PRO B 1 2 ? -52.625 -11.781 -19.672 1 21.84 2 PRO B CA 1
ATOM 5509 C C . PRO B 1 2 ? -52.438 -12.547 -18.359 1 21.84 2 PRO B C 1
ATOM 5511 O O . PRO B 1 2 ? -53.406 -13.062 -17.812 1 21.84 2 PRO B O 1
ATOM 5514 N N . ARG B 1 3 ? -51.344 -13.32 -18.25 1 25.09 3 ARG B N 1
ATOM 5515 C CA . ARG B 1 3 ? -51 -14.07 -17.047 1 25.09 3 ARG B CA 1
ATOM 5516 C C . ARG B 1 3 ? -51.281 -13.258 -15.789 1 25.09 3 ARG B C 1
ATOM 5518 O O . ARG B 1 3 ? -50.844 -12.117 -15.664 1 25.09 3 ARG B O 1
ATOM 5525 N N . LYS B 1 4 ? -52.438 -13.469 -15.172 1 22.75 4 LYS B N 1
ATOM 5526 C CA . LYS B 1 4 ? -52.969 -12.938 -13.922 1 22.75 4 LYS B CA 1
ATOM 5527 C C . LYS B 1 4 ? -51.906 -12.922 -12.828 1 22.75 4 LYS B C 1
ATOM 5529 O O . LYS B 1 4 ? -51.344 -13.969 -12.477 1 22.75 4 LYS B O 1
ATOM 5534 N N . TYR B 1 5 ? -51.156 -11.805 -12.773 1 25.25 5 TYR B N 1
ATOM 5535 C CA . TYR B 1 5 ? -50.156 -11.398 -11.781 1 25.25 5 TYR B CA 1
ATOM 5536 C C . TYR B 1 5 ? -50.719 -11.484 -10.367 1 25.25 5 TYR B C 1
ATOM 5538 O O . TYR B 1 5 ? -51.562 -10.68 -9.984 1 25.25 5 TYR B O 1
ATOM 5546 N N . TYR B 1 6 ? -51.156 -12.742 -9.93 1 24.95 6 TYR B N 1
ATOM 5547 C CA . TYR B 1 6 ? -51.562 -12.883 -8.531 1 24.95 6 TYR B CA 1
ATOM 5548 C C . TYR B 1 6 ? -50.531 -12.234 -7.609 1 24.95 6 TYR B C 1
ATOM 5550 O O . TYR B 1 6 ? -49.344 -12.562 -7.656 1 24.95 6 TYR B O 1
ATOM 5558 N N . GLY B 1 7 ? -50.781 -10.984 -7.25 1 24.94 7 GLY B N 1
ATOM 5559 C CA . GLY B 1 7 ? -50.062 -10.133 -6.316 1 24.94 7 GLY B CA 1
ATOM 5560 C C . GLY B 1 7 ? -49.812 -10.789 -4.969 1 24.94 7 GLY B C 1
ATOM 5561 O O . GLY B 1 7 ? -50.75 -11.234 -4.316 1 24.94 7 GLY B O 1
ATOM 5562 N N . ALA B 1 8 ? -48.906 -11.648 -4.777 1 29.88 8 ALA B N 1
ATOM 5563 C CA . ALA B 1 8 ? -48.469 -12.211 -3.5 1 29.88 8 ALA B CA 1
ATOM 5564 C C . ALA B 1 8 ? -48.344 -11.117 -2.439 1 29.88 8 ALA B C 1
ATOM 5566 O O . ALA B 1 8 ? -47.531 -10.203 -2.572 1 29.88 8 ALA B O 1
ATOM 5567 N N . PHE B 1 9 ? -49.469 -10.602 -1.786 1 29.61 9 PHE B N 1
ATOM 5568 C CA . PHE B 1 9 ? -49.531 -9.695 -0.64 1 29.61 9 PHE B CA 1
ATOM 5569 C C . PHE B 1 9 ? -48.812 -10.312 0.564 1 29.61 9 PHE B C 1
ATOM 5571 O O . PHE B 1 9 ? -49.062 -11.469 0.906 1 29.61 9 PHE B O 1
ATOM 5578 N N . SER B 1 10 ? -47.625 -10.094 0.883 1 37.34 10 SER B N 1
ATOM 5579 C CA . SER B 1 10 ? -47.156 -10.25 2.256 1 37.34 10 SER B CA 1
ATOM 5580 C C . SER B 1 10 ? -48.219 -9.75 3.256 1 37.34 10 SER B C 1
ATOM 5582 O O . SER B 1 10 ? -48.562 -8.57 3.264 1 37.34 10 SER B O 1
ATOM 5584 N N . HIS B 1 11 ? -49.312 -10.422 3.447 1 37.34 11 HIS B N 1
ATOM 5585 C CA . HIS B 1 11 ? -50.406 -10.062 4.359 1 37.34 11 HIS B CA 1
ATOM 5586 C C . HIS B 1 11 ? -49.906 -10.008 5.801 1 37.34 11 HIS B C 1
ATOM 5588 O O . HIS B 1 11 ? -49.312 -10.953 6.289 1 37.34 11 HIS B O 1
ATOM 5594 N N . MET B 1 12 ? -49.562 -8.867 6.23 1 34.5 12 MET B N 1
ATOM 5595 C CA . MET B 1 12 ? -49.406 -8.602 7.656 1 34.5 12 MET B CA 1
ATOM 5596 C C . MET B 1 12 ? -50.688 -8.953 8.422 1 34.5 12 MET B C 1
ATOM 5598 O O . MET B 1 12 ? -51.75 -8.422 8.125 1 34.5 12 MET B O 1
ATOM 5602 N N . LYS B 1 13 ? -51 -10.148 8.758 1 33.91 13 LYS B N 1
ATOM 5603 C CA . LYS B 1 13 ? -52.125 -10.336 9.695 1 33.91 13 LYS B CA 1
ATOM 5604 C C . LYS B 1 13 ? -51.812 -9.703 11.047 1 33.91 13 LYS B C 1
ATOM 5606 O O . LYS B 1 13 ? -50.875 -10.117 11.734 1 33.91 13 LYS B O 1
ATOM 5611 N N . THR B 1 14 ? -52 -8.398 11.219 1 32.62 14 THR B N 1
ATOM 5612 C CA . THR B 1 14 ? -51.938 -7.719 12.508 1 32.62 14 THR B CA 1
ATOM 5613 C C . THR B 1 14 ? -52.906 -8.359 13.5 1 32.62 14 THR B C 1
ATOM 5615 O O . THR B 1 14 ? -54.125 -8.242 13.352 1 32.62 14 THR B O 1
ATOM 5618 N N . GLU B 1 15 ? -52.844 -9.594 13.906 1 32.19 15 GLU B N 1
ATOM 5619 C CA . GLU B 1 15 ? -53.625 -9.852 15.102 1 32.19 15 GLU B CA 1
ATOM 5620 C C . GLU B 1 15 ? -53.25 -8.906 16.234 1 32.19 15 GLU B C 1
ATOM 5622 O O . GLU B 1 15 ? -52.188 -9.039 16.844 1 32.19 15 GLU B O 1
ATOM 5627 N N . LEU B 1 16 ? -53.594 -7.621 16.156 1 32.06 16 LEU B N 1
ATOM 5628 C CA . LEU B 1 16 ? -53.531 -6.684 17.266 1 32.06 16 LEU B CA 1
ATOM 5629 C C . LEU B 1 16 ? -54.031 -7.324 18.547 1 32.06 16 LEU B C 1
ATOM 5631 O O . LEU B 1 16 ? -55.25 -7.625 18.656 1 32.06 16 LEU B O 1
ATOM 5635 N N . LEU B 1 17 ? -53.344 -8.234 19.234 1 30.34 17 LEU B N 1
ATOM 5636 C CA . LEU B 1 17 ? -53.812 -8.492 20.594 1 30.34 17 LEU B CA 1
ATOM 5637 C C . LEU B 1 17 ? -54 -7.191 21.359 1 30.34 17 LEU B C 1
ATOM 5639 O O . LEU B 1 17 ? -53.188 -6.277 21.25 1 30.34 17 LEU B O 1
ATOM 5643 N N . ASN B 1 18 ? -55.156 -6.773 21.828 1 28.52 18 ASN B N 1
ATOM 5644 C CA . ASN B 1 18 ? -55.719 -5.672 22.609 1 28.52 18 ASN B CA 1
ATOM 5645 C C . ASN B 1 18 ? -54.844 -5.32 23.797 1 28.52 18 ASN B C 1
ATOM 5647 O O . ASN B 1 18 ? -55.25 -4.555 24.672 1 28.52 18 ASN B O 1
ATOM 5651 N N . GLY B 1 19 ? -54.062 -6.238 24.547 1 29 19 GLY B N 1
ATOM 5652 C CA . GLY B 1 19 ? -53.781 -5.781 25.906 1 29 19 GLY B CA 1
ATOM 5653 C C . GLY B 1 19 ? -52.938 -4.523 25.953 1 29 19 GLY B C 1
ATOM 5654 O O . GLY B 1 19 ? -52.438 -4.07 24.922 1 29 19 GLY B O 1
ATOM 5655 N N . GLY B 1 20 ? -52.25 -4.148 27.25 1 28.08 20 GLY B N 1
ATOM 5656 C CA . GLY B 1 20 ? -51.812 -2.947 27.953 1 28.08 20 GLY B CA 1
ATOM 5657 C C . GLY B 1 20 ? -50.688 -2.209 27.25 1 28.08 20 GLY B C 1
ATOM 5658 O O . GLY B 1 20 ? -50.5 -2.377 26.031 1 28.08 20 GLY B O 1
ATOM 5659 N N . GLU B 1 21 ? -49.469 -2.098 27.938 1 31.11 21 GLU B N 1
ATOM 5660 C CA . GLU B 1 21 ? -48.469 -1.021 28 1 31.11 21 GLU B CA 1
ATOM 5661 C C . GLU B 1 21 ? -47.656 -0.951 26.703 1 31.11 21 GLU B C 1
ATOM 5663 O O . GLU B 1 21 ? -47.188 -1.978 26.203 1 31.11 21 GLU B O 1
ATOM 5668 N N . ARG B 1 22 ? -47.625 0.116 25.906 1 35.47 22 ARG B N 1
ATOM 5669 C CA . ARG B 1 22 ? -47.219 0.664 24.609 1 35.47 22 ARG B CA 1
ATOM 5670 C C . ARG B 1 22 ? -45.688 0.573 24.453 1 35.47 22 ARG B C 1
ATOM 5672 O O . ARG B 1 22 ? -45 1.594 24.453 1 35.47 22 ARG B O 1
ATOM 5679 N N . ARG B 1 23 ? -44.906 -0.246 25.094 1 33.53 23 ARG B N 1
ATOM 5680 C CA . ARG B 1 23 ? -43.5 0.058 24.781 1 33.53 23 ARG B CA 1
ATOM 5681 C C . ARG B 1 23 ? -43.219 -0.183 23.312 1 33.53 23 ARG B C 1
ATOM 5683 O O . ARG B 1 23 ? -43.562 -1.232 22.766 1 33.53 23 ARG B O 1
ATOM 5690 N N . GLU B 1 24 ? -42.906 0.795 22.547 1 39.06 24 GLU B N 1
ATOM 5691 C CA . GLU B 1 24 ? -42.531 0.919 21.141 1 39.06 24 GLU B CA 1
ATOM 5692 C C . GLU B 1 24 ? -41.812 -0.333 20.641 1 39.06 24 GLU B C 1
ATOM 5694 O O . GLU B 1 24 ? -42.062 -0.79 19.516 1 39.06 24 GLU B O 1
ATOM 5699 N N . GLY B 1 25 ? -40.875 -0.888 21.375 1 41.28 25 GLY B N 1
ATOM 5700 C CA . GLY B 1 25 ? -40.031 -2 20.953 1 41.28 25 GLY B CA 1
ATOM 5701 C C . GLY B 1 25 ? -40.812 -3.299 20.797 1 41.28 25 GLY B C 1
ATOM 5702 O O . GLY B 1 25 ? -40.375 -4.203 20.078 1 41.28 25 GLY B O 1
ATOM 5703 N N . ILE B 1 26 ? -41.844 -3.553 21.594 1 41.66 26 ILE B N 1
ATOM 5704 C CA . ILE B 1 26 ? -42.531 -4.828 21.828 1 41.66 26 ILE B CA 1
ATOM 5705 C C . ILE B 1 26 ? -43.469 -5.129 20.656 1 41.66 26 ILE B C 1
ATOM 5707 O O . ILE B 1 26 ? -43.688 -6.293 20.328 1 41.66 26 ILE B O 1
ATOM 5711 N N . MET B 1 27 ? -43.938 -4.191 20.078 1 44.62 27 MET B N 1
ATOM 5712 C CA . MET B 1 27 ? -44.969 -4.484 19.094 1 44.62 27 MET B CA 1
ATOM 5713 C C . MET B 1 27 ? -44.375 -5.188 17.875 1 44.62 27 MET B C 1
ATOM 5715 O O . MET B 1 27 ? -45 -6.074 17.297 1 44.62 27 MET B O 1
ATOM 5719 N N . ALA B 1 28 ? -43.25 -4.828 17.469 1 48.56 28 ALA B N 1
ATOM 5720 C CA . ALA B 1 28 ? -42.688 -5.434 16.266 1 48.56 28 ALA B CA 1
ATOM 5721 C C . ALA B 1 28 ? -42.406 -6.918 16.484 1 48.56 28 ALA B C 1
ATOM 5723 O O . ALA B 1 28 ? -42.531 -7.715 15.547 1 48.56 28 ALA B O 1
ATOM 5724 N N . SER B 1 29 ? -42.125 -7.238 17.734 1 49.31 29 SER B N 1
ATOM 5725 C CA . SER B 1 29 ? -41.844 -8.648 17.984 1 49.31 29 SER B CA 1
ATOM 5726 C C . SER B 1 29 ? -43.094 -9.5 17.891 1 49.31 29 SER B C 1
ATOM 5728 O O . SER B 1 29 ? -43.031 -10.703 17.625 1 49.31 29 SER B O 1
ATOM 5730 N N . VAL B 1 30 ? -44.281 -8.812 17.984 1 53.19 30 VAL B N 1
ATOM 5731 C CA . VAL B 1 30 ? -45.531 -9.578 18.031 1 53.19 30 VAL B CA 1
ATOM 5732 C C . VAL B 1 30 ? -46.094 -9.711 16.625 1 53.19 30 VAL B C 1
ATOM 5734 O O . VAL B 1 30 ? -46.938 -10.578 16.375 1 53.19 30 VAL B O 1
ATOM 5737 N N . CYS B 1 31 ? -45.531 -8.898 15.75 1 57.5 31 CYS B N 1
ATOM 5738 C CA . CYS B 1 31 ? -46.062 -8.945 14.398 1 57.5 31 CYS B CA 1
ATOM 5739 C C . CYS B 1 31 ? -45.375 -10.031 13.578 1 57.5 31 CYS B C 1
ATOM 5741 O O . CYS B 1 31 ? -44.156 -10.164 13.609 1 57.5 31 CYS B O 1
ATOM 5743 N N . ARG B 1 32 ? -46.25 -11.016 13.078 1 66.75 32 ARG B N 1
ATOM 5744 C CA . ARG B 1 32 ? -45.75 -12.094 12.219 1 66.75 32 ARG B CA 1
ATOM 5745 C C . ARG B 1 32 ? -46.062 -11.805 10.758 1 66.75 32 ARG B C 1
ATOM 5747 O O . ARG B 1 32 ? -47.062 -11.156 10.445 1 66.75 32 ARG B O 1
ATOM 5754 N N . PHE B 1 33 ? -45.125 -12.055 9.906 1 66.12 33 PHE B N 1
ATOM 5755 C CA . PHE B 1 33 ? -45.375 -11.875 8.477 1 66.12 33 PHE B CA 1
ATOM 5756 C C . PHE B 1 33 ? -45.219 -13.203 7.738 1 66.12 33 PHE B C 1
ATOM 5758 O O . PHE B 1 33 ? -44.656 -14.164 8.266 1 66.12 33 PHE B O 1
ATOM 5765 N N . HIS B 1 34 ? -46.031 -13.328 6.539 1 69.75 34 HIS B N 1
ATOM 5766 C CA . HIS B 1 34 ? -46.031 -14.508 5.684 1 69.75 34 HIS B CA 1
ATOM 5767 C C . HIS B 1 34 ? -45.531 -14.172 4.285 1 69.75 34 HIS B C 1
ATOM 5769 O O . HIS B 1 34 ? -45.938 -13.188 3.684 1 69.75 34 HIS B O 1
ATOM 5775 N N . VAL B 1 35 ? -44.406 -14.883 3.93 1 69.75 35 VAL B N 1
ATOM 5776 C CA . VAL B 1 35 ? -43.875 -14.711 2.576 1 69.75 35 VAL B CA 1
ATOM 5777 C C . VAL B 1 35 ? -44.094 -16 1.78 1 69.75 35 VAL B C 1
ATOM 5779 O O . VAL B 1 35 ? -43.75 -17.094 2.254 1 69.75 35 VAL B O 1
ATOM 5782 N N . GLU B 1 36 ? -44.781 -15.906 0.589 1 68.81 36 GLU B N 1
ATOM 5783 C CA . GLU B 1 36 ? -44.938 -17.031 -0.336 1 68.81 36 GLU B CA 1
ATOM 5784 C C . GLU B 1 36 ? -44.375 -16.688 -1.713 1 68.81 36 GLU B C 1
ATOM 5786 O O . GLU B 1 36 ? -44.844 -15.75 -2.367 1 68.81 36 GLU B O 1
ATOM 5791 N N . ARG B 1 37 ? -43.344 -17.328 -2.074 1 69.56 37 ARG B N 1
ATOM 5792 C CA . ARG B 1 37 ? -42.719 -17.062 -3.377 1 69.56 37 ARG B CA 1
ATOM 5793 C C . ARG B 1 37 ? -42.062 -18.312 -3.934 1 69.56 37 ARG B C 1
ATOM 5795 O O . ARG B 1 37 ? -41.781 -19.25 -3.189 1 69.56 37 ARG B O 1
ATOM 5802 N N . PRO B 1 38 ? -41.75 -18.406 -5.312 1 65.69 38 PRO B N 1
ATOM 5803 C CA . PRO B 1 38 ? -41.031 -19.547 -5.895 1 65.69 38 PRO B CA 1
ATOM 5804 C C . PRO B 1 38 ? -39.562 -19.562 -5.531 1 65.69 38 PRO B C 1
ATOM 5806 O O . PRO B 1 38 ? -39 -18.531 -5.141 1 65.69 38 PRO B O 1
ATOM 5809 N N . VAL B 1 39 ? -39 -20.719 -5.527 1 68 39 VAL B N 1
ATOM 5810 C CA . VAL B 1 39 ? -37.562 -20.859 -5.371 1 68 39 VAL B CA 1
ATOM 5811 C C . VAL B 1 39 ? -36.844 -20.391 -6.637 1 68 39 VAL B C 1
ATOM 5813 O O . VAL B 1 39 ? -37.125 -20.875 -7.734 1 68 39 VAL B O 1
ATOM 5816 N N . TYR B 1 40 ? -36 -19.344 -6.605 1 66.12 40 TYR B N 1
ATOM 5817 C CA . TYR B 1 40 ? -35.375 -18.75 -7.777 1 66.12 40 TYR B CA 1
ATOM 5818 C C . TYR B 1 40 ? -33.938 -19.188 -7.922 1 66.12 40 TYR B C 1
ATOM 5820 O O . TYR B 1 40 ? -33.219 -19.281 -6.93 1 66.12 40 TYR B O 1
ATOM 5828 N N . GLN B 1 41 ? -33.594 -19.609 -9.172 1 70.5 41 GLN B N 1
ATOM 5829 C CA . GLN B 1 41 ? -32.188 -19.547 -9.562 1 70.5 41 GLN B CA 1
ATOM 5830 C C . GLN B 1 41 ? -31.812 -18.156 -10.094 1 70.5 41 GLN B C 1
ATOM 5832 O O . GLN B 1 41 ? -32.688 -17.422 -10.562 1 70.5 41 GLN B O 1
ATOM 5837 N N . GLN B 1 42 ? -30.656 -17.766 -9.953 1 74.94 42 GLN B N 1
ATOM 5838 C CA . GLN B 1 42 ? -30.234 -16.422 -10.32 1 74.94 42 GLN B CA 1
ATOM 5839 C C . GLN B 1 42 ? -30.625 -16.094 -11.766 1 74.94 42 GLN B C 1
ATOM 5841 O O . GLN B 1 42 ? -31.031 -14.984 -12.062 1 74.94 42 GLN B O 1
ATOM 5846 N N . GLU B 1 43 ? -30.438 -17.047 -12.633 1 72.06 43 GLU B N 1
ATOM 5847 C CA . GLU B 1 43 ? -30.766 -16.844 -14.039 1 72.06 43 GLU B CA 1
ATOM 5848 C C . GLU B 1 43 ? -32.25 -16.547 -14.211 1 72.06 43 GLU B C 1
ATOM 5850 O O . GLU B 1 43 ? -32.656 -15.734 -15.055 1 72.06 43 GLU B O 1
ATOM 5855 N N . GLU B 1 44 ? -33.094 -17.234 -13.461 1 69.5 44 GLU B N 1
ATOM 5856 C CA . GLU B 1 44 ? -34.531 -17.031 -13.523 1 69.5 44 GLU B CA 1
ATOM 5857 C C . GLU B 1 44 ? -34.906 -15.633 -13.039 1 69.5 44 GLU B C 1
ATOM 5859 O O . GLU B 1 44 ? -35.781 -14.984 -13.617 1 69.5 44 GLU B O 1
ATOM 5864 N N . LEU B 1 45 ? -34.281 -15.25 -12.062 1 71.56 45 LEU B N 1
ATOM 5865 C CA . LEU B 1 45 ? -34.531 -13.914 -11.539 1 71.56 45 LEU B CA 1
ATOM 5866 C C . LEU B 1 45 ? -34.094 -12.852 -12.539 1 71.56 45 LEU B C 1
ATOM 5868 O O . LEU B 1 45 ? -34.781 -11.836 -12.719 1 71.56 45 LEU B O 1
ATOM 5872 N N . ASN B 1 46 ? -32.938 -13.016 -13.133 1 72.06 46 ASN B N 1
ATOM 5873 C CA . ASN B 1 46 ? -32.438 -12.078 -14.125 1 72.06 46 ASN B CA 1
ATOM 5874 C C . ASN B 1 46 ? -33.375 -11.977 -15.328 1 72.06 46 ASN B C 1
ATOM 5876 O O . ASN B 1 46 ? -33.594 -10.883 -15.844 1 72.06 46 ASN B O 1
ATOM 5880 N N . ASP B 1 47 ? -33.812 -13.094 -15.727 1 71.06 47 ASP B N 1
ATOM 5881 C CA . ASP B 1 47 ? -34.688 -13.133 -16.891 1 71.06 47 ASP B CA 1
ATOM 5882 C C . ASP B 1 47 ? -36 -12.438 -16.609 1 71.06 47 ASP B C 1
ATOM 5884 O O . ASP B 1 47 ? -36.562 -11.766 -17.484 1 71.06 47 ASP B O 1
ATOM 5888 N N . GLU B 1 48 ? -36.438 -12.562 -15.414 1 68.94 48 GLU B N 1
ATOM 5889 C CA . GLU B 1 48 ? -37.781 -12.055 -15.07 1 68.94 48 GLU B CA 1
ATOM 5890 C C . GLU B 1 48 ? -37.719 -10.57 -14.719 1 68.94 48 GLU B C 1
ATOM 5892 O O . GLU B 1 48 ? -38.625 -9.812 -15.039 1 68.94 48 GLU B O 1
ATOM 5897 N N . TYR B 1 49 ? -36.688 -10.094 -14.133 1 69.44 49 TYR B N 1
ATOM 5898 C CA . TYR B 1 49 ? -36.781 -8.766 -13.547 1 69.44 49 TYR B CA 1
ATOM 5899 C C . TYR B 1 49 ? -35.594 -7.898 -13.984 1 69.44 49 TYR B C 1
ATOM 5901 O O . TYR B 1 49 ? -35.531 -6.715 -13.648 1 69.44 49 TYR B O 1
ATOM 5909 N N . LYS B 1 50 ? -34.562 -8.484 -14.664 1 72.44 50 LYS B N 1
ATOM 5910 C CA . LYS B 1 50 ? -33.406 -7.684 -15.078 1 72.44 50 LYS B CA 1
ATOM 5911 C C . LYS B 1 50 ? -33.844 -6.566 -16.031 1 72.44 50 LYS B C 1
ATOM 5913 O O . LYS B 1 50 ? -34.625 -6.785 -16.938 1 72.44 50 LYS B O 1
ATOM 5918 N N . SER B 1 51 ? -33.5 -5.34 -15.555 1 67.94 51 SER B N 1
ATOM 5919 C CA . SER B 1 51 ? -33.812 -4.176 -16.359 1 67.94 51 SER B CA 1
ATOM 5920 C C . SER B 1 51 ? -32.938 -4.098 -17.609 1 67.94 51 SER B C 1
ATOM 5922 O O . SER B 1 51 ? -31.766 -4.453 -17.562 1 67.94 51 SER B O 1
ATOM 5924 N N . GLU B 1 52 ? -33.375 -4.172 -18.812 1 55.12 52 GLU B N 1
ATOM 5925 C CA . GLU B 1 52 ? -32.656 -4.07 -20.078 1 55.12 52 GLU B CA 1
ATOM 5926 C C . GLU B 1 52 ? -31.75 -2.846 -20.094 1 55.12 52 GLU B C 1
ATOM 5928 O O . GLU B 1 52 ? -30.875 -2.729 -20.969 1 55.12 52 GLU B O 1
ATOM 5933 N N . ARG B 1 53 ? -31.922 -1.859 -19.375 1 47.44 53 ARG B N 1
ATOM 5934 C CA . ARG B 1 53 ? -31.297 -0.558 -19.578 1 47.44 53 ARG B CA 1
ATOM 5935 C C . ARG B 1 53 ? -29.812 -0.604 -19.203 1 47.44 53 ARG B C 1
ATOM 5937 O O . ARG B 1 53 ? -29.109 0.401 -19.312 1 47.44 53 ARG B O 1
ATOM 5944 N N . THR B 1 54 ? -29.344 -1.623 -18.688 1 45.88 54 THR B N 1
ATOM 5945 C CA . THR B 1 54 ? -28.094 -1.441 -17.969 1 45.88 54 THR B CA 1
ATOM 5946 C C . THR B 1 54 ? -26.922 -1.288 -18.938 1 45.88 54 THR B C 1
ATOM 5948 O O . THR B 1 54 ? -25.766 -1.153 -18.531 1 45.88 54 THR B O 1
ATOM 5951 N N . SER B 1 55 ? -27.078 -1.789 -20.219 1 40.19 55 SER B N 1
ATOM 5952 C CA . SER B 1 55 ? -25.797 -2.02 -20.875 1 40.19 55 SER B CA 1
ATOM 5953 C C . SER B 1 55 ? -24.969 -0.737 -20.953 1 40.19 55 SER B C 1
ATOM 5955 O O . SER B 1 55 ? -23.734 -0.772 -20.859 1 40.19 55 SER B O 1
ATOM 5957 N N . CYS B 1 56 ? -25.594 0.252 -21.828 1 36.44 56 CYS B N 1
ATOM 5958 C CA . CYS B 1 56 ? -24.719 1.127 -22.609 1 36.44 56 CYS B CA 1
ATOM 5959 C C . CYS B 1 56 ? -24.109 2.213 -21.734 1 36.44 56 CYS B C 1
ATOM 5961 O O . CYS B 1 56 ? -23.844 3.318 -22.203 1 36.44 56 CYS B O 1
ATOM 5963 N N . LYS B 1 57 ? -24.328 2.225 -20.578 1 38.31 57 LYS B N 1
ATOM 5964 C CA . LYS B 1 57 ? -24.016 3.48 -19.906 1 38.31 57 LYS B CA 1
ATOM 5965 C C . LYS B 1 57 ? -22.516 3.742 -19.891 1 38.31 57 LYS B C 1
ATOM 5967 O O . LYS B 1 57 ? -22.062 4.746 -19.344 1 38.31 57 LYS B O 1
ATOM 5972 N N . SER B 1 58 ? -21.688 2.725 -20.266 1 39.31 58 SER B N 1
ATOM 5973 C CA . SER B 1 58 ? -20.281 2.998 -19.969 1 39.31 58 SER B CA 1
ATOM 5974 C C . SER B 1 58 ? -19.781 4.223 -20.734 1 39.31 58 SER B C 1
ATOM 5976 O O . SER B 1 58 ? -19.094 5.078 -20.172 1 39.31 58 SER B O 1
ATOM 5978 N N . LEU B 1 59 ? -20 4.258 -22.172 1 35.16 59 LEU B N 1
ATOM 5979 C CA . LEU B 1 59 ? -19.328 5.258 -23.016 1 35.16 59 LEU B CA 1
ATOM 5980 C C . LEU B 1 59 ? -20 6.617 -22.859 1 35.16 59 LEU B C 1
ATOM 5982 O O . LEU B 1 59 ? -19.375 7.656 -23.047 1 35.16 59 LEU B O 1
ATOM 5986 N N . ASP B 1 60 ? -21.25 6.594 -22.688 1 36.62 60 ASP B N 1
ATOM 5987 C CA . ASP B 1 60 ? -21.953 7.867 -22.797 1 36.62 60 ASP B CA 1
ATOM 5988 C C . ASP B 1 60 ? -21.609 8.789 -21.641 1 36.62 60 ASP B C 1
ATOM 5990 O O . ASP B 1 60 ? -21.672 10.016 -21.766 1 36.62 60 ASP B O 1
ATOM 5994 N N . ASP B 1 61 ? -21.406 8.195 -20.547 1 38.22 61 ASP B N 1
ATOM 5995 C CA . ASP B 1 61 ? -21.141 9.102 -19.422 1 38.22 61 ASP B CA 1
ATOM 5996 C C . ASP B 1 61 ? -19.766 9.758 -19.578 1 38.22 61 ASP B C 1
ATOM 5998 O O . ASP B 1 61 ? -19.469 10.75 -18.906 1 38.22 61 ASP B O 1
ATOM 6002 N N . LEU B 1 62 ? -18.922 9.078 -20.344 1 34.78 62 LEU B N 1
ATOM 6003 C CA . LEU B 1 62 ? -17.703 9.812 -20.609 1 34.78 62 LEU B CA 1
ATOM 6004 C C . LEU B 1 62 ? -17.969 11.008 -21.531 1 34.78 62 LEU B C 1
ATOM 6006 O O . LEU B 1 62 ? -17.328 12.047 -21.406 1 34.78 62 LEU B O 1
ATOM 6010 N N . GLN B 1 63 ? -18.859 10.867 -22.516 1 34.88 63 GLN B N 1
ATOM 6011 C CA . GLN B 1 63 ? -19.078 11.945 -23.469 1 34.88 63 GLN B CA 1
ATOM 6012 C C . GLN B 1 63 ? -19.766 13.141 -22.812 1 34.88 63 GLN B C 1
ATOM 6014 O O . GLN B 1 63 ? -19.578 14.281 -23.25 1 34.88 63 GLN B O 1
ATOM 6019 N N . SER B 1 64 ? -20.781 12.867 -22.031 1 37.47 64 SER B N 1
ATOM 6020 C CA . SER B 1 64 ? -21.516 14.047 -21.578 1 37.47 64 SER B CA 1
ATOM 6021 C C . SER B 1 64 ? -20.656 14.922 -20.672 1 37.47 64 SER B C 1
ATOM 6023 O O . SER B 1 64 ? -21.078 15.992 -20.234 1 37.47 64 SER B O 1
ATOM 6025 N N . SER B 1 65 ? -19.703 14.328 -20.266 1 36.75 65 SER B N 1
ATOM 6026 C CA . SER B 1 65 ? -18.875 15.195 -19.422 1 36.75 65 SER B CA 1
ATOM 6027 C C . SER B 1 65 ? -18.219 16.297 -20.234 1 36.75 65 SER B C 1
ATOM 6029 O O . SER B 1 65 ? -17.359 17.031 -19.734 1 36.75 65 SER B O 1
ATOM 6031 N N . HIS B 1 66 ? -18.391 16.172 -21.547 1 33.66 66 HIS B N 1
ATOM 6032 C CA . HIS B 1 66 ? -17.906 17.375 -22.203 1 33.66 66 HIS B CA 1
ATOM 6033 C C . HIS B 1 66 ? -18.766 18.594 -21.844 1 33.66 66 HIS B C 1
ATOM 6035 O O . HIS B 1 66 ? -19.719 18.922 -22.547 1 33.66 66 HIS B O 1
ATOM 6041 N N . ARG B 1 67 ? -19.359 18.656 -20.797 1 35.72 67 ARG B N 1
ATOM 6042 C CA . ARG B 1 67 ? -19.969 19.969 -20.562 1 35.72 67 ARG B CA 1
ATOM 6043 C C . ARG B 1 67 ? -19.109 21.078 -21.156 1 35.72 67 ARG B C 1
ATOM 6045 O O . ARG B 1 67 ? -17.875 21.016 -21.109 1 35.72 67 ARG B O 1
ATOM 6052 N N . LYS B 1 68 ? -19.672 22 -21.828 1 36.16 68 LYS B N 1
ATOM 6053 C CA . LYS B 1 68 ? -19.203 23.297 -22.312 1 36.16 68 LYS B CA 1
ATOM 6054 C C . LYS B 1 68 ? -18.25 23.938 -21.312 1 36.16 68 LYS B C 1
ATOM 6056 O O . LYS B 1 68 ? -18.609 24.172 -20.156 1 36.16 68 LYS B O 1
ATOM 6061 N N . PHE B 1 69 ? -17.078 23.672 -21.438 1 41 69 PHE B N 1
ATOM 6062 C CA . PHE B 1 69 ? -16.047 24.5 -20.797 1 41 69 PHE B CA 1
ATOM 6063 C C . PHE B 1 69 ? -16.469 25.953 -20.75 1 41 69 PHE B C 1
ATOM 6065 O O . PHE B 1 69 ? -16.266 26.703 -21.719 1 41 69 PHE B O 1
ATOM 6072 N N . ARG B 1 70 ? -17.672 26.312 -20.375 1 41.16 70 ARG B N 1
ATOM 6073 C CA . ARG B 1 70 ? -17.875 27.75 -20.234 1 41.16 70 ARG B CA 1
ATOM 6074 C C . ARG B 1 70 ? -16.75 28.391 -19.422 1 41.16 70 ARG B C 1
ATOM 6076 O O . ARG B 1 70 ? -16.5 27.984 -18.281 1 41.16 70 ARG B O 1
ATOM 6083 N N . LEU B 1 71 ? -15.867 28.906 -20.062 1 46.41 71 LEU B N 1
ATOM 6084 C CA . LEU B 1 71 ? -14.766 29.672 -19.5 1 46.41 71 LEU B CA 1
ATOM 6085 C C . LEU B 1 71 ? -15.188 30.344 -18.188 1 46.41 71 LEU B C 1
ATOM 6087 O O . LEU B 1 71 ? -14.406 30.391 -17.234 1 46.41 71 LEU B O 1
ATOM 6091 N N . SER B 1 72 ? -16.422 30.875 -18.203 1 50.47 72 SER B N 1
ATOM 6092 C CA . SER B 1 72 ? -16.875 31.547 -16.984 1 50.47 72 SER B CA 1
ATOM 6093 C C . SER B 1 72 ? -17.062 30.547 -15.852 1 50.47 72 SER B C 1
ATOM 6095 O O . SER B 1 72 ? -16.719 30.828 -14.703 1 50.47 72 SER B O 1
ATOM 6097 N N . SER B 1 73 ? -17.547 29.438 -16.203 1 54.12 73 SER B N 1
ATOM 6098 C CA . SER B 1 73 ? -17.766 28.422 -15.18 1 54.12 73 SER B CA 1
ATOM 6099 C C . SER B 1 73 ? -16.438 27.828 -14.703 1 54.12 73 SER B C 1
ATOM 6101 O O . SER B 1 73 ? -16.297 27.453 -13.539 1 54.12 73 SER B O 1
ATOM 6103 N N . CYS B 1 74 ? -15.531 27.875 -15.578 1 56.06 74 CYS B N 1
ATOM 6104 C CA . CYS B 1 74 ? -14.195 27.406 -15.227 1 56.06 74 CYS B CA 1
ATOM 6105 C C . CYS B 1 74 ? -13.516 28.391 -14.281 1 56.06 74 CYS B C 1
ATOM 6107 O O . CYS B 1 74 ? -12.844 27.984 -13.328 1 56.06 74 CYS B O 1
ATOM 6109 N N . LEU B 1 75 ? -13.75 29.75 -14.594 1 58.47 75 LEU B N 1
ATOM 6110 C CA . LEU B 1 75 ? -13.148 30.75 -13.719 1 58.47 75 LEU B CA 1
ATOM 6111 C C . LEU B 1 75 ? -13.773 30.703 -12.336 1 58.47 75 LEU B C 1
ATOM 6113 O O . LEU B 1 75 ? -13.078 30.875 -11.328 1 58.47 75 LEU B O 1
ATOM 6117 N N . THR B 1 76 ? -15.016 30.516 -12.297 1 60.66 76 THR B N 1
ATOM 6118 C CA . THR B 1 76 ? -15.68 30.484 -10.992 1 60.66 76 THR B CA 1
ATOM 6119 C C . THR B 1 76 ? -15.281 29.234 -10.219 1 60.66 76 THR B C 1
ATOM 6121 O O . THR B 1 76 ? -15.266 29.25 -8.984 1 60.66 76 THR B O 1
ATOM 6124 N N . THR B 1 77 ? -14.875 28.297 -10.953 1 65.94 77 THR B N 1
ATOM 6125 C CA . THR B 1 77 ? -14.438 27.078 -10.258 1 65.94 77 THR B CA 1
ATOM 6126 C C . THR B 1 77 ? -12.984 27.203 -9.828 1 65.94 77 THR B C 1
ATOM 6128 O O . THR B 1 77 ? -12.594 26.656 -8.789 1 65.94 77 THR B O 1
ATOM 6131 N N . LEU B 1 78 ? -12.273 28.078 -10.523 1 73.5 78 LEU B N 1
ATOM 6132 C CA . LEU B 1 78 ? -10.852 28.219 -10.227 1 73.5 78 LEU B CA 1
ATOM 6133 C C . LEU B 1 78 ? -10.633 29.203 -9.078 1 73.5 78 LEU B C 1
ATOM 6135 O O . LEU B 1 78 ? -9.664 29.078 -8.328 1 73.5 78 LEU B O 1
ATOM 6139 N N . ILE B 1 79 ? -11.602 30.234 -9.008 1 82 79 ILE B N 1
ATOM 6140 C CA . ILE B 1 79 ? -11.484 31.25 -7.965 1 82 79 ILE B CA 1
ATOM 6141 C C . ILE B 1 79 ? -12.719 31.219 -7.07 1 82 79 ILE B C 1
ATOM 6143 O O . ILE B 1 79 ? -13.68 31.969 -7.297 1 82 79 ILE B O 1
ATOM 6147 N N . PRO B 1 80 ? -12.641 30.5 -6.043 1 77.12 80 PRO B N 1
ATOM 6148 C CA . PRO B 1 80 ? -13.789 30.359 -5.141 1 77.12 80 PRO B CA 1
ATOM 6149 C C . PRO B 1 80 ? -14.25 31.703 -4.57 1 77.12 80 PRO B C 1
ATOM 6151 O O . PRO B 1 80 ? -15.414 31.859 -4.199 1 77.12 80 PRO B O 1
ATOM 6154 N N . ALA B 1 81 ? -13.406 32.719 -4.477 1 78.56 81 ALA B N 1
ATOM 6155 C CA . ALA B 1 81 ? -13.75 34.031 -3.9 1 78.56 81 ALA B CA 1
ATOM 6156 C C . ALA B 1 81 ? -14.867 34.719 -4.688 1 78.56 81 ALA B C 1
ATOM 6158 O O . ALA B 1 81 ? -15.656 35.469 -4.129 1 78.56 81 ALA B O 1
ATOM 6159 N N . LEU B 1 82 ? -14.93 34.406 -5.914 1 75.69 82 LEU B N 1
ATOM 6160 C CA . LEU B 1 82 ? -15.953 35.031 -6.754 1 75.69 82 LEU B CA 1
ATOM 6161 C C . LEU B 1 82 ? -17.344 34.531 -6.367 1 75.69 82 LEU B C 1
ATOM 6163 O O . LEU B 1 82 ? -18.328 35.25 -6.516 1 75.69 82 LEU B O 1
ATOM 6167 N N . ASN B 1 83 ? -17.406 33.312 -5.809 1 73 83 ASN B N 1
ATOM 6168 C CA . ASN B 1 83 ? -18.688 32.75 -5.395 1 73 83 ASN B CA 1
ATOM 6169 C C . ASN B 1 83 ? -19.109 33.281 -4.02 1 73 83 ASN B C 1
ATOM 6171 O O . ASN B 1 83 ? -20.25 33.688 -3.826 1 73 83 ASN B O 1
ATOM 6175 N N . TRP B 1 84 ? -18.203 33.312 -3.105 1 74 84 TRP B N 1
ATOM 6176 C CA . TRP B 1 84 ? -18.625 33.719 -1.761 1 74 84 TRP B CA 1
ATOM 6177 C C . TRP B 1 84 ? -18.641 35.219 -1.604 1 74 84 TRP B C 1
ATOM 6179 O O . TRP B 1 84 ? -19.375 35.75 -0.778 1 74 84 TRP B O 1
ATOM 6189 N N . LEU B 1 85 ? -17.859 36 -2.412 1 74.94 85 LEU B N 1
ATOM 6190 C CA . LEU B 1 85 ? -17.844 37.469 -2.32 1 74.94 85 LEU B CA 1
ATOM 6191 C C . LEU B 1 85 ? -19.188 38.031 -2.76 1 74.94 85 LEU B C 1
ATOM 6193 O O . LEU B 1 85 ? -19.641 39.062 -2.215 1 74.94 85 LEU B O 1
ATOM 6197 N N . VAL B 1 86 ? -19.781 37.312 -3.705 1 72.38 86 VAL B N 1
ATOM 6198 C CA . VAL B 1 86 ? -21.062 37.781 -4.223 1 72.38 86 VAL B CA 1
ATOM 6199 C C . VAL B 1 86 ? -22.156 37.562 -3.176 1 72.38 86 VAL B C 1
ATOM 6201 O O . VAL B 1 86 ? -23.062 38.406 -3.047 1 72.38 86 VAL B O 1
ATOM 6204 N N . HIS B 1 87 ? -21.953 36.531 -2.408 1 75.81 87 HIS B N 1
ATOM 6205 C CA . HIS B 1 87 ? -22.969 36.219 -1.409 1 75.81 87 HIS B CA 1
ATOM 6206 C C . HIS B 1 87 ? -22.562 36.719 -0.027 1 75.81 87 HIS B C 1
ATOM 6208 O O . HIS B 1 87 ? -23.172 36.344 0.979 1 75.81 87 HIS B O 1
ATOM 6214 N N . TYR B 1 88 ? -21.578 37.562 -0.068 1 83.12 88 TYR B N 1
ATOM 6215 C CA . TYR B 1 88 ? -21.062 38.062 1.196 1 83.12 88 TYR B CA 1
ATOM 6216 C C . TYR B 1 88 ? -22.031 39.062 1.818 1 83.12 88 TYR B C 1
ATOM 6218 O O . TYR B 1 88 ? -22.422 40.031 1.17 1 83.12 88 TYR B O 1
ATOM 6226 N N . GLN B 1 89 ? -22.453 38.75 2.934 1 80.25 89 GLN B N 1
ATOM 6227 C CA . GLN B 1 89 ? -23.328 39.656 3.67 1 80.25 89 GLN B CA 1
ATOM 6228 C C . GLN B 1 89 ? -22.5 40.719 4.418 1 80.25 89 GLN B C 1
ATOM 6230 O O . GLN B 1 89 ? -22.062 40.469 5.543 1 80.25 89 GLN B O 1
ATOM 6235 N N . VAL B 1 90 ? -22.359 41.812 3.941 1 82.88 90 VAL B N 1
ATOM 6236 C CA . VAL B 1 90 ? -21.484 42.875 4.438 1 82.88 90 VAL B CA 1
ATOM 6237 C C . VAL B 1 90 ? -21.938 43.312 5.828 1 82.88 90 VAL B C 1
ATOM 6239 O O . VAL B 1 90 ? -21.109 43.5 6.719 1 82.88 90 VAL B O 1
ATOM 6242 N N . LYS B 1 91 ? -23.188 43.375 6.074 1 81.75 91 LYS B N 1
ATOM 6243 C CA . LYS B 1 91 ? -23.703 43.938 7.332 1 81.75 91 LYS B CA 1
ATOM 6244 C C . LYS B 1 91 ? -23.438 42.969 8.484 1 81.75 91 LYS B C 1
ATOM 6246 O O . LYS B 1 91 ? -23.047 43.375 9.578 1 81.75 91 LYS B O 1
ATOM 6251 N N . ASP B 1 92 ? -23.516 41.719 8.227 1 81 92 ASP B N 1
ATOM 6252 C CA . ASP B 1 92 ? -23.406 40.75 9.312 1 81 92 ASP B CA 1
ATOM 6253 C C . ASP B 1 92 ? -22 40.156 9.367 1 81 92 ASP B C 1
ATOM 6255 O O . ASP B 1 92 ? -21.469 39.906 10.453 1 81 92 ASP B O 1
ATOM 6259 N N . ASP B 1 93 ? -21.375 40.031 8.273 1 87.88 93 ASP B N 1
ATOM 6260 C CA . ASP B 1 93 ? -20.141 39.25 8.211 1 87.88 93 ASP B CA 1
ATOM 6261 C C . ASP B 1 93 ? -18.906 40.156 8.297 1 87.88 93 ASP B C 1
ATOM 6263 O O . ASP B 1 93 ? -17.891 39.75 8.852 1 87.88 93 ASP B O 1
ATOM 6267 N N . LEU B 1 94 ? -19 41.375 7.867 1 91 94 LEU B N 1
ATOM 6268 C CA . LEU B 1 94 ? -17.812 42.219 7.758 1 91 94 LEU B CA 1
ATOM 6269 C C . LEU B 1 94 ? -17.281 42.562 9.141 1 91 94 LEU B C 1
ATOM 6271 O O . LEU B 1 94 ? -16.062 42.562 9.359 1 91 94 LEU B O 1
ATOM 6275 N N . PHE B 1 95 ? -18.172 42.969 10 1 90.75 95 PHE B N 1
ATOM 6276 C CA . PHE B 1 95 ? -17.734 43.344 11.344 1 90.75 95 PHE B CA 1
ATOM 6277 C C . PHE B 1 95 ? -17.078 42.156 12.047 1 90.75 95 PHE B C 1
ATOM 6279 O O . PHE B 1 95 ? -16.031 42.312 12.68 1 90.75 95 PHE B O 1
ATOM 6286 N N . LYS B 1 96 ? -17.625 41 11.977 1 91 96 LYS B N 1
ATOM 6287 C CA . LYS B 1 96 ? -17.078 39.812 12.586 1 91 96 LYS B CA 1
ATOM 6288 C C . LYS B 1 96 ? -15.742 39.406 11.969 1 91 96 LYS B C 1
ATOM 6290 O O . LYS B 1 96 ? -14.797 39.062 12.68 1 91 96 LYS B O 1
ATOM 6295 N N . ASP B 1 97 ? -15.672 39.562 10.703 1 93.56 97 ASP B N 1
ATOM 6296 C CA . ASP B 1 97 ? -14.438 39.219 10 1 93.56 97 ASP B CA 1
ATOM 6297 C C . ASP B 1 97 ? -13.344 40.25 10.312 1 93.56 97 ASP B C 1
ATOM 6299 O O . ASP B 1 97 ? -12.164 39.906 10.359 1 93.56 97 ASP B O 1
ATOM 6303 N N . CYS B 1 98 ? -13.719 41.469 10.555 1 93.81 98 CYS B N 1
ATOM 6304 C CA . CYS B 1 98 ? -12.742 42.5 10.906 1 93.81 98 CYS B CA 1
ATOM 6305 C C . CYS B 1 98 ? -12.148 42.219 12.289 1 93.81 98 CYS B C 1
ATOM 6307 O O . CYS B 1 98 ? -10.93 42.312 12.469 1 93.81 98 CYS B O 1
ATOM 6309 N N . ILE B 1 99 ? -13.008 41.906 13.172 1 92 99 ILE B N 1
ATOM 6310 C CA . ILE B 1 99 ? -12.531 41.594 14.516 1 92 99 ILE B CA 1
ATOM 6311 C C . ILE B 1 99 ? -11.617 40.375 14.477 1 92 99 ILE B C 1
ATOM 6313 O O . ILE B 1 99 ? -10.562 40.375 15.117 1 92 99 ILE B O 1
ATOM 6317 N N . ALA B 1 100 ? -12.078 39.406 13.773 1 93.88 100 ALA B N 1
ATOM 6318 C CA . ALA B 1 100 ? -11.281 38.188 13.633 1 93.88 100 ALA B CA 1
ATOM 6319 C C . ALA B 1 100 ? -9.945 38.5 12.961 1 93.88 100 ALA B C 1
ATOM 6321 O O . ALA B 1 100 ? -8.898 38 13.406 1 93.88 100 ALA B O 1
ATOM 6322 N N . GLY B 1 101 ? -9.953 39.25 11.922 1 94.56 101 GLY B N 1
ATOM 6323 C CA . GLY B 1 101 ? -8.742 39.625 11.211 1 94.56 101 GLY B CA 1
ATOM 6324 C C . GLY B 1 101 ? -7.75 40.375 12.07 1 94.56 101 GLY B C 1
ATOM 6325 O O . GLY B 1 101 ? -6.543 40.125 12.016 1 94.56 101 GLY B O 1
ATOM 6326 N N . ILE B 1 102 ? -8.203 41.25 12.859 1 93.69 102 ILE B N 1
ATOM 6327 C CA . ILE B 1 102 ? -7.363 42.031 13.766 1 93.69 102 ILE B CA 1
ATOM 6328 C C . ILE B 1 102 ? -6.734 41.125 14.805 1 93.69 102 ILE B C 1
ATOM 6330 O O . ILE B 1 102 ? -5.531 41.219 15.07 1 93.69 102 ILE B O 1
ATOM 6334 N N . THR B 1 103 ? -7.59 40.25 15.32 1 91.06 103 THR B N 1
ATOM 6335 C CA . THR B 1 103 ? -7.113 39.344 16.344 1 91.06 103 THR B CA 1
ATOM 6336 C C . THR B 1 103 ? -6.039 38.406 15.773 1 91.06 103 THR B C 1
ATOM 6338 O O . THR B 1 103 ? -5.012 38.188 16.422 1 91.06 103 THR B O 1
ATOM 6341 N N . VAL B 1 104 ? -6.266 37.906 14.617 1 93.38 104 VAL B N 1
ATOM 6342 C CA . VAL B 1 104 ? -5.332 37 13.969 1 93.38 104 VAL B CA 1
ATOM 6343 C C . VAL B 1 104 ? -4.047 37.75 13.602 1 93.38 104 VAL B C 1
ATOM 6345 O O . VAL B 1 104 ? -2.951 37.188 13.711 1 93.38 104 VAL B O 1
ATOM 6348 N N . ALA B 1 105 ? -4.152 39 13.141 1 94.06 105 ALA B N 1
ATOM 6349 C CA . ALA B 1 105 ? -2.98 39.812 12.812 1 94.06 105 ALA B CA 1
ATOM 6350 C C . ALA B 1 105 ? -2.068 39.969 14.023 1 94.06 105 ALA B C 1
ATOM 6352 O O . ALA B 1 105 ? -0.844 39.875 13.906 1 94.06 105 ALA B O 1
ATOM 6353 N N . VAL B 1 106 ? -2.668 40.188 15.078 1 89.94 106 VAL B N 1
ATOM 6354 C CA . VAL B 1 106 ? -1.935 40.375 16.328 1 89.94 106 VAL B CA 1
ATOM 6355 C C . VAL B 1 106 ? -1.164 39.094 16.672 1 89.94 106 VAL B C 1
ATOM 6357 O O . VAL B 1 106 ? -0.068 39.188 17.234 1 89.94 106 VAL B O 1
ATOM 6360 N N . MET B 1 107 ? -1.662 38.031 16.328 1 90.5 107 MET B N 1
ATOM 6361 C CA . MET B 1 107 ? -0.988 36.75 16.594 1 90.5 107 MET B CA 1
ATOM 6362 C C . MET B 1 107 ? 0.087 36.469 15.539 1 90.5 107 MET B C 1
ATOM 6364 O O . MET B 1 107 ? 1.12 35.875 15.844 1 90.5 107 MET B O 1
ATOM 6368 N N . HIS B 1 108 ? -0.125 36.938 14.312 1 93.56 108 HIS B N 1
ATOM 6369 C CA . HIS B 1 108 ? 0.814 36.719 13.211 1 93.56 108 HIS B CA 1
ATOM 6370 C C . HIS B 1 108 ? 2.158 37.375 13.516 1 93.56 108 HIS B C 1
ATOM 6372 O O . HIS B 1 108 ? 3.205 36.875 13.102 1 93.56 108 HIS B O 1
ATOM 6378 N N . ILE B 1 109 ? 2.16 38.438 14.18 1 92.81 109 ILE B N 1
ATOM 6379 C CA . ILE B 1 109 ? 3.363 39.25 14.367 1 92.81 109 ILE B CA 1
ATOM 6380 C C . ILE B 1 109 ? 4.367 38.469 15.219 1 92.81 109 ILE B C 1
ATOM 6382 O O . ILE B 1 109 ? 5.445 38.125 14.742 1 92.81 109 ILE B O 1
ATOM 6386 N N . PRO B 1 110 ? 3.969 38.156 16.469 1 90.94 110 PRO B N 1
ATOM 6387 C CA . PRO B 1 110 ? 4.941 37.406 17.281 1 90.94 110 PRO B CA 1
ATOM 6388 C C . PRO B 1 110 ? 5.234 36.031 16.734 1 90.94 110 PRO B C 1
ATOM 6390 O O . PRO B 1 110 ? 6.395 35.625 16.672 1 90.94 110 PRO B O 1
ATOM 6393 N N . GLN B 1 111 ? 4.258 35.281 16.281 1 91.19 111 GLN B N 1
ATOM 6394 C CA . GLN B 1 111 ? 4.445 33.938 15.773 1 91.19 111 GLN B CA 1
ATOM 6395 C C . GLN B 1 111 ? 5.262 33.938 14.484 1 91.19 111 GLN B C 1
ATOM 6397 O O . GLN B 1 111 ? 6.121 33.062 14.281 1 91.19 111 GLN B O 1
ATOM 6402 N N . GLY B 1 112 ? 4.918 34.875 13.68 1 93.38 112 GLY B N 1
ATOM 6403 C CA . GLY B 1 112 ? 5.656 34.969 12.438 1 93.38 112 GLY B CA 1
ATOM 6404 C C . GLY B 1 112 ? 7.148 35.156 12.641 1 93.38 112 GLY B C 1
ATOM 6405 O O . GLY B 1 112 ? 7.961 34.5 12.008 1 93.38 112 GLY B O 1
ATOM 6406 N N . MET B 1 113 ? 7.516 36.062 13.5 1 91.44 113 MET B N 1
ATOM 6407 C CA . MET B 1 113 ? 8.922 36.344 13.789 1 91.44 113 MET B CA 1
ATOM 6408 C C . MET B 1 113 ? 9.594 35.125 14.422 1 91.44 113 MET B C 1
ATOM 6410 O O . MET B 1 113 ? 10.703 34.75 14.047 1 91.44 113 MET B O 1
ATOM 6414 N N . ALA B 1 114 ? 8.859 34.531 15.297 1 91.31 114 ALA B N 1
ATOM 6415 C CA . ALA B 1 114 ? 9.391 33.375 16 1 91.31 114 ALA B CA 1
ATOM 6416 C C . ALA B 1 114 ? 9.617 32.219 15.047 1 91.31 114 ALA B C 1
ATOM 6418 O O . ALA B 1 114 ? 10.672 31.562 15.086 1 91.31 114 ALA B O 1
ATOM 6419 N N . TYR B 1 115 ? 8.727 31.922 14.172 1 94 115 TYR B N 1
ATOM 6420 C CA . TYR B 1 115 ? 8.805 30.766 13.289 1 94 115 TYR B CA 1
ATOM 6421 C C . TYR B 1 115 ? 9.781 31.016 12.141 1 94 115 TYR B C 1
ATOM 6423 O O . TYR B 1 115 ? 10.367 30.078 11.602 1 94 115 TYR B O 1
ATOM 6431 N N . ALA B 1 116 ? 9.938 32.281 11.805 1 94.25 116 ALA B N 1
ATOM 6432 C CA . ALA B 1 116 ? 10.992 32.594 10.844 1 94.25 116 ALA B CA 1
ATOM 6433 C C . ALA B 1 116 ? 12.359 32.188 11.367 1 94.25 116 ALA B C 1
ATOM 6435 O O . ALA B 1 116 ? 13.188 31.656 10.609 1 94.25 116 ALA B O 1
ATOM 6436 N N . MET B 1 117 ? 12.531 32.406 12.594 1 90.56 117 MET B N 1
ATOM 6437 C CA . MET B 1 117 ? 13.789 32 13.219 1 90.56 117 MET B CA 1
ATOM 6438 C C . MET B 1 117 ? 13.938 30.484 13.219 1 90.56 117 MET B C 1
ATOM 6440 O O . MET B 1 117 ? 15.047 29.969 13.07 1 90.56 117 MET B O 1
ATOM 6444 N N . LEU B 1 118 ? 12.883 29.859 13.344 1 90.12 118 LEU B N 1
ATOM 6445 C CA . LEU B 1 118 ? 12.883 28.391 13.266 1 90.12 118 LEU B CA 1
ATOM 6446 C C . LEU B 1 118 ? 13.32 27.922 11.883 1 90.12 118 LEU B C 1
ATOM 6448 O O . LEU B 1 118 ? 13.922 26.859 11.75 1 90.12 118 LEU B O 1
ATOM 6452 N N . GLY B 1 119 ? 13.023 28.719 10.922 1 93.38 119 GLY B N 1
ATOM 6453 C CA . GLY B 1 119 ? 13.43 28.438 9.555 1 93.38 119 GLY B CA 1
ATOM 6454 C C . GLY B 1 119 ? 14.828 28.906 9.234 1 93.38 119 GLY B C 1
ATOM 6455 O O . GLY B 1 119 ? 15.32 28.719 8.117 1 93.38 119 GLY B O 1
ATOM 6456 N N . ASN B 1 120 ? 15.453 29.562 10.18 1 91.94 120 ASN B N 1
ATOM 6457 C CA . ASN B 1 120 ? 16.812 30.094 10.047 1 91.94 120 ASN B CA 1
ATOM 6458 C C . ASN B 1 120 ? 16.875 31.219 9.016 1 91.94 120 ASN B C 1
ATOM 6460 O O . ASN B 1 120 ? 17.797 31.266 8.195 1 91.94 120 ASN B O 1
ATOM 6464 N N . VAL B 1 121 ? 15.898 32 9.023 1 93.94 121 VAL B N 1
ATOM 6465 C CA . VAL B 1 121 ? 15.828 33.219 8.195 1 93.94 121 VAL B CA 1
ATOM 6466 C C . VAL B 1 121 ? 15.523 34.406 9.078 1 93.94 121 VAL B C 1
ATOM 6468 O O . VAL B 1 121 ? 15.109 34.281 10.227 1 93.94 121 VAL B O 1
ATOM 6471 N N . PRO B 1 122 ? 15.758 35.594 8.578 1 93.19 122 PRO B N 1
ATOM 6472 C CA . PRO B 1 122 ? 15.461 36.781 9.383 1 93.19 122 PRO B CA 1
ATOM 6473 C C . PRO B 1 122 ? 13.984 36.875 9.766 1 93.19 122 PRO B C 1
ATOM 6475 O O . PRO B 1 122 ? 13.117 36.469 8.977 1 93.19 122 PRO B O 1
ATOM 6478 N N . PRO B 1 123 ? 13.695 37.375 10.906 1 92.94 123 PRO B N 1
ATOM 6479 C CA . PRO B 1 123 ? 12.336 37.438 11.445 1 92.94 123 PRO B CA 1
ATOM 6480 C C . PRO B 1 123 ? 11.359 38.156 10.516 1 92.94 123 PRO B C 1
ATOM 6482 O O . PRO B 1 123 ? 10.164 37.844 10.508 1 92.94 123 PRO B O 1
ATOM 6485 N N . VAL B 1 124 ? 11.844 39.062 9.703 1 94.19 124 VAL B N 1
ATOM 6486 C CA . VAL B 1 124 ? 10.969 39.844 8.828 1 94.19 124 VAL B CA 1
ATOM 6487 C C . VAL B 1 124 ? 10.289 38.938 7.824 1 94.19 124 VAL B C 1
ATOM 6489 O O . VAL B 1 124 ? 9.172 39.219 7.383 1 94.19 124 VAL B O 1
ATOM 6492 N N . VAL B 1 125 ? 10.93 37.844 7.48 1 95.56 125 VAL B N 1
ATOM 6493 C CA . VAL B 1 125 ? 10.383 36.906 6.52 1 95.56 125 VAL B CA 1
ATOM 6494 C C . VAL B 1 125 ? 9.062 36.344 7.047 1 95.56 125 VAL B C 1
ATOM 6496 O O . VAL B 1 125 ? 8.141 36.062 6.273 1 95.56 125 VAL B O 1
ATOM 6499 N N . GLY B 1 126 ? 8.984 36.156 8.359 1 95.56 126 GLY B N 1
ATOM 6500 C CA . GLY B 1 126 ? 7.738 35.719 8.961 1 95.56 126 GLY B CA 1
ATOM 6501 C C . GLY B 1 126 ? 6.578 36.656 8.719 1 95.56 126 GLY B C 1
ATOM 6502 O O . GLY B 1 126 ? 5.438 36.219 8.547 1 95.56 126 GLY B O 1
ATOM 6503 N N . LEU B 1 127 ? 6.887 37.906 8.695 1 95 127 LEU B N 1
ATOM 6504 C CA . LEU B 1 127 ? 5.859 38.906 8.43 1 95 127 LEU B CA 1
ATOM 6505 C C . LEU B 1 127 ? 5.469 38.906 6.953 1 95 127 LEU B C 1
ATOM 6507 O O . LEU B 1 127 ? 4.293 39.094 6.621 1 95 127 LEU B O 1
ATOM 6511 N N . TYR B 1 128 ? 6.465 38.719 6.09 1 97 128 TYR B N 1
ATOM 6512 C CA . TYR B 1 128 ? 6.156 38.594 4.672 1 97 128 TYR B CA 1
ATOM 6513 C C . TYR B 1 128 ? 5.195 37.438 4.418 1 97 128 TYR B C 1
ATOM 6515 O O . TYR B 1 128 ? 4.277 37.531 3.6 1 97 128 TYR B O 1
ATOM 6523 N N . MET B 1 129 ? 5.395 36.344 5.148 1 97.5 129 MET B N 1
ATOM 6524 C CA . MET B 1 129 ? 4.605 35.125 4.977 1 97.5 129 MET B CA 1
ATOM 6525 C C . MET B 1 129 ? 3.162 35.344 5.41 1 97.5 129 MET B C 1
ATOM 6527 O O . MET B 1 129 ? 2.256 34.656 4.941 1 97.5 129 MET B O 1
ATOM 6531 N N . ALA B 1 130 ? 3 36.25 6.285 1 96.75 130 ALA B N 1
ATOM 6532 C CA . ALA B 1 130 ? 1.661 36.562 6.785 1 96.75 130 ALA B CA 1
ATOM 6533 C C . ALA B 1 130 ? 0.958 37.562 5.883 1 96.75 130 ALA B C 1
ATOM 6535 O O . ALA B 1 130 ? -0.216 37.906 6.094 1 96.75 130 ALA B O 1
ATOM 6536 N N . PHE B 1 131 ? 1.63 38 4.852 1 96.56 131 PHE B N 1
ATOM 6537 C CA . PHE B 1 131 ? 1.063 39.062 3.994 1 96.56 131 PHE B CA 1
ATOM 6538 C C . PHE B 1 131 ? 0.869 38.531 2.576 1 96.56 131 PHE B C 1
ATOM 6540 O O . PHE B 1 131 ? -0.256 38.25 2.164 1 96.56 131 PHE B O 1
ATOM 6547 N N . PHE B 1 132 ? 1.911 38.188 1.873 1 96.44 132 PHE B N 1
ATOM 6548 C CA . PHE B 1 132 ? 1.882 37.938 0.437 1 96.44 132 PHE B CA 1
ATOM 6549 C C . PHE B 1 132 ? 1.095 36.656 0.124 1 96.44 132 PHE B C 1
ATOM 6551 O O . PHE B 1 132 ? 0.105 36.719 -0.609 1 96.44 132 PHE B O 1
ATOM 6558 N N . PRO B 1 133 ? 1.55 35.531 0.662 1 97.12 133 PRO B N 1
ATOM 6559 C CA . PRO B 1 133 ? 0.815 34.312 0.3 1 97.12 133 PRO B CA 1
ATOM 6560 C C . PRO B 1 133 ? -0.613 34.312 0.84 1 97.12 133 PRO B C 1
ATOM 6562 O O . PRO B 1 133 ? -1.5 33.719 0.242 1 97.12 133 PRO B O 1
ATOM 6565 N N . VAL B 1 134 ? -0.859 34.969 1.961 1 96.31 134 VAL B N 1
ATOM 6566 C CA . VAL B 1 134 ? -2.17 34.969 2.602 1 96.31 134 VAL B CA 1
ATOM 6567 C C . VAL B 1 134 ? -3.18 35.688 1.7 1 96.31 134 VAL B C 1
ATOM 6569 O O . VAL B 1 134 ? -4.34 35.25 1.612 1 96.31 134 VAL B O 1
ATOM 6572 N N . ILE B 1 135 ? -2.734 36.688 1 1 95.81 135 ILE B N 1
ATOM 6573 C CA . ILE B 1 135 ? -3.605 37.438 0.085 1 95.81 135 ILE B CA 1
ATOM 6574 C C . ILE B 1 135 ? -4.066 36.5 -1.038 1 95.81 135 ILE B C 1
ATOM 6576 O O . ILE B 1 135 ? -5.254 36.438 -1.362 1 95.81 135 ILE B O 1
ATOM 6580 N N . ILE B 1 136 ? -3.176 35.781 -1.59 1 96.06 136 ILE B N 1
ATOM 6581 C CA . ILE B 1 136 ? -3.488 34.906 -2.695 1 96.06 136 ILE B CA 1
ATOM 6582 C C . ILE B 1 136 ? -4.418 33.781 -2.213 1 96.06 136 ILE B C 1
ATOM 6584 O O . ILE B 1 136 ? -5.398 33.438 -2.883 1 96.06 136 ILE B O 1
ATOM 6588 N N . TYR B 1 137 ? -4.145 33.219 -1.055 1 96.19 137 TYR B N 1
ATOM 6589 C CA . TYR B 1 137 ? -4.969 32.156 -0.52 1 96.19 137 TYR B CA 1
ATOM 6590 C C . TYR B 1 137 ? -6.395 32.625 -0.27 1 96.19 137 TYR B C 1
ATOM 6592 O O . TYR B 1 137 ? -7.352 31.875 -0.458 1 96.19 137 TYR B O 1
ATOM 6600 N N . SER B 1 138 ? -6.531 33.812 0.196 1 93.81 138 SER B N 1
ATOM 6601 C CA . SER B 1 138 ? -7.855 34.344 0.517 1 93.81 138 SER B CA 1
ATOM 6602 C C . SER B 1 138 ? -8.758 34.344 -0.711 1 93.81 138 SER B C 1
ATOM 6604 O O . SER B 1 138 ? -9.977 34.219 -0.594 1 93.81 138 SER B O 1
ATOM 6606 N N . PHE B 1 139 ? -8.164 34.375 -1.861 1 92.81 139 PHE B N 1
ATOM 6607 C CA . PHE B 1 139 ? -8.961 34.406 -3.08 1 92.81 139 PHE B CA 1
ATOM 6608 C C . PHE B 1 139 ? -9.164 33 -3.635 1 92.81 139 PHE B C 1
ATOM 6610 O O . PHE B 1 139 ? -10.18 32.719 -4.27 1 92.81 139 PHE B O 1
ATOM 6617 N N . LEU B 1 140 ? -8.195 32.156 -3.375 1 93.88 140 LEU B N 1
ATOM 6618 C CA . LEU B 1 140 ? -8.219 30.859 -4.051 1 93.88 140 LEU B CA 1
ATOM 6619 C C . LEU B 1 140 ? -8.625 29.75 -3.092 1 93.88 140 LEU B C 1
ATOM 6621 O O . LEU B 1 140 ? -9.031 28.672 -3.521 1 93.88 140 LEU B O 1
ATOM 6625 N N . GLY B 1 141 ? -8.523 29.969 -1.828 1 92.19 141 GLY B N 1
ATOM 6626 C CA . GLY B 1 141 ? -8.797 28.922 -0.844 1 92.19 141 GLY B CA 1
ATOM 6627 C C . GLY B 1 141 ? -10.273 28.625 -0.689 1 92.19 141 GLY B C 1
ATOM 6628 O O . GLY B 1 141 ? -11.117 29.469 -0.973 1 92.19 141 GLY B O 1
ATOM 6629 N N . THR B 1 142 ? -10.578 27.391 -0.229 1 90.19 142 THR B N 1
ATOM 6630 C CA . THR B 1 142 ? -11.969 26.984 -0.05 1 90.19 142 THR B CA 1
ATOM 6631 C C . THR B 1 142 ? -12.336 26.938 1.431 1 90.19 142 THR B C 1
ATOM 6633 O O . THR B 1 142 ? -13.516 26.938 1.783 1 90.19 142 THR B O 1
ATOM 6636 N N . SER B 1 143 ? -11.344 26.906 2.232 1 90.62 143 SER B N 1
ATOM 6637 C CA . SER B 1 143 ? -11.641 26.922 3.662 1 90.62 143 SER B CA 1
ATOM 6638 C C . SER B 1 143 ? -11.953 28.328 4.148 1 90.62 143 SER B C 1
ATOM 6640 O O . SER B 1 143 ? -11.25 29.281 3.811 1 90.62 143 SER B O 1
ATOM 6642 N N . ARG B 1 144 ? -12.906 28.453 4.941 1 89.31 144 ARG B N 1
ATOM 6643 C CA . ARG B 1 144 ? -13.367 29.766 5.391 1 89.31 144 ARG B CA 1
ATOM 6644 C C . ARG B 1 144 ? -12.703 30.156 6.703 1 89.31 144 ARG B C 1
ATOM 6646 O O . ARG B 1 144 ? -12.633 31.344 7.039 1 89.31 144 ARG B O 1
ATOM 6653 N N . HIS B 1 145 ? -12.18 29.219 7.375 1 90.62 145 HIS B N 1
ATOM 6654 C CA . HIS B 1 145 ? -11.852 29.516 8.766 1 90.62 145 HIS B CA 1
ATOM 6655 C C . HIS B 1 145 ? -10.367 29.266 9.047 1 90.62 145 HIS B C 1
ATOM 6657 O O . HIS B 1 145 ? -9.875 29.609 10.117 1 90.62 145 HIS B O 1
ATOM 6663 N N . ILE B 1 146 ? -9.625 28.766 8.094 1 93 146 ILE B N 1
ATOM 6664 C CA . ILE B 1 146 ? -8.234 28.453 8.398 1 93 146 ILE B CA 1
ATOM 6665 C C . ILE B 1 146 ? -7.371 29.703 8.188 1 93 146 ILE B C 1
ATOM 6667 O O . ILE B 1 146 ? -7.617 30.484 7.27 1 93 146 ILE B O 1
ATOM 6671 N N . SER B 1 147 ? -6.465 29.906 9.062 1 94.94 147 SER B N 1
ATOM 6672 C CA . SER B 1 147 ? -5.488 30.984 8.953 1 94.94 147 SER B CA 1
ATOM 6673 C C . SER B 1 147 ? -4.172 30.48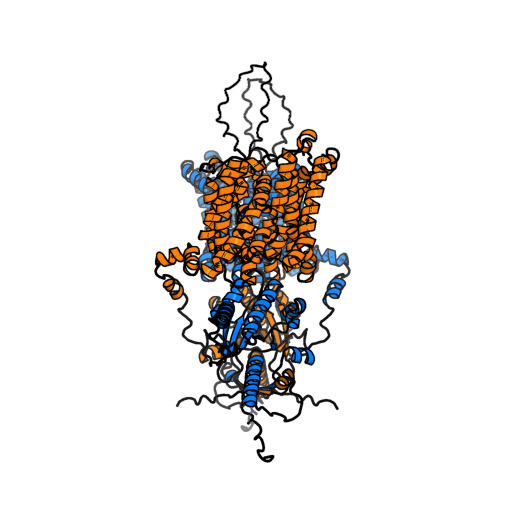4 8.367 1 94.94 147 SER B C 1
ATOM 6675 O O . SER B 1 147 ? -3.439 29.734 9.016 1 94.94 147 SER B O 1
ATOM 6677 N N . MET B 1 148 ? -3.883 30.953 7.18 1 95.88 148 MET B N 1
ATOM 6678 C CA . MET B 1 148 ? -2.666 30.531 6.484 1 95.88 148 MET B CA 1
ATOM 6679 C C . MET B 1 148 ? -1.49 31.422 6.871 1 95.88 148 MET B C 1
ATOM 6681 O O . MET B 1 148 ? -1.675 32.594 7.18 1 95.88 148 MET B O 1
ATOM 6685 N N . GLY B 1 149 ? -0.344 30.953 6.891 1 95.88 149 GLY B N 1
ATOM 6686 C CA . GLY B 1 149 ? 0.88 31.641 7.25 1 95.88 149 GLY B CA 1
ATOM 6687 C C . GLY B 1 149 ? 1.984 30.719 7.711 1 95.88 149 GLY B C 1
ATOM 6688 O O . GLY B 1 149 ? 2.143 29.609 7.168 1 95.88 149 GLY B O 1
ATOM 6689 N N . THR B 1 150 ? 2.688 31.203 8.688 1 95.06 150 THR B N 1
ATOM 6690 C CA . THR B 1 150 ? 3.787 30.406 9.219 1 95.06 150 THR B CA 1
ATOM 6691 C C . THR B 1 150 ? 3.258 29.281 10.117 1 95.06 150 THR B C 1
ATOM 6693 O O . THR B 1 150 ? 2.25 29.453 10.805 1 95.06 150 THR B O 1
ATOM 6696 N N . PHE B 1 151 ? 3.896 28.219 10.062 1 92.69 151 PHE B N 1
ATOM 6697 C CA . PHE B 1 151 ? 3.615 27.094 10.945 1 92.69 151 PHE B CA 1
ATOM 6698 C C . PHE B 1 151 ? 4.906 26.422 11.383 1 92.69 151 PHE B C 1
ATOM 6700 O O . PHE B 1 151 ? 5.84 26.266 10.594 1 92.69 151 PHE B O 1
ATOM 6707 N N . SER B 1 152 ? 4.957 26.062 12.602 1 90.5 152 SER B N 1
ATOM 6708 C CA . SER B 1 152 ? 6.18 25.625 13.266 1 90.5 152 SER B CA 1
ATOM 6709 C C . SER B 1 152 ? 6.812 24.453 12.531 1 90.5 152 SER B C 1
ATOM 6711 O O . SER B 1 152 ? 8.008 24.469 12.234 1 90.5 152 SER B O 1
ATOM 6713 N N . VAL B 1 153 ? 6.051 23.453 12.188 1 87.75 153 VAL B N 1
ATOM 6714 C CA . VAL B 1 153 ? 6.582 22.219 11.633 1 87.75 153 VAL B CA 1
ATOM 6715 C C . VAL B 1 153 ? 7.148 22.469 10.242 1 87.75 153 VAL B C 1
ATOM 6717 O O . VAL B 1 153 ? 8.242 22.016 9.914 1 87.75 153 VAL B O 1
ATOM 6720 N N . THR B 1 154 ? 6.465 23.141 9.469 1 93.19 154 THR B N 1
ATOM 6721 C CA . THR B 1 154 ? 6.922 23.438 8.117 1 93.19 154 THR B CA 1
ATOM 6722 C C . THR B 1 154 ? 8.18 24.297 8.148 1 93.19 154 THR B C 1
ATOM 6724 O O . THR B 1 154 ? 9.117 24.078 7.375 1 93.19 154 THR B O 1
ATOM 6727 N N . CYS B 1 155 ? 8.227 25.234 9.07 1 94.94 155 CYS B N 1
ATOM 6728 C CA . CYS B 1 155 ? 9.391 26.109 9.195 1 94.94 155 CYS B CA 1
ATOM 6729 C C . CYS B 1 155 ? 10.602 25.328 9.688 1 94.94 155 CYS B C 1
ATOM 6731 O O . CYS B 1 155 ? 11.727 25.609 9.273 1 94.94 155 CYS B O 1
ATOM 6733 N N . LEU B 1 156 ? 10.32 24.453 10.578 1 90 156 LEU B N 1
ATOM 6734 C CA . LEU B 1 156 ? 11.406 23.609 11.055 1 90 156 LEU B CA 1
ATOM 6735 C C . LEU B 1 156 ? 12 22.797 9.906 1 90 156 LEU B C 1
ATOM 6737 O O . LEU B 1 156 ? 13.227 22.672 9.797 1 90 156 LEU B O 1
ATOM 6741 N N . MET B 1 157 ? 11.133 22.25 9.086 1 91.44 157 MET B N 1
ATOM 6742 C CA . MET B 1 157 ? 11.586 21.438 7.957 1 91.44 157 MET B CA 1
ATOM 6743 C C . MET B 1 157 ? 12.383 22.281 6.965 1 91.44 157 MET B C 1
ATOM 6745 O O . MET B 1 157 ? 13.422 21.844 6.473 1 91.44 157 MET B O 1
ATOM 6749 N N . VAL B 1 158 ? 11.922 23.438 6.754 1 95.69 158 VAL B N 1
ATOM 6750 C CA . VAL B 1 158 ? 12.633 24.344 5.852 1 95.69 158 VAL B CA 1
ATOM 6751 C C . VAL B 1 158 ? 13.969 24.75 6.469 1 95.69 158 VAL B C 1
ATOM 6753 O O . VAL B 1 158 ? 14.977 24.859 5.766 1 95.69 158 VAL B O 1
ATOM 6756 N N . GLY B 1 159 ? 13.945 25.031 7.746 1 92.75 159 GLY B N 1
ATOM 6757 C CA . GLY B 1 159 ? 15.156 25.406 8.453 1 92.75 159 GLY B CA 1
ATOM 6758 C C . GLY B 1 159 ? 16.266 24.391 8.312 1 92.75 159 GLY B C 1
ATOM 6759 O O . GLY B 1 159 ? 17.438 24.75 8.188 1 92.75 159 GLY B O 1
ATOM 6760 N N . LYS B 1 160 ? 15.938 23.188 8.312 1 88.06 160 LYS B N 1
ATOM 6761 C CA . LYS B 1 160 ? 16.922 22.125 8.133 1 88.06 160 LYS B CA 1
ATOM 6762 C C . LYS B 1 160 ? 17.562 22.188 6.742 1 88.06 160 LYS B C 1
ATOM 6764 O O . LYS B 1 160 ? 18.766 22.031 6.598 1 88.06 160 LYS B O 1
ATOM 6769 N N . VAL B 1 161 ? 16.766 22.391 5.773 1 91.75 161 VAL B N 1
ATOM 6770 C CA . VAL B 1 161 ? 17.25 22.484 4.398 1 91.75 161 VAL B CA 1
ATOM 6771 C C . VAL B 1 161 ? 18.125 23.719 4.23 1 91.75 161 VAL B C 1
ATOM 6773 O O . VAL B 1 161 ? 19.156 23.656 3.553 1 91.75 161 VAL B O 1
ATOM 6776 N N . VAL B 1 162 ? 17.75 24.797 4.879 1 93.38 162 VAL B N 1
ATOM 6777 C CA . VAL B 1 162 ? 18.484 26.047 4.805 1 93.38 162 VAL B CA 1
ATOM 6778 C C . VAL B 1 162 ? 19.859 25.859 5.438 1 93.38 162 VAL B C 1
ATOM 6780 O O . VAL B 1 162 ? 20.875 26.328 4.891 1 93.38 162 VAL B O 1
ATOM 6783 N N . LEU B 1 163 ? 19.891 25.219 6.488 1 87.56 163 LEU B N 1
ATOM 6784 C CA . LEU B 1 163 ? 21.156 24.984 7.18 1 87.56 163 LEU B CA 1
ATOM 6785 C C . LEU B 1 163 ? 22.078 24.109 6.344 1 87.56 163 LEU B C 1
ATOM 6787 O O . LEU B 1 163 ? 23.297 24.344 6.309 1 87.56 163 LEU B O 1
ATOM 6791 N N . GLU B 1 164 ? 21.531 23.172 5.691 1 85.62 164 GLU B N 1
ATOM 6792 C CA . GLU B 1 164 ? 22.312 22.203 4.938 1 85.62 164 GLU B CA 1
ATOM 6793 C C . GLU B 1 164 ? 22.828 22.812 3.637 1 85.62 164 GLU B C 1
ATOM 6795 O O . GLU B 1 164 ? 23.906 22.453 3.16 1 85.62 164 GLU B O 1
ATOM 6800 N N . HIS B 1 165 ? 22.156 23.719 3.1 1 89.12 165 HIS B N 1
ATOM 6801 C CA . HIS B 1 165 ? 22.484 24.156 1.749 1 89.12 165 HIS B CA 1
ATOM 6802 C C . HIS B 1 165 ? 22.969 25.609 1.742 1 89.12 165 HIS B C 1
ATOM 6804 O O . HIS B 1 165 ? 23.344 26.141 0.693 1 89.12 165 HIS B O 1
ATOM 6810 N N . SER B 1 166 ? 22.906 26.203 2.863 1 86.5 166 SER B N 1
ATOM 6811 C CA . SER B 1 166 ? 23.391 27.578 2.922 1 86.5 166 SER B CA 1
ATOM 6812 C C . SER B 1 166 ? 24.812 27.656 3.467 1 86.5 166 SER B C 1
ATOM 6814 O O . SER B 1 166 ? 25.25 26.734 4.176 1 86.5 166 SER B O 1
ATOM 6816 N N . GLN B 1 167 ? 25.828 28.453 2.883 1 70.06 167 GLN B N 1
ATOM 6817 C CA . GLN B 1 167 ? 27.141 28.719 3.451 1 70.06 167 GLN B CA 1
ATOM 6818 C C . GLN B 1 167 ? 27.047 29.531 4.73 1 70.06 167 GLN B C 1
ATOM 6820 O O . GLN B 1 167 ? 26.188 30.422 4.84 1 70.06 167 GLN B O 1
ATOM 6825 N N . PRO B 1 168 ? 27.766 29.062 5.809 1 53.47 168 PRO B N 1
ATOM 6826 C CA . PRO B 1 168 ? 27.703 29.828 7.051 1 53.47 168 PRO B CA 1
ATOM 6827 C C . PRO B 1 168 ? 28.016 31.312 6.844 1 53.47 168 PRO B C 1
ATOM 6829 O O . PRO B 1 168 ? 28.781 31.672 5.949 1 53.47 168 PRO B O 1
ATOM 6832 N N . MET B 1 169 ? 27.234 32.188 7.137 1 36.88 169 MET B N 1
ATOM 6833 C CA . MET B 1 169 ? 27.672 33.594 7.16 1 36.88 169 MET B CA 1
ATOM 6834 C C . MET B 1 169 ? 29.125 33.688 7.629 1 36.88 169 MET B C 1
ATOM 6836 O O . MET B 1 169 ? 29.453 33.25 8.734 1 36.88 169 MET B O 1
ATOM 6840 N N . ALA B 1 170 ? 30.25 33.594 6.875 1 33.31 170 ALA B N 1
ATOM 6841 C CA . ALA B 1 170 ? 31.594 33.906 7.32 1 33.31 170 ALA B CA 1
ATOM 6842 C C . ALA B 1 170 ? 31.578 35.031 8.367 1 33.31 170 ALA B C 1
ATOM 6844 O O . ALA B 1 170 ? 31 36.094 8.141 1 33.31 170 ALA B O 1
ATOM 6845 N N . ALA B 1 171 ? 31.578 34.781 9.703 1 30.16 171 ALA B N 1
ATOM 6846 C CA . ALA B 1 171 ? 32.156 35.844 10.508 1 30.16 171 ALA B CA 1
ATOM 6847 C C . ALA B 1 171 ? 33.125 36.688 9.688 1 30.16 171 ALA B C 1
ATOM 6849 O O . ALA B 1 171 ? 33.906 36.188 8.922 1 30.16 171 ALA B O 1
ATOM 6850 N N . THR B 1 172 ? 32.781 37.812 9.398 1 29.41 172 THR B N 1
ATOM 6851 C CA . THR B 1 172 ? 33.781 38.812 9.031 1 29.41 172 THR B CA 1
ATOM 6852 C C . THR B 1 172 ? 35.125 38.531 9.727 1 29.41 172 THR B C 1
ATOM 6854 O O . THR B 1 172 ? 35.25 38.719 10.938 1 29.41 172 THR B O 1
ATOM 6857 N N . LEU B 1 173 ? 35.781 37.438 9.539 1 29.31 173 LEU B N 1
ATOM 6858 C CA . LEU B 1 173 ? 37.188 37.5 9.922 1 29.31 173 LEU B CA 1
ATOM 6859 C C . LEU B 1 173 ? 37.75 38.875 9.625 1 29.31 173 LEU B C 1
ATOM 6861 O O . LEU B 1 173 ? 37.625 39.406 8.516 1 29.31 173 LEU B O 1
ATOM 6865 N N . VAL B 1 174 ? 37.906 39.719 10.609 1 27.09 174 VAL B N 1
ATOM 6866 C CA . VAL B 1 174 ? 38.812 40.844 10.609 1 27.09 174 VAL B CA 1
ATOM 6867 C C . VAL B 1 174 ? 40.094 40.469 9.852 1 27.09 174 VAL B C 1
ATOM 6869 O O . VAL B 1 174 ? 40.688 39.438 10.086 1 27.09 174 VAL B O 1
ATOM 6872 N N . PRO B 1 175 ? 40.344 41.094 8.688 1 29.81 175 PRO B N 1
ATOM 6873 C CA . PRO B 1 175 ? 41.656 41.031 8.055 1 29.81 175 PRO B CA 1
ATOM 6874 C C . PRO B 1 175 ? 42.812 41.094 9.062 1 29.81 175 PRO B C 1
ATOM 6876 O O . PRO B 1 175 ? 42.875 42.031 9.844 1 29.81 175 PRO B O 1
ATOM 6879 N N . ASP B 1 176 ? 43.156 40.125 9.797 1 25.67 176 ASP B N 1
ATOM 6880 C CA . ASP B 1 176 ? 44.5 40.375 10.258 1 25.67 176 ASP B CA 1
ATOM 6881 C C . ASP B 1 176 ? 45.406 40.781 9.094 1 25.67 176 ASP B C 1
ATOM 6883 O O . ASP B 1 176 ? 45.156 40.406 7.949 1 25.67 176 ASP B O 1
ATOM 6887 N N . GLY B 1 177 ? 46.25 41.875 9.125 1 24.95 177 GLY B N 1
ATOM 6888 C CA . GLY B 1 177 ? 47.188 42.531 8.25 1 24.95 177 GLY B CA 1
ATOM 6889 C C . GLY B 1 177 ? 47.938 41.594 7.312 1 24.95 177 GLY B C 1
ATOM 6890 O O . GLY B 1 177 ? 48 41.844 6.105 1 24.95 177 GLY B O 1
ATOM 6891 N N . ASN B 1 178 ? 49.031 40.875 7.758 1 22.95 178 ASN B N 1
ATOM 6892 C CA . ASN B 1 178 ? 50.281 40.781 6.98 1 22.95 178 ASN B CA 1
ATOM 6893 C C . ASN B 1 178 ? 50.125 39.75 5.859 1 22.95 178 ASN B C 1
ATOM 6895 O O . ASN B 1 178 ? 50.844 39.844 4.844 1 22.95 178 ASN B O 1
ATOM 6899 N N . SER B 1 179 ? 49.844 38.406 6.105 1 25.98 179 SER B N 1
ATOM 6900 C CA . SER B 1 179 ? 50.5 37.531 5.148 1 25.98 179 SER B CA 1
ATOM 6901 C C . SER B 1 179 ? 49.781 37.531 3.801 1 25.98 179 SER B C 1
ATOM 6903 O O . SER B 1 179 ? 48.562 37.469 3.742 1 25.98 179 SER B O 1
ATOM 6905 N N . THR B 1 180 ? 50.312 38.062 2.594 1 25.12 180 THR B N 1
ATOM 6906 C CA . THR B 1 180 ? 50.25 38.312 1.158 1 25.12 180 THR B CA 1
ATOM 6907 C C . THR B 1 180 ? 49.875 37.031 0.395 1 25.12 180 THR B C 1
ATOM 6909 O O . THR B 1 180 ? 49.875 37.031 -0.838 1 25.12 180 THR B O 1
ATOM 6912 N N . ASP B 1 181 ? 50.031 35.812 0.903 1 26.33 181 ASP B N 1
ATOM 6913 C CA . ASP B 1 181 ? 50.125 34.844 -0.194 1 26.33 181 ASP B CA 1
ATOM 6914 C C . ASP B 1 181 ? 48.875 34.844 -1.045 1 26.33 181 ASP B C 1
ATOM 6916 O O . ASP B 1 181 ? 47.781 34.594 -0.535 1 26.33 181 ASP B O 1
ATOM 6920 N N . VAL B 1 182 ? 48.75 35.5 -2.287 1 26.11 182 VAL B N 1
ATOM 6921 C CA . VAL B 1 182 ? 48.031 35.844 -3.516 1 26.11 182 VAL B CA 1
ATOM 6922 C C . VAL B 1 182 ? 47.5 34.594 -4.176 1 26.11 182 VAL B C 1
ATOM 6924 O O . VAL B 1 182 ? 46.875 34.656 -5.242 1 26.11 182 VAL B O 1
ATOM 6927 N N . ASN B 1 183 ? 48.031 33.375 -4.004 1 26.2 183 ASN B N 1
ATOM 6928 C CA . ASN B 1 183 ? 47.781 32.594 -5.215 1 26.2 183 ASN B CA 1
ATOM 6929 C C . ASN B 1 183 ? 46.281 32.438 -5.484 1 26.2 183 ASN B C 1
ATOM 6931 O O . ASN B 1 183 ? 45.562 31.781 -4.734 1 26.2 183 ASN B O 1
ATOM 6935 N N . ALA B 1 184 ? 45.5 33.438 -6.176 1 27.23 184 ALA B N 1
ATOM 6936 C CA . ALA B 1 184 ? 44.281 33.875 -6.809 1 27.23 184 ALA B CA 1
ATOM 6937 C C . ALA B 1 184 ? 43.719 32.781 -7.723 1 27.23 184 ALA B C 1
ATOM 6939 O O . ALA B 1 184 ? 42.594 32.906 -8.211 1 27.23 184 ALA B O 1
ATOM 6940 N N . THR B 1 185 ? 44.469 31.969 -8.438 1 28.47 185 THR B N 1
ATOM 6941 C CA . THR B 1 185 ? 44.031 31.672 -9.797 1 28.47 185 THR B CA 1
ATOM 6942 C C . THR B 1 185 ? 42.812 30.766 -9.797 1 28.47 185 THR B C 1
ATOM 6944 O O . THR B 1 185 ? 42.156 30.594 -10.828 1 28.47 185 THR B O 1
ATOM 6947 N N . SER B 1 186 ? 42.781 29.703 -9.039 1 31.56 186 SER B N 1
ATOM 6948 C CA . SER B 1 186 ? 41.844 28.734 -9.609 1 31.56 186 SER B CA 1
ATOM 6949 C C . SER B 1 186 ? 40.406 29.281 -9.586 1 31.56 186 SER B C 1
ATOM 6951 O O . SER B 1 186 ? 39.875 29.578 -8.523 1 31.56 186 SER B O 1
ATOM 6953 N N . THR B 1 187 ? 40 30.188 -10.508 1 30.31 187 THR B N 1
ATOM 6954 C CA . THR B 1 187 ? 38.812 30.875 -11.039 1 30.31 187 THR B CA 1
ATOM 6955 C C . THR B 1 187 ? 37.625 29.938 -11.109 1 30.31 187 THR B C 1
ATOM 6957 O O . THR B 1 187 ? 36.656 30.219 -11.82 1 30.31 187 THR B O 1
ATOM 6960 N N . LEU B 1 188 ? 37.719 28.703 -10.906 1 32.75 188 LEU B N 1
ATOM 6961 C CA . LEU B 1 188 ? 36.406 28.062 -11.125 1 32.75 188 LEU B CA 1
ATOM 6962 C C . LEU B 1 188 ? 35.312 28.859 -10.422 1 32.75 188 LEU B C 1
ATOM 6964 O O . LEU B 1 188 ? 35.438 29.219 -9.258 1 32.75 188 LEU B O 1
ATOM 6968 N N . PRO B 1 189 ? 34.531 29.75 -11.18 1 32.34 189 PRO B N 1
ATOM 6969 C CA . PRO B 1 189 ? 33.438 30.469 -10.547 1 32.34 189 PRO B CA 1
ATOM 6970 C C . PRO B 1 189 ? 32.812 29.688 -9.383 1 32.34 189 PRO B C 1
ATOM 6972 O O . PRO B 1 189 ? 32.344 28.562 -9.57 1 32.34 189 PRO B O 1
ATOM 6975 N N . ARG B 1 190 ? 33.375 29.531 -8.297 1 35.88 190 ARG B N 1
ATOM 6976 C CA . ARG B 1 190 ? 32.781 29.016 -7.074 1 35.88 190 ARG B CA 1
ATOM 6977 C C . ARG B 1 190 ? 31.312 29.438 -6.988 1 35.88 190 ARG B C 1
ATOM 6979 O O . ARG B 1 190 ? 31 30.625 -6.965 1 35.88 190 ARG B O 1
ATOM 6986 N N . LEU B 1 191 ? 30.344 28.781 -7.605 1 45.88 191 LEU B N 1
ATOM 6987 C CA . LEU B 1 191 ? 28.922 29.031 -7.387 1 45.88 191 LEU B CA 1
ATOM 6988 C C . LEU B 1 191 ? 28.703 29.75 -6.059 1 45.88 191 LEU B C 1
ATOM 6990 O O . LEU B 1 191 ? 29.172 29.297 -5.016 1 45.88 191 LEU B O 1
ATOM 6994 N N . ALA B 1 192 ? 28.688 31.047 -5.98 1 54.34 192 ALA B N 1
ATOM 6995 C CA . ALA B 1 192 ? 28.391 31.922 -4.852 1 54.34 192 ALA B CA 1
ATOM 6996 C C . ALA B 1 192 ? 27.5 31.234 -3.826 1 54.34 192 ALA B C 1
ATOM 6998 O O . ALA B 1 192 ? 26.5 30.625 -4.184 1 54.34 192 ALA B O 1
ATOM 6999 N N . ALA B 1 193 ? 27.969 30.953 -2.707 1 73.62 193 ALA B N 1
ATOM 7000 C CA . ALA B 1 193 ? 27.312 30.328 -1.558 1 73.62 193 ALA B CA 1
ATOM 7001 C C . ALA B 1 193 ? 25.922 30.922 -1.341 1 73.62 193 ALA B C 1
ATOM 7003 O O . ALA B 1 193 ? 25.75 32.156 -1.4 1 73.62 193 ALA B O 1
ATOM 7004 N N . ALA B 1 194 ? 24.828 30.281 -1.465 1 88.12 194 ALA B N 1
ATOM 7005 C CA . ALA B 1 194 ? 23.438 30.703 -1.348 1 88.12 194 ALA B CA 1
ATOM 7006 C C . ALA B 1 194 ? 23.125 31.188 0.067 1 88.12 194 ALA B C 1
ATOM 7008 O O . ALA B 1 194 ? 23.594 30.609 1.046 1 88.12 194 ALA B O 1
ATOM 7009 N N . THR B 1 195 ? 22.562 32.375 0.186 1 91.19 195 THR B N 1
ATOM 7010 C CA . THR B 1 195 ? 22.109 32.906 1.472 1 91.19 195 THR B CA 1
ATOM 7011 C C . THR B 1 195 ? 20.922 32.094 1.997 1 91.19 195 THR B C 1
ATOM 7013 O O . THR B 1 195 ? 20.25 31.422 1.23 1 91.19 195 THR B O 1
ATOM 7016 N N . PRO B 1 196 ? 20.688 32.125 3.305 1 93.88 196 PRO B N 1
ATOM 7017 C CA . PRO B 1 196 ? 19.547 31.406 3.887 1 93.88 196 PRO B CA 1
ATOM 7018 C C . PRO B 1 196 ? 18.219 31.812 3.25 1 93.88 196 PRO B C 1
ATOM 7020 O O . PRO B 1 196 ? 17.375 30.953 2.986 1 93.88 196 PRO B O 1
ATOM 7023 N N . VAL B 1 197 ? 18.094 33.094 2.945 1 94.69 197 VAL B N 1
ATOM 7024 C CA . VAL B 1 197 ? 1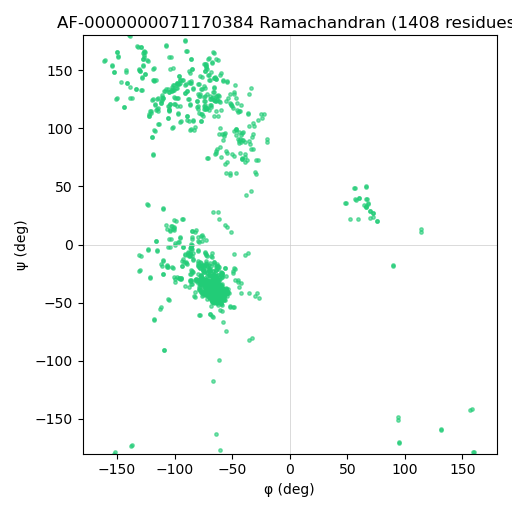6.828 33.562 2.387 1 94.69 197 VAL B CA 1
ATOM 7025 C C . VAL B 1 197 ? 16.656 33.031 0.962 1 94.69 197 VAL B C 1
ATOM 7027 O O . VAL B 1 197 ? 15.555 32.656 0.555 1 94.69 197 VAL B O 1
ATOM 7030 N N . GLU B 1 198 ? 17.734 32.938 0.269 1 95 198 GLU B N 1
ATOM 7031 C CA . GLU B 1 198 ? 17.688 32.438 -1.099 1 95 198 GLU B CA 1
ATOM 7032 C C . GLU B 1 198 ? 17.312 30.938 -1.125 1 95 198 GLU B C 1
ATOM 7034 O O . GLU B 1 198 ? 16.547 30.5 -1.979 1 95 198 GLU B O 1
ATOM 7039 N N . VAL B 1 199 ? 17.922 30.25 -0.192 1 95.88 199 VAL B N 1
ATOM 7040 C CA . VAL B 1 199 ? 17.594 28.828 -0.103 1 95.88 199 VAL B CA 1
ATOM 7041 C C . VAL B 1 199 ? 16.125 28.656 0.283 1 95.88 199 VAL B C 1
ATOM 7043 O O . VAL B 1 199 ? 15.398 27.875 -0.336 1 95.88 199 VAL B O 1
ATOM 7046 N N . ALA B 1 200 ? 15.695 29.438 1.227 1 96.75 200 ALA B N 1
ATOM 7047 C CA . ALA B 1 200 ? 14.328 29.344 1.722 1 96.75 200 ALA B CA 1
ATOM 7048 C C . ALA B 1 200 ? 13.32 29.703 0.629 1 96.75 200 ALA B C 1
ATOM 7050 O O . ALA B 1 200 ? 12.281 29.047 0.499 1 96.75 200 ALA B O 1
ATOM 7051 N N . THR B 1 201 ? 13.656 30.719 -0.153 1 96.94 201 THR B N 1
ATOM 7052 C CA . THR B 1 201 ? 12.766 31.156 -1.221 1 96.94 201 THR B CA 1
ATOM 7053 C C . THR B 1 201 ? 12.727 30.125 -2.346 1 96.94 201 THR B C 1
ATOM 7055 O O . THR B 1 201 ? 11.68 29.906 -2.965 1 96.94 201 THR B O 1
ATOM 7058 N N . THR B 1 202 ? 13.805 29.562 -2.574 1 97.38 202 THR B N 1
ATOM 7059 C CA . THR B 1 202 ? 13.836 28.516 -3.59 1 97.38 202 THR B CA 1
ATOM 7060 C C . THR B 1 202 ? 13.016 27.297 -3.146 1 97.38 202 THR B C 1
ATOM 7062 O O . THR B 1 202 ? 12.297 26.703 -3.951 1 97.38 202 THR B O 1
ATOM 7065 N N . VAL B 1 203 ? 13.148 26.938 -1.898 1 97.81 203 VAL B N 1
ATOM 7066 C CA . VAL B 1 203 ? 12.336 25.859 -1.346 1 97.81 203 VAL B CA 1
ATOM 7067 C C . VAL B 1 203 ? 10.852 26.188 -1.516 1 97.81 203 VAL B C 1
ATOM 7069 O O . VAL B 1 203 ? 10.062 25.328 -1.914 1 97.81 203 VAL B O 1
ATOM 7072 N N . CYS B 1 204 ? 10.539 27.391 -1.214 1 98.31 204 CYS B N 1
ATOM 7073 C CA . CYS B 1 204 ? 9.156 27.859 -1.328 1 98.31 204 CYS B CA 1
ATOM 7074 C C . CYS B 1 204 ? 8.641 27.703 -2.756 1 98.31 204 CYS B C 1
ATOM 7076 O O . CYS B 1 204 ? 7.516 27.25 -2.969 1 98.31 204 CYS B O 1
ATOM 7078 N N . PHE B 1 205 ? 9.438 27.984 -3.648 1 98.06 205 PHE B N 1
ATOM 7079 C CA . PHE B 1 205 ? 9.078 27.891 -5.059 1 98.06 205 PHE B CA 1
ATOM 7080 C C . PHE B 1 205 ? 8.852 26.438 -5.457 1 98.06 205 PHE B C 1
ATOM 7082 O O . PHE B 1 205 ? 7.848 26.109 -6.094 1 98.06 205 PHE B O 1
ATOM 7089 N N . ILE B 1 206 ? 9.781 25.609 -5.102 1 98.06 206 ILE B N 1
ATOM 7090 C CA . ILE B 1 206 ? 9.695 24.203 -5.461 1 98.06 206 ILE B CA 1
ATOM 7091 C C . ILE B 1 206 ? 8.461 23.578 -4.809 1 98.06 206 ILE B C 1
ATOM 7093 O O . ILE B 1 206 ? 7.746 22.797 -5.441 1 98.06 206 ILE B O 1
ATOM 7097 N N . VAL B 1 207 ? 8.195 23.875 -3.555 1 97.88 207 VAL B N 1
ATOM 7098 C CA . VAL B 1 207 ? 7.031 23.359 -2.83 1 97.88 207 VAL B CA 1
ATOM 7099 C C . VAL B 1 207 ? 5.754 23.797 -3.547 1 97.88 207 VAL B C 1
ATOM 7101 O O . VAL B 1 207 ? 4.848 22.984 -3.744 1 97.88 207 VAL B O 1
ATOM 7104 N N . GLY B 1 208 ? 5.762 25.062 -3.92 1 98.12 208 GLY B N 1
ATOM 7105 C CA . GLY B 1 208 ? 4.613 25.547 -4.672 1 98.12 208 GLY B CA 1
ATOM 7106 C C . GLY B 1 208 ? 4.418 24.812 -5.992 1 98.12 208 GLY B C 1
ATOM 7107 O O . GLY B 1 208 ? 3.297 24.453 -6.348 1 98.12 208 GLY B O 1
ATOM 7108 N N . MET B 1 209 ? 5.453 24.547 -6.633 1 97.62 209 MET B N 1
ATOM 7109 C CA . MET B 1 209 ? 5.391 23.859 -7.918 1 97.62 209 MET B CA 1
ATOM 7110 C C . MET B 1 209 ? 4.906 22.422 -7.734 1 97.62 209 MET B C 1
ATOM 7112 O O . MET B 1 209 ? 4.113 21.922 -8.539 1 97.62 209 MET B O 1
ATOM 7116 N N . TYR B 1 210 ? 5.453 21.781 -6.75 1 96.5 210 TYR B N 1
ATOM 7117 C CA . TYR B 1 210 ? 4.984 20.438 -6.453 1 96.5 210 TYR B CA 1
ATOM 7118 C C . TYR B 1 210 ? 3.482 20.422 -6.195 1 96.5 210 TYR B C 1
ATOM 7120 O O . TYR B 1 210 ? 2.77 19.531 -6.684 1 96.5 210 TYR B O 1
ATOM 7128 N N . GLN B 1 211 ? 3.004 21.359 -5.484 1 97.12 211 GLN B N 1
ATOM 7129 C CA . GLN B 1 211 ? 1.583 21.422 -5.16 1 97.12 211 GLN B CA 1
ATOM 7130 C C . GLN B 1 211 ? 0.747 21.719 -6.398 1 97.12 211 GLN B C 1
ATOM 7132 O O . GLN B 1 211 ? -0.362 21.203 -6.547 1 97.12 211 GLN B O 1
ATOM 7137 N N . LEU B 1 212 ? 1.301 22.484 -7.301 1 96.69 212 LEU B N 1
ATOM 7138 C CA . LEU B 1 212 ? 0.605 22.75 -8.555 1 96.69 212 LEU B CA 1
ATOM 7139 C C . LEU B 1 212 ? 0.559 21.5 -9.43 1 96.69 212 LEU B C 1
ATOM 7141 O O . LEU B 1 212 ? -0.457 21.234 -10.07 1 96.69 212 LEU B O 1
ATOM 7145 N N . VAL B 1 213 ? 1.654 20.844 -9.43 1 95.25 213 VAL B N 1
ATOM 7146 C CA . VAL B 1 213 ? 1.685 19.594 -10.18 1 95.25 213 VAL B CA 1
ATOM 7147 C C . VAL B 1 213 ? 0.664 18.625 -9.602 1 95.25 213 VAL B C 1
ATOM 7149 O O . VAL B 1 213 ? -0.044 17.938 -10.352 1 95.25 213 VAL B O 1
ATOM 7152 N N . MET B 1 214 ? 0.615 18.547 -8.344 1 93.5 214 MET B N 1
ATOM 7153 C CA . MET B 1 214 ? -0.342 17.656 -7.688 1 93.5 214 MET B CA 1
ATOM 7154 C C . MET B 1 214 ? -1.774 18.094 -7.988 1 93.5 214 MET B C 1
ATOM 7156 O O . MET B 1 214 ? -2.672 17.25 -8.086 1 93.5 214 MET B O 1
ATOM 7160 N N . TYR B 1 215 ? -2.012 19.344 -8.133 1 93 215 TYR B N 1
ATOM 7161 C CA . TYR B 1 215 ? -3.32 19.844 -8.516 1 93 215 TYR B CA 1
ATOM 7162 C C . TYR B 1 215 ? -3.711 19.359 -9.906 1 93 215 TYR B C 1
ATOM 7164 O O . TYR B 1 215 ? -4.824 18.875 -10.109 1 93 215 TYR B O 1
ATOM 7172 N N . VAL B 1 216 ? -2.736 19.469 -10.797 1 92.5 216 VAL B N 1
ATOM 7173 C CA . VAL B 1 216 ? -3 19.078 -12.172 1 92.5 216 VAL B CA 1
ATOM 7174 C C . VAL B 1 216 ? -3.262 17.578 -12.242 1 92.5 216 VAL B C 1
ATOM 7176 O O . VAL B 1 216 ? -4.109 17.125 -13.016 1 92.5 216 VAL B O 1
ATOM 7179 N N . MET B 1 217 ? -2.627 16.891 -11.352 1 88.12 217 MET B N 1
ATOM 7180 C CA . MET B 1 217 ? -2.783 15.43 -11.32 1 88.12 217 MET B CA 1
ATOM 7181 C C . MET B 1 217 ? -4.008 15.039 -10.5 1 88.12 217 MET B C 1
ATOM 7183 O O . MET B 1 217 ? -4.324 13.852 -10.375 1 88.12 217 MET B O 1
ATOM 7187 N N . ARG B 1 218 ? -4.684 15.977 -9.898 1 87.5 218 ARG B N 1
ATOM 7188 C CA . ARG B 1 218 ? -5.887 15.766 -9.102 1 87.5 218 ARG B CA 1
ATOM 7189 C C . ARG B 1 218 ? -5.629 14.781 -7.973 1 87.5 218 ARG B C 1
ATOM 7191 O O . ARG B 1 218 ? -6.379 13.812 -7.801 1 87.5 218 ARG B O 1
ATOM 7198 N N . LEU B 1 219 ? -4.543 15.055 -7.297 1 85.12 219 LEU B N 1
ATOM 7199 C CA . LEU B 1 219 ? -4.133 14.148 -6.223 1 85.12 219 LEU B CA 1
ATOM 7200 C C . LEU B 1 219 ? -4.848 14.5 -4.922 1 85.12 219 LEU B C 1
ATOM 7202 O O . LEU B 1 219 ? -4.449 14.039 -3.85 1 85.12 219 LEU B O 1
ATOM 7206 N N . GLY B 1 220 ? -5.828 15.328 -5.031 1 80.94 220 GLY B N 1
ATOM 7207 C CA . GLY B 1 220 ? -6.625 15.625 -3.852 1 80.94 220 GLY B CA 1
ATOM 7208 C C . GLY B 1 220 ? -7.219 14.391 -3.203 1 80.94 220 GLY B C 1
ATOM 7209 O O . GLY B 1 220 ? -7.426 14.359 -1.989 1 80.94 220 GLY B O 1
ATOM 7210 N N . VAL B 1 221 ? -7.309 13.328 -3.932 1 75.25 221 VAL B N 1
ATOM 7211 C CA . VAL B 1 221 ? -7.895 12.078 -3.467 1 75.25 221 VAL B CA 1
ATOM 7212 C C . VAL B 1 221 ? -6.922 11.367 -2.525 1 75.25 221 VAL B C 1
ATOM 7214 O O . VAL B 1 221 ? -7.344 10.641 -1.625 1 75.25 221 VAL B O 1
ATOM 7217 N N . LEU B 1 222 ? -5.684 11.711 -2.678 1 76 222 LEU B N 1
ATOM 7218 C CA . LEU B 1 222 ? -4.672 11.047 -1.868 1 76 222 LEU B CA 1
ATOM 7219 C C . LEU B 1 222 ? -4.711 11.547 -0.428 1 76 222 LEU B C 1
ATOM 7221 O O . LEU B 1 222 ? -4.191 10.883 0.476 1 76 222 LEU B O 1
ATOM 7225 N N . THR B 1 223 ? -5.336 12.695 -0.248 1 75.69 223 THR B N 1
ATOM 7226 C CA . THR B 1 223 ? -5.438 13.227 1.107 1 75.69 223 THR B CA 1
ATOM 7227 C C . THR B 1 223 ? -6.316 12.328 1.974 1 75.69 223 THR B C 1
ATOM 7229 O O . THR B 1 223 ? -6.156 12.281 3.195 1 75.69 223 THR B O 1
ATOM 7232 N N . SER B 1 224 ? -7.148 11.594 1.29 1 77.81 224 SER B N 1
ATOM 7233 C CA . SER B 1 224 ? -8.031 10.68 2.01 1 77.81 224 SER B CA 1
ATOM 7234 C C . SER B 1 224 ? -7.262 9.484 2.561 1 77.81 224 SER B C 1
ATOM 7236 O O . SER B 1 224 ? -7.734 8.805 3.475 1 77.81 224 SER B O 1
ATOM 7238 N N . LEU B 1 225 ? -6.117 9.336 2.051 1 80.88 225 LEU B N 1
ATOM 7239 C CA . LEU B 1 225 ? -5.312 8.195 2.475 1 80.88 225 LEU B CA 1
ATOM 7240 C C . LEU B 1 225 ? -4.5 8.531 3.719 1 80.88 225 LEU B C 1
ATOM 7242 O O . LEU B 1 225 ? -3.859 7.656 4.305 1 80.88 225 LEU B O 1
ATOM 7246 N N . LEU B 1 226 ? -4.559 9.812 4.074 1 81.31 226 LEU B N 1
ATOM 7247 C CA . LEU B 1 226 ? -3.9 10.203 5.316 1 81.31 226 LEU B CA 1
ATOM 7248 C C . LEU B 1 226 ? -4.852 10.078 6.5 1 81.31 226 LEU B C 1
ATOM 7250 O O . LEU B 1 226 ? -5.793 10.859 6.637 1 81.31 226 LEU B O 1
ATOM 7254 N N . SER B 1 227 ? -4.621 9.141 7.363 1 86.38 227 SER B N 1
ATOM 7255 C CA . SER B 1 227 ? -5.488 8.891 8.516 1 86.38 227 SER B CA 1
ATOM 7256 C C . SER B 1 227 ? -5.324 9.984 9.57 1 86.38 227 SER B C 1
ATOM 7258 O O . SER B 1 227 ? -4.262 10.602 9.672 1 86.38 227 SER B O 1
ATOM 7260 N N . ASP B 1 228 ? -6.297 10.219 10.344 1 83.88 228 ASP B N 1
ATOM 7261 C CA . ASP B 1 228 ? -6.242 11.156 11.453 1 83.88 228 ASP B CA 1
ATOM 7262 C C . ASP B 1 228 ? -5.16 10.766 12.453 1 83.88 228 ASP B C 1
ATOM 7264 O O . ASP B 1 228 ? -4.492 11.625 13.031 1 83.88 228 ASP B O 1
ATOM 7268 N N . THR B 1 229 ? -5.02 9.523 12.586 1 89.94 229 THR B N 1
ATOM 7269 C CA . THR B 1 229 ? -4.031 8.992 13.516 1 89.94 229 THR B CA 1
ATOM 7270 C C . THR B 1 229 ? -2.617 9.336 13.062 1 89.94 229 THR B C 1
ATOM 7272 O O . THR B 1 229 ? -1.782 9.75 13.867 1 89.94 229 THR B O 1
ATOM 7275 N N . LEU B 1 230 ? -2.424 9.195 11.758 1 90.38 230 LEU B N 1
ATOM 7276 C CA . LEU B 1 230 ? -1.115 9.516 11.195 1 90.38 230 LEU B CA 1
ATOM 7277 C C . LEU B 1 230 ? -0.803 11 11.352 1 90.38 230 LEU B C 1
ATOM 7279 O O . LEU B 1 230 ? 0.29 11.367 11.789 1 90.38 230 LEU B O 1
ATOM 7283 N N . VAL B 1 231 ? -1.778 11.836 11.008 1 84.25 231 VAL B N 1
ATOM 7284 C CA . VAL B 1 231 ? -1.58 13.281 11.047 1 84.25 231 VAL B CA 1
ATOM 7285 C C . VAL B 1 231 ? -1.363 13.734 12.484 1 84.25 231 VAL B C 1
ATOM 7287 O O . VAL B 1 231 ? -0.474 14.547 12.766 1 84.25 231 VAL B O 1
ATOM 7290 N N . SER B 1 232 ? -2.115 13.211 13.383 1 88.19 232 SER B N 1
ATOM 7291 C CA . SER B 1 232 ? -2.014 13.57 14.797 1 88.19 232 SER B CA 1
ATOM 7292 C C . SER B 1 232 ? -0.659 13.172 15.375 1 88.19 232 SER B C 1
ATOM 7294 O O . SER B 1 232 ? -0.023 13.953 16.078 1 88.19 232 SER B O 1
ATOM 7296 N N . SER B 1 233 ? -0.263 11.961 15.109 1 92.75 233 SER B N 1
ATOM 7297 C CA . SER B 1 233 ? 1.022 11.484 15.602 1 92.75 233 SER B CA 1
ATOM 7298 C C . SER B 1 233 ? 2.18 12.258 14.984 1 92.75 233 SER B C 1
ATOM 7300 O O . SER B 1 233 ? 3.146 12.594 15.672 1 92.75 233 SER B O 1
ATOM 7302 N N . PHE B 1 234 ? 2.096 12.516 13.742 1 89.69 234 PHE B N 1
ATOM 7303 C CA . PHE B 1 234 ? 3.129 13.242 13.016 1 89.69 234 PHE B CA 1
ATOM 7304 C C . PHE B 1 234 ? 3.291 14.648 13.57 1 89.69 234 PHE B C 1
ATOM 7306 O O . PHE B 1 234 ? 4.41 15.094 13.844 1 89.69 234 PHE B O 1
ATOM 7313 N N . THR B 1 235 ? 2.189 15.328 13.734 1 85.94 235 THR B N 1
ATOM 7314 C CA . THR B 1 235 ? 2.219 16.703 14.227 1 85.94 235 THR B CA 1
ATOM 7315 C C . THR B 1 235 ? 2.705 16.75 15.672 1 85.94 235 THR B C 1
ATOM 7317 O O . THR B 1 235 ? 3.432 17.656 16.062 1 85.94 235 THR B O 1
ATOM 7320 N N . ALA B 1 236 ? 2.27 15.812 16.453 1 91.56 236 ALA B N 1
ATOM 7321 C CA . ALA B 1 236 ? 2.732 15.742 17.844 1 91.56 236 ALA B CA 1
ATOM 7322 C C . ALA B 1 236 ? 4.242 15.516 17.906 1 91.56 236 ALA B C 1
ATOM 7324 O O . ALA B 1 236 ? 4.938 16.141 18.703 1 91.56 236 ALA B O 1
ATOM 7325 N N . ALA B 1 237 ? 4.703 14.586 17.141 1 93.44 237 ALA B N 1
ATOM 7326 C CA . ALA B 1 237 ? 6.137 14.305 17.094 1 93.44 237 ALA B CA 1
ATOM 7327 C C . ALA B 1 237 ? 6.918 15.523 16.609 1 93.44 237 ALA B C 1
ATOM 7329 O O . ALA B 1 237 ? 7.988 15.828 17.141 1 93.44 237 ALA B O 1
ATOM 7330 N N . ALA B 1 238 ? 6.398 16.172 15.641 1 87.88 238 ALA B N 1
ATOM 7331 C CA . ALA B 1 238 ? 7.051 17.375 15.125 1 87.88 238 ALA B CA 1
ATOM 7332 C C . ALA B 1 238 ? 7.074 18.484 16.172 1 87.88 238 ALA B C 1
ATOM 7334 O O . ALA B 1 238 ? 8.039 19.25 16.25 1 87.88 238 ALA B O 1
ATOM 7335 N N . ALA B 1 239 ? 5.965 18.594 16.891 1 90.5 239 ALA B N 1
ATOM 7336 C CA . ALA B 1 239 ? 5.93 19.578 17.984 1 90.5 239 ALA B CA 1
ATOM 7337 C C . ALA B 1 239 ? 7.039 19.297 19 1 90.5 239 ALA B C 1
ATOM 7339 O O . ALA B 1 239 ? 7.656 20.234 19.516 1 90.5 239 ALA B O 1
ATOM 7340 N N . PHE B 1 240 ? 7.262 18.078 19.234 1 93.12 240 PHE B N 1
ATOM 7341 C CA . PHE B 1 240 ? 8.352 17.703 20.141 1 93.12 240 PHE B CA 1
ATOM 7342 C C . PHE B 1 240 ? 9.688 18.172 19.578 1 93.12 240 PHE B C 1
ATOM 7344 O O . PHE B 1 240 ? 10.531 18.672 20.328 1 93.12 240 PHE B O 1
ATOM 7351 N N . LEU B 1 241 ? 9.875 18 18.359 1 90.69 241 LEU B N 1
ATOM 7352 C CA . LEU B 1 241 ? 11.117 18.422 17.734 1 90.69 241 LEU B CA 1
ATOM 7353 C C . LEU B 1 241 ? 11.25 19.938 17.766 1 90.69 241 LEU B C 1
ATOM 7355 O O . LEU B 1 241 ? 12.352 20.469 17.906 1 90.69 241 LEU B O 1
ATOM 7359 N N . VAL B 1 242 ? 10.141 20.609 17.594 1 89.44 242 VAL B N 1
ATOM 7360 C CA . VAL B 1 242 ? 10.133 22.078 17.641 1 89.44 242 VAL B CA 1
ATOM 7361 C C . VAL B 1 242 ? 10.562 22.547 19.031 1 89.44 242 VAL B C 1
ATOM 7363 O O . VAL B 1 242 ? 11.398 23.438 19.156 1 89.44 242 VAL B O 1
ATOM 7366 N N . ILE B 1 243 ? 10.086 21.953 20.031 1 92.31 243 ILE B N 1
ATOM 7367 C CA . ILE B 1 243 ? 10.438 22.297 21.406 1 92.31 243 ILE B CA 1
ATOM 7368 C C . ILE B 1 243 ? 11.93 22.062 21.625 1 92.31 243 ILE B C 1
ATOM 7370 O O . ILE B 1 243 ? 12.617 22.875 22.234 1 92.31 243 ILE B O 1
ATOM 7374 N N . THR B 1 244 ? 12.352 20.984 21.125 1 90 244 THR B N 1
ATOM 7375 C CA . THR B 1 244 ? 13.766 20.625 21.266 1 90 244 THR B CA 1
ATOM 7376 C C . THR B 1 244 ? 14.648 21.672 20.594 1 90 244 THR B C 1
ATOM 7378 O O . THR B 1 244 ? 15.703 22.031 21.125 1 90 244 THR B O 1
ATOM 7381 N N . SER B 1 245 ? 14.242 22.172 19.531 1 87.31 245 SER B N 1
ATOM 7382 C CA . SER B 1 245 ? 15.023 23.156 18.781 1 87.31 245 SER B CA 1
ATOM 7383 C C . SER B 1 245 ? 15.086 24.484 19.531 1 87.31 245 SER B C 1
ATOM 7385 O O . SER B 1 245 ? 15.984 25.297 19.281 1 87.31 245 SER B O 1
ATOM 7387 N N . GLN B 1 246 ? 14.148 24.703 20.438 1 89.75 246 GLN B N 1
ATOM 7388 C CA . GLN B 1 246 ? 14.07 25.969 21.141 1 89.75 246 GLN B CA 1
ATOM 7389 C C . GLN B 1 246 ? 14.883 25.938 22.438 1 89.75 246 GLN B C 1
ATOM 7391 O O . GLN B 1 246 ? 15.156 26.984 23.031 1 89.75 246 GLN B O 1
ATOM 7396 N N . ILE B 1 247 ? 15.344 24.844 22.812 1 88.75 247 ILE B N 1
ATOM 7397 C CA . ILE B 1 247 ? 16.031 24.688 24.094 1 88.75 247 ILE B CA 1
ATOM 7398 C C . ILE B 1 247 ? 17.297 25.531 24.094 1 88.75 247 ILE B C 1
ATOM 7400 O O . ILE B 1 247 ? 17.641 26.156 25.109 1 88.75 247 ILE B O 1
ATOM 7404 N N . LYS B 1 248 ? 17.984 25.672 23.031 1 88.5 248 LYS B N 1
ATOM 7405 C CA . LYS B 1 248 ? 19.234 26.422 22.953 1 88.5 248 LYS B CA 1
ATOM 7406 C C . LYS B 1 248 ? 18.984 27.906 23.25 1 88.5 248 LYS B C 1
ATOM 7408 O O . LYS B 1 248 ? 19.781 28.547 23.938 1 88.5 248 LYS B O 1
ATOM 7413 N N . ASP B 1 249 ? 17.922 28.422 22.75 1 89.56 249 ASP B N 1
ATOM 7414 C CA . ASP B 1 249 ? 17.625 29.844 22.938 1 89.56 249 ASP B CA 1
ATOM 7415 C C . ASP B 1 249 ? 17.031 30.109 24.312 1 89.56 249 ASP B C 1
ATOM 7417 O O . ASP B 1 249 ? 17.234 31.172 24.891 1 89.56 249 ASP B O 1
ATOM 7421 N N . ILE B 1 250 ? 16.328 29.125 24.828 1 92 250 ILE B N 1
ATOM 7422 C CA . ILE B 1 250 ? 15.75 29.266 26.156 1 92 250 ILE B CA 1
ATOM 7423 C C . ILE B 1 250 ? 16.859 29.297 27.203 1 92 250 ILE B C 1
ATOM 7425 O O . ILE B 1 250 ? 16.812 30.094 28.141 1 92 250 ILE B O 1
ATOM 7429 N N . LEU B 1 251 ? 17.891 28.484 26.922 1 90.31 251 LEU B N 1
ATOM 7430 C CA . LEU B 1 251 ? 19 28.391 27.875 1 90.31 251 LEU B CA 1
ATOM 7431 C C . LEU B 1 251 ? 20.078 29.406 27.516 1 90.31 251 LEU B C 1
ATOM 7433 O O . LEU B 1 251 ? 20.938 29.719 28.344 1 90.31 251 LEU B O 1
ATOM 7437 N N . GLY B 1 252 ? 20 29.922 26.328 1 87.94 252 GLY B N 1
ATOM 7438 C CA . GLY B 1 252 ? 21 30.891 25.875 1 87.94 252 GLY B CA 1
ATOM 7439 C C . GLY B 1 252 ? 22.359 30.266 25.641 1 87.94 252 GLY B C 1
ATOM 7440 O O . GLY B 1 252 ? 23.391 30.875 25.969 1 87.94 252 GLY B O 1
ATOM 7441 N N . ILE B 1 253 ? 22.344 29.016 25.297 1 82.81 253 ILE B N 1
ATOM 7442 C CA . ILE B 1 253 ? 23.594 28.312 25.109 1 82.81 253 ILE B CA 1
ATOM 7443 C C . ILE B 1 253 ? 23.969 28.344 23.625 1 82.81 253 ILE B C 1
ATOM 7445 O O . ILE B 1 253 ? 23.109 28.406 22.75 1 82.81 253 ILE B O 1
ATOM 7449 N N . GLN B 1 254 ? 25.25 28.547 23.375 1 74.31 254 GLN B N 1
ATOM 7450 C CA . GLN B 1 254 ? 25.75 28.391 22.016 1 74.31 254 GLN B CA 1
ATOM 7451 C C . GLN B 1 254 ? 26.141 26.953 21.719 1 74.31 254 GLN B C 1
ATOM 7453 O O . GLN B 1 254 ? 27.016 26.391 22.391 1 74.31 254 GLN B O 1
ATOM 7458 N N . MET B 1 255 ? 25.234 26.266 21.062 1 67.56 255 MET B N 1
ATOM 7459 C CA . MET B 1 255 ? 25.547 24.875 20.75 1 67.56 255 MET B CA 1
ATOM 7460 C C . MET B 1 255 ? 26.578 24.781 19.625 1 67.56 255 MET B C 1
ATOM 7462 O O . MET B 1 255 ? 26.469 25.484 18.625 1 67.56 255 MET B O 1
ATOM 7466 N N . PRO B 1 256 ? 27.75 24.094 19.828 1 56.97 256 PRO B N 1
ATOM 7467 C CA . PRO B 1 256 ? 28.828 24.047 18.828 1 56.97 256 PRO B CA 1
ATOM 7468 C C . PRO B 1 256 ? 28.359 23.422 17.516 1 56.97 256 PRO B C 1
ATOM 7470 O O . PRO B 1 256 ? 28.781 23.859 16.438 1 56.97 256 PRO B O 1
ATOM 7473 N N . LYS B 1 257 ? 27.797 22.125 17.547 1 59.81 257 LYS B N 1
ATOM 7474 C CA . LYS B 1 257 ? 27.609 21.375 16.312 1 59.81 257 LYS B CA 1
ATOM 7475 C C . LYS B 1 257 ? 26.141 21.016 16.109 1 59.81 257 LYS B C 1
ATOM 7477 O O . LYS B 1 257 ? 25.469 20.594 17.047 1 59.81 257 LYS B O 1
ATOM 7482 N N . LYS B 1 258 ? 25.562 21.641 14.984 1 61.16 258 LYS B N 1
ATOM 7483 C CA . LYS B 1 258 ? 24.234 21.172 14.602 1 61.16 258 LYS B CA 1
ATOM 7484 C C . LYS B 1 258 ? 24.328 19.797 13.93 1 61.16 258 LYS B C 1
ATOM 7486 O O . LYS B 1 258 ? 25.156 19.594 13.047 1 61.16 258 LYS B O 1
ATOM 7491 N N . TYR B 1 259 ? 23.766 18.812 14.516 1 61.62 259 TYR B N 1
ATOM 7492 C CA . TYR B 1 259 ? 23.797 17.438 14.023 1 61.62 259 TYR B CA 1
ATOM 7493 C C . TYR B 1 259 ? 22.656 17.172 13.047 1 61.62 259 TYR B C 1
ATOM 7495 O O . TYR B 1 259 ? 21.531 17.609 13.281 1 61.62 259 TYR B O 1
ATOM 7503 N N . SER B 1 260 ? 23.125 17.109 11.789 1 63.72 260 SER B N 1
ATOM 7504 C CA . SER B 1 260 ? 22.125 16.688 10.812 1 63.72 260 SER B CA 1
ATOM 7505 C C . SER B 1 260 ? 22.234 15.195 10.5 1 63.72 260 SER B C 1
ATOM 7507 O O . SER B 1 260 ? 23.297 14.602 10.68 1 63.72 260 SER B O 1
ATOM 7509 N N . GLY B 1 261 ? 21.062 14.461 10.375 1 63.47 261 GLY B N 1
ATOM 7510 C CA . GLY B 1 261 ? 21.094 13.055 9.984 1 63.47 261 GLY B CA 1
ATOM 7511 C C . GLY B 1 261 ? 20.266 12.172 10.883 1 63.47 261 GLY B C 1
ATOM 7512 O O . GLY B 1 261 ? 19.406 12.656 11.633 1 63.47 261 GLY B O 1
ATOM 7513 N N . ASN B 1 262 ? 20.594 10.945 10.828 1 72.81 262 ASN B N 1
ATOM 7514 C CA . ASN B 1 262 ? 19.875 9.93 11.594 1 72.81 262 ASN B CA 1
ATOM 7515 C C . ASN B 1 262 ? 20.219 10.008 13.078 1 72.81 262 ASN B C 1
ATOM 7517 O O . ASN B 1 262 ? 21.375 10.148 13.445 1 72.81 262 ASN B O 1
ATOM 7521 N N . PHE B 1 263 ? 19.234 10.086 14.008 1 77.88 263 PHE B N 1
ATOM 7522 C CA . PHE B 1 263 ? 19.359 10.07 15.461 1 77.88 263 PHE B CA 1
ATOM 7523 C C . PHE B 1 263 ? 19.953 11.383 15.969 1 77.88 263 PHE B C 1
ATOM 7525 O O . PHE B 1 263 ? 20.688 11.398 16.953 1 77.88 263 PHE B O 1
ATOM 7532 N N . SER B 1 264 ? 19.75 12.438 15.219 1 79.56 264 SER B N 1
ATOM 7533 C CA . SER B 1 264 ? 20.266 13.758 15.562 1 79.56 264 SER B CA 1
ATOM 7534 C C . SER B 1 264 ? 19.719 14.227 16.906 1 79.56 264 SER B C 1
ATOM 7536 O O . SER B 1 264 ? 20.391 14.945 17.641 1 79.56 264 SER B O 1
ATOM 7538 N N . ILE B 1 265 ? 18.578 13.75 17.281 1 84.56 265 ILE B N 1
ATOM 7539 C CA . ILE B 1 265 ? 17.938 14.203 18.516 1 84.56 265 ILE B CA 1
ATOM 7540 C C . ILE B 1 265 ? 18.719 13.68 19.719 1 84.56 265 ILE B C 1
ATOM 7542 O O . ILE B 1 265 ? 18.859 14.383 20.734 1 84.56 265 ILE B O 1
ATOM 7546 N N . ILE B 1 266 ? 19.203 12.516 19.578 1 84.12 266 ILE B N 1
ATOM 7547 C CA . ILE B 1 266 ? 19.969 11.938 20.672 1 84.12 266 ILE B CA 1
ATOM 7548 C C . ILE B 1 266 ? 21.25 12.734 20.891 1 84.12 266 ILE B C 1
ATOM 7550 O O . ILE B 1 266 ? 21.609 13.062 22.016 1 84.12 266 ILE B O 1
ATOM 7554 N N . TYR B 1 267 ? 21.859 13.117 19.797 1 82.12 267 TYR B N 1
ATOM 7555 C CA . TYR B 1 267 ? 23.078 13.898 19.875 1 82.12 267 TYR B CA 1
ATOM 7556 C C . TYR B 1 267 ? 22.797 15.305 20.406 1 82.12 267 TYR B C 1
ATOM 7558 O O . TYR B 1 267 ? 23.609 15.875 21.141 1 82.12 267 TYR B O 1
ATOM 7566 N N . THR B 1 268 ? 21.688 15.859 20.031 1 83.62 268 THR B N 1
ATOM 7567 C CA . THR B 1 268 ? 21.312 17.188 20.516 1 83.62 268 THR B CA 1
ATOM 7568 C C . THR B 1 268 ? 21.125 17.172 22.031 1 83.62 268 THR B C 1
ATOM 7570 O O . THR B 1 268 ? 21.562 18.094 22.719 1 83.62 268 THR B O 1
ATOM 7573 N N . TYR B 1 269 ? 20.547 16.156 22.516 1 87.56 269 TYR B N 1
ATOM 7574 C CA . TYR B 1 269 ? 20.297 16.094 23.953 1 87.56 269 TYR B CA 1
ATOM 7575 C C . TYR B 1 269 ? 21.594 15.805 24.703 1 87.56 269 TYR B C 1
ATOM 7577 O O . TYR B 1 269 ? 21.781 16.281 25.828 1 87.56 269 TYR B O 1
ATOM 7585 N N . ILE B 1 270 ? 22.469 15.016 24.078 1 85.31 270 ILE B N 1
ATOM 7586 C CA . ILE B 1 270 ? 23.766 14.797 24.688 1 85.31 270 ILE B CA 1
ATOM 7587 C C . ILE B 1 270 ? 24.547 16.109 24.75 1 85.31 270 ILE B C 1
ATOM 7589 O O . ILE B 1 270 ? 25.109 16.453 25.781 1 85.31 270 ILE B O 1
ATOM 7593 N N . ALA B 1 271 ? 24.5 16.797 23.672 1 82.81 271 ALA B N 1
ATOM 7594 C CA . ALA B 1 271 ? 25.172 18.094 23.625 1 82.81 271 ALA B CA 1
ATOM 7595 C C . ALA B 1 271 ? 24.562 19.062 24.625 1 82.81 271 ALA B C 1
ATOM 7597 O O . ALA B 1 271 ? 25.281 19.859 25.25 1 82.81 271 ALA B O 1
ATOM 7598 N N . PHE B 1 272 ? 23.344 19.016 24.797 1 84.81 272 PHE B N 1
ATOM 7599 C CA . PHE B 1 272 ? 22.641 19.859 25.75 1 84.81 272 PHE B CA 1
ATOM 7600 C C . PHE B 1 272 ? 23.078 19.578 27.172 1 84.81 272 PHE B C 1
ATOM 7602 O O . PHE B 1 272 ? 23.391 20.5 27.922 1 84.81 272 PHE B O 1
ATOM 7609 N N . PHE B 1 273 ? 23.141 18.344 27.484 1 87.12 273 PHE B N 1
ATOM 7610 C CA . PHE B 1 273 ? 23.5 17.984 28.844 1 87.12 273 PHE B CA 1
ATOM 7611 C C . PHE B 1 273 ? 24.969 18.297 29.109 1 87.12 273 PHE B C 1
ATOM 7613 O O . PHE B 1 273 ? 25.344 18.594 30.25 1 87.12 273 PHE B O 1
ATOM 7620 N N . GLN B 1 274 ? 25.719 18.281 28.031 1 85.62 274 GLN B N 1
ATOM 7621 C CA . GLN B 1 274 ? 27.125 18.609 28.172 1 85.62 274 GLN B CA 1
ATOM 7622 C C . GLN B 1 274 ? 27.344 20.125 28.312 1 85.62 274 GLN B C 1
ATOM 7624 O O . GLN B 1 274 ? 28.312 20.562 28.922 1 85.62 274 GLN B O 1
ATOM 7629 N N . SER B 1 275 ? 26.422 20.875 27.766 1 85.81 275 SER B N 1
ATOM 7630 C CA . SER B 1 275 ? 26.594 22.328 27.766 1 85.81 275 SER B CA 1
ATOM 7631 C C . SER B 1 275 ? 25.703 22.984 28.812 1 85.81 275 SER B C 1
ATOM 7633 O O . SER B 1 275 ? 25.531 24.203 28.812 1 85.81 275 SER B O 1
ATOM 7635 N N . ILE B 1 276 ? 25.156 22.25 29.656 1 86.81 276 ILE B N 1
ATOM 7636 C CA . ILE B 1 276 ? 24.203 22.75 30.641 1 86.81 276 ILE B CA 1
ATOM 7637 C C . ILE B 1 276 ? 24.906 23.734 31.578 1 86.81 276 ILE B C 1
ATOM 7639 O O . ILE B 1 276 ? 24.281 24.656 32.094 1 86.81 276 ILE B O 1
ATOM 7643 N N . ASP B 1 277 ? 26.234 23.594 31.625 1 87.19 277 ASP B N 1
ATOM 7644 C CA . ASP B 1 277 ? 27 24.469 32.531 1 87.19 277 ASP B CA 1
ATOM 7645 C C . ASP B 1 277 ? 27.172 25.859 31.922 1 87.19 277 ASP B C 1
ATOM 7647 O O . ASP B 1 277 ? 27.422 26.828 32.625 1 87.19 277 ASP B O 1
ATOM 7651 N N . SER B 1 278 ? 27.016 25.969 30.641 1 87.31 278 SER B N 1
ATOM 7652 C CA . SER B 1 278 ? 27.172 27.25 29.969 1 87.31 278 SER B CA 1
ATOM 7653 C C . SER B 1 278 ? 25.844 27.984 29.844 1 87.31 278 SER B C 1
ATOM 7655 O O . SER B 1 278 ? 25.734 28.938 29.062 1 87.31 278 SER B O 1
ATOM 7657 N N . THR B 1 279 ? 24.922 27.656 30.656 1 90.69 279 THR B N 1
ATOM 7658 C CA . THR B 1 279 ? 23.578 28.25 30.594 1 90.69 279 THR B CA 1
ATOM 7659 C C . THR B 1 279 ? 23.609 29.703 31.078 1 90.69 279 THR B C 1
ATOM 7661 O O . THR B 1 279 ? 24.234 30.016 32.094 1 90.69 279 THR B O 1
ATOM 7664 N N . ASN B 1 280 ? 23.016 30.578 30.219 1 92.12 280 ASN B N 1
ATOM 7665 C CA . ASN B 1 280 ? 22.828 31.969 30.625 1 92.12 280 ASN B CA 1
ATOM 7666 C C . ASN B 1 280 ? 21.672 32.094 31.609 1 92.12 280 ASN B C 1
ATOM 7668 O O . ASN B 1 280 ? 20.5 32.031 31.219 1 92.12 280 ASN B O 1
ATOM 7672 N N . LYS B 1 281 ? 21.922 32.406 32.781 1 91.81 281 LYS B N 1
ATOM 7673 C CA . LYS B 1 281 ? 20.922 32.438 33.844 1 91.81 281 LYS B CA 1
ATOM 7674 C C . LYS B 1 281 ? 19.875 33.531 33.594 1 91.81 281 LYS B C 1
ATOM 7676 O O . LYS B 1 281 ? 18.703 33.375 33.906 1 91.81 281 LYS B O 1
ATOM 7681 N N . ALA B 1 282 ? 20.359 34.562 33.031 1 91.5 282 ALA B N 1
ATOM 7682 C CA . ALA B 1 282 ? 19.422 35.656 32.719 1 91.5 282 ALA B CA 1
ATOM 7683 C C . ALA B 1 282 ? 18.422 35.25 31.641 1 91.5 282 ALA B C 1
ATOM 7685 O O . ALA B 1 282 ? 17.234 35.5 31.766 1 91.5 282 ALA B O 1
ATOM 7686 N N . ALA B 1 283 ? 18.953 34.625 30.641 1 92.75 283 ALA B N 1
ATOM 7687 C CA . ALA B 1 283 ? 18.078 34.125 29.578 1 92.75 283 ALA B CA 1
ATOM 7688 C C . ALA B 1 283 ? 17.094 33.094 30.094 1 92.75 283 ALA B C 1
ATOM 7690 O O . ALA B 1 283 ? 15.922 33.094 29.719 1 92.75 283 ALA B O 1
ATOM 7691 N N . LEU B 1 284 ? 17.516 32.281 30.922 1 93.94 284 LEU B N 1
ATOM 7692 C CA . LEU B 1 284 ? 16.672 31.25 31.5 1 93.94 284 LEU B CA 1
ATOM 7693 C C . LEU B 1 284 ? 15.562 31.859 32.344 1 93.94 284 LEU B C 1
ATOM 7695 O O . LEU B 1 284 ? 14.422 31.406 32.312 1 93.94 284 LEU B O 1
ATOM 7699 N N . THR B 1 285 ? 15.93 32.812 33.094 1 93.88 285 THR B N 1
ATOM 7700 C CA . THR B 1 285 ? 14.961 33.469 33.969 1 93.88 285 THR B CA 1
ATOM 7701 C C . THR B 1 285 ? 13.891 34.188 33.156 1 93.88 285 THR B C 1
ATOM 7703 O O . THR B 1 285 ? 12.695 34.094 33.438 1 93.88 285 THR B O 1
ATOM 7706 N N . VAL B 1 286 ? 14.359 34.906 32.156 1 93.44 286 VAL B N 1
ATOM 7707 C CA . VAL B 1 286 ? 13.43 35.625 31.297 1 93.44 286 VAL B CA 1
ATOM 7708 C C . VAL B 1 286 ? 12.5 34.625 30.609 1 93.44 286 VAL B C 1
ATOM 7710 O O . VAL B 1 286 ? 11.289 34.844 30.5 1 93.44 286 VAL B O 1
ATOM 7713 N N . SER B 1 287 ? 13.039 33.531 30.172 1 95.81 287 SER B N 1
ATOM 7714 C CA . SER B 1 287 ? 12.25 32.5 29.516 1 95.81 287 SER B CA 1
ATOM 7715 C C . SER B 1 287 ? 11.227 31.891 30.453 1 95.81 287 SER B C 1
ATOM 7717 O O . SER B 1 287 ? 10.07 31.688 30.094 1 95.81 287 SER B O 1
ATOM 7719 N N . LEU B 1 288 ? 11.633 31.578 31.625 1 96.06 288 LEU B N 1
ATOM 7720 C CA . LEU B 1 288 ? 10.734 30.969 32.594 1 96.06 288 LEU B CA 1
ATOM 7721 C C . LEU B 1 288 ? 9.594 31.922 32.938 1 96.06 288 LEU B C 1
ATOM 7723 O O . LEU B 1 288 ? 8.445 31.484 33.094 1 96.06 288 LEU B O 1
ATOM 7727 N N . ILE B 1 289 ? 9.945 33.125 33.062 1 95.38 289 ILE B N 1
ATOM 7728 C CA . ILE B 1 289 ? 8.93 34.125 33.375 1 95.38 289 ILE B CA 1
ATOM 7729 C C . ILE B 1 289 ? 7.949 34.25 32.188 1 95.38 289 ILE B C 1
ATOM 7731 O O . ILE B 1 289 ? 6.734 34.281 32.406 1 95.38 289 ILE B O 1
ATOM 7735 N N . THR B 1 290 ? 8.5 34.344 31.047 1 95.62 290 THR B N 1
ATOM 7736 C CA . THR B 1 290 ? 7.676 34.438 29.844 1 95.62 290 THR B CA 1
ATOM 7737 C C . THR B 1 290 ? 6.777 33.219 29.688 1 95.62 290 THR B C 1
ATOM 7739 O O . THR B 1 290 ? 5.582 33.375 29.422 1 95.62 290 THR B O 1
ATOM 7742 N N . ILE B 1 291 ? 7.266 32.062 29.859 1 96.38 291 ILE B N 1
ATOM 7743 C CA . ILE B 1 291 ? 6.512 30.828 29.719 1 96.38 291 ILE B CA 1
ATOM 7744 C C . ILE B 1 291 ? 5.402 30.781 30.766 1 96.38 291 ILE B C 1
ATOM 7746 O O . ILE B 1 291 ? 4.266 30.406 30.469 1 96.38 291 ILE B O 1
ATOM 7750 N N . THR B 1 292 ? 5.77 31.141 31.969 1 95.62 292 THR B N 1
ATOM 7751 C CA . THR B 1 292 ? 4.801 31.125 33.062 1 95.62 292 THR B CA 1
ATOM 7752 C C . THR B 1 292 ? 3.65 32.094 32.781 1 95.62 292 THR B C 1
ATOM 7754 O O . THR B 1 292 ? 2.486 31.766 33 1 95.62 292 THR B O 1
ATOM 7757 N N . ILE B 1 293 ? 3.961 33.25 32.281 1 95.25 293 ILE B N 1
ATOM 7758 C CA . ILE B 1 293 ? 2.941 34.25 31.953 1 95.25 293 ILE B CA 1
ATOM 7759 C C . ILE B 1 293 ? 2.025 33.719 30.859 1 95.25 293 ILE B C 1
ATOM 7761 O O . ILE B 1 293 ? 0.8 33.781 30.984 1 95.25 293 ILE B O 1
ATOM 7765 N N . LEU B 1 294 ? 2.584 33.219 29.859 1 94.5 294 LEU B N 1
ATOM 7766 C CA . LEU B 1 294 ? 1.817 32.719 28.719 1 94.5 294 LEU B CA 1
ATOM 7767 C C . LEU B 1 294 ? 1 31.5 29.094 1 94.5 294 LEU B C 1
ATOM 7769 O O . LEU B 1 294 ? -0.172 31.375 28.734 1 94.5 294 LEU B O 1
ATOM 7773 N N . TRP B 1 295 ? 1.607 30.609 29.812 1 93.06 295 TRP B N 1
ATOM 7774 C CA . TRP B 1 295 ? 0.936 29.391 30.25 1 93.06 295 TRP B CA 1
ATOM 7775 C C . TRP B 1 295 ? -0.223 29.703 31.188 1 93.06 295 TRP B C 1
ATOM 7777 O O . TRP B 1 295 ? -1.294 29.094 31.094 1 93.06 295 TRP B O 1
ATOM 7787 N N . SER B 1 296 ? 0.009 30.609 32.125 1 93 296 SER B N 1
ATOM 7788 C CA . SER B 1 296 ? -1.027 31.016 33.094 1 93 296 SER B CA 1
ATOM 7789 C C . SER B 1 296 ? -2.188 31.703 32.375 1 93 296 SER B C 1
ATOM 7791 O O . SER B 1 296 ? -3.348 31.516 32.75 1 93 296 SER B O 1
ATOM 7793 N N . TYR B 1 297 ? -1.902 32.438 31.438 1 91.69 297 TYR B N 1
ATOM 7794 C CA . TYR B 1 297 ? -2.951 33.062 30.656 1 91.69 297 TYR B CA 1
ATOM 7795 C C . TYR B 1 297 ? -3.805 32.062 29.922 1 91.69 297 TYR B C 1
ATOM 7797 O O . TYR B 1 297 ? -5.035 32.125 29.969 1 91.69 297 TYR B O 1
ATOM 7805 N N . ASP B 1 298 ? -3.188 31.141 29.281 1 87.88 298 ASP B N 1
ATOM 7806 C CA . ASP B 1 298 ? -3.881 30.156 28.453 1 87.88 298 ASP B CA 1
ATOM 7807 C C . ASP B 1 298 ? -4.766 29.234 29.297 1 87.88 298 ASP B C 1
ATOM 7809 O O . ASP B 1 298 ? -5.863 28.875 28.875 1 87.88 298 ASP B O 1
ATOM 7813 N N . ASP B 1 299 ? -4.34 28.875 30.453 1 87.69 299 ASP B N 1
ATOM 7814 C CA . ASP B 1 299 ? -5.039 27.859 31.234 1 87.69 299 ASP B CA 1
ATOM 7815 C C . ASP B 1 299 ? -6.004 28.5 32.25 1 87.69 299 ASP B C 1
ATOM 7817 O O . ASP B 1 299 ? -7.027 27.906 32.594 1 87.69 299 ASP B O 1
ATOM 7821 N N . ILE B 1 300 ? -5.688 29.688 32.688 1 8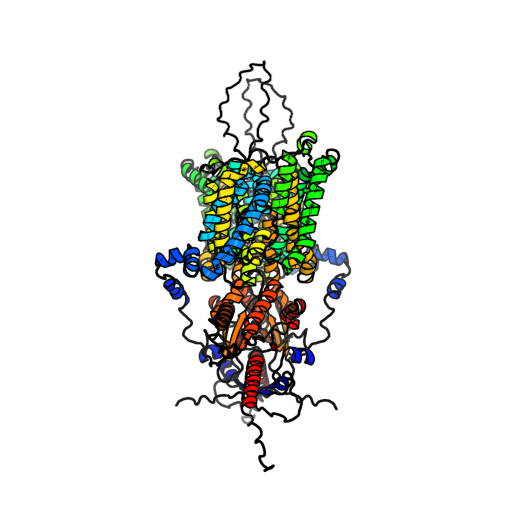8.75 300 ILE B N 1
ATOM 7822 C CA . ILE B 1 300 ? -6.48 30.25 33.781 1 88.75 300 ILE B CA 1
ATOM 7823 C C . ILE B 1 300 ? -7.289 31.438 33.281 1 88.75 300 ILE B C 1
ATOM 7825 O O . ILE B 1 300 ? -8.508 31.484 33.438 1 88.75 300 ILE B O 1
ATOM 7829 N N . VAL B 1 301 ? -6.625 32.375 32.688 1 88.38 301 VAL B N 1
ATOM 7830 C CA . VAL B 1 301 ? -7.246 33.656 32.375 1 88.38 301 VAL B CA 1
ATOM 7831 C C . VAL B 1 301 ? -8.156 33.5 31.172 1 88.38 301 VAL B C 1
ATOM 7833 O O . VAL B 1 301 ? -9.273 34.031 31.156 1 88.38 301 VAL B O 1
ATOM 7836 N N . LYS B 1 302 ? -7.715 32.844 30.203 1 86.5 302 LYS B N 1
ATOM 7837 C CA . LYS B 1 302 ? -8.43 32.719 28.938 1 86.5 302 LYS B CA 1
ATOM 7838 C C . LYS B 1 302 ? -9.805 32.094 29.125 1 86.5 302 LYS B C 1
ATOM 7840 O O . LYS B 1 302 ? -10.812 32.625 28.672 1 86.5 302 LYS B O 1
ATOM 7845 N N . PRO B 1 303 ? -9.906 30.906 29.812 1 85.5 303 PRO B N 1
ATOM 7846 C CA . PRO B 1 303 ? -11.227 30.312 30 1 85.5 303 PRO B CA 1
ATOM 7847 C C . PRO B 1 303 ? -12.156 31.188 30.844 1 85.5 303 PRO B C 1
ATOM 7849 O O . PRO B 1 303 ? -13.367 31.203 30.625 1 85.5 303 PRO B O 1
ATOM 7852 N N . ARG B 1 304 ? -11.664 31.953 31.719 1 86.38 304 ARG B N 1
ATOM 7853 C CA . ARG B 1 304 ? -12.461 32.844 32.562 1 86.38 304 ARG B CA 1
ATOM 7854 C C . ARG B 1 304 ? -12.922 34.062 31.766 1 86.38 304 ARG B C 1
ATOM 7856 O O . ARG B 1 304 ? -14.047 34.531 31.938 1 86.38 304 ARG B O 1
ATOM 7863 N N . LEU B 1 305 ? -12.07 34.531 30.984 1 85.56 305 LEU B N 1
ATOM 7864 C CA . LEU B 1 305 ? -12.383 35.719 30.188 1 85.56 305 LEU B CA 1
ATOM 7865 C C . LEU B 1 305 ? -13.383 35.375 29.078 1 85.56 305 LEU B C 1
ATOM 7867 O O . LEU B 1 305 ? -14.141 36.25 28.641 1 85.56 305 LEU B O 1
ATOM 7871 N N . ARG B 1 306 ? -13.344 34.156 28.562 1 81.81 306 ARG B N 1
ATOM 7872 C CA . ARG B 1 306 ? -14.242 33.719 27.5 1 81.81 306 ARG B CA 1
ATOM 7873 C C . ARG B 1 306 ? -15.695 33.812 27.938 1 81.81 306 ARG B C 1
ATOM 7875 O O . ARG B 1 306 ? -16.594 33.938 27.109 1 81.81 306 ARG B O 1
ATOM 7882 N N . GLN B 1 307 ? -15.914 33.75 29.25 1 79.25 307 GLN B N 1
ATOM 7883 C CA . GLN B 1 307 ? -17.266 33.844 29.797 1 79.25 307 GLN B CA 1
ATOM 7884 C C . GLN B 1 307 ? -17.766 35.281 29.734 1 79.25 307 GLN B C 1
ATOM 7886 O O . GLN B 1 307 ? -18.969 35.531 29.688 1 79.25 307 GLN B O 1
ATOM 7891 N N . VAL B 1 308 ? -16.766 36.219 29.656 1 80.88 308 VAL B N 1
ATOM 7892 C CA . VAL B 1 308 ? -17.156 37.625 29.734 1 80.88 308 VAL B CA 1
ATOM 7893 C C . VAL B 1 308 ? -17.047 38.25 28.344 1 80.88 308 VAL B C 1
ATOM 7895 O O . VAL B 1 308 ? -17.906 39.031 27.953 1 80.88 308 VAL B O 1
ATOM 7898 N N . THR B 1 309 ? -15.898 38 27.625 1 78.12 309 THR B N 1
ATOM 7899 C CA . THR B 1 309 ? -15.695 38.594 26.312 1 78.12 309 THR B CA 1
ATOM 7900 C C . THR B 1 309 ? -15.328 37.531 25.281 1 78.12 309 THR B C 1
ATOM 7902 O O . THR B 1 309 ? -14.664 36.562 25.609 1 78.12 309 THR B O 1
ATOM 7905 N N . SER B 1 310 ? -15.852 37.75 24.062 1 78.5 310 SER B N 1
ATOM 7906 C CA . SER B 1 310 ? -15.562 36.812 22.984 1 78.5 310 SER B CA 1
ATOM 7907 C C . SER B 1 310 ? -14.18 37.062 22.391 1 78.5 310 SER B C 1
ATOM 7909 O O . SER B 1 310 ? -13.648 36.219 21.656 1 78.5 310 SER B O 1
ATOM 7911 N N . VAL B 1 311 ? -13.5 38.219 22.625 1 79.62 311 VAL B N 1
ATOM 7912 C CA . VAL B 1 311 ? -12.203 38.531 22.047 1 79.62 311 VAL B CA 1
ATOM 7913 C C . VAL B 1 311 ? -11.102 38.25 23.062 1 79.62 311 VAL B C 1
ATOM 7915 O O . VAL B 1 311 ? -11.078 38.844 24.141 1 79.62 311 VAL B O 1
ATOM 7918 N N . PRO B 1 312 ? -10.211 37.406 22.734 1 82.69 312 PRO B N 1
ATOM 7919 C CA . PRO B 1 312 ? -9.125 37.094 23.672 1 82.69 312 PRO B CA 1
ATOM 7920 C C . PRO B 1 312 ? -8.094 38.219 23.766 1 82.69 312 PRO B C 1
ATOM 7922 O O . PRO B 1 312 ? -7.93 39 22.828 1 82.69 312 PRO B O 1
ATOM 7925 N N . ILE B 1 313 ? -7.488 38.375 24.891 1 85.25 313 ILE B N 1
ATOM 7926 C CA . ILE B 1 313 ? -6.395 39.312 25.094 1 85.25 313 ILE B CA 1
ATOM 7927 C C . ILE B 1 313 ? -5.156 38.844 24.328 1 85.25 313 ILE B C 1
ATOM 7929 O O . ILE B 1 313 ? -4.773 37.688 24.422 1 85.25 313 ILE B O 1
ATOM 7933 N N . PRO B 1 314 ? -4.652 39.719 23.5 1 86.5 314 PRO B N 1
ATOM 7934 C CA . PRO B 1 314 ? -3.449 39.312 22.766 1 86.5 314 PRO B CA 1
ATOM 7935 C C . PRO B 1 314 ? -2.209 39.25 23.656 1 86.5 314 PRO B C 1
ATOM 7937 O O . PRO B 1 314 ? -1.292 40.062 23.5 1 86.5 314 PRO B O 1
ATOM 7940 N N . ILE B 1 315 ? -2.141 38.281 24.438 1 89.12 315 ILE B N 1
ATOM 7941 C CA . ILE B 1 315 ? -1.09 38.125 25.438 1 89.12 315 ILE B CA 1
ATOM 7942 C C . ILE B 1 315 ? 0.265 37.969 24.75 1 89.12 315 ILE B C 1
ATOM 7944 O O . ILE B 1 315 ? 1.284 38.469 25.266 1 89.12 315 ILE B O 1
ATOM 7948 N N . GLU B 1 316 ? 0.324 37.312 23.641 1 90.06 316 GLU B N 1
ATOM 7949 C CA . GLU B 1 316 ? 1.578 37.125 22.922 1 90.06 316 GLU B CA 1
ATOM 7950 C C . GLU B 1 316 ? 2.188 38.469 22.5 1 90.06 316 GLU B C 1
ATOM 7952 O O . GLU B 1 316 ? 3.395 38.656 22.625 1 90.06 316 GLU B O 1
ATOM 7957 N N . LEU B 1 317 ? 1.342 39.344 21.984 1 89.69 317 LEU B N 1
ATOM 7958 C CA . LEU B 1 317 ? 1.813 40.656 21.578 1 89.69 317 LEU B CA 1
ATOM 7959 C C . LEU B 1 317 ? 2.289 41.469 22.781 1 89.69 317 LEU B C 1
ATOM 7961 O O . LEU B 1 317 ? 3.311 42.156 22.719 1 89.69 317 LEU B O 1
ATOM 7965 N N . ILE B 1 318 ? 1.629 41.312 23.812 1 91.75 318 ILE B N 1
ATOM 7966 C CA . ILE B 1 318 ? 1.978 42.062 25.031 1 91.75 318 ILE B CA 1
ATOM 7967 C C . ILE B 1 318 ? 3.338 41.594 25.547 1 91.75 318 ILE B C 1
ATOM 7969 O O . ILE B 1 318 ? 4.168 42.406 25.953 1 91.75 318 ILE B O 1
ATOM 7973 N N . VAL B 1 319 ? 3.475 40.344 25.5 1 92.44 319 VAL B N 1
ATOM 7974 C CA . VAL B 1 319 ? 4.715 39.75 26.016 1 92.44 319 VAL B CA 1
ATOM 7975 C C . VAL B 1 319 ? 5.887 40.219 25.141 1 92.44 319 VAL B C 1
ATOM 7977 O O . VAL B 1 319 ? 6.961 40.531 25.641 1 92.44 319 VAL B O 1
ATOM 7980 N N . ILE B 1 320 ? 5.758 40.219 23.859 1 91.62 320 ILE B N 1
ATOM 7981 C CA . ILE B 1 320 ? 6.84 40.625 22.969 1 91.62 320 ILE B CA 1
ATOM 7982 C C . ILE B 1 320 ? 7.102 42.125 23.109 1 91.62 320 ILE B C 1
ATOM 7984 O O . ILE B 1 320 ? 8.25 42.562 23.062 1 91.62 320 ILE B O 1
ATOM 7988 N N . LEU B 1 321 ? 6.062 42.906 23.266 1 92.56 321 LEU B N 1
ATOM 7989 C CA . LEU B 1 321 ? 6.211 44.344 23.484 1 92.56 321 LEU B CA 1
ATOM 7990 C C . LEU B 1 321 ? 6.941 44.625 24.797 1 92.56 321 LEU B C 1
ATOM 7992 O O . LEU B 1 321 ? 7.828 45.469 24.844 1 92.56 321 LEU B O 1
ATOM 7996 N N . ALA B 1 322 ? 6.512 43.906 25.766 1 93.12 322 ALA B N 1
ATOM 7997 C CA . ALA B 1 322 ? 7.168 44.031 27.062 1 93.12 322 ALA B CA 1
ATOM 7998 C C . ALA B 1 322 ? 8.641 43.656 26.984 1 93.12 322 ALA B C 1
ATOM 8000 O O . ALA B 1 322 ? 9.5 44.344 27.531 1 93.12 322 ALA B O 1
ATOM 8001 N N . GLY B 1 323 ? 8.859 42.531 26.375 1 92 323 GLY B N 1
ATOM 8002 C CA . GLY B 1 323 ? 10.234 42.125 26.203 1 92 323 GLY B CA 1
ATOM 8003 C C . GLY B 1 323 ? 11.086 43.125 25.453 1 92 323 GLY B C 1
ATOM 8004 O O . GLY B 1 323 ? 12.234 43.375 25.812 1 92 323 GLY B O 1
ATOM 8005 N N . THR B 1 324 ? 10.555 43.719 24.438 1 92.31 324 THR B N 1
ATOM 8006 C CA . THR B 1 324 ? 11.25 44.719 23.641 1 92.31 324 THR B CA 1
ATOM 8007 C C . THR B 1 324 ? 11.523 45.969 24.484 1 92.31 324 THR B C 1
ATOM 8009 O O . THR B 1 324 ? 12.633 46.531 24.438 1 92.31 324 THR B O 1
ATOM 8012 N N . LEU B 1 325 ? 10.555 46.375 25.25 1 92.94 325 LEU B N 1
ATOM 8013 C CA . LEU B 1 325 ? 10.68 47.562 26.047 1 92.94 325 LEU B CA 1
ATOM 8014 C C . LEU B 1 325 ? 11.711 47.375 27.156 1 92.94 325 LEU B C 1
ATOM 8016 O O . LEU B 1 325 ? 12.5 48.281 27.453 1 92.94 325 LEU B O 1
ATOM 8020 N N . ILE B 1 326 ? 11.641 46.219 27.719 1 91.62 326 ILE B N 1
ATOM 8021 C CA . ILE B 1 326 ? 12.602 45.938 28.766 1 91.62 326 ILE B CA 1
ATOM 8022 C C . ILE B 1 326 ? 14.016 45.906 28.188 1 91.62 326 ILE B C 1
ATOM 8024 O O . ILE B 1 326 ? 14.953 46.406 28.812 1 91.62 326 ILE B O 1
ATOM 8028 N N . SER B 1 327 ? 14.133 45.312 27.094 1 91.06 327 SER B N 1
ATOM 8029 C CA . SER B 1 327 ? 15.43 45.219 26.438 1 91.06 327 SER B CA 1
ATOM 8030 C C . SER B 1 327 ? 15.938 46.594 26.031 1 91.06 327 SER B C 1
ATOM 8032 O O . SER B 1 327 ? 17.141 46.875 26.109 1 91.06 327 SER B O 1
ATOM 8034 N N . ARG B 1 328 ? 15.047 47.469 25.625 1 88.06 328 ARG B N 1
ATOM 8035 C CA . ARG B 1 328 ? 15.422 48.781 25.141 1 88.06 328 ARG B CA 1
ATOM 8036 C C . ARG B 1 328 ? 15.766 49.719 26.297 1 88.06 328 ARG B C 1
ATOM 8038 O O . ARG B 1 328 ? 16.688 50.531 26.203 1 88.06 328 ARG B O 1
ATOM 8045 N N . PHE B 1 329 ? 15.148 49.562 27.438 1 89.81 329 PHE B N 1
ATOM 8046 C CA . PHE B 1 329 ? 15.273 50.594 28.484 1 89.81 329 PHE B CA 1
ATOM 8047 C C . PHE B 1 329 ? 16.109 50.062 29.656 1 89.81 329 PHE B C 1
ATOM 8049 O O . PHE B 1 329 ? 16.5 50.844 30.531 1 89.81 329 PHE B O 1
ATOM 8056 N N . THR B 1 330 ? 16.312 48.781 29.672 1 87.19 330 THR B N 1
ATOM 8057 C CA . THR B 1 330 ? 17.125 48.25 30.734 1 87.19 330 THR B CA 1
ATOM 8058 C C . THR B 1 330 ? 18.406 47.625 30.188 1 87.19 330 THR B C 1
ATOM 8060 O O . THR B 1 330 ? 18.391 47.031 29.109 1 87.19 330 THR B O 1
ATOM 8063 N N . PRO B 1 331 ? 19.5 47.812 30.891 1 85.75 331 PRO B N 1
ATOM 8064 C CA . PRO B 1 331 ? 20.766 47.219 30.438 1 85.75 331 PRO B CA 1
ATOM 8065 C C . PRO B 1 331 ? 20.844 45.719 30.703 1 85.75 331 PRO B C 1
ATOM 8067 O O . PRO B 1 331 ? 21.891 45.094 30.469 1 85.75 331 PRO B O 1
ATOM 8070 N N . LEU B 1 332 ? 19.875 45.188 31.078 1 82.38 332 LEU B N 1
ATOM 8071 C CA . LEU B 1 332 ? 19.844 43.781 31.469 1 82.38 332 LEU B CA 1
ATOM 8072 C C . LEU B 1 332 ? 20.281 42.906 30.297 1 82.38 332 LEU B C 1
ATOM 8074 O O . LEU B 1 332 ? 21 41.938 30.516 1 82.38 332 LEU B O 1
ATOM 8078 N N . ILE B 1 333 ? 19.938 43.156 29.141 1 81.12 333 ILE B N 1
ATOM 8079 C CA . ILE B 1 333 ? 20.172 42.312 27.984 1 81.12 333 ILE B CA 1
ATOM 8080 C C . ILE B 1 333 ? 21.625 42.438 27.531 1 81.12 333 ILE B C 1
ATOM 8082 O O . ILE B 1 333 ? 22.281 41.438 27.25 1 81.12 333 ILE B O 1
ATOM 8086 N N . ASP B 1 334 ? 22.125 43.625 27.562 1 81 334 ASP B N 1
ATOM 8087 C CA . ASP B 1 334 ? 23.5 43.875 27.141 1 81 334 ASP B CA 1
ATOM 8088 C C . ASP B 1 334 ? 24.484 43.344 28.172 1 81 334 ASP B C 1
ATOM 8090 O O . ASP B 1 334 ? 25.5 42.75 27.812 1 81 334 ASP B O 1
ATOM 8094 N N . GLU B 1 335 ? 24.125 43.5 29.359 1 85.38 335 GLU B N 1
ATOM 8095 C CA . GLU B 1 335 ? 25.016 43.125 30.438 1 85.38 335 GLU B CA 1
ATOM 8096 C C . GLU B 1 335 ? 25.094 41.594 30.578 1 85.38 335 GLU B C 1
ATOM 8098 O O . GLU B 1 335 ? 26.125 41.062 30.984 1 85.38 335 GLU B O 1
ATOM 8103 N N . ASN B 1 336 ? 24.078 41.031 30.219 1 87.69 336 ASN B N 1
ATOM 8104 C CA . ASN B 1 336 ? 24.031 39.594 30.422 1 87.69 336 ASN B CA 1
ATOM 8105 C C . ASN B 1 336 ? 24.219 38.844 29.094 1 87.69 336 ASN B C 1
ATOM 8107 O O . ASN B 1 336 ? 24.016 37.625 29.031 1 87.69 336 ASN B O 1
ATOM 8111 N N . HIS B 1 337 ? 24.469 39.5 28.047 1 86.69 337 HIS B N 1
ATOM 8112 C CA . HIS B 1 337 ? 24.797 38.938 26.734 1 86.69 337 HIS B CA 1
ATOM 8113 C C . HIS B 1 337 ? 23.656 38.062 26.219 1 86.69 337 HIS B C 1
ATOM 8115 O O . HIS B 1 337 ? 23.891 36.938 25.766 1 86.69 337 HIS B O 1
ATOM 8121 N N . ILE B 1 338 ? 22.469 38.531 26.453 1 89 338 ILE B N 1
ATOM 8122 C CA . ILE B 1 338 ? 21.328 37.844 25.875 1 89 338 ILE B CA 1
ATOM 8123 C C . ILE B 1 338 ? 21.234 38.188 24.375 1 89 338 ILE B C 1
ATOM 8125 O O . ILE B 1 338 ? 21.328 39.344 23.984 1 89 338 ILE B O 1
ATOM 8129 N N . ARG B 1 339 ? 21.031 37.156 23.609 1 88.38 339 ARG B N 1
ATOM 8130 C CA . ARG B 1 339 ? 20.938 37.344 22.156 1 88.38 339 ARG B CA 1
ATOM 8131 C C . ARG B 1 339 ? 19.594 37.969 21.781 1 88.38 339 ARG B C 1
ATOM 8133 O O . ARG B 1 339 ? 18.547 37.562 22.297 1 88.38 339 ARG B O 1
ATOM 8140 N N . THR B 1 340 ? 19.656 38.938 20.891 1 90 340 THR B N 1
ATOM 8141 C CA . THR B 1 340 ? 18.453 39.594 20.406 1 90 340 THR B CA 1
ATOM 8142 C C . THR B 1 340 ? 18.141 39.188 18.969 1 90 340 THR B C 1
ATOM 8144 O O . THR B 1 340 ? 18.922 38.5 18.344 1 90 340 THR B O 1
ATOM 8147 N N . VAL B 1 341 ? 17.016 39.562 18.453 1 87.81 341 VAL B N 1
ATOM 8148 C CA . VAL B 1 341 ? 16.531 39.188 17.125 1 87.81 341 VAL B CA 1
ATOM 8149 C C . VAL B 1 341 ? 17.391 39.844 16.047 1 87.81 341 VAL B C 1
ATOM 8151 O O . VAL B 1 341 ? 17.703 39.219 15.023 1 87.81 341 VAL B O 1
ATOM 8154 N N . GLY B 1 342 ? 17.844 41.031 16.297 1 82.56 342 GLY B N 1
ATOM 8155 C CA . GLY B 1 342 ? 18.719 41.688 15.359 1 82.56 342 GLY B CA 1
ATOM 8156 C C . GLY B 1 342 ? 17.984 42.594 14.375 1 82.56 342 GLY B C 1
ATOM 8157 O O . GLY B 1 342 ? 16.875 43.031 14.656 1 82.56 342 GLY B O 1
ATOM 8158 N N . HIS B 1 343 ? 18.531 42.75 13.195 1 84.81 343 HIS B N 1
ATOM 8159 C CA . HIS B 1 343 ? 18.062 43.75 12.242 1 84.81 343 HIS B CA 1
ATOM 8160 C C . HIS B 1 343 ? 16.781 43.281 11.547 1 84.81 343 HIS B C 1
ATOM 8162 O O . HIS B 1 343 ? 16.703 42.125 11.109 1 84.81 343 HIS B O 1
ATOM 8168 N N . ILE B 1 344 ? 15.781 44.094 11.531 1 87.12 344 ILE B N 1
ATOM 8169 C CA . ILE B 1 344 ? 14.531 43.844 10.82 1 87.12 344 ILE B CA 1
ATOM 8170 C C . ILE B 1 344 ? 14.367 44.875 9.695 1 87.12 344 ILE B C 1
ATOM 8172 O O . ILE B 1 344 ? 14.242 46.094 9.953 1 87.12 344 ILE B O 1
ATOM 8176 N N . ALA B 1 345 ? 14.344 44.469 8.461 1 86.19 345 ALA B N 1
ATOM 8177 C CA . ALA B 1 345 ? 14.234 45.344 7.297 1 86.19 345 ALA B CA 1
ATOM 8178 C C . ALA B 1 345 ? 12.891 46.062 7.273 1 86.19 345 ALA B C 1
ATOM 8180 O O . ALA B 1 345 ? 11.867 45.469 7.652 1 86.19 345 ALA B O 1
ATOM 8181 N N . VAL B 1 346 ? 12.953 47.25 6.832 1 87.62 346 VAL B N 1
ATOM 8182 C CA . VAL B 1 346 ? 11.734 48.062 6.73 1 87.62 346 VAL B CA 1
ATOM 8183 C C . VAL B 1 346 ? 11.195 48 5.301 1 87.62 346 VAL B C 1
ATOM 8185 O O . VAL B 1 346 ? 11.969 48.062 4.344 1 87.62 346 VAL B O 1
ATOM 8188 N N . GLY B 1 347 ? 9.883 47.875 5.207 1 87.31 347 GLY B N 1
ATOM 8189 C CA . GLY B 1 347 ? 9.258 47.938 3.895 1 87.31 347 GLY B CA 1
ATOM 8190 C C . GLY B 1 347 ? 9.031 46.562 3.281 1 87.31 347 GLY B C 1
ATOM 8191 O O . GLY B 1 347 ? 9.109 45.531 3.975 1 87.31 347 GLY B O 1
ATOM 8192 N N . LEU B 1 348 ? 8.648 46.562 2.023 1 91.44 348 LEU B N 1
ATOM 8193 C CA . LEU B 1 348 ? 8.375 45.344 1.271 1 91.44 348 LEU B CA 1
ATOM 8194 C C . LEU B 1 348 ? 9.625 44.844 0.553 1 91.44 348 LEU B C 1
ATOM 8196 O O . LEU B 1 348 ? 10.445 45.625 0.101 1 91.44 348 LEU B O 1
ATOM 8200 N N . PRO B 1 349 ? 9.797 43.625 0.621 1 91.19 349 PRO B N 1
ATOM 8201 C CA . PRO B 1 349 ? 10.953 43.094 -0.099 1 91.19 349 PRO B CA 1
ATOM 8202 C C . PRO B 1 349 ? 10.859 43.281 -1.608 1 91.19 349 PRO B C 1
ATOM 8204 O O . PRO B 1 349 ? 9.758 43.25 -2.172 1 91.19 349 PRO B O 1
ATOM 8207 N N . GLU B 1 350 ? 11.93 43.562 -2.248 1 90.94 350 GLU B N 1
ATOM 8208 C CA . GLU B 1 350 ? 11.969 43.625 -3.705 1 90.94 350 GLU B CA 1
ATOM 8209 C C . GLU B 1 350 ? 11.75 42.25 -4.328 1 90.94 350 GLU B C 1
ATOM 8211 O O . GLU B 1 350 ? 12.336 41.25 -3.881 1 90.94 350 GLU B O 1
ATOM 8216 N N . PRO B 1 351 ? 10.82 42.219 -5.199 1 93.56 351 PRO B N 1
ATOM 8217 C CA . PRO B 1 351 ? 10.609 40.938 -5.871 1 93.56 351 PRO B CA 1
ATOM 8218 C C . PRO B 1 351 ? 11.898 40.344 -6.461 1 93.56 351 PRO B C 1
ATOM 8220 O O . PRO B 1 351 ? 12.672 41.094 -7.082 1 93.56 351 PRO B O 1
ATOM 8223 N N . SER B 1 352 ? 12.242 39.219 -6.035 1 93.06 352 SER B N 1
ATOM 8224 C CA . SER B 1 352 ? 13.438 38.562 -6.539 1 93.06 352 SER B CA 1
ATOM 8225 C C . SER B 1 352 ? 13.141 37.094 -6.879 1 93.06 352 SER B C 1
ATOM 8227 O O . SER B 1 352 ? 12.5 36.406 -6.098 1 93.06 352 SER B O 1
ATOM 8229 N N . PRO B 1 353 ? 13.617 36.719 -8.047 1 92.94 353 PRO B N 1
ATOM 8230 C CA . PRO B 1 353 ? 13.391 35.312 -8.406 1 92.94 353 PRO B CA 1
ATOM 8231 C C . PRO B 1 353 ? 14.227 34.344 -7.57 1 92.94 353 PRO B C 1
ATOM 8233 O O . PRO B 1 353 ? 15.328 34.688 -7.137 1 92.94 353 PRO B O 1
ATOM 8236 N N . PRO B 1 354 ? 13.664 33.219 -7.309 1 93.75 354 PRO B N 1
ATOM 8237 C CA . PRO B 1 354 ? 14.438 32.219 -6.59 1 93.75 354 PRO B CA 1
ATOM 8238 C C . PRO B 1 354 ? 15.664 31.734 -7.371 1 93.75 354 PRO B C 1
ATOM 8240 O O . PRO B 1 354 ? 15.766 31.984 -8.578 1 93.75 354 PRO B O 1
ATOM 8243 N N . ARG B 1 355 ? 16.578 31.203 -6.699 1 93.69 355 ARG B N 1
ATOM 8244 C CA . ARG B 1 355 ? 17.797 30.672 -7.316 1 93.69 355 ARG B CA 1
ATOM 8245 C C . ARG B 1 355 ? 17.531 29.328 -7.984 1 93.69 355 ARG B C 1
ATOM 8247 O O . ARG B 1 355 ? 17.547 28.281 -7.328 1 93.69 355 ARG B O 1
ATOM 8254 N N . PHE B 1 356 ? 17.484 29.328 -9.266 1 92.75 356 PHE B N 1
ATOM 8255 C CA . PHE B 1 356 ? 17.078 28.141 -10.031 1 92.75 356 PHE B CA 1
ATOM 8256 C C . PHE B 1 356 ? 18.203 27.125 -10.078 1 92.75 356 PHE B C 1
ATOM 8258 O O . PHE B 1 356 ? 17.969 25.938 -10.344 1 92.75 356 PHE B O 1
ATOM 8265 N N . ASP B 1 357 ? 19.453 27.484 -9.797 1 91.44 357 ASP B N 1
ATOM 8266 C CA . ASP B 1 357 ? 20.594 26.578 -9.828 1 91.44 357 ASP B CA 1
ATOM 8267 C C . ASP B 1 357 ? 20.531 25.562 -8.68 1 91.44 357 ASP B C 1
ATOM 8269 O O . ASP B 1 357 ? 21.125 24.5 -8.758 1 91.44 357 ASP B O 1
ATOM 8273 N N . LEU B 1 358 ? 19.75 26.016 -7.684 1 92.88 358 LEU B N 1
ATOM 8274 C CA . LEU B 1 358 ? 19.656 25.172 -6.492 1 92.88 358 LEU B CA 1
ATOM 8275 C C . LEU B 1 358 ? 18.562 24.125 -6.633 1 92.88 358 LEU B C 1
ATOM 8277 O O . LEU B 1 358 ? 18.484 23.188 -5.844 1 92.88 358 LEU B O 1
ATOM 8281 N N . ILE B 1 359 ? 17.766 24.141 -7.633 1 93.88 359 ILE B N 1
ATOM 8282 C CA . ILE B 1 359 ? 16.516 23.391 -7.742 1 93.88 359 ILE B CA 1
ATOM 8283 C C . ILE B 1 359 ? 16.797 21.891 -7.789 1 93.88 359 ILE B C 1
ATOM 8285 O O . ILE B 1 359 ? 16.203 21.109 -7.051 1 93.88 359 ILE B O 1
ATOM 8289 N N . PRO B 1 360 ? 17.781 21.453 -8.523 1 90.19 360 PRO B N 1
ATOM 8290 C CA . PRO B 1 360 ? 18 20.016 -8.609 1 90.19 360 PRO B CA 1
ATOM 8291 C C . PRO B 1 360 ? 18.469 19.406 -7.285 1 90.19 360 PRO B C 1
ATOM 8293 O O . PRO B 1 360 ? 18.109 18.266 -6.969 1 90.19 360 PRO B O 1
ATOM 8296 N N . SER B 1 361 ? 19.156 20.109 -6.555 1 88.94 361 SER B N 1
ATOM 8297 C CA . SER B 1 361 ? 19.688 19.594 -5.301 1 88.94 361 SER B CA 1
ATOM 8298 C C . SER B 1 361 ? 18.625 19.578 -4.211 1 88.94 361 SER B C 1
ATOM 8300 O O . SER B 1 361 ? 18.75 18.844 -3.23 1 88.94 361 SER B O 1
ATOM 8302 N N . LEU B 1 362 ? 17.547 20.375 -4.395 1 93.31 362 LEU B N 1
ATOM 8303 C CA . LEU B 1 362 ? 16.562 20.547 -3.33 1 93.31 362 LEU B CA 1
ATOM 8304 C C . LEU B 1 362 ? 15.297 19.75 -3.619 1 93.31 362 LEU B C 1
ATOM 8306 O O . LEU B 1 362 ? 14.414 19.641 -2.768 1 93.31 362 LEU B O 1
ATOM 8310 N N . LEU B 1 363 ? 15.18 19.078 -4.691 1 91.56 363 LEU B N 1
ATOM 8311 C CA . LEU B 1 363 ? 13.945 18.453 -5.16 1 91.56 363 LEU B CA 1
ATOM 8312 C C . LEU B 1 363 ? 13.492 17.359 -4.191 1 91.56 363 LEU B C 1
ATOM 8314 O O . LEU B 1 363 ? 12.312 17.266 -3.859 1 91.56 363 LEU B O 1
ATOM 8318 N N . GLY B 1 364 ? 14.406 16.578 -3.721 1 84.81 364 GLY B N 1
ATOM 8319 C CA . GLY B 1 364 ? 14.055 15.469 -2.838 1 84.81 364 GLY B CA 1
ATOM 8320 C C . GLY B 1 364 ? 13.461 15.93 -1.521 1 84.81 364 GLY B C 1
ATOM 8321 O O . GLY B 1 364 ? 12.383 15.469 -1.131 1 84.81 364 GLY B O 1
ATOM 8322 N N . GLU B 1 365 ? 14.008 16.859 -0.887 1 86.75 365 GLU B N 1
ATOM 8323 C CA . GLU B 1 365 ? 13.562 17.344 0.419 1 86.75 365 GLU B CA 1
ATOM 8324 C C . GLU B 1 365 ? 12.305 18.188 0.296 1 86.75 365 GLU B C 1
ATOM 8326 O O . GLU B 1 365 ? 11.438 18.156 1.172 1 86.75 365 GLU B O 1
ATOM 8331 N N . CYS B 1 366 ? 12.18 18.844 -0.839 1 95.19 366 CYS B N 1
ATOM 8332 C CA . CYS B 1 366 ? 11.062 19.766 -1.02 1 95.19 366 CYS B CA 1
ATOM 8333 C C . CYS B 1 366 ? 9.758 19 -1.239 1 95.19 366 CYS B C 1
ATOM 8335 O O . CYS B 1 366 ? 8.68 19.531 -0.969 1 95.19 366 CYS B O 1
ATOM 8337 N N . PHE B 1 367 ? 9.836 17.781 -1.702 1 90.81 367 PHE B N 1
ATOM 8338 C CA . PHE B 1 367 ? 8.633 16.984 -1.898 1 90.81 367 PHE B CA 1
ATOM 8339 C C . PHE B 1 367 ? 7.945 16.703 -0.566 1 90.81 367 PHE B C 1
ATOM 8341 O O . PHE B 1 367 ? 6.73 16.875 -0.44 1 90.81 367 PHE B O 1
ATOM 8348 N N . SER B 1 368 ? 8.719 16.344 0.397 1 87.56 368 SER B N 1
ATOM 8349 C CA . SER B 1 368 ? 8.172 16.047 1.718 1 87.56 368 SER B CA 1
ATOM 8350 C C . SER B 1 368 ? 7.555 17.297 2.35 1 87.56 368 SER B C 1
ATOM 8352 O O . SER B 1 368 ? 6.492 17.234 2.973 1 87.56 368 SER B O 1
ATOM 8354 N N . ILE B 1 369 ? 8.188 18.406 2.186 1 94.12 369 ILE B N 1
ATOM 8355 C CA . ILE B 1 369 ? 7.699 19.656 2.748 1 94.12 369 ILE B CA 1
ATOM 8356 C C . ILE B 1 369 ? 6.375 20.047 2.09 1 94.12 369 ILE B C 1
ATOM 8358 O O . ILE B 1 369 ? 5.441 20.484 2.766 1 94.12 369 ILE B O 1
ATOM 8362 N N . ALA B 1 370 ? 6.336 19.812 0.769 1 95.5 370 ALA B N 1
ATOM 8363 C CA . ALA B 1 370 ? 5.121 20.141 0.023 1 95.5 370 ALA B CA 1
ATOM 8364 C C . ALA B 1 370 ? 3.934 19.312 0.525 1 95.5 370 ALA B C 1
ATOM 8366 O O . ALA B 1 370 ? 2.85 19.859 0.746 1 95.5 370 ALA B O 1
ATOM 8367 N N . VAL B 1 371 ? 4.148 18.125 0.768 1 89.69 371 VAL B N 1
ATOM 8368 C CA . VAL B 1 371 ? 3.082 17.219 1.195 1 89.69 371 VAL B CA 1
ATOM 8369 C C . VAL B 1 371 ? 2.682 17.547 2.633 1 89.69 371 VAL B C 1
ATOM 8371 O O . VAL B 1 371 ? 1.493 17.641 2.945 1 89.69 371 VAL B O 1
ATOM 8374 N N . VAL B 1 372 ? 3.615 17.766 3.453 1 87.38 372 VAL B N 1
ATOM 8375 C CA . VAL B 1 372 ? 3.357 18.016 4.867 1 87.38 372 VAL B CA 1
ATOM 8376 C C . VAL B 1 372 ? 2.6 19.328 5.031 1 87.38 372 VAL B C 1
ATOM 8378 O O . VAL B 1 372 ? 1.621 19.391 5.777 1 87.38 372 VAL B O 1
ATOM 8381 N N . ALA B 1 373 ? 3.104 20.281 4.348 1 93.31 373 ALA B N 1
ATOM 8382 C CA . ALA B 1 373 ? 2.443 21.578 4.43 1 93.31 373 ALA B CA 1
ATOM 8383 C C . ALA B 1 373 ? 0.984 21.484 3.996 1 93.31 373 ALA B C 1
ATOM 8385 O O . ALA B 1 373 ? 0.098 22.047 4.648 1 93.31 373 ALA B O 1
ATOM 8386 N N . TYR B 1 374 ? 0.763 20.781 2.994 1 93 374 TYR B N 1
ATOM 8387 C CA . TYR B 1 374 ? -0.588 20.594 2.471 1 93 374 TYR B CA 1
ATOM 8388 C C . TYR B 1 374 ? -1.449 19.797 3.438 1 93 374 TYR B C 1
ATOM 8390 O O . TYR B 1 374 ? -2.594 20.172 3.711 1 93 374 TYR B O 1
ATOM 8398 N N . VAL B 1 375 ? -0.923 18.781 3.916 1 84.62 375 VAL B N 1
ATOM 8399 C CA . VAL B 1 375 ? -1.688 17.844 4.742 1 84.62 375 VAL B CA 1
ATOM 8400 C C . VAL B 1 375 ? -2.096 18.531 6.047 1 84.62 375 VAL B C 1
ATOM 8402 O O . VAL B 1 375 ? -3.217 18.344 6.527 1 84.62 375 VAL B O 1
ATOM 8405 N N . ILE B 1 376 ? -1.256 19.297 6.559 1 86.12 376 ILE B N 1
ATOM 8406 C CA . ILE B 1 376 ? -1.56 20.016 7.793 1 86.12 376 ILE B CA 1
ATOM 8407 C C . ILE B 1 376 ? -2.682 21.016 7.547 1 86.12 376 ILE B C 1
ATOM 8409 O O . ILE B 1 376 ? -3.658 21.062 8.297 1 86.12 376 ILE B O 1
ATOM 8413 N N . ALA B 1 377 ? -2.508 21.703 6.523 1 92.75 377 ALA B N 1
ATOM 8414 C CA . ALA B 1 377 ? -3.525 22.703 6.188 1 92.75 377 ALA B CA 1
ATOM 8415 C C . ALA B 1 377 ? -4.863 22.031 5.887 1 92.75 377 ALA B C 1
ATOM 8417 O O . ALA B 1 377 ? -5.91 22.484 6.352 1 92.75 377 ALA B O 1
ATOM 8418 N N . MET B 1 378 ? -4.816 20.953 5.203 1 88.38 378 MET B N 1
ATOM 8419 C CA . MET B 1 378 ? -6.039 20.25 4.805 1 88.38 378 MET B CA 1
ATOM 8420 C C . MET B 1 378 ? -6.707 19.609 6.012 1 88.38 378 MET B C 1
ATOM 8422 O O . MET B 1 378 ? -7.938 19.578 6.105 1 88.38 378 MET B O 1
ATOM 8426 N N . SER B 1 379 ? -5.949 19.047 6.848 1 82.31 379 SER B N 1
ATOM 8427 C CA . SER B 1 379 ? -6.488 18.438 8.055 1 82.31 379 SER B CA 1
ATOM 8428 C C . SER B 1 379 ? -7.238 19.453 8.906 1 82.31 379 SER B C 1
ATOM 8430 O O . SER B 1 379 ? -8.32 19.156 9.422 1 82.31 379 SER B O 1
ATOM 8432 N N . MET B 1 380 ? -6.719 20.594 8.977 1 86.75 380 MET B N 1
ATOM 8433 C CA . MET B 1 380 ? -7.367 21.656 9.734 1 86.75 380 MET B CA 1
ATOM 8434 C C . MET B 1 380 ? -8.633 22.141 9.031 1 86.75 380 MET B C 1
ATOM 8436 O O . MET B 1 380 ? -9.656 22.375 9.672 1 86.75 380 MET B O 1
ATOM 8440 N N . ALA B 1 381 ? -8.477 22.219 7.785 1 89.25 381 ALA B N 1
ATOM 8441 C CA . ALA B 1 381 ? -9.641 22.625 7 1 89.25 381 ALA B CA 1
ATOM 8442 C C . ALA B 1 381 ? -10.781 21.625 7.141 1 89.25 381 ALA B C 1
ATOM 8444 O O . ALA B 1 381 ? -11.945 22.016 7.273 1 89.25 381 ALA B O 1
ATOM 8445 N N . LEU B 1 382 ? -10.469 20.453 7.156 1 80.56 382 LEU B N 1
ATOM 8446 C CA . LEU B 1 382 ? -11.469 19.391 7.277 1 80.56 382 LEU B CA 1
ATOM 8447 C C . LEU B 1 382 ? -12.102 19.406 8.664 1 80.56 382 LEU B C 1
ATOM 8449 O O . LEU B 1 382 ? -13.297 19.156 8.812 1 80.56 382 LEU B O 1
ATOM 8453 N N . THR B 1 383 ? -11.375 19.672 9.633 1 77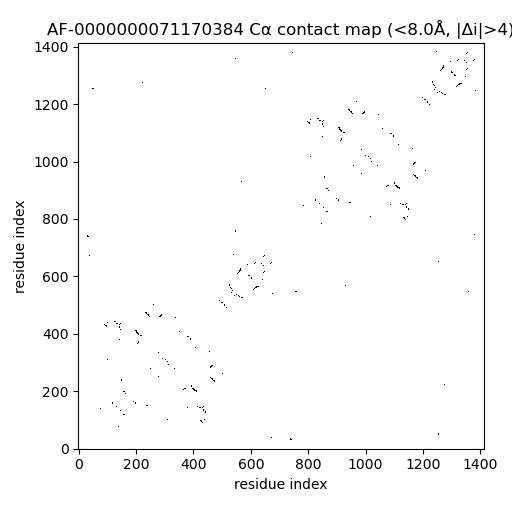.25 383 THR B N 1
ATOM 8454 C CA . THR B 1 383 ? -11.875 19.734 10.992 1 77.25 383 THR B CA 1
ATOM 8455 C C . THR B 1 383 ? -12.945 20.828 11.125 1 77.25 383 THR B C 1
ATOM 8457 O O . THR B 1 383 ? -14.008 20.594 11.695 1 77.25 383 THR B O 1
ATOM 8460 N N . PHE B 1 384 ? -12.656 21.906 10.578 1 86 384 PHE B N 1
ATOM 8461 C CA . PHE B 1 384 ? -13.594 23.031 10.68 1 86 384 PHE B CA 1
ATOM 8462 C C . PHE B 1 384 ? -14.789 22.812 9.758 1 86 384 PHE B C 1
ATOM 8464 O O . PHE B 1 384 ? -15.914 23.203 10.094 1 86 384 PHE B O 1
ATOM 8471 N N . SER B 1 385 ? -14.516 22.203 8.656 1 82.38 385 SER B N 1
ATOM 8472 C CA . SER B 1 385 ? -15.609 21.922 7.727 1 82.38 385 SER B CA 1
ATOM 8473 C C . SER B 1 385 ? -16.625 20.969 8.344 1 82.38 385 SER B C 1
ATOM 8475 O O . SER B 1 385 ? -17.828 21.109 8.125 1 82.38 385 SER B O 1
ATOM 8477 N N . THR B 1 386 ? -16.172 20.078 9.016 1 71.94 386 THR B N 1
ATOM 8478 C CA . THR B 1 386 ? -17.047 19.109 9.672 1 71.94 386 THR B CA 1
ATOM 8479 C C . THR B 1 386 ? -17.797 19.75 10.828 1 71.94 386 THR B C 1
ATOM 8481 O O . THR B 1 386 ? -19 19.531 10.984 1 71.94 386 THR B O 1
ATOM 8484 N N . LYS B 1 387 ? -17.078 20.531 11.562 1 75.88 387 LYS B N 1
ATOM 8485 C CA . LYS B 1 387 ? -17.672 21.188 12.727 1 75.88 387 LYS B CA 1
ATOM 8486 C C . LYS B 1 387 ? -18.719 22.219 12.297 1 75.88 387 LYS B C 1
ATOM 8488 O O . LYS B 1 387 ? -19.781 22.328 12.922 1 75.88 387 LYS B O 1
ATOM 8493 N N . LEU B 1 388 ? -18.359 22.922 11.312 1 80.88 388 LEU B N 1
ATOM 8494 C CA . LEU B 1 388 ? -19.203 24.047 10.906 1 80.88 388 LEU B CA 1
ATOM 8495 C C . LEU B 1 388 ? -20.078 23.656 9.711 1 80.88 388 LEU B C 1
ATOM 8497 O O . LEU B 1 388 ? -20.781 24.5 9.156 1 80.88 388 LEU B O 1
ATOM 8501 N N . LYS B 1 389 ? -19.922 22.406 9.242 1 74.25 389 LYS B N 1
ATOM 8502 C CA . LYS B 1 389 ? -20.828 21.75 8.297 1 74.25 389 LYS B CA 1
ATOM 8503 C C . LYS B 1 389 ? -20.781 22.438 6.934 1 74.25 389 LYS B C 1
ATOM 8505 O O . LYS B 1 389 ? -21.828 22.812 6.383 1 74.25 389 LYS B O 1
ATOM 8510 N N . TYR B 1 390 ? -19.672 22.656 6.406 1 76.75 390 TYR B N 1
ATOM 8511 C CA . TYR B 1 390 ? -19.547 23.125 5.031 1 76.75 390 TYR B CA 1
ATOM 8512 C C . TYR B 1 390 ? -18.625 22.219 4.23 1 76.75 390 TYR B C 1
ATOM 8514 O O . TYR B 1 390 ? -17.938 21.359 4.801 1 76.75 390 TYR B O 1
ATOM 8522 N N . ASP B 1 391 ? -18.656 22.359 2.936 1 75.56 391 ASP B N 1
ATOM 8523 C CA . ASP B 1 391 ? -17.906 21.453 2.076 1 75.56 391 ASP B CA 1
ATOM 8524 C C . ASP B 1 391 ? -16.547 22.047 1.694 1 75.56 391 ASP B C 1
ATOM 8526 O O . ASP B 1 391 ? -16.406 23.266 1.62 1 75.56 391 ASP B O 1
ATOM 8530 N N . LEU B 1 392 ? -15.578 21.203 1.574 1 83.94 392 LEU B N 1
ATOM 8531 C CA . LEU B 1 392 ? -14.219 21.547 1.188 1 83.94 392 LEU B CA 1
ATOM 8532 C C . LEU B 1 392 ? -13.828 20.844 -0.11 1 83.94 392 LEU B C 1
ATOM 8534 O O . LEU B 1 392 ? -14.273 19.734 -0.379 1 83.94 392 LEU B O 1
ATOM 8538 N N . ASP B 1 393 ? -13.094 21.531 -0.953 1 86.81 393 ASP B N 1
ATOM 8539 C CA . ASP B 1 393 ? -12.516 20.906 -2.143 1 86.81 393 ASP B CA 1
ATOM 8540 C C . ASP B 1 393 ? -11.016 20.688 -1.975 1 86.81 393 ASP B C 1
ATOM 8542 O O . ASP B 1 393 ? -10.227 21.625 -2.141 1 86.81 393 ASP B O 1
ATOM 8546 N N . ALA B 1 394 ? -10.695 19.5 -1.843 1 86.88 394 ALA B N 1
ATOM 8547 C CA . ALA B 1 394 ? -9.305 19.141 -1.548 1 86.88 394 ALA B CA 1
ATOM 8548 C C . ALA B 1 394 ? -8.391 19.484 -2.721 1 86.88 394 ALA B C 1
ATOM 8550 O O . ALA B 1 394 ? -7.246 19.891 -2.521 1 86.88 394 ALA B O 1
ATOM 8551 N N . ASN B 1 395 ? -8.844 19.344 -3.945 1 89.62 395 ASN B N 1
ATOM 8552 C CA . ASN B 1 395 ? -8.008 19.641 -5.109 1 89.62 395 ASN B CA 1
ATOM 8553 C C . ASN B 1 395 ? -7.793 21.141 -5.277 1 89.62 395 ASN B C 1
ATOM 8555 O O . ASN B 1 395 ? -6.703 21.578 -5.66 1 89.62 395 ASN B O 1
ATOM 8559 N N . GLN B 1 396 ? -8.773 21.891 -5.031 1 91.56 396 GLN B N 1
ATOM 8560 C CA . GLN B 1 396 ? -8.664 23.344 -5.098 1 91.56 396 GLN B CA 1
ATOM 8561 C C . GLN B 1 396 ? -7.672 23.859 -4.059 1 91.56 396 GLN B C 1
ATOM 8563 O O . GLN B 1 396 ? -6.996 24.875 -4.289 1 91.56 396 GLN B O 1
ATOM 8568 N N . GLU B 1 397 ? -7.605 23.188 -3.023 1 93.75 397 GLU B N 1
ATOM 8569 C CA . GLU B 1 397 ? -6.672 23.609 -1.98 1 93.75 397 GLU B CA 1
ATOM 8570 C C . GLU B 1 397 ? -5.223 23.453 -2.443 1 93.75 397 GLU B C 1
ATOM 8572 O O . GLU B 1 397 ? -4.352 24.219 -2.041 1 93.75 397 GLU B O 1
ATOM 8577 N N . PHE B 1 398 ? -4.98 22.453 -3.307 1 94.12 398 PHE B N 1
ATOM 8578 C CA . PHE B 1 398 ? -3.652 22.328 -3.9 1 94.12 398 PHE B CA 1
ATOM 8579 C C . PHE B 1 398 ? -3.316 23.578 -4.723 1 94.12 398 PHE B C 1
ATOM 8581 O O . PHE B 1 398 ? -2.195 24.078 -4.66 1 94.12 398 PHE B O 1
ATOM 8588 N N . LEU B 1 399 ? -4.234 24.016 -5.469 1 95.19 399 LEU B N 1
ATOM 8589 C CA . LEU B 1 399 ? -4.035 25.188 -6.305 1 95.19 399 LEU B CA 1
ATOM 8590 C C . LEU B 1 399 ? -3.822 26.438 -5.445 1 95.19 399 LEU B C 1
ATOM 8592 O O . LEU B 1 399 ? -2.918 27.219 -5.711 1 95.19 399 LEU B O 1
ATOM 8596 N N . ALA B 1 400 ? -4.68 26.562 -4.48 1 96.19 400 ALA B N 1
ATOM 8597 C CA . ALA B 1 400 ? -4.605 27.719 -3.605 1 96.19 400 ALA B CA 1
ATOM 8598 C C . ALA B 1 400 ? -3.258 27.797 -2.895 1 96.19 400 ALA B C 1
ATOM 8600 O O . ALA B 1 400 ? -2.596 28.828 -2.906 1 96.19 400 ALA B O 1
ATOM 8601 N N . GLN B 1 401 ? -2.816 26.75 -2.289 1 97.19 401 GLN B N 1
ATOM 8602 C CA . GLN B 1 401 ? -1.55 26.719 -1.566 1 97.19 401 GLN B CA 1
ATOM 8603 C C . GLN B 1 401 ? -0.366 26.797 -2.527 1 97.19 401 GLN B C 1
ATOM 8605 O O . GLN B 1 401 ? 0.621 27.484 -2.254 1 97.19 401 GLN B O 1
ATOM 8610 N N . GLY B 1 402 ? -0.477 26.078 -3.648 1 97.69 402 GLY B N 1
ATOM 8611 C CA . GLY B 1 402 ? 0.592 26.094 -4.633 1 97.69 402 GLY B CA 1
ATOM 8612 C C . GLY B 1 402 ? 0.855 27.469 -5.211 1 97.69 402 GLY B C 1
ATOM 8613 O O . GLY B 1 402 ? 1.997 27.922 -5.23 1 97.69 402 GLY B O 1
ATOM 8614 N N . VAL B 1 403 ? -0.168 28.156 -5.629 1 97.56 403 VAL B N 1
ATOM 8615 C CA . VAL B 1 403 ? -0.028 29.484 -6.199 1 97.56 403 VAL B CA 1
ATOM 8616 C C . VAL B 1 403 ? 0.439 30.469 -5.125 1 97.56 403 VAL B C 1
ATOM 8618 O O . VAL B 1 403 ? 1.229 31.375 -5.402 1 97.56 403 VAL B O 1
ATOM 8621 N N . SER B 1 404 ? -0.082 30.312 -3.949 1 98 404 SER B N 1
ATOM 8622 C CA . SER B 1 404 ? 0.342 31.156 -2.842 1 98 404 SER B CA 1
ATOM 8623 C C . SER B 1 404 ? 1.84 31.031 -2.588 1 98 404 SER B C 1
ATOM 8625 O O . SER B 1 404 ? 2.531 32.031 -2.395 1 98 404 SER B O 1
ATOM 8627 N N . ASN B 1 405 ? 2.299 29.797 -2.57 1 98.5 405 ASN B N 1
ATOM 8628 C CA . ASN B 1 405 ? 3.719 29.562 -2.326 1 98.5 405 ASN B CA 1
ATOM 8629 C C . ASN B 1 405 ? 4.578 30.062 -3.488 1 98.5 405 ASN B C 1
ATOM 8631 O O . ASN B 1 405 ? 5.645 30.641 -3.275 1 98.5 405 ASN B O 1
ATOM 8635 N N . VAL B 1 406 ? 4.152 29.844 -4.703 1 98 406 VAL B N 1
ATOM 8636 C CA . VAL B 1 406 ? 4.902 30.312 -5.863 1 98 406 VAL B CA 1
ATOM 8637 C C . VAL B 1 406 ? 4.977 31.844 -5.844 1 98 406 VAL B C 1
ATOM 8639 O O . VAL B 1 406 ? 6.047 32.406 -6.047 1 98 406 VAL B O 1
ATOM 8642 N N . PHE B 1 407 ? 3.883 32.469 -5.594 1 97.75 407 PHE B N 1
ATOM 8643 C CA . PHE B 1 407 ? 3.838 33.906 -5.512 1 97.75 407 PHE B CA 1
ATOM 8644 C C . PHE B 1 407 ? 4.715 34.438 -4.371 1 97.75 407 PHE B C 1
ATOM 8646 O O . PHE B 1 407 ? 5.496 35.375 -4.551 1 97.75 407 PHE B O 1
ATOM 8653 N N . GLY B 1 408 ? 4.578 33.844 -3.229 1 97.5 408 GLY B N 1
ATOM 8654 C CA . GLY B 1 408 ? 5.367 34.219 -2.07 1 97.5 408 GLY B CA 1
ATOM 8655 C C . GLY B 1 408 ? 6.855 34.031 -2.271 1 97.5 408 GLY B C 1
ATOM 8656 O O . GLY B 1 408 ? 7.664 34.781 -1.695 1 97.5 408 GLY B O 1
ATOM 8657 N N . SER B 1 409 ? 7.215 33.031 -3.102 1 97.81 409 SER B N 1
ATOM 8658 C CA . SER B 1 409 ? 8.625 32.719 -3.336 1 97.81 409 SER B CA 1
ATOM 8659 C C . SER B 1 409 ? 9.336 33.906 -3.998 1 97.81 409 SER B C 1
ATOM 8661 O O . SER B 1 409 ? 10.547 34.094 -3.848 1 97.81 409 SER B O 1
ATOM 8663 N N . PHE B 1 410 ? 8.656 34.781 -4.598 1 97.31 410 PHE B N 1
ATOM 8664 C CA . PHE B 1 410 ? 9.242 35.938 -5.25 1 97.31 410 PHE B CA 1
ATOM 8665 C C . PHE B 1 410 ? 9.375 37.094 -4.273 1 97.31 410 PHE B C 1
ATOM 8667 O O . PHE B 1 410 ? 10.047 38.094 -4.566 1 97.31 410 PHE B O 1
ATOM 8674 N N . PHE B 1 411 ? 8.781 36.938 -3.1 1 97 411 PHE B N 1
ATOM 8675 C CA . PHE B 1 411 ? 8.797 38 -2.109 1 97 411 PHE B CA 1
ATOM 8676 C C . PHE B 1 411 ? 9.391 37.531 -0.792 1 97 411 PHE B C 1
ATOM 8678 O O . PHE B 1 411 ? 8.859 37.812 0.28 1 97 411 PHE B O 1
ATOM 8685 N N . SER B 1 412 ? 10.352 36.656 -0.862 1 96.06 412 SER B N 1
ATOM 8686 C CA . SER B 1 412 ? 11.211 36.25 0.237 1 96.06 412 SER B CA 1
ATOM 8687 C C . SER B 1 412 ? 10.422 35.469 1.281 1 96.06 412 SER B C 1
ATOM 8689 O O . SER B 1 412 ? 10.641 35.625 2.484 1 96.06 412 SER B O 1
ATOM 8691 N N . CYS B 1 413 ? 9.484 34.688 0.826 1 97.44 413 CYS B N 1
ATOM 8692 C CA . CYS B 1 413 ? 8.688 33.906 1.751 1 97.44 413 CYS B CA 1
ATOM 8693 C C . CYS B 1 413 ? 9.133 32.438 1.742 1 97.44 413 CYS B C 1
ATOM 8695 O O . CYS B 1 413 ? 9.664 31.953 0.742 1 97.44 413 CYS B O 1
ATOM 8697 N N . MET B 1 414 ? 8.938 31.812 2.873 1 97.69 414 MET B N 1
ATOM 8698 C CA . MET B 1 414 ? 9 30.359 2.986 1 97.69 414 MET B CA 1
ATOM 8699 C C . MET B 1 414 ? 7.641 29.719 2.721 1 97.69 414 MET B C 1
ATOM 8701 O O . MET B 1 414 ? 6.629 30.422 2.66 1 97.69 414 MET B O 1
ATOM 8705 N N . PRO B 1 415 ? 7.625 28.422 2.52 1 97.75 415 PRO B N 1
ATOM 8706 C CA . PRO B 1 415 ? 6.32 27.781 2.326 1 97.75 415 PRO B CA 1
ATOM 8707 C C . PRO B 1 415 ? 5.375 28.016 3.502 1 97.75 415 PRO B C 1
ATOM 8709 O O . PRO B 1 415 ? 5.805 28 4.66 1 97.75 415 PRO B O 1
ATOM 8712 N N . ILE B 1 416 ? 4.145 28.203 3.162 1 97.31 416 ILE B N 1
ATOM 8713 C CA . ILE B 1 416 ? 3.168 28.516 4.199 1 97.31 416 ILE B CA 1
ATOM 8714 C C . ILE B 1 416 ? 2.307 27.281 4.484 1 97.31 416 ILE B C 1
ATOM 8716 O O . ILE B 1 416 ? 2.285 26.344 3.695 1 97.31 416 ILE B O 1
ATOM 8720 N N . SER B 1 417 ? 1.675 27.281 5.609 1 95.5 417 SER B N 1
ATOM 8721 C CA . SER B 1 417 ? 0.68 26.297 6.031 1 95.5 417 SER B CA 1
ATOM 8722 C C . SER B 1 417 ? -0.317 26.906 7.012 1 95.5 417 SER B C 1
ATOM 8724 O O . SER B 1 417 ? -0.276 28.109 7.277 1 95.5 417 SER B O 1
ATOM 8726 N N . ALA B 1 418 ? -1.227 26.109 7.438 1 93.94 418 ALA B N 1
ATOM 8727 C CA . ALA B 1 418 ? -2.254 26.594 8.352 1 93.94 418 ALA B CA 1
ATOM 8728 C C . ALA B 1 418 ? -1.837 26.375 9.805 1 93.94 418 ALA B C 1
ATOM 8730 O O . ALA B 1 418 ? -1.225 25.359 10.141 1 93.94 418 ALA B O 1
ATOM 8731 N N . SER B 1 419 ? -2.182 27.359 10.586 1 91.38 419 SER B N 1
ATOM 8732 C CA . SER B 1 419 ? -1.911 27.281 12.016 1 91.38 419 SER B CA 1
ATOM 8733 C C . SER B 1 419 ? -3.166 26.891 12.797 1 91.38 419 SER B C 1
ATOM 8735 O O . SER B 1 419 ? -4.238 27.469 12.57 1 91.38 419 SER B O 1
ATOM 8737 N N . LEU B 1 420 ? -3.027 25.984 13.656 1 83.56 420 LEU B N 1
ATOM 8738 C CA . LEU B 1 420 ? -4.156 25.547 14.469 1 83.56 420 LEU B CA 1
ATOM 8739 C C . LEU B 1 420 ? -4.594 26.641 15.43 1 83.56 420 LEU B C 1
ATOM 8741 O O . LEU B 1 420 ? -5.785 26.938 15.539 1 83.56 420 LEU B O 1
ATOM 8745 N N . SER B 1 421 ? -3.627 27.234 16.156 1 83.81 421 SER B N 1
ATOM 8746 C CA . SER B 1 421 ? -3.934 28.25 17.156 1 83.81 421 SER B CA 1
ATOM 8747 C C . SER B 1 421 ? -4.629 29.453 16.547 1 83.81 421 SER B C 1
ATOM 8749 O O . SER B 1 421 ? -5.68 29.891 17.031 1 83.81 421 SER B O 1
ATOM 8751 N N . ARG B 1 422 ? -4.125 29.938 15.438 1 91.19 422 ARG B N 1
ATOM 8752 C CA . ARG B 1 422 ? -4.715 31.109 14.789 1 91.19 422 ARG B CA 1
ATOM 8753 C C . ARG B 1 422 ? -6.078 30.766 14.195 1 91.19 422 ARG B C 1
ATOM 8755 O O . ARG B 1 422 ? -7.004 31.594 14.25 1 91.19 422 ARG B O 1
ATOM 8762 N N . SER B 1 423 ? -6.215 29.594 13.648 1 92.31 423 SER B N 1
ATOM 8763 C CA . SER B 1 423 ? -7.473 29.188 13.023 1 92.31 423 SER B CA 1
ATOM 8764 C C . SER B 1 423 ? -8.578 29.016 14.062 1 92.31 423 SER B C 1
ATOM 8766 O O . SER B 1 423 ? -9.719 29.422 13.828 1 92.31 423 SER B O 1
ATOM 8768 N N . VAL B 1 424 ? -8.242 28.484 15.18 1 87.06 424 VAL B N 1
ATOM 8769 C CA . VAL B 1 424 ? -9.219 28.297 16.25 1 87.06 424 VAL B CA 1
ATOM 8770 C C . VAL B 1 424 ? -9.68 29.656 16.781 1 87.06 424 VAL B C 1
ATOM 8772 O O . VAL B 1 424 ? -10.875 29.875 16.984 1 87.06 424 VAL B O 1
ATOM 8775 N N . ILE B 1 425 ? -8.773 30.516 16.984 1 87.06 425 ILE B N 1
ATOM 8776 C CA . ILE B 1 425 ? -9.109 31.844 17.484 1 87.06 425 ILE B CA 1
ATOM 8777 C C . ILE B 1 425 ? -9.961 32.594 16.469 1 87.06 425 ILE B C 1
ATOM 8779 O O . ILE B 1 425 ? -10.898 33.312 16.828 1 87.06 425 ILE B O 1
ATOM 8783 N N . GLN B 1 426 ? -9.57 32.469 15.234 1 92 426 GLN B N 1
ATOM 8784 C CA . GLN B 1 426 ? -10.359 33.094 14.18 1 92 426 GLN B CA 1
ATOM 8785 C C . GLN B 1 426 ? -11.812 32.625 14.227 1 92 426 GLN B C 1
ATOM 8787 O O . GLN B 1 426 ? -12.734 33.406 14.086 1 92 426 GLN B O 1
ATOM 8792 N N . GLN B 1 427 ? -12.047 31.375 14.484 1 88.88 427 GLN B N 1
ATOM 8793 C CA . GLN B 1 427 ? -13.383 30.797 14.539 1 88.88 427 GLN B CA 1
ATOM 8794 C C . GLN B 1 427 ? -14.109 31.219 15.82 1 88.88 427 GLN B C 1
ATOM 8796 O O . GLN B 1 427 ? -15.297 31.531 15.789 1 88.88 427 GLN B O 1
ATOM 8801 N N . VAL B 1 428 ? -13.422 31.219 16.922 1 85.19 428 VAL B N 1
ATOM 8802 C CA . VAL B 1 428 ? -14.023 31.484 18.234 1 85.19 428 VAL B CA 1
ATOM 8803 C C . VAL B 1 428 ? -14.492 32.938 18.297 1 85.19 428 VAL B C 1
ATOM 8805 O O . VAL B 1 428 ? -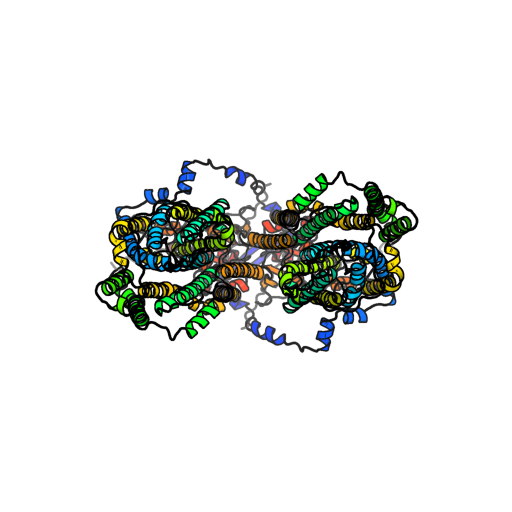15.523 33.219 18.891 1 85.19 428 VAL B O 1
ATOM 8808 N N . VAL B 1 429 ? -13.719 33.812 17.688 1 88.56 429 VAL B N 1
ATOM 8809 C CA . VAL B 1 429 ? -14.047 35.25 17.734 1 88.56 429 VAL B CA 1
ATOM 8810 C C . VAL B 1 429 ? -15.172 35.562 16.75 1 88.56 429 VAL B C 1
ATOM 8812 O O . VAL B 1 429 ? -15.805 36.594 16.844 1 88.56 429 VAL B O 1
ATOM 8815 N N . GLY B 1 430 ? -15.398 34.562 15.82 1 86.69 430 GLY B N 1
ATOM 8816 C CA . GLY B 1 430 ? -16.594 34.656 14.992 1 86.69 430 GLY B CA 1
ATOM 8817 C C . GLY B 1 430 ? -16.266 34.875 13.523 1 86.69 430 GLY B C 1
ATOM 8818 O O . GLY B 1 430 ? -17.125 35.281 12.75 1 86.69 430 GLY B O 1
ATOM 8819 N N . GLY B 1 431 ? -15.055 34.688 13.188 1 90.56 431 GLY B N 1
ATOM 8820 C CA . GLY B 1 431 ? -14.727 34.781 11.773 1 90.56 431 GLY B CA 1
ATOM 8821 C C . GLY B 1 431 ? -15.57 33.875 10.898 1 90.56 431 GLY B C 1
ATOM 8822 O O . GLY B 1 431 ? -15.867 32.75 11.273 1 90.56 431 GLY B O 1
ATOM 8823 N N . LYS B 1 432 ? -15.992 34.406 9.703 1 87.25 432 LYS B N 1
ATOM 8824 C CA . LYS B 1 432 ? -16.922 33.625 8.883 1 87.25 432 LYS B CA 1
ATOM 8825 C C . LYS B 1 432 ? -16.328 33.344 7.504 1 87.25 432 LYS B C 1
ATOM 8827 O O . LYS B 1 432 ? -16.719 32.375 6.844 1 87.25 432 LYS B O 1
ATOM 8832 N N . THR B 1 433 ? -15.5 34.25 7.109 1 89.69 433 THR B N 1
ATOM 8833 C CA . THR B 1 433 ? -14.969 34.094 5.758 1 89.69 433 THR B CA 1
ATOM 8834 C C . THR B 1 433 ? -13.477 34.438 5.723 1 89.69 433 THR B C 1
ATOM 8836 O O . THR B 1 433 ? -12.891 34.781 6.75 1 89.69 433 THR B O 1
ATOM 8839 N N . GLN B 1 434 ? -12.883 34.312 4.52 1 90.75 434 GLN B N 1
ATOM 8840 C CA . GLN B 1 434 ? -11.453 34.594 4.34 1 90.75 434 GLN B CA 1
ATOM 8841 C C . GLN B 1 434 ? -11.18 36.094 4.258 1 90.75 434 GLN B C 1
ATOM 8843 O O . GLN B 1 434 ? -10.031 36.5 4.125 1 90.75 434 GLN B O 1
ATOM 8848 N N . VAL B 1 435 ? -12.203 36.875 4.406 1 92.12 435 VAL B N 1
ATOM 8849 C CA . VAL B 1 435 ? -12 38.312 4.523 1 92.12 435 VAL B CA 1
ATOM 8850 C C . VAL B 1 435 ? -11.188 38.625 5.777 1 92.12 435 VAL B C 1
ATOM 8852 O O . VAL B 1 435 ? -10.422 39.594 5.809 1 92.12 435 VAL B O 1
ATOM 8855 N N . ALA B 1 436 ? -11.336 37.781 6.754 1 92.81 436 ALA B N 1
ATOM 8856 C CA . ALA B 1 436 ? -10.508 37.875 7.949 1 92.81 436 ALA B CA 1
ATOM 8857 C C . ALA B 1 436 ? -9.023 37.844 7.594 1 92.81 436 ALA B C 1
ATOM 8859 O O . ALA B 1 436 ? -8.219 38.594 8.18 1 92.81 436 ALA B O 1
ATOM 8860 N N . GLY B 1 437 ? -8.664 37.031 6.66 1 93.31 437 GLY B N 1
ATOM 8861 C CA . GLY B 1 437 ? -7.289 36.938 6.195 1 93.31 437 GLY B CA 1
ATOM 8862 C C . GLY B 1 437 ? -6.82 38.219 5.5 1 93.31 437 GLY B C 1
ATOM 8863 O O . GLY B 1 437 ? -5.676 38.625 5.668 1 93.31 437 GLY B O 1
ATOM 8864 N N . LEU B 1 438 ? -7.715 38.844 4.781 1 94.5 438 LEU B N 1
ATOM 8865 C CA . LEU B 1 438 ? -7.383 40.062 4.078 1 94.5 438 LEU B CA 1
ATOM 8866 C C . LEU B 1 438 ? -7.195 41.219 5.059 1 94.5 438 LEU B C 1
ATOM 8868 O O . LEU B 1 438 ? -6.305 42.062 4.879 1 94.5 438 LEU B O 1
ATOM 8872 N N . VAL B 1 439 ? -8.016 41.219 6.012 1 95.38 439 VAL B N 1
ATOM 8873 C CA . VAL B 1 439 ? -7.891 42.25 7.047 1 95.38 439 VAL B CA 1
ATOM 8874 C C . VAL B 1 439 ? -6.582 42.062 7.805 1 95.38 439 VAL B C 1
ATOM 8876 O O . VAL B 1 439 ? -5.855 43.031 8.055 1 95.38 439 VAL B O 1
ATOM 8879 N N . SER B 1 440 ? -6.367 40.844 8.188 1 96 440 SER B N 1
ATOM 8880 C CA . SER B 1 440 ? -5.117 40.562 8.875 1 96 440 SER B CA 1
ATOM 8881 C C . SER B 1 440 ? -3.91 40.969 8.039 1 96 440 SER B C 1
ATOM 8883 O O . SER B 1 440 ? -2.971 41.562 8.555 1 96 440 SER B O 1
ATOM 8885 N N . SER B 1 441 ? -3.943 40.656 6.762 1 96.12 441 SER B N 1
ATOM 8886 C CA . SER B 1 441 ? -2.85 41 5.859 1 96.12 441 SER B CA 1
ATOM 8887 C C . SER B 1 441 ? -2.672 42.531 5.758 1 96.12 441 SER B C 1
ATOM 8889 O O . SER B 1 441 ? -1.547 43 5.648 1 96.12 441 SER B O 1
ATOM 8891 N N . SER B 1 442 ? -3.691 43.25 5.777 1 95.75 442 SER B N 1
ATOM 8892 C CA . SER B 1 442 ? -3.621 44.688 5.707 1 95.75 442 SER B CA 1
ATOM 8893 C C . SER B 1 442 ? -2.941 45.281 6.941 1 95.75 442 SER B C 1
ATOM 8895 O O . SER B 1 442 ? -2.158 46.219 6.84 1 95.75 442 SER B O 1
ATOM 8897 N N . ILE B 1 443 ? -3.225 44.719 8 1 95.25 443 ILE B N 1
ATOM 8898 C CA . ILE B 1 443 ? -2.605 45.188 9.242 1 95.25 443 ILE B CA 1
ATOM 8899 C C . ILE B 1 443 ? -1.114 44.844 9.227 1 95.25 443 ILE B C 1
ATOM 8901 O O . ILE B 1 443 ? -0.287 45.688 9.609 1 95.25 443 ILE B O 1
ATOM 8905 N N . ILE B 1 444 ? -0.814 43.656 8.82 1 95.94 444 ILE B N 1
ATOM 8906 C CA . ILE B 1 444 ? 0.584 43.25 8.742 1 95.94 444 ILE B CA 1
ATOM 8907 C C . ILE B 1 444 ? 1.33 44.188 7.773 1 95.94 444 ILE B C 1
ATOM 8909 O O . ILE B 1 444 ? 2.5 44.5 7.992 1 95.94 444 ILE B O 1
ATOM 8913 N N . PHE B 1 445 ? 0.667 44.531 6.734 1 95.56 445 PHE B N 1
ATOM 8914 C CA . PHE B 1 445 ? 1.233 45.5 5.781 1 95.56 445 PHE B CA 1
ATOM 8915 C C . PHE B 1 445 ? 1.642 46.781 6.48 1 95.56 445 PHE B C 1
ATOM 8917 O O . PHE B 1 445 ? 2.742 47.281 6.262 1 95.56 445 PHE B O 1
ATOM 8924 N N . CYS B 1 446 ? 0.874 47.25 7.363 1 94.25 446 CYS B N 1
ATOM 8925 C CA . CYS B 1 446 ? 1.17 48.469 8.133 1 94.25 446 CYS B CA 1
ATOM 8926 C C . CYS B 1 446 ? 2.342 48.219 9.078 1 94.25 446 CYS B C 1
ATOM 8928 O O . CYS B 1 446 ? 3.189 49.094 9.25 1 94.25 446 CYS B O 1
ATOM 8930 N N . VAL B 1 447 ? 2.318 47.125 9.625 1 91.94 447 VAL B N 1
ATOM 8931 C CA . VAL B 1 447 ? 3.398 46.781 10.547 1 91.94 447 VAL B CA 1
ATOM 8932 C C . VAL B 1 447 ? 4.723 46.719 9.789 1 91.94 447 VAL B C 1
ATOM 8934 O O . VAL B 1 447 ? 5.75 47.188 10.289 1 91.94 447 VAL B O 1
ATOM 8937 N N . LEU B 1 448 ? 4.73 46.188 8.641 1 93.31 448 LEU B N 1
ATOM 8938 C CA . LEU B 1 448 ? 5.926 46.062 7.816 1 93.31 448 LEU B CA 1
ATOM 8939 C C . LEU B 1 448 ? 6.461 47.438 7.406 1 93.31 448 LEU B C 1
ATOM 8941 O O . LEU B 1 448 ? 7.672 47.625 7.293 1 93.31 448 LEU B O 1
ATOM 8945 N N . LEU B 1 449 ? 5.641 48.406 7.262 1 92.31 449 LEU B N 1
ATOM 8946 C CA . LEU B 1 449 ? 6.043 49.688 6.762 1 92.31 449 LEU B CA 1
ATOM 8947 C C . LEU B 1 449 ? 6.555 50.594 7.895 1 92.31 449 LEU B C 1
ATOM 8949 O O . LEU B 1 449 ? 7.477 51.375 7.703 1 92.31 449 LEU B O 1
ATOM 8953 N N . TRP B 1 450 ? 5.98 50.406 9.18 1 91 450 TRP B N 1
ATOM 8954 C CA . TRP B 1 450 ? 6.273 51.469 10.156 1 91 450 TRP B CA 1
ATOM 8955 C C . TRP B 1 450 ? 6.758 50.844 11.469 1 91 450 TRP B C 1
ATOM 8957 O O . TRP B 1 450 ? 7.484 51.5 12.227 1 91 450 TRP B O 1
ATOM 8967 N N . ILE B 1 451 ? 6.48 49.656 11.766 1 88.94 451 ILE B N 1
ATOM 8968 C CA . ILE B 1 451 ? 6.629 49.156 13.133 1 88.94 451 ILE B CA 1
ATOM 8969 C C . ILE B 1 451 ? 7.766 48.156 13.203 1 88.94 451 ILE B C 1
ATOM 8971 O O . ILE B 1 451 ? 8.352 47.938 14.266 1 88.94 451 ILE B O 1
ATOM 8975 N N . GLY B 1 452 ? 8.188 47.625 12.203 1 85.44 452 GLY B N 1
ATOM 8976 C CA . GLY B 1 452 ? 9.148 46.531 12.141 1 85.44 452 GLY B CA 1
ATOM 8977 C C . GLY B 1 452 ? 10.383 46.781 12.992 1 85.44 452 GLY B C 1
ATOM 8978 O O . GLY B 1 452 ? 10.695 45.969 13.883 1 85.44 452 GLY B O 1
ATOM 8979 N N . PRO B 1 453 ? 11.109 47.875 12.875 1 86.88 453 PRO B N 1
ATOM 8980 C CA . PRO B 1 453 ? 12.359 48.125 13.586 1 86.88 453 PRO B CA 1
ATOM 8981 C C . PRO B 1 453 ? 12.164 48.25 15.094 1 86.88 453 PRO B C 1
ATOM 8983 O O . PRO B 1 453 ? 13.125 48.094 15.859 1 86.88 453 PRO B O 1
ATOM 8986 N N . PHE B 1 454 ? 11.023 48.406 15.477 1 89.69 454 PHE B N 1
ATOM 8987 C CA . PHE B 1 454 ? 10.727 48.531 16.891 1 89.69 454 PHE B CA 1
ATOM 8988 C C . PHE B 1 454 ? 11.047 47.219 17.625 1 89.69 454 PHE B C 1
ATOM 8990 O O . PHE B 1 454 ? 11.391 47.25 18.812 1 89.69 454 PHE B O 1
ATOM 8997 N N . PHE B 1 455 ? 11.023 46.062 16.969 1 90.31 455 PHE B N 1
ATOM 8998 C CA . PHE B 1 455 ? 11.164 44.75 17.594 1 90.31 455 PHE B CA 1
ATOM 8999 C C . PHE B 1 455 ? 12.609 44.281 17.531 1 90.31 455 PHE B C 1
ATOM 9001 O O . PHE B 1 455 ? 12.922 43.156 17.969 1 90.31 455 PHE B O 1
ATOM 9008 N N . GLU B 1 456 ? 13.547 45.031 17.078 1 90.19 456 GLU B N 1
ATOM 9009 C CA . GLU B 1 456 ? 14.945 44.656 16.891 1 90.19 456 GLU B CA 1
ATOM 9010 C C . GLU B 1 456 ? 15.602 44.25 18.203 1 90.19 456 GLU B C 1
ATOM 9012 O O . GLU B 1 456 ? 16.328 43.281 18.281 1 90.19 456 GLU B O 1
ATOM 9017 N N . PRO B 1 457 ? 15.25 44.938 19.266 1 91.44 457 PRO B N 1
ATOM 9018 C CA . PRO B 1 457 ? 15.914 44.625 20.531 1 91.44 457 PRO B CA 1
ATOM 9019 C C . PRO B 1 457 ? 15.234 43.438 21.25 1 91.44 457 PRO B C 1
ATOM 9021 O O . PRO B 1 457 ? 15.641 43.094 22.359 1 91.44 457 PRO B O 1
ATOM 9024 N N . LEU B 1 458 ? 14.328 42.844 20.703 1 92.38 458 LEU B N 1
ATOM 9025 C CA . LEU B 1 458 ? 13.594 41.75 21.312 1 92.38 458 LEU B CA 1
ATOM 9026 C C . LEU B 1 458 ? 14.5 40.562 21.562 1 92.38 458 LEU B C 1
ATOM 9028 O O . LEU B 1 458 ? 15.195 40.094 20.641 1 92.38 458 LEU B O 1
ATOM 9032 N N . PRO B 1 459 ? 14.578 40.094 22.828 1 92.69 459 PRO B N 1
ATOM 9033 C CA . PRO B 1 459 ? 15.406 38.938 23.094 1 92.69 459 PRO B CA 1
ATOM 9034 C C . PRO B 1 459 ? 14.891 37.656 22.422 1 92.69 459 PRO B C 1
ATOM 9036 O O . PRO B 1 459 ? 13.68 37.438 22.406 1 92.69 459 PRO B O 1
ATOM 9039 N N . ARG B 1 460 ? 15.727 36.812 21.953 1 92.19 460 ARG B N 1
ATOM 9040 C CA . ARG B 1 460 ? 15.383 35.562 21.266 1 92.19 460 ARG B CA 1
ATOM 9041 C C . ARG B 1 460 ? 14.719 34.594 22.234 1 92.19 460 ARG B C 1
ATOM 9043 O O . ARG B 1 460 ? 13.883 33.781 21.812 1 92.19 460 ARG B O 1
ATOM 9050 N N . CYS B 1 461 ? 15.07 34.625 23.453 1 93.69 461 CYS B N 1
ATOM 9051 C CA . CYS B 1 461 ? 14.531 33.719 24.438 1 93.69 461 CYS B CA 1
ATOM 9052 C C . CYS B 1 461 ? 13.039 33.938 24.641 1 93.69 461 CYS B C 1
ATOM 9054 O O . CYS B 1 461 ? 12.297 33 24.969 1 93.69 461 CYS B O 1
ATOM 9056 N N . VAL B 1 462 ? 12.609 35.156 24.422 1 94 462 VAL B N 1
ATOM 9057 C CA . VAL B 1 462 ? 11.188 35.469 24.531 1 94 462 VAL B CA 1
ATOM 9058 C C . VAL B 1 462 ? 10.43 34.812 23.391 1 94 462 VAL B C 1
ATOM 9060 O O . VAL B 1 462 ? 9.367 34.219 23.594 1 94 462 VAL B O 1
ATOM 9063 N N . LEU B 1 463 ? 10.969 34.875 22.266 1 91.12 463 LEU B N 1
ATOM 9064 C CA . LEU B 1 463 ? 10.359 34.25 21.094 1 91.12 463 LEU B CA 1
ATOM 9065 C C . LEU B 1 463 ? 10.359 32.719 21.234 1 91.12 463 LEU B C 1
ATOM 9067 O O . LEU B 1 463 ? 9.375 32.062 20.875 1 91.12 463 LEU B O 1
ATOM 9071 N N . ALA B 1 464 ? 11.414 32.188 21.688 1 93.75 464 ALA B N 1
ATOM 9072 C CA . ALA B 1 464 ? 11.492 30.75 21.906 1 93.75 464 ALA B CA 1
ATOM 9073 C C . ALA B 1 464 ? 10.438 30.297 22.906 1 93.75 464 ALA B C 1
ATOM 9075 O O . ALA B 1 464 ? 9.812 29.25 22.719 1 93.75 464 ALA B O 1
ATOM 9076 N N . SER B 1 465 ? 10.266 31.094 23.938 1 95.12 465 SER B N 1
ATOM 9077 C CA . SER B 1 465 ? 9.258 30.797 24.938 1 95.12 465 SER B CA 1
ATOM 9078 C C . SER B 1 465 ? 7.852 30.812 24.344 1 95.12 465 SER B C 1
ATOM 9080 O O . SER B 1 465 ? 7.016 29.969 24.688 1 95.12 465 SER B O 1
ATOM 9082 N N . LEU B 1 466 ? 7.68 31.703 23.484 1 92.38 466 LEU B N 1
ATOM 9083 C CA . LEU B 1 466 ? 6.402 31.797 22.797 1 92.38 466 LEU B CA 1
ATOM 9084 C C . LEU B 1 466 ? 6.133 30.531 21.984 1 92.38 466 LEU B C 1
ATOM 9086 O O . LEU B 1 466 ? 5.012 30.016 21.984 1 92.38 466 LEU B O 1
ATOM 9090 N N . ILE B 1 467 ? 7.066 30 21.281 1 90.81 467 ILE B N 1
ATOM 9091 C CA . ILE B 1 467 ? 6.934 28.812 20.453 1 90.81 467 ILE B CA 1
ATOM 9092 C C . ILE B 1 467 ? 6.582 27.609 21.312 1 90.81 467 ILE B C 1
ATOM 9094 O O . ILE B 1 467 ? 5.688 26.828 20.969 1 90.81 467 ILE B O 1
ATOM 9098 N N . VAL B 1 468 ? 7.258 27.5 22.406 1 93.31 468 VAL B N 1
ATOM 9099 C CA . VAL B 1 468 ? 7.082 26.344 23.281 1 93.31 468 VAL B CA 1
ATOM 9100 C C . VAL B 1 468 ? 5.641 26.297 23.781 1 93.31 468 VAL B C 1
ATOM 9102 O O . VAL B 1 468 ? 5.02 25.234 23.812 1 93.31 468 VAL B O 1
ATOM 9105 N N . VAL B 1 469 ? 5.125 27.469 24.172 1 91.75 469 VAL B N 1
ATOM 9106 C CA . VAL B 1 469 ? 3.764 27.516 24.688 1 91.75 469 VAL B CA 1
ATOM 9107 C C . VAL B 1 469 ? 2.762 27.328 23.562 1 91.75 469 VAL B C 1
ATOM 9109 O O . VAL B 1 469 ? 1.708 26.703 23.734 1 91.75 469 VAL B O 1
ATOM 9112 N N . ALA B 1 470 ? 3.088 27.828 22.422 1 86.5 470 ALA B N 1
ATOM 9113 C CA . ALA B 1 470 ? 2.195 27.75 21.266 1 86.5 470 ALA B CA 1
ATOM 9114 C C . ALA B 1 470 ? 2 26.297 20.844 1 86.5 470 ALA B C 1
ATOM 9116 O O . ALA B 1 470 ? 0.93 25.922 20.344 1 86.5 470 ALA B O 1
ATOM 9117 N N . VAL B 1 471 ? 2.998 25.422 21 1 89.44 471 VAL B N 1
ATOM 9118 C CA . VAL B 1 471 ? 2.922 24.062 20.484 1 89.44 471 VAL B CA 1
ATOM 9119 C C . VAL B 1 471 ? 2.473 23.125 21.609 1 89.44 471 VAL B C 1
ATOM 9121 O O . VAL B 1 471 ? 2.352 21.906 21.391 1 89.44 471 VAL B O 1
ATOM 9124 N N . LYS B 1 472 ? 2.219 23.656 22.734 1 90.06 472 LYS B N 1
ATOM 9125 C CA . LYS B 1 472 ? 1.843 22.859 23.891 1 90.06 472 LYS B CA 1
ATOM 9126 C C . LYS B 1 472 ? 0.605 22.016 23.609 1 90.06 472 LYS B C 1
ATOM 9128 O O . LYS B 1 472 ? 0.59 20.812 23.875 1 90.06 472 LYS B O 1
ATOM 9133 N N . ASN B 1 473 ? -0.374 22.609 22.984 1 85.31 473 ASN B N 1
ATOM 9134 C CA . ASN B 1 473 ? -1.63 21.906 22.75 1 85.31 473 ASN B CA 1
ATOM 9135 C C . ASN B 1 473 ? -1.468 20.812 21.703 1 85.31 473 ASN B C 1
ATOM 9137 O O . ASN B 1 473 ? -2.127 19.766 21.766 1 85.31 473 ASN B O 1
ATOM 9141 N N . VAL B 1 474 ? -0.674 21.094 20.781 1 85.19 474 VAL B N 1
ATOM 9142 C CA . VAL B 1 474 ? -0.419 20.094 19.75 1 85.19 474 VAL B CA 1
ATOM 9143 C C . VAL B 1 474 ? 0.348 18.906 20.344 1 85.19 474 VAL B C 1
ATOM 9145 O O . VAL B 1 474 ? 0.077 17.75 20 1 85.19 474 VAL B O 1
ATOM 9148 N N . LEU B 1 475 ? 1.248 19.219 21.219 1 90.38 475 LEU B N 1
ATOM 9149 C CA . LEU B 1 475 ? 2.033 18.188 21.875 1 90.38 475 LEU B CA 1
ATOM 9150 C C . LEU B 1 475 ? 1.151 17.328 22.766 1 90.38 475 LEU B C 1
ATOM 9152 O O . LEU B 1 475 ? 1.343 16.109 22.844 1 90.38 475 LEU B O 1
ATOM 9156 N N . LEU B 1 476 ? 0.178 17.922 23.391 1 89.94 476 LEU B N 1
ATOM 9157 C CA . LEU B 1 476 ? -0.676 17.219 24.344 1 89.94 476 LEU B CA 1
ATOM 9158 C C . LEU B 1 476 ? -1.62 16.266 23.625 1 89.94 476 LEU B C 1
ATOM 9160 O O . LEU B 1 476 ? -2.256 15.414 24.266 1 89.94 476 LEU B O 1
ATOM 9164 N N . GLN B 1 477 ? -1.666 16.312 22.359 1 87 477 GLN B N 1
ATOM 9165 C CA . GLN B 1 477 ? -2.453 15.352 21.594 1 87 477 GLN B CA 1
ATOM 9166 C C . GLN B 1 477 ? -1.911 13.938 21.781 1 87 477 GLN B C 1
ATOM 9168 O O . GLN B 1 477 ? -2.617 12.961 21.531 1 87 477 GLN B O 1
ATOM 9173 N N . VAL B 1 478 ? -0.682 13.789 22.219 1 91.12 478 VAL B N 1
ATOM 9174 C CA . VAL B 1 478 ? -0.06 12.484 22.453 1 91.12 478 VAL B CA 1
ATOM 9175 C C . VAL B 1 478 ? -0.832 11.727 23.516 1 91.12 478 VAL B C 1
ATOM 9177 O O . VAL B 1 478 ? -0.798 10.492 23.562 1 91.12 478 VAL B O 1
ATOM 9180 N N . ARG B 1 479 ? -1.613 12.508 24.297 1 91.81 479 ARG B N 1
ATOM 9181 C CA . ARG B 1 479 ? -2.389 11.906 25.375 1 91.81 479 ARG B CA 1
ATOM 9182 C C . ARG B 1 479 ? -3.512 11.031 24.812 1 91.81 479 ARG B C 1
ATOM 9184 O O . ARG B 1 479 ? -4.055 10.188 25.516 1 91.81 479 ARG B O 1
ATOM 9191 N N . ALA B 1 480 ? -3.84 11.219 23.609 1 89.5 480 ALA B N 1
ATOM 9192 C CA . ALA B 1 480 ? -4.914 10.445 23 1 89.5 480 ALA B CA 1
ATOM 9193 C C . ALA B 1 480 ? -4.426 9.062 22.578 1 89.5 480 ALA B C 1
ATOM 9195 O O . ALA B 1 480 ? -5.23 8.188 22.25 1 89.5 480 ALA B O 1
ATOM 9196 N N . PHE B 1 481 ? -3.119 8.797 22.719 1 92.44 481 PHE B N 1
ATOM 9197 C CA . PHE B 1 481 ? -2.512 7.574 22.203 1 92.44 481 PHE B CA 1
ATOM 9198 C C . PHE B 1 481 ? -3.107 6.348 22.891 1 92.44 481 PHE B C 1
ATOM 9200 O O . PHE B 1 481 ? -3.496 5.387 22.219 1 92.44 481 PHE B O 1
ATOM 9207 N N . PRO B 1 482 ? -3.273 6.344 24.203 1 92.62 482 PRO B N 1
ATOM 9208 C CA . PRO B 1 482 ? -3.824 5.141 24.844 1 92.62 482 PRO B CA 1
ATOM 9209 C C . PRO B 1 482 ? -5.246 4.832 24.375 1 92.62 482 PRO B C 1
ATOM 9211 O O . PRO B 1 482 ? -5.617 3.662 24.25 1 92.62 482 PRO B O 1
ATOM 9214 N N . LYS B 1 483 ? -5.965 5.836 24.141 1 90.81 483 LYS B N 1
ATOM 9215 C CA . LYS B 1 483 ? -7.32 5.637 23.641 1 90.81 483 LYS B CA 1
ATOM 9216 C C . LYS B 1 483 ? -7.305 5.055 22.234 1 90.81 483 LYS B C 1
ATOM 9218 O O . LYS B 1 483 ? -8.062 4.133 21.922 1 90.81 483 LYS B O 1
ATOM 9223 N N . ILE B 1 484 ? -6.434 5.555 21.438 1 91.12 484 ILE B N 1
ATOM 9224 C CA . ILE B 1 484 ? -6.324 5.082 20.062 1 91.12 484 ILE B CA 1
ATOM 9225 C C . ILE B 1 484 ? -5.871 3.623 20.047 1 91.12 484 ILE B C 1
ATOM 9227 O O . ILE B 1 484 ? -6.406 2.807 19.297 1 91.12 484 ILE B O 1
ATOM 9231 N N . TRP B 1 485 ? -4.91 3.324 20.984 1 90.38 485 TRP B N 1
ATOM 9232 C CA . TRP B 1 485 ? -4.355 1.978 21.094 1 90.38 485 TRP B CA 1
ATOM 9233 C C . TRP B 1 485 ? -5.414 0.987 21.562 1 90.38 485 TRP B C 1
ATOM 9235 O O . TRP B 1 485 ? -5.441 -0.163 21.125 1 90.38 485 TRP B O 1
ATOM 9245 N N . ARG B 1 486 ? -6.332 1.409 22.359 1 88.38 486 ARG B N 1
ATOM 9246 C CA . ARG B 1 486 ? -7.383 0.55 22.891 1 88.38 486 ARG B CA 1
ATOM 9247 C C . ARG B 1 486 ? -8.469 0.303 21.844 1 88.38 486 ARG B C 1
ATOM 9249 O O . ARG B 1 486 ? -9.055 -0.782 21.797 1 88.38 486 ARG B O 1
ATOM 9256 N N . LEU B 1 487 ? -8.672 1.264 21.078 1 86.44 487 LEU B N 1
ATOM 9257 C CA . LEU B 1 487 ? -9.742 1.163 20.094 1 86.44 487 LEU B CA 1
ATOM 9258 C C . LEU B 1 487 ? -9.312 0.292 18.922 1 86.44 487 LEU B C 1
ATOM 9260 O O . LEU B 1 487 ? -10.109 -0.492 18.406 1 86.44 487 LEU B O 1
ATOM 9264 N N . SER B 1 488 ? -8.07 0.453 18.484 1 88.75 488 SER B N 1
ATOM 9265 C CA . SER B 1 488 ? -7.574 -0.323 17.359 1 88.75 488 SER B CA 1
ATOM 9266 C C . SER B 1 488 ? -6.07 -0.535 17.453 1 88.75 488 SER B C 1
ATOM 9268 O O . SER B 1 488 ? -5.301 0.429 17.484 1 88.75 488 SER B O 1
ATOM 9270 N N . PHE B 1 489 ? -5.684 -1.712 17.406 1 89.81 489 PHE B N 1
ATOM 9271 C CA . PHE B 1 489 ? -4.27 -2.062 17.5 1 89.81 489 PHE B CA 1
ATOM 9272 C C . PHE B 1 489 ? -3.512 -1.574 16.266 1 89.81 489 PHE B C 1
ATOM 9274 O O . PHE B 1 489 ? -2.389 -1.08 16.375 1 89.81 489 PHE B O 1
ATOM 9281 N N . LEU B 1 490 ? -4.09 -1.684 15.148 1 89.62 490 LEU B N 1
ATOM 9282 C CA . LEU B 1 490 ? -3.438 -1.253 13.922 1 89.62 490 LEU B CA 1
ATOM 9283 C C . LEU B 1 490 ? -3.25 0.26 13.906 1 89.62 490 LEU B C 1
ATOM 9285 O O . LEU B 1 490 ? -2.207 0.757 13.477 1 89.62 490 LEU B O 1
ATOM 9289 N N . ASP B 1 491 ? -4.195 1.021 14.375 1 91.25 491 ASP B N 1
ATOM 9290 C CA . ASP B 1 491 ? -4.059 2.471 14.477 1 91.25 491 ASP B CA 1
ATOM 9291 C C . ASP B 1 491 ? -2.982 2.854 15.484 1 91.25 491 ASP B C 1
ATOM 9293 O O . ASP B 1 491 ? -2.277 3.85 15.305 1 91.25 491 ASP B O 1
ATOM 9297 N N . GLY B 1 492 ? -2.967 2.066 16.516 1 93.88 492 GLY B N 1
ATOM 9298 C CA . GLY B 1 492 ? -1.912 2.283 17.5 1 93.88 492 GLY B CA 1
ATOM 9299 C C . GLY B 1 492 ? -0.52 2.102 16.922 1 93.88 492 GLY B C 1
ATOM 9300 O O . GLY B 1 492 ? 0.389 2.877 17.234 1 93.88 492 GLY B O 1
ATOM 9301 N N . LEU B 1 493 ? -0.381 1.166 16.078 1 93.62 493 LEU B N 1
ATOM 9302 C CA . LEU B 1 493 ? 0.905 0.911 15.438 1 93.62 493 LEU B CA 1
ATOM 9303 C C . LEU B 1 493 ? 1.286 2.057 14.508 1 93.62 493 LEU B C 1
ATOM 9305 O O . LEU B 1 493 ? 2.455 2.439 14.43 1 93.62 493 LEU B O 1
ATOM 9309 N N . VAL B 1 494 ? 0.318 2.533 13.789 1 94.19 494 VAL B N 1
ATOM 9310 C CA . VAL B 1 494 ? 0.561 3.68 12.914 1 94.19 494 VAL B CA 1
ATOM 9311 C C . VAL B 1 494 ? 1.046 4.863 13.75 1 94.19 494 VAL B C 1
ATOM 9313 O O . VAL B 1 494 ? 2.006 5.543 13.375 1 94.19 494 VAL B O 1
ATOM 9316 N N . TYR B 1 495 ? 0.396 5.062 14.898 1 95.19 495 TYR B N 1
ATOM 9317 C CA . TYR B 1 495 ? 0.727 6.188 15.766 1 95.19 495 TYR B CA 1
ATOM 9318 C C . TYR B 1 495 ? 2.152 6.07 16.297 1 95.19 495 TYR B C 1
ATOM 9320 O O . TYR B 1 495 ? 2.957 6.992 16.141 1 95.19 495 TYR B O 1
ATOM 9328 N N . ILE B 1 496 ? 2.516 4.965 16.812 1 96 496 ILE B N 1
ATOM 9329 C CA . ILE B 1 496 ? 3.785 4.805 17.516 1 96 496 ILE B CA 1
ATOM 9330 C C . ILE B 1 496 ? 4.934 4.781 16.516 1 96 496 ILE B C 1
ATOM 9332 O O . ILE B 1 496 ? 5.988 5.371 16.75 1 96 496 ILE B O 1
ATOM 9336 N N . LEU B 1 497 ? 4.754 4.105 15.414 1 95.25 497 LEU B N 1
ATOM 9337 C CA . LEU B 1 497 ? 5.824 4.016 14.43 1 95.25 497 LEU B CA 1
ATOM 9338 C C . LEU B 1 497 ? 6.082 5.371 13.781 1 95.25 497 LEU B C 1
ATOM 9340 O O . LEU B 1 497 ? 7.234 5.738 13.531 1 95.25 497 LEU B O 1
ATOM 9344 N N . THR B 1 498 ? 5.008 6.074 13.5 1 94.19 498 THR B N 1
ATOM 9345 C CA . THR B 1 498 ? 5.172 7.418 12.953 1 94.19 498 THR B CA 1
ATOM 9346 C C . THR B 1 498 ? 5.863 8.328 13.969 1 94.19 498 THR B C 1
ATOM 9348 O O . THR B 1 498 ? 6.832 9.008 13.633 1 94.19 498 THR B O 1
ATOM 9351 N N . PHE B 1 499 ? 5.422 8.289 15.203 1 95.44 499 PHE B N 1
ATOM 9352 C CA . PHE B 1 499 ? 5.941 9.125 16.281 1 95.44 499 PHE B CA 1
ATOM 9353 C C . PHE B 1 499 ? 7.43 8.875 16.484 1 95.44 499 PHE B C 1
ATOM 9355 O O . PHE B 1 499 ? 8.227 9.812 16.516 1 95.44 499 PHE B O 1
ATOM 9362 N N . LEU B 1 500 ? 7.82 7.668 16.547 1 95.38 500 LEU B N 1
ATOM 9363 C CA . LEU B 1 500 ? 9.203 7.293 16.828 1 95.38 500 LEU B CA 1
ATOM 9364 C C . LEU B 1 500 ? 10.109 7.59 15.641 1 95.38 500 LEU B C 1
ATOM 9366 O O . LEU B 1 500 ? 11.242 8.031 15.82 1 95.38 500 LEU B O 1
ATOM 9370 N N . THR B 1 501 ? 9.594 7.355 14.5 1 94.06 501 THR B N 1
ATOM 9371 C CA . THR B 1 501 ? 10.43 7.574 13.32 1 94.06 501 THR B CA 1
ATOM 9372 C C . THR B 1 501 ? 10.672 9.07 13.102 1 94.06 501 THR B C 1
ATOM 9374 O O . THR B 1 501 ? 11.766 9.469 12.703 1 94.06 501 THR B O 1
ATOM 9377 N N . VAL B 1 502 ? 9.656 9.867 13.32 1 91.44 502 VAL B N 1
ATOM 9378 C CA . VAL B 1 502 ? 9.82 11.312 13.18 1 91.44 502 VAL B CA 1
ATOM 9379 C C . VAL B 1 502 ? 10.852 11.82 14.188 1 91.44 502 VAL B C 1
ATOM 9381 O O . VAL B 1 502 ? 11.742 12.602 13.828 1 91.44 502 VAL B O 1
ATOM 9384 N N . ILE B 1 503 ? 10.828 11.352 15.383 1 92.38 503 ILE B N 1
ATOM 9385 C CA . ILE B 1 503 ? 11.672 11.844 16.469 1 92.38 503 ILE B CA 1
ATOM 9386 C C . ILE B 1 503 ? 13.086 11.281 16.328 1 92.38 503 ILE B C 1
ATOM 9388 O O . ILE B 1 503 ? 14.07 12.008 16.484 1 92.38 503 ILE B O 1
ATOM 9392 N N . LEU B 1 504 ? 13.195 10.031 15.914 1 91.81 504 LEU B N 1
ATOM 9393 C CA . LEU B 1 504 ? 14.492 9.359 15.977 1 91.81 504 LEU B CA 1
ATOM 9394 C C . LEU B 1 504 ? 15.227 9.469 14.648 1 91.81 504 LEU B C 1
ATOM 9396 O O . LEU B 1 504 ? 16.453 9.43 14.609 1 91.81 504 LEU B O 1
ATOM 9400 N N . VAL B 1 505 ? 14.531 9.562 13.625 1 89.19 505 VAL B N 1
ATOM 9401 C CA . VAL B 1 505 ? 15.188 9.57 12.328 1 89.19 505 VAL B CA 1
ATOM 9402 C C . VAL B 1 505 ? 15.094 10.961 11.711 1 89.19 505 VAL B C 1
ATOM 9404 O O . VAL B 1 505 ? 15.93 11.828 11.977 1 89.19 505 VAL B O 1
ATOM 9407 N N . GLU B 1 506 ? 14.047 11.227 10.938 1 83.81 506 GLU B N 1
ATOM 9408 C CA . GLU B 1 506 ? 13.797 12.516 10.297 1 83.81 506 GLU B CA 1
ATOM 9409 C C . GLU B 1 506 ? 12.312 12.711 10.023 1 83.81 506 GLU B C 1
ATOM 9411 O O . GLU B 1 506 ? 11.562 11.742 9.891 1 83.81 506 GLU B O 1
ATOM 9416 N N . VAL B 1 507 ? 12.008 13.922 9.977 1 83.94 507 VAL B N 1
ATOM 9417 C CA . VAL B 1 507 ? 10.609 14.281 9.797 1 83.94 507 VAL B CA 1
ATOM 9418 C C . VAL B 1 507 ? 10.102 13.742 8.461 1 83.94 507 VAL B C 1
ATOM 9420 O O . VAL B 1 507 ? 8.984 13.211 8.383 1 83.94 507 VAL B O 1
ATOM 9423 N N . ASP B 1 508 ? 10.867 13.844 7.402 1 81.25 508 ASP B N 1
ATOM 9424 C CA . ASP B 1 508 ? 10.43 13.43 6.074 1 81.25 508 ASP B CA 1
ATOM 9425 C C . ASP B 1 508 ? 10.273 11.914 6 1 81.25 508 ASP B C 1
ATOM 9427 O O . ASP B 1 508 ? 9.305 11.406 5.414 1 81.25 508 ASP B O 1
ATOM 9431 N N . ILE B 1 509 ? 11.172 11.203 6.641 1 84.5 509 ILE B N 1
ATOM 9432 C CA . ILE B 1 509 ? 11.094 9.742 6.672 1 84.5 509 ILE B CA 1
ATOM 9433 C C . ILE B 1 509 ? 9.906 9.312 7.523 1 84.5 509 ILE B C 1
ATOM 9435 O O . ILE B 1 509 ? 9.242 8.312 7.219 1 84.5 509 ILE B O 1
ATOM 9439 N N . GLY B 1 510 ? 9.719 10.078 8.57 1 88.69 510 GLY B N 1
ATOM 9440 C CA . GLY B 1 510 ? 8.586 9.766 9.422 1 88.69 510 GLY B CA 1
ATOM 9441 C C . GLY B 1 510 ? 7.258 9.82 8.68 1 88.69 510 GLY B C 1
ATOM 9442 O O . GLY B 1 510 ? 6.379 8.984 8.914 1 88.69 510 GLY B O 1
ATOM 9443 N N . LEU B 1 511 ? 7.141 10.734 7.816 1 84.81 511 LEU B N 1
ATOM 9444 C CA . LEU B 1 511 ? 5.918 10.836 7.031 1 84.81 511 LEU B CA 1
ATOM 9445 C C . LEU B 1 511 ? 5.762 9.641 6.098 1 84.81 511 LEU B C 1
ATOM 9447 O O . LEU B 1 511 ? 4.672 9.078 5.98 1 84.81 511 LEU B O 1
ATOM 9451 N N . ILE B 1 512 ? 6.793 9.281 5.445 1 85.06 512 ILE B N 1
ATOM 9452 C CA . ILE B 1 512 ? 6.77 8.164 4.508 1 85.06 512 ILE B CA 1
ATOM 9453 C C . ILE B 1 512 ? 6.418 6.875 5.254 1 85.06 512 ILE B C 1
ATOM 9455 O O . ILE B 1 512 ? 5.578 6.098 4.797 1 85.06 512 ILE B O 1
ATOM 9459 N N . VAL B 1 513 ? 7.031 6.738 6.367 1 89.38 513 VAL B N 1
ATOM 9460 C CA . VAL B 1 513 ? 6.785 5.543 7.164 1 89.38 513 VAL B CA 1
ATOM 9461 C C . VAL B 1 513 ? 5.34 5.535 7.66 1 89.38 513 VAL B C 1
ATOM 9463 O O . VAL B 1 513 ? 4.652 4.52 7.57 1 89.38 513 VAL B O 1
ATOM 9466 N N . GLY B 1 514 ? 4.977 6.664 8.234 1 91.75 514 GLY B N 1
ATOM 9467 C CA . GLY B 1 514 ? 3.598 6.754 8.688 1 91.75 514 GLY B CA 1
ATOM 9468 C C . GLY B 1 514 ? 2.588 6.465 7.594 1 91.75 514 GLY B C 1
ATOM 9469 O O . GLY B 1 514 ? 1.62 5.73 7.812 1 91.75 514 GLY B O 1
ATOM 9470 N N . PHE B 1 515 ? 2.781 6.945 6.441 1 88.12 515 PHE B N 1
ATOM 9471 C CA . PHE B 1 515 ? 1.908 6.742 5.293 1 88.12 515 PHE B CA 1
ATOM 9472 C C . PHE B 1 515 ? 1.907 5.277 4.871 1 88.12 515 PHE B C 1
ATOM 9474 O O . PHE B 1 515 ? 0.848 4.695 4.625 1 88.12 515 PHE B O 1
ATOM 9481 N N . SER B 1 516 ? 3.07 4.688 4.809 1 88.5 516 SER B N 1
ATOM 9482 C CA . SER B 1 516 ? 3.209 3.295 4.402 1 88.5 516 SER B CA 1
ATOM 9483 C C . SER B 1 516 ? 2.518 2.359 5.387 1 88.5 516 SER B C 1
ATOM 9485 O O . SER B 1 516 ? 1.837 1.415 4.98 1 88.5 516 SER B O 1
ATOM 9487 N N . VAL B 1 517 ? 2.701 2.654 6.625 1 91.75 517 VAL B N 1
ATOM 9488 C CA . VAL B 1 517 ? 2.098 1.804 7.645 1 91.75 517 VAL B CA 1
ATOM 9489 C C . VAL B 1 517 ? 0.581 1.977 7.633 1 91.75 517 VAL B C 1
ATOM 9491 O O . VAL B 1 517 ? -0.162 1.021 7.875 1 91.75 517 VAL B O 1
ATOM 9494 N N . SER B 1 518 ? 0.192 3.156 7.41 1 91.19 518 SER B N 1
ATOM 9495 C CA . SER B 1 518 ? -1.243 3.395 7.293 1 91.19 518 SER B CA 1
ATOM 9496 C C . SER B 1 518 ? -1.845 2.596 6.141 1 91.19 518 SER B C 1
ATOM 9498 O O . SER B 1 518 ? -2.916 2 6.285 1 91.19 518 SER B O 1
ATOM 9500 N N . LEU B 1 519 ? -1.206 2.619 5.043 1 88.25 519 LEU B N 1
ATOM 9501 C CA . LEU B 1 519 ? -1.673 1.848 3.895 1 88.25 519 LEU B CA 1
ATOM 9502 C C . LEU B 1 519 ? -1.635 0.352 4.191 1 88.25 519 LEU B C 1
ATOM 9504 O O . LEU B 1 519 ? -2.549 -0.384 3.814 1 88.25 519 LEU B O 1
ATOM 9508 N N . ALA B 1 520 ? -0.567 -0.04 4.871 1 87.69 520 ALA B N 1
ATOM 9509 C CA . ALA B 1 520 ? -0.435 -1.444 5.25 1 87.69 520 ALA B CA 1
ATOM 9510 C C . ALA B 1 520 ? -1.574 -1.874 6.172 1 87.69 520 ALA B C 1
ATOM 9512 O O . ALA B 1 520 ? -2.041 -3.014 6.102 1 87.69 520 ALA B O 1
ATOM 9513 N N . SER B 1 521 ? -1.968 -0.989 7.016 1 89.56 521 SER B N 1
ATOM 9514 C CA . SER B 1 521 ? -3.061 -1.296 7.93 1 89.56 521 SER B CA 1
ATOM 9515 C C . SER B 1 521 ? -4.352 -1.586 7.176 1 89.56 521 SER B C 1
ATOM 9517 O O . SER B 1 521 ? -5.109 -2.484 7.547 1 89.56 521 SER B O 1
ATOM 9519 N N . ILE B 1 522 ? -4.621 -0.899 6.152 1 88.12 522 ILE B N 1
ATOM 9520 C CA . ILE B 1 522 ? -5.805 -1.122 5.328 1 88.12 522 ILE B CA 1
ATOM 9521 C C . ILE B 1 522 ? -5.691 -2.467 4.617 1 88.12 522 ILE B C 1
ATOM 9523 O O . ILE B 1 522 ? -6.66 -3.227 4.551 1 88.12 522 ILE B O 1
ATOM 9527 N N . LEU B 1 523 ? -4.52 -2.723 4.098 1 86.62 523 LEU B N 1
ATOM 9528 C CA . LEU B 1 523 ? -4.281 -3.955 3.354 1 86.62 523 LEU B CA 1
ATOM 9529 C C . LEU B 1 523 ? -4.43 -5.172 4.258 1 86.62 523 LEU B C 1
ATOM 9531 O O . LEU B 1 523 ? -5.012 -6.184 3.859 1 86.62 523 LEU B O 1
ATOM 9535 N N . ILE B 1 524 ? -3.914 -5.09 5.453 1 84.81 524 ILE B N 1
ATOM 9536 C CA . ILE B 1 524 ? -3.961 -6.203 6.395 1 84.81 524 ILE B CA 1
ATOM 9537 C C . ILE B 1 524 ? -5.41 -6.512 6.758 1 84.81 524 ILE B C 1
ATOM 9539 O O . ILE B 1 524 ? -5.785 -7.676 6.91 1 84.81 524 ILE B O 1
ATOM 9543 N N . GLN B 1 525 ? -6.164 -5.5 6.863 1 82.94 525 GLN B N 1
ATOM 9544 C CA . GLN B 1 525 ? -7.574 -5.691 7.18 1 82.94 525 GLN B CA 1
ATOM 9545 C C . GLN B 1 525 ? -8.312 -6.367 6.027 1 82.94 525 GLN B C 1
ATOM 9547 O O . GLN B 1 525 ? -9.289 -7.094 6.25 1 82.94 525 GLN B O 1
ATOM 9552 N N . GLY B 1 526 ? -7.84 -6.184 4.891 1 82.38 526 GLY B N 1
ATOM 9553 C CA . GLY B 1 526 ? -8.484 -6.75 3.713 1 82.38 526 GLY B CA 1
ATOM 9554 C C . GLY B 1 526 ? -7.98 -8.141 3.371 1 82.38 526 GLY B C 1
ATOM 9555 O O . GLY B 1 526 ? -8.633 -8.875 2.633 1 82.38 526 GLY B O 1
ATOM 9556 N N . ILE B 1 527 ? -6.852 -8.562 3.91 1 81.69 527 ILE B N 1
ATOM 9557 C CA . ILE B 1 527 ? -6.223 -9.828 3.527 1 81.69 527 ILE B CA 1
ATOM 9558 C C . ILE B 1 527 ? -6.895 -10.984 4.262 1 81.69 527 ILE B C 1
ATOM 9560 O O . ILE B 1 527 ? -6.977 -12.094 3.738 1 81.69 527 ILE B O 1
ATOM 9564 N N . ARG B 1 528 ? -7.426 -10.758 5.457 1 80.81 528 ARG B N 1
ATOM 9565 C CA . ARG B 1 528 ? -8.109 -11.812 6.191 1 80.81 528 ARG B CA 1
ATOM 9566 C C . ARG B 1 528 ? -9.57 -11.453 6.445 1 80.81 528 ARG B C 1
ATOM 9568 O O . ARG B 1 528 ? -9.953 -11.156 7.578 1 80.81 528 ARG B O 1
ATOM 9575 N N . PRO B 1 529 ? -10.273 -11.633 5.352 1 82.75 529 PRO B N 1
ATOM 9576 C CA . PRO B 1 529 ? -11.688 -11.289 5.535 1 82.75 529 PRO B CA 1
ATOM 9577 C C . PRO B 1 529 ? -12.422 -12.273 6.438 1 82.75 529 PRO B C 1
ATOM 9579 O O . PRO B 1 529 ? -11.945 -13.391 6.66 1 82.75 529 PRO B O 1
ATOM 9582 N N . TYR B 1 530 ? -13.5 -11.891 6.965 1 87.06 530 TYR B N 1
ATOM 9583 C CA . TYR B 1 530 ? -14.336 -12.688 7.855 1 87.06 530 TYR B CA 1
ATOM 9584 C C . TYR B 1 530 ? -14.992 -13.836 7.102 1 87.06 530 TYR B C 1
ATOM 9586 O O . TYR B 1 530 ? -15.562 -13.633 6.023 1 87.06 530 TYR B O 1
ATOM 9594 N N . CYS B 1 531 ? -14.742 -15.023 7.488 1 91.62 531 CYS B N 1
ATOM 9595 C CA . CYS B 1 531 ? -15.352 -16.234 6.938 1 91.62 531 CYS B CA 1
ATOM 9596 C C . CYS B 1 531 ? -15.922 -17.109 8.047 1 91.62 531 CYS B C 1
ATOM 9598 O O . CYS B 1 531 ? -15.281 -17.297 9.086 1 91.62 531 CYS B O 1
ATOM 9600 N N . CYS B 1 532 ? -17.203 -17.594 7.832 1 92.19 532 CYS B N 1
ATOM 9601 C CA . CYS B 1 532 ? -17.812 -18.422 8.867 1 92.19 532 CYS B CA 1
ATOM 9602 C C . CYS B 1 532 ? -18.781 -19.422 8.258 1 92.19 532 CYS B C 1
ATOM 9604 O O . CYS B 1 532 ? -19.125 -19.328 7.074 1 92.19 532 CYS B O 1
ATOM 9606 N N . LEU B 1 533 ? -19.141 -20.391 9.07 1 94.19 533 LEU B N 1
ATOM 9607 C CA . LEU B 1 533 ? -20.188 -21.328 8.703 1 94.19 533 LEU B CA 1
ATOM 9608 C C . LEU B 1 533 ? -21.562 -20.812 9.141 1 94.19 533 LEU B C 1
ATOM 9610 O O . LEU B 1 533 ? -21.703 -20.281 10.242 1 94.19 533 LEU B O 1
ATOM 9614 N N . LEU B 1 534 ? -22.438 -20.891 8.203 1 93.94 534 LEU B N 1
ATOM 9615 C CA . LEU B 1 534 ? -23.797 -20.438 8.523 1 93.94 534 LEU B CA 1
ATOM 9616 C C . LEU B 1 534 ? -24.672 -21.609 8.953 1 93.94 534 LEU B C 1
ATOM 9618 O O . LEU B 1 534 ? -24.5 -22.734 8.484 1 93.94 534 LEU B O 1
ATOM 9622 N N . GLY B 1 535 ? -25.484 -21.328 9.914 1 91 535 GLY B N 1
ATOM 9623 C CA . GLY B 1 535 ? -26.547 -22.203 10.344 1 91 535 GLY B CA 1
ATOM 9624 C C . GLY B 1 535 ? -27.922 -21.562 10.305 1 91 535 GLY B C 1
ATOM 9625 O O . GLY B 1 535 ? -28.031 -20.328 10.258 1 91 535 GLY B O 1
ATOM 9626 N N . ARG B 1 536 ? -28.906 -22.359 10.25 1 89.38 536 ARG B N 1
ATOM 9627 C CA . ARG B 1 536 ? -30.266 -21.844 10.141 1 89.38 536 ARG B CA 1
ATOM 9628 C C . ARG B 1 536 ? -30.875 -21.656 11.523 1 89.38 536 ARG B C 1
ATOM 9630 O O . ARG B 1 536 ? -30.734 -22.516 12.398 1 89.38 536 ARG B O 1
ATOM 9637 N N . VAL B 1 537 ? -31.453 -20.391 11.68 1 82.69 537 VAL B N 1
ATOM 9638 C CA . VAL B 1 537 ? -32.281 -20.188 12.875 1 82.69 537 VAL B CA 1
ATOM 9639 C C . VAL B 1 537 ? -33.531 -21.078 12.797 1 82.69 537 VAL B C 1
ATOM 9641 O O . VAL B 1 537 ? -34.188 -21.156 11.758 1 82.69 537 VAL B O 1
ATOM 9644 N N . PRO B 1 538 ? -33.875 -21.75 13.852 1 78.62 538 PRO B N 1
ATOM 9645 C CA . PRO B 1 538 ? -35 -22.703 13.805 1 78.62 538 PRO B CA 1
ATOM 9646 C C . PRO B 1 538 ? -36.281 -22.062 13.281 1 78.62 538 PRO B C 1
ATOM 9648 O O . PRO B 1 538 ? -36.656 -20.969 13.711 1 78.62 538 PRO B O 1
ATOM 9651 N N . ASN B 1 539 ? -36.938 -22.609 12.242 1 69.06 539 ASN B N 1
ATOM 9652 C CA . ASN B 1 539 ? -38.219 -22.281 11.688 1 69.06 539 ASN B CA 1
ATOM 9653 C C . ASN B 1 539 ? -38.219 -20.938 10.984 1 69.06 539 ASN B C 1
ATOM 9655 O O . ASN B 1 539 ? -39.219 -20.219 10.992 1 69.06 539 ASN B O 1
ATOM 9659 N N . THR B 1 540 ? -37 -20.547 10.586 1 77.19 540 THR B N 1
ATOM 9660 C CA . THR B 1 540 ? -36.906 -19.281 9.867 1 77.19 540 THR B CA 1
ATOM 9661 C C . THR B 1 540 ? -36.062 -19.438 8.602 1 77.19 540 THR B C 1
ATOM 9663 O O . THR B 1 540 ? -35.562 -20.531 8.32 1 77.19 540 THR B O 1
ATOM 9666 N N . ASP B 1 541 ? -36.062 -18.422 7.73 1 81.94 541 ASP B N 1
ATOM 9667 C CA . ASP B 1 541 ? -35.25 -18.391 6.531 1 81.94 541 ASP B CA 1
ATOM 9668 C C . ASP B 1 541 ? -33.969 -17.562 6.758 1 81.94 541 ASP B C 1
ATOM 9670 O O . ASP B 1 541 ? -33.375 -17.062 5.801 1 81.94 541 ASP B O 1
ATOM 9674 N N . ILE B 1 542 ? -33.688 -17.438 8.133 1 84 542 ILE B N 1
ATOM 9675 C CA . ILE B 1 542 ? -32.531 -16.609 8.484 1 84 542 ILE B CA 1
ATOM 9676 C C . ILE B 1 542 ? -31.328 -17.5 8.789 1 84 542 ILE B C 1
ATOM 9678 O O . ILE B 1 542 ? -31.438 -18.453 9.555 1 84 542 ILE B O 1
ATOM 9682 N N . TYR B 1 543 ? -30.312 -17.219 8.156 1 89.81 543 TYR B N 1
ATOM 9683 C CA . TYR B 1 543 ? -29.062 -17.953 8.344 1 89.81 543 TYR B CA 1
ATOM 9684 C C . TYR B 1 543 ? -28.016 -17.078 9.039 1 89.81 543 TYR B C 1
ATOM 9686 O O . TYR B 1 543 ? -27.75 -15.961 8.602 1 89.81 543 TYR B O 1
ATOM 9694 N N . VAL B 1 544 ? -27.484 -17.609 10.148 1 87.38 544 VAL B N 1
ATOM 9695 C CA . VAL B 1 544 ? -26.562 -16.828 10.961 1 87.38 544 VAL B CA 1
ATOM 9696 C C . VAL B 1 544 ? -25.297 -17.625 11.227 1 87.38 544 VAL B C 1
ATOM 9698 O O . VAL B 1 544 ? -25.203 -18.812 10.883 1 87.38 544 VAL B O 1
ATOM 9701 N N . ASP B 1 545 ? -24.312 -16.969 11.766 1 88.75 545 ASP B N 1
ATOM 9702 C CA . ASP B 1 545 ? -23.031 -17.578 12.094 1 88.75 545 ASP B CA 1
ATOM 9703 C C . ASP B 1 545 ? -23.188 -18.672 13.156 1 88.75 545 ASP B C 1
ATOM 9705 O O . ASP B 1 545 ? -23.609 -18.391 14.273 1 88.75 545 ASP B O 1
ATOM 9709 N N . LYS B 1 546 ? -22.719 -19.781 12.812 1 88.31 546 LYS B N 1
ATOM 9710 C CA . LYS B 1 546 ? -22.875 -20.938 13.695 1 88.31 546 LYS B CA 1
ATOM 9711 C C . LYS B 1 546 ? -22.062 -20.766 14.977 1 88.31 546 LYS B C 1
ATOM 9713 O O . LYS B 1 546 ? -22.406 -21.344 16.016 1 88.31 546 LYS B O 1
ATOM 9718 N N . THR B 1 547 ? -21.016 -20.031 14.906 1 84.44 547 THR B N 1
ATOM 9719 C CA . THR B 1 547 ? -20.141 -19.875 16.047 1 84.44 547 THR B CA 1
ATOM 9720 C C . THR B 1 547 ? -20.719 -18.859 17.047 1 84.44 547 THR B C 1
ATOM 9722 O O . THR B 1 547 ? -20.375 -18.875 18.234 1 84.44 547 THR B O 1
ATOM 9725 N N . ARG B 1 548 ? -21.625 -18.078 16.594 1 83.38 548 ARG B N 1
ATOM 9726 C CA . ARG B 1 548 ? -22.109 -16.984 17.438 1 83.38 548 ARG B CA 1
ATOM 9727 C C . ARG B 1 548 ? -23.547 -17.266 17.891 1 83.38 548 ARG B C 1
ATOM 9729 O O . ARG B 1 548 ? -23.969 -16.75 18.938 1 83.38 548 ARG B O 1
ATOM 9736 N N . PHE B 1 549 ? -24.281 -18.062 17.109 1 82.62 549 PHE B N 1
ATOM 9737 C CA . PHE B 1 549 ? -25.688 -18.297 17.406 1 82.62 549 PHE B CA 1
ATOM 9738 C C . PHE B 1 549 ? -25.984 -19.781 17.469 1 82.62 549 PHE B C 1
ATOM 9740 O O . PHE B 1 549 ? -25.297 -20.594 16.844 1 82.62 549 PHE B O 1
ATOM 9747 N N . ASN B 1 550 ? -27 -20.109 18.203 1 81.25 550 ASN B N 1
ATOM 9748 C CA . ASN B 1 550 ? -27.5 -21.484 18.203 1 81.25 550 ASN B CA 1
ATOM 9749 C C . ASN B 1 550 ? -28.391 -21.766 17 1 81.25 550 ASN B C 1
ATOM 9751 O O . ASN B 1 550 ? -29.375 -21.062 16.766 1 81.25 550 ASN B O 1
ATOM 9755 N N . THR B 1 551 ? -27.906 -22.734 16.203 1 86.81 551 THR B N 1
ATOM 9756 C CA . THR B 1 551 ? -28.609 -23.016 14.953 1 86.81 551 THR B CA 1
ATOM 9757 C C . THR B 1 551 ? -28.969 -24.5 14.859 1 86.81 551 THR B C 1
ATOM 9759 O O . THR B 1 551 ? -28.562 -25.297 15.703 1 86.81 551 THR B O 1
ATOM 9762 N N . VAL B 1 552 ? -29.859 -24.766 13.898 1 82.75 552 VAL B N 1
ATOM 9763 C CA . VAL B 1 552 ? -30.219 -26.156 13.609 1 82.75 552 VAL B CA 1
ATOM 9764 C C . VAL B 1 552 ? -29.25 -26.75 12.602 1 82.75 552 VAL B C 1
ATOM 9766 O O . VAL B 1 552 ? -28.797 -26.062 11.68 1 82.75 552 VAL B O 1
ATOM 9769 N N . ASP B 1 553 ? -28.953 -27.969 12.898 1 76.19 553 ASP B N 1
ATOM 9770 C CA . ASP B 1 553 ? -28 -28.641 12.023 1 76.19 553 ASP B CA 1
ATOM 9771 C C . ASP B 1 553 ? -28.656 -29.094 10.727 1 76.19 553 ASP B C 1
ATOM 9773 O O . ASP B 1 553 ? -29.797 -29.562 10.734 1 76.19 553 ASP B O 1
ATOM 9777 N N . MET B 1 554 ? -28.141 -28.766 9.672 1 83.88 554 MET B N 1
ATOM 9778 C CA . MET B 1 554 ? -28.578 -29.266 8.367 1 83.88 554 MET B CA 1
ATOM 9779 C C . MET B 1 554 ? -27.625 -30.344 7.855 1 83.88 554 MET B C 1
ATOM 9781 O O . MET B 1 554 ? -26.594 -30.031 7.262 1 83.88 554 MET B O 1
ATOM 9785 N N . PRO B 1 555 ? -28.047 -31.547 8.023 1 84.81 555 PRO B N 1
ATOM 9786 C CA . PRO B 1 555 ? -27.125 -32.625 7.656 1 84.81 555 PRO B CA 1
ATOM 9787 C C . PRO B 1 555 ? -26.75 -32.625 6.176 1 84.81 555 PRO B C 1
ATOM 9789 O O . PRO B 1 555 ? -27.625 -32.469 5.316 1 84.81 555 PRO B O 1
ATOM 9792 N N . GLY B 1 556 ? -25.484 -32.656 5.82 1 88.5 556 GLY B N 1
ATOM 9793 C CA . GLY B 1 556 ? -24.984 -32.781 4.469 1 88.5 556 GLY B CA 1
ATOM 9794 C C . GLY B 1 556 ? -24.781 -31.469 3.758 1 88.5 556 GLY B C 1
ATOM 9795 O O . GLY B 1 556 ? -24.172 -31.406 2.693 1 88.5 556 GLY B O 1
ATOM 9796 N N . ILE B 1 557 ? -25.469 -30.469 4.344 1 92.31 557 ILE B N 1
ATOM 9797 C CA . ILE B 1 557 ? -25.344 -29.156 3.697 1 92.31 557 ILE B CA 1
ATOM 9798 C C . ILE B 1 557 ? -24.422 -28.266 4.512 1 92.31 557 ILE B C 1
ATOM 9800 O O . ILE B 1 557 ? -24.641 -28.047 5.707 1 92.31 557 ILE B O 1
ATOM 9804 N N . LYS B 1 558 ? -23.375 -27.859 3.91 1 94.69 558 LYS B N 1
ATOM 9805 C CA . LYS B 1 558 ? -22.469 -26.906 4.535 1 94.69 558 LYS B CA 1
ATOM 9806 C C . LYS B 1 558 ? -22.531 -25.562 3.838 1 94.69 558 LYS B C 1
ATOM 9808 O O . LYS B 1 558 ? -22.469 -25.484 2.607 1 94.69 558 LYS B O 1
ATOM 9813 N N . ILE B 1 559 ? -22.734 -24.5 4.602 1 95.75 559 ILE B N 1
ATOM 9814 C CA . ILE B 1 559 ? -22.844 -23.156 4.055 1 95.75 559 ILE B CA 1
ATOM 9815 C C . ILE B 1 559 ? -21.688 -22.297 4.562 1 95.75 559 ILE B C 1
ATOM 9817 O O . ILE B 1 559 ? -21.562 -22.062 5.766 1 95.75 559 ILE B O 1
ATOM 9821 N N . VAL B 1 560 ? -20.828 -21.859 3.68 1 95.94 560 VAL B N 1
ATOM 9822 C CA . VAL B 1 560 ? -19.703 -21 4.031 1 95.94 560 VAL B CA 1
ATOM 9823 C C . VAL B 1 560 ? -20 -19.562 3.605 1 95.94 560 VAL B C 1
ATOM 9825 O O . VAL B 1 560 ? -20.297 -19.312 2.438 1 95.94 560 VAL B O 1
ATOM 9828 N N . HIS B 1 561 ? -19.984 -18.719 4.547 1 95.06 561 HIS B N 1
ATOM 9829 C CA . HIS B 1 561 ? -20.156 -17.297 4.285 1 95.06 561 HIS B CA 1
ATOM 9830 C C . HIS B 1 561 ? -18.828 -16.562 4.211 1 95.06 561 HIS B C 1
ATOM 9832 O O . HIS B 1 561 ? -17.984 -16.703 5.109 1 95.06 561 HIS B O 1
ATOM 9838 N N . TYR B 1 562 ? -18.625 -15.852 3.102 1 93.94 562 TYR B N 1
ATOM 9839 C CA . TYR B 1 562 ? -17.406 -15.094 2.904 1 93.94 562 TYR B CA 1
ATOM 9840 C C . TYR B 1 562 ? -17.703 -13.602 2.752 1 93.94 562 TYR B C 1
ATOM 9842 O O . TYR B 1 562 ? -18.531 -13.211 1.929 1 93.94 562 TYR B O 1
ATOM 9850 N N . SER B 1 563 ? -17.016 -12.766 3.637 1 91.38 563 SER B N 1
ATOM 9851 C CA . SER B 1 563 ? -17.25 -11.328 3.629 1 91.38 563 SER B CA 1
ATOM 9852 C C . SER B 1 563 ? -15.984 -10.562 3.26 1 91.38 563 SER B C 1
ATOM 9854 O O . SER B 1 563 ? -15.148 -10.289 4.125 1 91.38 563 SER B O 1
ATOM 9856 N N . GLY B 1 564 ? -15.852 -10.172 2.049 1 89.25 564 GLY B N 1
ATOM 9857 C CA . GLY B 1 564 ? -14.695 -9.406 1.614 1 89.25 564 GLY B CA 1
ATOM 9858 C C . GLY B 1 564 ? -14.469 -9.477 0.116 1 89.25 564 GLY B C 1
ATOM 9859 O O . GLY B 1 564 ? -15.32 -9.969 -0.626 1 89.25 564 GLY B O 1
ATOM 9860 N N . GLY B 1 565 ? -13.453 -8.844 -0.304 1 90.12 565 GLY B N 1
ATOM 9861 C CA . GLY B 1 565 ? -13.055 -8.977 -1.697 1 90.12 565 GLY B CA 1
ATOM 9862 C C . GLY B 1 565 ? -12.164 -10.18 -1.957 1 90.12 565 GLY B C 1
ATOM 9863 O O . GLY B 1 565 ? -11.664 -10.797 -1.019 1 90.12 565 GLY B O 1
ATOM 9864 N N . LEU B 1 566 ? -12.109 -10.586 -3.166 1 92.25 566 LEU B N 1
ATOM 9865 C CA . LEU B 1 566 ? -11.234 -11.688 -3.549 1 92.25 566 LEU B CA 1
ATOM 9866 C C . LEU B 1 566 ? -10.25 -11.258 -4.629 1 92.25 566 LEU B C 1
ATOM 9868 O O . LEU B 1 566 ? -10.656 -10.875 -5.727 1 92.25 566 LEU B O 1
ATOM 9872 N N . ASN B 1 567 ? -9.023 -11.18 -4.25 1 90.75 567 ASN B N 1
ATOM 9873 C CA . ASN B 1 567 ? -7.949 -10.75 -5.141 1 90.75 567 ASN B CA 1
ATOM 9874 C C . ASN B 1 567 ? -6.707 -11.617 -4.977 1 90.75 567 ASN B C 1
ATOM 9876 O O . ASN B 1 567 ? -6.758 -12.664 -4.324 1 90.75 567 ASN B O 1
ATOM 9880 N N . PHE B 1 568 ? -5.648 -11.25 -5.602 1 87 568 PHE B N 1
ATOM 9881 C CA . PHE B 1 568 ? -4.434 -12.062 -5.59 1 87 568 PHE B CA 1
ATOM 9882 C C . PHE B 1 568 ? -3.832 -12.109 -4.191 1 87 568 PHE B C 1
ATOM 9884 O O . PHE B 1 568 ? -3.168 -13.086 -3.832 1 87 568 PHE B O 1
ATOM 9891 N N . ALA B 1 569 ? -4.094 -11.117 -3.414 1 86.31 569 ALA B N 1
ATOM 9892 C CA . ALA B 1 569 ? -3.455 -11.008 -2.104 1 86.31 569 ALA B CA 1
ATOM 9893 C C . ALA B 1 569 ? -4.121 -11.93 -1.09 1 86.31 569 ALA B C 1
ATOM 9895 O O . ALA B 1 569 ? -3.479 -12.391 -0.142 1 86.31 569 ALA B O 1
ATOM 9896 N N . ASN B 1 570 ? -5.402 -12.188 -1.22 1 89.88 570 ASN B N 1
ATOM 9897 C CA . ASN B 1 570 ? -6.102 -12.938 -0.183 1 89.88 570 ASN B CA 1
ATOM 9898 C C . ASN B 1 570 ? -6.629 -14.266 -0.716 1 89.88 570 ASN B C 1
ATOM 9900 O O . ASN B 1 570 ? -7.359 -14.977 -0.02 1 89.88 570 ASN B O 1
ATOM 9904 N N . ARG B 1 571 ? -6.371 -14.617 -1.934 1 87.88 571 ARG B N 1
ATOM 9905 C CA . ARG B 1 571 ? -6.871 -15.852 -2.531 1 87.88 571 ARG B CA 1
ATOM 9906 C C . ARG B 1 571 ? -6.406 -17.062 -1.741 1 87.88 571 ARG B C 1
ATOM 9908 O O . ARG B 1 571 ? -7.16 -18.031 -1.569 1 87.88 571 ARG B O 1
ATOM 9915 N N . GLY B 1 572 ? -5.156 -17.031 -1.233 1 83.5 572 GLY B N 1
ATOM 9916 C CA . GLY B 1 572 ? -4.668 -18.141 -0.426 1 83.5 572 GLY B CA 1
ATOM 9917 C C . GLY B 1 572 ? -5.422 -18.312 0.88 1 83.5 572 GLY B C 1
ATOM 9918 O O . GLY B 1 572 ? -5.77 -19.422 1.266 1 83.5 572 GLY B O 1
ATOM 9919 N N . TYR B 1 573 ? -5.715 -17.266 1.468 1 85.69 573 TYR B N 1
ATOM 9920 C CA . TYR B 1 573 ? -6.457 -17.281 2.723 1 85.69 573 TYR B CA 1
ATOM 9921 C C . TYR B 1 573 ? -7.902 -17.719 2.492 1 85.69 573 TYR B C 1
ATOM 9923 O O . TYR B 1 573 ? -8.492 -18.406 3.328 1 85.69 573 TYR B O 1
ATOM 9931 N N . PHE B 1 574 ? -8.414 -17.344 1.394 1 91.44 574 PHE B N 1
ATOM 9932 C CA . PHE B 1 574 ? -9.773 -17.719 1.031 1 91.44 574 PHE B CA 1
ATOM 9933 C C . PHE B 1 574 ? -9.891 -19.234 0.884 1 91.44 574 PHE B C 1
ATOM 9935 O O . PHE B 1 574 ? -10.758 -19.859 1.494 1 91.44 574 PHE B O 1
ATOM 9942 N N . LYS B 1 575 ? -9.008 -19.734 0.152 1 89.19 575 LYS B N 1
ATOM 9943 C CA . LYS B 1 575 ? -9.023 -21.172 -0.093 1 89.19 575 LYS B CA 1
ATOM 9944 C C . LYS B 1 575 ? -8.758 -21.953 1.193 1 89.19 575 LYS B C 1
ATOM 9946 O O . LYS B 1 575 ? -9.492 -22.891 1.518 1 89.19 575 LYS B O 1
ATOM 9951 N N . SER B 1 576 ? -7.77 -21.531 1.891 1 86.62 576 SER B N 1
ATOM 9952 C CA . SER B 1 576 ? -7.445 -22.203 3.146 1 86.62 576 SER B CA 1
ATOM 9953 C C . SER B 1 576 ? -8.555 -22.016 4.176 1 86.62 576 SER B C 1
ATOM 9955 O O . SER B 1 576 ? -8.82 -22.906 4.984 1 86.62 576 SER B O 1
ATOM 9957 N N . GLY B 1 577 ? -9.18 -20.875 4.117 1 89.44 577 GLY B N 1
ATOM 9958 C CA . GLY B 1 577 ? -10.281 -20.609 5.023 1 89.44 577 GLY B CA 1
ATOM 9959 C C . GLY B 1 577 ? -11.461 -21.531 4.809 1 89.44 577 GLY B C 1
ATOM 9960 O O . GLY B 1 577 ? -12.039 -22.047 5.773 1 89.44 577 GLY B O 1
ATOM 9961 N N . ILE B 1 578 ? -11.781 -21.75 3.586 1 92.75 578 ILE B N 1
ATOM 9962 C CA . ILE B 1 578 ? -12.883 -22.641 3.248 1 92.75 578 ILE B CA 1
ATOM 9963 C C . ILE B 1 578 ? -12.555 -24.062 3.707 1 92.75 578 ILE B C 1
ATOM 9965 O O . ILE B 1 578 ? -13.383 -24.719 4.344 1 92.75 578 ILE B O 1
ATOM 9969 N N . HIS B 1 579 ? -11.359 -24.469 3.484 1 91.06 579 HIS B N 1
ATOM 9970 C CA . HIS B 1 579 ? -10.953 -25.828 3.842 1 91.06 579 HIS B CA 1
ATOM 9971 C C . HIS B 1 579 ? -10.922 -26.016 5.355 1 91.06 579 HIS B C 1
ATOM 9973 O O . HIS B 1 579 ? -11.336 -27.047 5.871 1 91.06 579 HIS B O 1
ATOM 9979 N N . ASN B 1 580 ? -10.453 -25 6.008 1 90.12 580 ASN B N 1
ATOM 9980 C CA . ASN B 1 580 ? -10.367 -25.062 7.461 1 90.12 580 ASN B CA 1
ATOM 9981 C C . ASN B 1 580 ? -11.75 -25.094 8.109 1 90.12 580 ASN B C 1
ATOM 9983 O O . ASN B 1 580 ? -11.961 -25.797 9.102 1 90.12 580 ASN B O 1
ATOM 9987 N N . LEU B 1 581 ? -12.617 -24.328 7.535 1 92.12 581 LEU B N 1
ATOM 9988 C CA . LEU B 1 581 ? -13.969 -24.281 8.078 1 92.12 581 LEU B CA 1
ATOM 9989 C C . LEU B 1 581 ? -14.695 -25.609 7.844 1 92.12 581 LEU B C 1
ATOM 9991 O O . LEU B 1 581 ? -15.461 -26.062 8.695 1 92.12 581 LEU B O 1
ATOM 9995 N N . LEU B 1 582 ? -14.445 -26.219 6.73 1 92.19 582 LEU B N 1
ATOM 9996 C CA . LEU B 1 582 ? -15.094 -27.469 6.371 1 92.19 582 LEU B CA 1
ATOM 9997 C C . LEU B 1 582 ? -14.367 -28.656 6.988 1 92.19 582 LEU B C 1
ATOM 9999 O O . LEU B 1 582 ? -14.906 -29.766 7.039 1 92.19 582 LEU B O 1
ATOM 10003 N N . HIS B 1 583 ? -13.117 -28.438 7.52 1 89.56 583 HIS B N 1
ATOM 10004 C CA . HIS B 1 583 ? -12.25 -29.516 7.965 1 89.56 583 HIS B CA 1
ATOM 10005 C C . HIS B 1 583 ? -12.156 -30.609 6.91 1 89.56 583 HIS B C 1
ATOM 10007 O O . HIS B 1 583 ? -12.289 -31.797 7.227 1 89.56 583 HIS B O 1
ATOM 10013 N N . PHE B 1 584 ? -12.172 -30.141 5.719 1 87.88 584 PHE B N 1
ATOM 10014 C CA . PHE B 1 584 ? -12.141 -31.016 4.555 1 87.88 584 PHE B CA 1
ATOM 10015 C C . PHE B 1 584 ? -11.195 -30.469 3.49 1 87.88 584 PHE B C 1
ATOM 10017 O O . PHE B 1 584 ? -11.289 -29.312 3.105 1 87.88 584 PHE B O 1
ATOM 10024 N N . TRP B 1 585 ? -10.258 -31.312 3.055 1 85.31 585 TRP B N 1
ATOM 10025 C CA . TRP B 1 585 ? -9.305 -30.938 2.02 1 85.31 585 TRP B CA 1
ATOM 10026 C C . TRP B 1 585 ? -9.516 -31.766 0.756 1 85.31 585 TRP B C 1
ATOM 10028 O O . TRP B 1 585 ? -9.07 -32.906 0.674 1 85.31 585 TRP B O 1
ATOM 10038 N N . PRO B 1 586 ? -10.133 -31.109 -0.22 1 86 586 PRO B N 1
ATOM 10039 C CA . PRO B 1 586 ? -10.5 -31.844 -1.425 1 86 586 PRO B CA 1
ATOM 10040 C C . PRO B 1 586 ? -9.297 -32.469 -2.133 1 86 586 PRO B C 1
ATOM 10042 O O . PRO B 1 586 ? -9.367 -33.594 -2.623 1 86 586 PRO B O 1
ATOM 10045 N N . ARG B 1 587 ? -8.227 -31.797 -2.17 1 81.94 587 ARG B N 1
ATOM 10046 C CA . ARG B 1 587 ? -7.047 -32.281 -2.875 1 81.94 587 ARG B CA 1
ATOM 10047 C C . ARG B 1 587 ? -6.512 -33.562 -2.23 1 81.94 587 ARG B C 1
ATOM 10049 O O . ARG B 1 587 ? -6.117 -34.5 -2.93 1 81.94 587 ARG B O 1
ATOM 10056 N N . GLN B 1 588 ? -6.477 -33.562 -0.981 1 81.5 588 GLN B N 1
ATOM 10057 C CA . GLN B 1 588 ? -6.02 -34.719 -0.261 1 81.5 588 GLN B CA 1
ATOM 10058 C C . GLN B 1 588 ? -6.973 -35.906 -0.468 1 81.5 588 GLN B C 1
ATOM 10060 O O . GLN B 1 588 ? -6.535 -37.062 -0.59 1 81.5 588 GLN B O 1
ATOM 10065 N N . GLU B 1 589 ? -8.234 -35.562 -0.453 1 85.31 589 GLU B N 1
ATOM 10066 C CA . GLU B 1 589 ? -9.242 -36.594 -0.65 1 85.31 589 GLU B CA 1
ATOM 10067 C C . GLU B 1 589 ? -9.164 -37.188 -2.061 1 85.31 589 GLU B C 1
ATOM 10069 O O . GLU B 1 589 ? -9.32 -38.375 -2.252 1 85.31 589 GLU B O 1
ATOM 10074 N N . ILE B 1 590 ? -8.922 -36.375 -3.023 1 84.38 590 ILE B N 1
ATOM 10075 C CA . ILE B 1 590 ? -8.789 -36.812 -4.406 1 84.38 590 ILE B CA 1
ATOM 10076 C C . ILE B 1 590 ? -7.582 -37.719 -4.543 1 84.38 590 ILE B C 1
ATOM 10078 O O . ILE B 1 590 ? -7.672 -38.781 -5.176 1 84.38 590 ILE B O 1
ATOM 10082 N N . ASN B 1 591 ? -6.5 -37.281 -3.957 1 77.75 591 ASN B N 1
ATOM 10083 C CA . ASN B 1 591 ? -5.289 -38.094 -4.012 1 77.75 591 ASN B CA 1
ATOM 10084 C C . ASN B 1 591 ? -5.477 -39.438 -3.309 1 77.75 591 ASN B C 1
ATOM 10086 O O . ASN B 1 591 ? -4.988 -40.469 -3.779 1 77.75 591 ASN B O 1
ATOM 10090 N N . ARG B 1 592 ? -6.148 -39.406 -2.209 1 80.88 592 ARG B N 1
ATOM 10091 C CA . ARG B 1 592 ? -6.43 -40.625 -1.466 1 80.88 592 ARG B CA 1
ATOM 10092 C C . ARG B 1 592 ? -7.293 -41.562 -2.287 1 80.88 592 ARG B C 1
ATOM 10094 O O . ARG B 1 592 ? -7.012 -42.781 -2.354 1 80.88 592 ARG B O 1
ATOM 10101 N N . ARG B 1 593 ? -8.312 -41.094 -2.875 1 83.19 593 ARG B N 1
ATOM 10102 C CA . ARG B 1 593 ? -9.203 -41.906 -3.689 1 83.19 593 ARG B CA 1
ATOM 10103 C C . ARG B 1 593 ? -8.469 -42.5 -4.887 1 83.19 593 ARG B C 1
ATOM 10105 O O . ARG B 1 593 ? -8.664 -43.656 -5.23 1 83.19 593 ARG B O 1
ATOM 10112 N N . ASN B 1 594 ? -7.609 -41.656 -5.508 1 79.81 594 ASN B N 1
ATOM 10113 C CA . ASN B 1 594 ? -6.832 -42.125 -6.652 1 79.81 594 ASN B CA 1
ATOM 10114 C C . ASN B 1 594 ? -5.852 -43.219 -6.258 1 79.81 594 ASN B C 1
ATOM 10116 O O . ASN B 1 594 ? -5.645 -44.188 -7.008 1 79.81 594 ASN B O 1
ATOM 10120 N N . GLN B 1 595 ? -5.277 -43.094 -5.121 1 77.31 595 GLN B N 1
ATOM 10121 C CA . GLN B 1 595 ? -4.363 -44.125 -4.621 1 77.31 595 GLN B CA 1
ATOM 10122 C C . GLN B 1 595 ? -5.109 -45.406 -4.32 1 77.31 595 GLN B C 1
ATOM 10124 O O . GLN B 1 595 ? -4.59 -46.5 -4.574 1 77.31 595 GLN B O 1
ATOM 10129 N N . MET B 1 596 ? -6.289 -45.25 -3.766 1 79.88 596 MET B N 1
ATOM 10130 C CA . MET B 1 596 ? -7.09 -46.438 -3.432 1 79.88 596 MET B CA 1
ATOM 10131 C C . MET B 1 596 ? -7.562 -47.156 -4.695 1 79.88 596 MET B C 1
ATOM 10133 O O . MET B 1 596 ? -7.637 -48.375 -4.727 1 79.88 596 MET B O 1
ATOM 10137 N N . ILE B 1 597 ? -7.934 -46.406 -5.641 1 78.94 597 ILE B N 1
ATOM 10138 C CA . ILE B 1 597 ? -8.352 -46.969 -6.918 1 78.94 597 ILE B CA 1
ATOM 10139 C C . ILE B 1 597 ? -7.188 -47.719 -7.566 1 78.94 597 ILE B C 1
ATOM 10141 O O . ILE B 1 597 ? -7.359 -48.812 -8.102 1 78.94 597 ILE B O 1
ATOM 10145 N N . LYS B 1 598 ? -6.004 -47.094 -7.488 1 74.31 598 LYS B N 1
ATOM 10146 C CA . LYS B 1 598 ? -4.809 -47.688 -8.078 1 74.31 598 LYS B CA 1
ATOM 10147 C C . LYS B 1 598 ? -4.406 -48.969 -7.344 1 74.31 598 LYS B C 1
ATOM 10149 O O . LYS B 1 598 ? -3.898 -49.906 -7.957 1 74.31 598 LYS B O 1
ATOM 10154 N N . SER B 1 599 ? -4.617 -48.906 -6.07 1 75 599 SER B N 1
ATOM 10155 C CA . SER B 1 599 ? -4.266 -50.062 -5.266 1 75 599 SER B CA 1
ATOM 10156 C C . SER B 1 599 ? -5.359 -51.125 -5.316 1 75 599 SER B C 1
ATOM 10158 O O . SER B 1 599 ? -5.297 -52.125 -4.605 1 75 599 SER B O 1
ATOM 10160 N N . ASN B 1 600 ? -6.445 -51.031 -6.312 1 69.62 600 ASN B N 1
ATOM 10161 C CA . ASN B 1 600 ? -7.527 -51.969 -6.57 1 69.62 600 ASN B CA 1
ATOM 10162 C C . ASN B 1 600 ? -8.297 -52.312 -5.297 1 69.62 600 ASN B C 1
ATOM 10164 O O . ASN B 1 600 ? -8.766 -53.438 -5.129 1 69.62 600 ASN B O 1
ATOM 10168 N N . LYS B 1 601 ? -8.258 -51.531 -4.34 1 66.44 601 LYS B N 1
ATOM 10169 C CA . LYS B 1 601 ? -8.914 -51.844 -3.074 1 66.44 601 LYS B CA 1
ATOM 10170 C C . LYS B 1 601 ? -10.398 -51.5 -3.119 1 66.44 601 LYS B C 1
ATOM 10172 O O . LYS B 1 601 ? -11.219 -52.156 -2.475 1 66.44 601 LYS B O 1
ATOM 10177 N N . VAL B 1 602 ? -10.844 -50.469 -3.656 1 66.56 602 VAL B N 1
ATOM 10178 C CA . VAL B 1 602 ? -12.242 -50.031 -3.633 1 66.56 602 VAL B CA 1
ATOM 10179 C C . VAL B 1 602 ? -12.648 -49.5 -5.008 1 66.56 602 VAL B C 1
ATOM 10181 O O . VAL B 1 602 ? -11.82 -48.938 -5.73 1 66.56 602 VAL B O 1
ATOM 10184 N N . GLY B 1 603 ? -13.836 -49.906 -5.477 1 59.66 603 GLY B N 1
ATOM 10185 C CA . GLY B 1 603 ? -14.352 -49.375 -6.727 1 59.66 603 GLY B CA 1
ATOM 10186 C C . GLY B 1 603 ? -14.719 -47.906 -6.637 1 59.66 603 GLY B C 1
ATOM 10187 O O . GLY B 1 603 ? -14.789 -47.312 -5.543 1 59.66 603 GLY B O 1
ATOM 10188 N N . PRO B 1 604 ? -14.625 -47.062 -7.68 1 58.38 604 PRO B N 1
ATOM 10189 C CA . PRO B 1 604 ? -14.93 -45.625 -7.746 1 58.38 604 PRO B CA 1
ATOM 10190 C C . PRO B 1 604 ? -16.25 -45.281 -7.055 1 58.38 604 PRO B C 1
ATOM 10192 O O . PRO B 1 604 ? -16.375 -44.188 -6.504 1 58.38 604 PRO B O 1
ATOM 10195 N N . LEU B 1 605 ? -17.219 -46.188 -7.039 1 57.44 605 LEU B N 1
ATOM 10196 C CA . LEU B 1 605 ? -18.609 -45.875 -6.652 1 57.44 605 LEU B CA 1
ATOM 10197 C C . LEU B 1 605 ? -18.766 -45.969 -5.141 1 57.44 605 LEU B C 1
ATOM 10199 O O . LEU B 1 605 ? -19.812 -45.594 -4.602 1 57.44 605 LEU B O 1
ATOM 10203 N N . GLU B 1 606 ? -17.734 -46.281 -4.406 1 61.97 606 GLU B N 1
ATOM 10204 C CA . GLU B 1 606 ? -17.984 -46.656 -3.014 1 61.97 606 GLU B CA 1
ATOM 10205 C C . GLU B 1 606 ? -17.547 -45.531 -2.07 1 61.97 606 GLU B C 1
ATOM 10207 O O . GLU B 1 606 ? -17.641 -45.688 -0.849 1 61.97 606 GLU B O 1
ATOM 10212 N N . PHE B 1 607 ? -17.297 -44.375 -2.564 1 67.31 607 PHE B N 1
ATOM 10213 C CA . PHE B 1 607 ? -16.781 -43.406 -1.62 1 67.31 607 PHE B CA 1
ATOM 10214 C C . PHE B 1 607 ? -17.891 -42.531 -1.059 1 67.31 607 PHE B C 1
ATOM 10216 O O . PHE B 1 607 ? -18.734 -42.031 -1.809 1 67.31 607 PHE B O 1
ATOM 10223 N N . SER B 1 608 ? -18.141 -42.531 0.29 1 72.81 608 SER B N 1
ATOM 10224 C CA . SER B 1 608 ? -19.109 -41.688 0.965 1 72.81 608 SER B CA 1
ATOM 10225 C C . SER B 1 608 ? -18.531 -40.281 1.2 1 72.81 608 SER B C 1
ATOM 10227 O O . SER B 1 608 ? -17.375 -40.156 1.609 1 72.81 608 SER B O 1
ATOM 10229 N N . ASN B 1 609 ? -19.25 -39.281 0.687 1 77.5 609 ASN B N 1
ATOM 10230 C CA . ASN B 1 609 ? -18.828 -37.875 0.892 1 77.5 609 ASN B CA 1
ATOM 10231 C C . ASN B 1 609 ? -19.312 -37.344 2.234 1 77.5 609 ASN B C 1
ATOM 10233 O O . ASN B 1 609 ? -20.422 -37.656 2.668 1 77.5 609 ASN B O 1
ATOM 10237 N N . PRO B 1 610 ? -18.422 -36.688 2.941 1 79 610 PRO B N 1
ATOM 10238 C CA . PRO B 1 610 ? -18.812 -36.094 4.227 1 79 610 PRO B CA 1
ATOM 10239 C C . PRO B 1 610 ? -19.891 -35.031 4.078 1 79 610 PRO B C 1
ATOM 10241 O O . PRO B 1 610 ? -20.578 -34.688 5.047 1 79 610 PRO B O 1
ATOM 10244 N N . MET B 1 611 ? -20 -34.562 2.82 1 86.69 611 MET B N 1
ATOM 10245 C CA . MET B 1 611 ? -21.031 -33.562 2.57 1 86.69 611 MET B CA 1
ATOM 10246 C C . MET B 1 611 ? -21.688 -33.781 1.208 1 86.69 611 MET B C 1
ATOM 10248 O O . MET B 1 611 ? -21.062 -34.344 0.294 1 86.69 611 MET B O 1
ATOM 10252 N N . ASN B 1 612 ? -22.969 -33.406 1.174 1 86.06 612 ASN B N 1
ATOM 10253 C CA . ASN B 1 612 ? -23.734 -33.562 -0.059 1 86.06 612 ASN B CA 1
ATOM 10254 C C . ASN B 1 612 ? -23.594 -32.344 -0.975 1 86.06 612 ASN B C 1
ATOM 10256 O O . ASN B 1 612 ? -23.703 -32.469 -2.197 1 86.06 612 ASN B O 1
ATOM 10260 N N . CYS B 1 613 ? -23.531 -31.172 -0.314 1 92.5 613 CYS B N 1
ATOM 10261 C CA . CYS B 1 613 ? -23.406 -29.953 -1.121 1 92.5 613 CYS B CA 1
ATOM 10262 C C . CYS B 1 613 ? -22.703 -28.859 -0.343 1 92.5 613 CYS B C 1
ATOM 10264 O O . CYS B 1 613 ? -22.75 -28.828 0.889 1 92.5 613 CYS B O 1
ATOM 10266 N N . LEU B 1 614 ? -22.016 -28.078 -1.061 1 95.5 614 LEU B N 1
ATOM 10267 C CA . LEU B 1 614 ? -21.375 -26.891 -0.509 1 95.5 614 LEU B CA 1
ATOM 10268 C C . LEU B 1 614 ? -22.016 -25.609 -1.046 1 95.5 614 LEU B C 1
ATOM 10270 O O . LEU B 1 614 ? -22.141 -25.438 -2.26 1 95.5 614 LEU B O 1
ATOM 10274 N N . ILE B 1 615 ? -22.516 -24.797 -0.172 1 95.94 615 ILE B N 1
ATOM 10275 C CA . ILE B 1 615 ? -23.078 -23.516 -0.555 1 95.94 615 ILE B CA 1
ATOM 10276 C C . ILE B 1 615 ? -22.109 -22.391 -0.174 1 95.94 615 ILE B C 1
ATOM 10278 O O . ILE B 1 615 ? -21.781 -22.234 1.001 1 95.94 615 ILE B O 1
ATOM 10282 N N . LEU B 1 616 ? -21.641 -21.719 -1.162 1 96.75 616 LEU B N 1
ATOM 10283 C CA . LEU B 1 616 ? -20.797 -20.547 -0.946 1 96.75 616 LEU B CA 1
ATOM 10284 C C . LEU B 1 616 ? -21.625 -19.266 -0.978 1 96.75 616 LEU B C 1
ATOM 10286 O O . LEU B 1 616 ? -22.047 -18.828 -2.049 1 96.75 616 LEU B O 1
ATOM 10290 N N . ASP B 1 617 ? -21.844 -18.703 0.175 1 96.31 617 ASP B N 1
ATOM 10291 C CA . ASP B 1 617 ? -22.578 -17.438 0.271 1 96.31 617 ASP B CA 1
ATOM 10292 C C . ASP B 1 617 ? -21.656 -16.25 0.051 1 96.31 617 ASP B C 1
ATOM 10294 O O . ASP B 1 617 ? -20.906 -15.859 0.949 1 96.31 617 ASP B O 1
ATOM 10298 N N . LEU B 1 618 ? -21.797 -15.633 -1.104 1 94.75 618 LEU B N 1
ATOM 10299 C CA . LEU B 1 618 ? -20.938 -14.523 -1.48 1 94.75 618 LEU B CA 1
ATOM 10300 C C . LEU B 1 618 ? -21.703 -13.203 -1.479 1 94.75 618 LEU B C 1
ATOM 10302 O O . LEU B 1 618 ? -21.391 -12.297 -2.248 1 94.75 618 LEU B O 1
ATOM 10306 N N . ALA B 1 619 ? -22.688 -13.133 -0.605 1 90.75 619 ALA B N 1
ATOM 10307 C CA . ALA B 1 619 ? -23.5 -11.922 -0.519 1 90.75 619 ALA B CA 1
ATOM 10308 C C . ALA B 1 619 ? -22.688 -10.734 -0.03 1 90.75 619 ALA B C 1
ATOM 10310 O O . ALA B 1 619 ? -22.984 -9.586 -0.357 1 90.75 619 ALA B O 1
ATOM 10311 N N . ALA B 1 620 ? -21.656 -11.055 0.703 1 91.62 620 ALA B N 1
ATOM 10312 C CA . ALA B 1 620 ? -20.844 -9.992 1.291 1 91.62 620 ALA B CA 1
ATOM 10313 C C . ALA B 1 620 ? -19.547 -9.797 0.516 1 91.62 620 ALA B C 1
ATOM 10315 O O . ALA B 1 620 ? -18.609 -9.141 1.001 1 91.62 620 ALA B O 1
ATOM 10316 N N . MET B 1 621 ? -19.469 -10.312 -0.676 1 91.69 621 MET B N 1
ATOM 10317 C CA . MET B 1 621 ? -18.312 -10.086 -1.536 1 91.69 621 MET B CA 1
ATOM 10318 C C . MET B 1 621 ? -18.5 -8.812 -2.359 1 91.69 621 MET B C 1
ATOM 10320 O O . MET B 1 621 ? -19.484 -8.672 -3.08 1 91.69 621 MET B O 1
ATOM 10324 N N . HIS B 1 622 ? -17.531 -7.863 -2.289 1 87.94 622 HIS B N 1
ATOM 10325 C CA . HIS B 1 622 ? -17.766 -6.59 -2.959 1 87.94 622 HIS B CA 1
ATOM 10326 C C . HIS B 1 622 ? -17.016 -6.52 -4.285 1 87.94 622 HIS B C 1
ATOM 10328 O O . HIS B 1 622 ? -17.375 -5.734 -5.164 1 87.94 622 HIS B O 1
ATOM 10334 N N . TYR B 1 623 ? -16.031 -7.332 -4.441 1 88.31 623 TYR B N 1
ATOM 10335 C CA . TYR B 1 623 ? -15.383 -7.391 -5.746 1 88.31 623 TYR B CA 1
ATOM 10336 C C . TYR B 1 623 ? -14.594 -8.68 -5.906 1 88.31 623 TYR B C 1
ATOM 10338 O O . TYR B 1 623 ? -14.281 -9.352 -4.918 1 88.31 623 TYR B O 1
ATOM 10346 N N . CYS B 1 624 ? -14.344 -9.039 -7.141 1 91.56 624 CYS B N 1
ATOM 10347 C CA . CYS B 1 624 ? -13.562 -10.219 -7.496 1 91.56 624 CYS B CA 1
ATOM 10348 C C . CYS B 1 624 ? -12.719 -9.961 -8.734 1 91.56 624 CYS B C 1
ATOM 10350 O O . CYS B 1 624 ? -13.25 -9.648 -9.805 1 91.56 624 CYS B O 1
ATOM 10352 N N . ASP B 1 625 ? -11.453 -10.062 -8.547 1 89.31 625 ASP B N 1
ATOM 10353 C CA . ASP B 1 625 ? -10.562 -9.844 -9.688 1 89.31 625 ASP B CA 1
ATOM 10354 C C . ASP B 1 625 ? -10.273 -11.148 -10.414 1 89.31 625 ASP B C 1
ATOM 10356 O O . ASP B 1 625 ? -10.75 -12.211 -10.016 1 89.31 625 ASP B O 1
ATOM 10360 N N . PRO B 1 626 ? -9.57 -11.102 -11.508 1 88.56 626 PRO B N 1
ATOM 10361 C CA . PRO B 1 626 ? -9.312 -12.32 -12.281 1 88.56 626 PRO B CA 1
ATOM 10362 C C . PRO B 1 626 ? -8.609 -13.406 -11.469 1 88.56 626 PRO B C 1
ATOM 10364 O O . PRO B 1 626 ? -8.922 -14.594 -11.609 1 88.56 626 PRO B O 1
ATOM 10367 N N . ALA B 1 627 ? -7.676 -12.977 -10.695 1 88.5 627 ALA B N 1
ATOM 10368 C CA . ALA B 1 627 ? -7.008 -13.953 -9.836 1 88.5 627 ALA B CA 1
ATOM 10369 C C . ALA B 1 627 ? -8 -14.617 -8.883 1 88.5 627 ALA B C 1
ATOM 10371 O O . ALA B 1 627 ? -7.895 -15.812 -8.602 1 88.5 627 ALA B O 1
ATOM 10372 N N . GLY B 1 628 ? -8.875 -13.836 -8.383 1 91.75 628 GLY B N 1
ATOM 10373 C CA . GLY B 1 628 ? -9.93 -14.367 -7.527 1 91.75 628 GLY B CA 1
ATOM 10374 C C . GLY B 1 628 ? -10.844 -15.344 -8.242 1 91.75 628 GLY B C 1
ATOM 10375 O O . GLY B 1 628 ? -11.18 -16.406 -7.703 1 91.75 628 GLY B O 1
ATOM 10376 N N . VAL B 1 629 ? -11.258 -15.023 -9.43 1 93.38 629 VAL B N 1
ATOM 10377 C CA . VAL B 1 629 ? -12.141 -15.883 -10.219 1 93.38 629 VAL B CA 1
ATOM 10378 C C . VAL B 1 629 ? -11.445 -17.203 -10.508 1 93.38 629 VAL B C 1
ATOM 10380 O O . VAL B 1 629 ? -12.07 -18.266 -10.453 1 93.38 629 VAL B O 1
ATOM 10383 N N . ASN B 1 630 ? -10.172 -17.125 -10.773 1 89.81 630 ASN B N 1
ATOM 10384 C CA . ASN B 1 630 ? -9.406 -18.344 -11.016 1 89.81 630 ASN B CA 1
ATOM 10385 C C . ASN B 1 630 ? -9.367 -19.234 -9.789 1 89.81 630 ASN B C 1
ATOM 10387 O O . ASN B 1 630 ? -9.359 -20.469 -9.906 1 89.81 630 ASN B O 1
ATOM 10391 N N . THR B 1 631 ? -9.289 -18.672 -8.68 1 91.12 631 THR B N 1
ATOM 10392 C CA . THR B 1 631 ? -9.305 -19.422 -7.438 1 91.12 631 THR B CA 1
ATOM 10393 C C . THR B 1 631 ? -10.648 -20.109 -7.238 1 91.12 631 THR B C 1
ATOM 10395 O O . THR B 1 631 ? -10.711 -21.281 -6.832 1 91.12 631 THR B O 1
ATOM 10398 N N . LEU B 1 632 ? -11.703 -19.406 -7.535 1 94.44 632 LEU B N 1
ATOM 10399 C CA . LEU B 1 632 ? -13.039 -20 -7.461 1 94.44 632 LEU B CA 1
ATOM 10400 C C . LEU B 1 632 ? -13.18 -21.141 -8.453 1 94.44 632 LEU B C 1
ATOM 10402 O O . LEU B 1 632 ? -13.805 -22.156 -8.141 1 94.44 632 LEU B O 1
ATOM 10406 N N . ARG B 1 633 ? -12.617 -20.922 -9.57 1 92.75 633 ARG B N 1
ATOM 10407 C CA . ARG B 1 633 ? -12.617 -21.984 -10.586 1 92.75 633 ARG B CA 1
ATOM 10408 C C . ARG B 1 633 ? -11.906 -23.234 -10.078 1 92.75 633 ARG B C 1
ATOM 10410 O O . ARG B 1 633 ? -12.422 -24.344 -10.219 1 92.75 633 ARG B O 1
ATOM 10417 N N . SER B 1 634 ? -10.758 -23.016 -9.492 1 89 634 SER B N 1
ATOM 10418 C CA . SER B 1 634 ? -9.984 -24.141 -8.953 1 89 634 SER B CA 1
ATOM 10419 C C . SER B 1 634 ? -10.766 -24.891 -7.879 1 89 634 SER B C 1
ATOM 10421 O O . SER B 1 634 ? -10.742 -26.109 -7.824 1 89 634 SER B O 1
ATOM 10423 N N . ILE B 1 635 ? -11.461 -24.172 -7.035 1 91.69 635 ILE B N 1
ATOM 10424 C CA . ILE B 1 635 ? -12.281 -24.781 -5.988 1 91.69 635 ILE B CA 1
ATOM 10425 C C . ILE B 1 635 ? -13.43 -25.562 -6.613 1 91.69 635 ILE B C 1
ATOM 10427 O O . ILE B 1 635 ? -13.703 -26.703 -6.223 1 91.69 635 ILE B O 1
ATOM 10431 N N . GLY B 1 636 ? -14.094 -24.953 -7.59 1 93.19 636 GLY B N 1
ATOM 10432 C CA . GLY B 1 636 ? -15.18 -25.625 -8.289 1 93.19 636 GLY B CA 1
ATOM 10433 C C . GLY B 1 636 ? -14.75 -26.922 -8.945 1 93.19 636 GLY B C 1
ATOM 10434 O O . GLY B 1 636 ? -15.469 -27.922 -8.883 1 93.19 636 GLY B O 1
ATOM 10435 N N . GLU B 1 637 ? -13.578 -26.891 -9.523 1 90.69 637 GLU B N 1
ATOM 10436 C CA . GLU B 1 637 ? -13.062 -28.078 -10.203 1 90.69 637 GLU B CA 1
ATOM 10437 C C . GLU B 1 637 ? -12.727 -29.188 -9.211 1 90.69 637 GLU B C 1
ATOM 10439 O O . GLU B 1 637 ? -13 -30.359 -9.461 1 90.69 637 GLU B O 1
ATOM 10444 N N . GLU B 1 638 ? -12.172 -28.844 -8.102 1 88.94 638 GLU B N 1
ATOM 10445 C CA . GLU B 1 638 ? -11.812 -29.812 -7.074 1 88.94 638 GLU B CA 1
ATOM 10446 C C . GLU B 1 638 ? -13.055 -30.5 -6.5 1 88.94 638 GLU B C 1
ATOM 10448 O O . GLU B 1 638 ? -13.07 -31.719 -6.328 1 88.94 638 GLU B O 1
ATOM 10453 N N . PHE B 1 639 ? -14.094 -29.75 -6.273 1 92.81 639 PHE B N 1
ATOM 10454 C CA . PHE B 1 639 ? -15.305 -30.312 -5.695 1 92.81 639 PHE B CA 1
ATOM 10455 C C . PHE B 1 639 ? -16.094 -31.078 -6.746 1 92.81 639 PHE B C 1
ATOM 10457 O O . PHE B 1 639 ? -16.766 -32.062 -6.422 1 92.81 639 PHE B O 1
ATOM 10464 N N . LYS B 1 640 ? -16.016 -30.609 -7.945 1 91.56 640 LYS B N 1
ATOM 10465 C CA . LYS B 1 640 ? -16.672 -31.344 -9.031 1 91.56 640 LYS B CA 1
ATOM 10466 C C . LYS B 1 640 ? -16.047 -32.719 -9.203 1 91.56 640 LYS B C 1
ATOM 10468 O O . LYS B 1 640 ? -16.766 -33.719 -9.453 1 91.56 640 LYS B O 1
ATOM 10473 N N . GLU B 1 641 ? -14.758 -32.812 -9.062 1 87.75 641 GLU B N 1
ATOM 10474 C CA . GLU B 1 641 ? -14.055 -34.094 -9.164 1 87.75 641 GLU B CA 1
ATOM 10475 C C . GLU B 1 641 ? -14.508 -35.062 -8.07 1 87.75 641 GLU B C 1
ATOM 10477 O O . GLU B 1 641 ? -14.484 -36.281 -8.266 1 87.75 641 GLU B O 1
ATOM 10482 N N . LEU B 1 642 ? -14.961 -34.531 -6.984 1 90.06 642 LEU B N 1
ATOM 10483 C CA . LEU B 1 642 ? -15.453 -35.344 -5.875 1 90.06 642 LEU B CA 1
ATOM 10484 C C . LEU B 1 642 ? -16.953 -35.562 -5.977 1 90.06 642 LEU B C 1
ATOM 10486 O O . LEU B 1 642 ? -17.578 -36.125 -5.07 1 90.06 642 LEU B O 1
ATOM 10490 N N . SER B 1 643 ? -17.641 -35 -6.977 1 89.19 643 SER B N 1
ATOM 10491 C CA . SER B 1 643 ? -19.062 -35.094 -7.23 1 89.19 643 SER B CA 1
ATOM 10492 C C . SER B 1 643 ? -19.875 -34.406 -6.133 1 89.19 643 SER B C 1
ATOM 10494 O O . SER B 1 643 ? -20.906 -34.906 -5.699 1 89.19 643 SER B O 1
ATOM 10496 N N . ILE B 1 644 ? -19.344 -33.406 -5.609 1 92.38 644 ILE B N 1
ATOM 10497 C CA . ILE B 1 644 ? -20.047 -32.562 -4.66 1 92.38 644 ILE B CA 1
ATOM 10498 C C . ILE B 1 644 ? -20.453 -31.266 -5.34 1 92.38 644 ILE B C 1
ATOM 10500 O O . ILE B 1 644 ? -19.609 -30.469 -5.734 1 92.38 644 ILE B O 1
ATOM 10504 N N . PRO B 1 645 ? -21.719 -31 -5.504 1 92.69 645 PRO B N 1
ATOM 10505 C CA . PRO B 1 645 ? -22.141 -29.75 -6.145 1 92.69 645 PRO B CA 1
ATOM 10506 C C . PRO B 1 645 ? -21.875 -28.531 -5.27 1 92.69 645 PRO B C 1
ATOM 10508 O O . PRO B 1 645 ? -22.031 -28.594 -4.047 1 92.69 645 PRO B O 1
ATOM 10511 N N . VAL B 1 646 ? -21.469 -27.516 -5.949 1 95 646 VAL B N 1
ATOM 10512 C CA . VAL B 1 646 ? -21.219 -26.25 -5.262 1 95 646 VAL B CA 1
ATOM 10513 C C . VAL B 1 646 ? -22.203 -25.188 -5.742 1 95 646 VAL B C 1
ATOM 10515 O O . VAL B 1 646 ? -22.359 -24.969 -6.945 1 95 646 VAL B O 1
ATOM 10518 N N . TYR B 1 647 ? -22.906 -24.562 -4.82 1 94.25 647 TYR B N 1
ATOM 10519 C CA . TYR B 1 647 ? -23.875 -23.5 -5.105 1 94.25 647 TYR B CA 1
ATOM 10520 C C . TYR B 1 647 ? -23.344 -22.156 -4.641 1 94.25 647 TYR B C 1
ATOM 10522 O O . TYR B 1 647 ? -22.766 -22.047 -3.559 1 94.25 647 TYR B O 1
ATOM 10530 N N . ILE B 1 648 ? -23.422 -21.156 -5.492 1 95.25 648 ILE B N 1
ATOM 10531 C CA . ILE B 1 648 ? -23.031 -19.781 -5.133 1 95.25 648 ILE B CA 1
ATOM 10532 C C . ILE B 1 648 ? -24.297 -18.938 -4.93 1 95.25 648 ILE B C 1
ATOM 10534 O O . ILE B 1 648 ? -25.203 -18.969 -5.758 1 95.25 648 ILE B O 1
ATOM 10538 N N . THR B 1 649 ? -24.312 -18.25 -3.838 1 93.81 649 THR B N 1
ATOM 10539 C CA . THR B 1 649 ? -25.5 -17.469 -3.539 1 93.81 649 THR B CA 1
ATOM 10540 C C . THR B 1 649 ? -25.141 -16.016 -3.285 1 93.81 649 THR B C 1
ATOM 10542 O O . THR B 1 649 ? -24.047 -15.711 -2.818 1 93.81 649 THR B O 1
ATOM 10545 N N . GLY B 1 650 ? -26.016 -15.117 -3.654 1 90.94 650 GLY B N 1
ATOM 10546 C CA . GLY B 1 650 ? -25.969 -13.727 -3.23 1 90.94 650 GLY B CA 1
ATOM 10547 C C . GLY B 1 650 ? -24.906 -12.914 -3.939 1 90.94 650 GLY B C 1
ATOM 10548 O O . GLY B 1 650 ? -24.422 -11.914 -3.406 1 90.94 650 GLY B O 1
ATOM 10549 N N . ALA B 1 651 ? -24.422 -13.328 -5.07 1 89.06 651 ALA B N 1
ATOM 10550 C CA . ALA B 1 651 ? -23.422 -12.555 -5.801 1 89.06 651 ALA B CA 1
ATOM 10551 C C . ALA B 1 651 ? -24 -11.234 -6.289 1 89.06 651 ALA B C 1
ATOM 10553 O O . ALA B 1 651 ? -25.062 -11.211 -6.914 1 89.06 651 ALA B O 1
ATOM 10554 N N . SER B 1 652 ? -23.312 -10.164 -5.883 1 87.31 652 SER B N 1
ATOM 10555 C CA . SER B 1 652 ? -23.766 -8.844 -6.32 1 87.31 652 SER B CA 1
ATOM 10556 C C . SER B 1 652 ? -23.609 -8.68 -7.828 1 87.31 652 SER B C 1
ATOM 10558 O O . SER B 1 652 ? -22.969 -9.492 -8.484 1 87.31 652 SER B O 1
ATOM 10560 N N . GLY B 1 653 ? -24.281 -7.652 -8.391 1 84.81 653 GLY B N 1
ATOM 10561 C CA . GLY B 1 653 ? -24.234 -7.398 -9.82 1 84.81 653 GLY B CA 1
ATOM 10562 C C . GLY B 1 653 ? -22.812 -7.324 -10.367 1 84.81 653 GLY B C 1
ATOM 10563 O O . GLY B 1 653 ? -22.438 -8.102 -11.25 1 84.81 653 GLY B O 1
ATOM 10564 N N . PRO B 1 654 ? -22.047 -6.5 -9.758 1 86.44 654 PRO B N 1
ATOM 10565 C CA . PRO B 1 654 ? -20.672 -6.359 -10.25 1 86.44 654 PRO B CA 1
ATOM 10566 C C . PRO B 1 654 ? -19.859 -7.645 -10.109 1 86.44 654 PRO B C 1
ATOM 10568 O O . PRO B 1 654 ? -19.031 -7.957 -10.969 1 86.44 654 PRO B O 1
ATOM 10571 N N . VAL B 1 655 ? -20.094 -8.398 -9.07 1 90.94 655 VAL B N 1
ATOM 10572 C CA . VAL B 1 655 ? -19.359 -9.648 -8.852 1 90.94 655 VAL B CA 1
ATOM 10573 C C . VAL B 1 655 ? -19.797 -10.688 -9.883 1 90.94 655 VAL B C 1
ATOM 10575 O O . VAL B 1 655 ? -18.953 -11.383 -10.461 1 90.94 655 VAL B O 1
ATOM 10578 N N . TYR B 1 656 ? -21.062 -10.727 -10.148 1 89.31 656 TYR B N 1
ATOM 10579 C CA . TYR B 1 656 ? -21.594 -11.648 -11.141 1 89.31 656 TYR B CA 1
ATOM 10580 C C . TYR B 1 656 ? -21.062 -11.32 -12.531 1 89.31 656 TYR B C 1
ATOM 10582 O O . TYR B 1 656 ? -20.734 -12.227 -13.305 1 89.31 656 TYR B O 1
ATOM 10590 N N . GLU B 1 657 ? -20.984 -10.062 -12.805 1 87 657 GLU B N 1
ATOM 10591 C CA . GLU B 1 657 ? -20.422 -9.633 -14.086 1 87 657 GLU B CA 1
ATOM 10592 C C . GLU B 1 657 ? -18.969 -10.031 -14.211 1 87 657 GLU B C 1
ATOM 10594 O O . GLU B 1 657 ? -18.5 -10.391 -15.297 1 87 657 GLU B O 1
ATOM 10599 N N . SER B 1 658 ? -18.281 -9.922 -13.125 1 89.56 658 SER B N 1
ATOM 10600 C CA . SER B 1 658 ? -16.891 -10.344 -13.133 1 89.56 658 SER B CA 1
ATOM 10601 C C . SER B 1 658 ? -16.766 -11.836 -13.43 1 89.56 658 SER B C 1
ATOM 10603 O O . SER B 1 658 ? -15.867 -12.258 -14.156 1 89.56 658 SER B O 1
ATOM 10605 N N . PHE B 1 659 ? -17.703 -12.656 -12.891 1 92.19 659 PHE B N 1
ATOM 10606 C CA . PHE B 1 659 ? -17.719 -14.086 -13.156 1 92.19 659 PHE B CA 1
ATOM 10607 C C . PHE B 1 659 ? -17.969 -14.359 -14.641 1 92.19 659 PHE B C 1
ATOM 10609 O O . PHE B 1 659 ? -17.344 -15.242 -15.227 1 92.19 659 PHE B O 1
ATOM 10616 N N . GLN B 1 660 ? -18.828 -13.531 -15.141 1 87.69 660 GLN B N 1
ATOM 10617 C CA . GLN B 1 660 ? -19.188 -13.695 -16.547 1 87.69 660 GLN B CA 1
ATOM 10618 C C . GLN B 1 660 ? -18.031 -13.312 -17.469 1 87.69 660 GLN B C 1
ATOM 10620 O O . GLN B 1 660 ? -17.719 -14.031 -18.422 1 87.69 660 GLN B O 1
ATOM 10625 N N . ASN B 1 661 ? -17.453 -12.234 -17.141 1 87.19 661 ASN B N 1
ATOM 10626 C CA . ASN B 1 661 ? -16.375 -11.703 -17.969 1 87.19 661 ASN B CA 1
ATOM 10627 C C . ASN B 1 661 ? -15.148 -12.625 -17.953 1 87.19 661 ASN B C 1
ATOM 10629 O O . ASN B 1 661 ? -14.375 -12.664 -18.906 1 87.19 661 ASN B O 1
ATOM 10633 N N . ASN B 1 662 ? -15.023 -13.352 -16.859 1 88.69 662 ASN B N 1
ATOM 10634 C CA . ASN B 1 662 ? -13.875 -14.242 -16.734 1 88.69 662 ASN B CA 1
ATOM 10635 C C . ASN B 1 662 ? -14.25 -15.688 -17.062 1 88.69 662 ASN B C 1
ATOM 10637 O O . ASN B 1 662 ? -13.516 -16.609 -16.703 1 88.69 662 ASN B O 1
ATOM 10641 N N . ASP B 1 663 ? -15.367 -15.945 -17.609 1 86.69 663 ASP B N 1
ATOM 10642 C CA . ASP B 1 663 ? -15.828 -17.219 -18.156 1 86.69 663 ASP B CA 1
ATOM 10643 C C . ASP B 1 663 ? -16 -18.266 -17.062 1 86.69 663 ASP B C 1
ATOM 10645 O O . ASP B 1 663 ? -15.656 -19.422 -17.25 1 86.69 663 ASP B O 1
ATOM 10649 N N . LEU B 1 664 ? -16.359 -17.797 -15.961 1 86.38 664 LEU B N 1
ATOM 10650 C CA . LEU B 1 664 ? -16.609 -18.734 -14.875 1 86.38 664 LEU B CA 1
ATOM 10651 C C . LEU B 1 664 ? -17.969 -19.406 -15.031 1 86.38 664 LEU B C 1
ATOM 10653 O O . LEU B 1 664 ? -18.125 -20.594 -14.742 1 86.38 664 LEU B O 1
ATOM 10657 N N . ILE B 1 665 ? -18.938 -18.641 -15.523 1 83.69 665 ILE B N 1
ATOM 10658 C CA . ILE B 1 665 ? -20.312 -19.109 -15.633 1 83.69 665 ILE B CA 1
ATOM 10659 C C . ILE B 1 665 ? -20.438 -20.125 -16.766 1 83.69 665 ILE B C 1
ATOM 10661 O O . ILE B 1 665 ? -21.172 -21.109 -16.656 1 83.69 665 ILE B O 1
ATOM 10665 N N . SER B 1 666 ? -19.625 -19.984 -17.797 1 84.19 666 SER B N 1
ATOM 10666 C CA . SER B 1 666 ? -19.688 -20.828 -18.969 1 84.19 666 SER B CA 1
ATOM 10667 C C . SER B 1 666 ? -19.141 -22.234 -18.672 1 84.19 666 SER B C 1
ATOM 10669 O O . SER B 1 666 ? -19.484 -23.188 -19.359 1 84.19 666 SER B O 1
ATOM 10671 N N . GLN B 1 667 ? -18.438 -22.406 -17.672 1 87.5 667 GLN B N 1
ATOM 10672 C CA . GLN B 1 667 ? -17.828 -23.688 -17.359 1 87.5 667 GLN B CA 1
ATOM 10673 C C . GLN B 1 667 ? -18.781 -24.594 -16.594 1 87.5 667 GLN B C 1
ATOM 10675 O O . GLN B 1 667 ? -18.5 -25.781 -16.406 1 87.5 667 GLN B O 1
ATOM 10680 N N . ASN B 1 668 ? -19.938 -24.078 -16.125 1 84.31 668 ASN B N 1
ATOM 10681 C CA . ASN B 1 668 ? -20.984 -24.828 -15.445 1 84.31 668 ASN B CA 1
ATOM 10682 C C . ASN B 1 668 ? -20.438 -25.547 -14.203 1 84.31 668 ASN B C 1
ATOM 10684 O O . ASN B 1 668 ? -20.75 -26.719 -13.977 1 84.31 668 ASN B O 1
ATOM 10688 N N . LEU B 1 669 ? -19.594 -24.875 -13.539 1 88.81 669 LEU B N 1
ATOM 10689 C CA . LEU B 1 669 ? -19.016 -25.438 -12.312 1 88.81 669 LEU B CA 1
ATOM 10690 C C . LEU B 1 669 ? -19.922 -25.141 -11.117 1 88.81 669 LEU B C 1
ATOM 10692 O O . LEU B 1 669 ? -19.891 -25.875 -10.125 1 88.81 669 LEU B O 1
ATOM 10696 N N . PHE B 1 670 ? -20.703 -24.047 -11.273 1 91.25 670 PHE B N 1
ATOM 10697 C CA . PHE B 1 670 ? -21.5 -23.578 -10.141 1 91.25 670 PHE B CA 1
ATOM 10698 C C . PHE B 1 670 ? -22.938 -23.344 -10.562 1 91.25 670 PHE B C 1
ATOM 10700 O O . PHE B 1 670 ? -23.219 -23.094 -11.734 1 91.25 670 PHE B O 1
ATOM 10707 N N . HIS B 1 671 ? -23.859 -23.516 -9.586 1 89.56 671 HIS B N 1
ATOM 10708 C CA . HIS B 1 671 ? -25.234 -23.031 -9.688 1 89.56 671 HIS B CA 1
ATOM 10709 C C . HIS B 1 671 ? -25.422 -21.75 -8.867 1 89.56 671 HIS B C 1
ATOM 10711 O O . HIS B 1 671 ? -24.953 -21.672 -7.734 1 89.56 671 HIS B O 1
ATOM 10717 N N . PHE B 1 672 ? -26.047 -20.812 -9.477 1 90.62 672 PHE B N 1
ATOM 10718 C CA . PHE B 1 672 ? -26.188 -19.516 -8.836 1 90.62 672 PHE B CA 1
ATOM 10719 C C . PHE B 1 672 ? -27.609 -19.297 -8.328 1 90.62 672 PHE B C 1
ATOM 10721 O O . PHE B 1 672 ? -28.562 -19.609 -9.031 1 90.62 672 PHE B O 1
ATOM 10728 N N . PHE B 1 673 ? -27.719 -18.828 -7.117 1 89.5 673 PHE B N 1
ATOM 10729 C CA . PHE B 1 673 ? -29 -18.547 -6.488 1 89.5 673 PHE B CA 1
ATOM 10730 C C . PHE B 1 673 ? -29.016 -17.156 -5.883 1 89.5 673 PHE B C 1
ATOM 10732 O O . PHE B 1 673 ? -27.984 -16.641 -5.469 1 89.5 673 PHE B O 1
ATOM 10739 N N . PRO B 1 674 ? -30.109 -16.516 -5.82 1 86.75 674 PRO B N 1
ATOM 10740 C CA . PRO B 1 674 ? -30.172 -15.18 -5.219 1 86.75 674 PRO B CA 1
ATOM 10741 C C . PRO B 1 674 ? -30 -15.203 -3.703 1 86.75 674 PRO B C 1
ATOM 10743 O O . PRO B 1 674 ? -29.375 -14.305 -3.135 1 86.75 674 PRO B O 1
ATOM 10746 N N . THR B 1 675 ? -30.625 -16.25 -3.043 1 88.94 675 THR B N 1
ATOM 10747 C CA . THR B 1 675 ? -30.547 -16.328 -1.588 1 88.94 675 THR B CA 1
ATOM 10748 C C . THR B 1 675 ? -30.047 -17.703 -1.147 1 88.94 675 THR B C 1
ATOM 10750 O O . THR B 1 675 ? -30.125 -18.672 -1.905 1 88.94 675 THR B O 1
ATOM 10753 N N . VAL B 1 676 ? -29.547 -17.75 0.068 1 91.81 676 VAL B N 1
ATOM 10754 C CA . VAL B 1 676 ? -29.078 -19 0.646 1 91.81 676 VAL B CA 1
ATOM 10755 C C . VAL B 1 676 ? -30.234 -19.984 0.787 1 91.81 676 VAL B C 1
ATOM 10757 O O . VAL B 1 676 ? -30.078 -21.172 0.536 1 91.81 676 VAL B O 1
ATOM 10760 N N . HIS B 1 677 ? -31.344 -19.453 1.136 1 87.62 677 HIS B N 1
ATOM 10761 C CA . HIS B 1 677 ? -32.5 -20.312 1.353 1 87.62 677 HIS B CA 1
ATOM 10762 C C . HIS B 1 677 ? -32.938 -20.984 0.057 1 87.62 677 HIS B C 1
ATOM 10764 O O . HIS B 1 677 ? -33.375 -22.141 0.066 1 87.62 677 HIS B O 1
ATOM 10770 N N . ASP B 1 678 ? -32.906 -20.312 -1.052 1 85.75 678 ASP B N 1
ATOM 10771 C CA . ASP B 1 678 ? -33.219 -20.891 -2.348 1 85.75 678 ASP B CA 1
ATOM 10772 C C . ASP B 1 678 ? -32.312 -22.062 -2.674 1 85.75 678 ASP B C 1
ATOM 10774 O O . ASP B 1 678 ? -32.75 -23.078 -3.219 1 85.75 678 ASP B O 1
ATOM 10778 N N . ALA B 1 679 ? -31.078 -21.906 -2.373 1 89.12 679 ALA B N 1
ATOM 10779 C CA . ALA B 1 679 ? -30.094 -22.953 -2.65 1 89.12 679 ALA B CA 1
ATOM 10780 C C . ALA B 1 679 ? -30.328 -24.172 -1.775 1 89.12 679 ALA B C 1
ATOM 10782 O O . ALA B 1 679 ? -30.219 -25.312 -2.246 1 89.12 679 ALA B O 1
ATOM 10783 N N . VAL B 1 680 ? -30.625 -23.938 -0.508 1 89.19 680 VAL B N 1
ATOM 10784 C CA . VAL B 1 680 ? -30.875 -25.047 0.421 1 89.19 680 VAL B CA 1
ATOM 10785 C C . VAL B 1 680 ? -32.094 -25.828 -0.039 1 89.19 680 VAL B C 1
ATOM 10787 O O . VAL B 1 680 ? -32.094 -27.062 -0.075 1 89.19 680 VAL B O 1
ATOM 10790 N N . LEU B 1 681 ? -33.156 -25.078 -0.392 1 82.81 681 LEU B N 1
ATOM 10791 C CA . LEU B 1 681 ? -34.375 -25.734 -0.831 1 82.81 681 LEU B CA 1
ATOM 10792 C C . LEU B 1 681 ? -34.156 -26.5 -2.129 1 82.81 681 LEU B C 1
ATOM 10794 O O . LEU B 1 681 ? -34.719 -27.594 -2.307 1 82.81 681 LEU B O 1
ATOM 10798 N N . TYR B 1 682 ? -33.438 -25.875 -2.982 1 82.06 682 TYR B N 1
ATOM 10799 C CA . TYR B 1 682 ? -33.125 -26.547 -4.246 1 82.06 682 TYR B CA 1
ATOM 10800 C C . TYR B 1 682 ? -32.406 -27.875 -4.004 1 82.06 682 TYR B C 1
ATOM 10802 O O . TYR B 1 682 ? -32.75 -28.875 -4.633 1 82.06 682 TYR B O 1
ATOM 10810 N N . ASP B 1 683 ? -31.438 -27.891 -3.15 1 85.5 683 ASP B N 1
ATOM 10811 C CA . ASP B 1 683 ? -30.688 -29.109 -2.852 1 85.5 683 ASP B CA 1
ATOM 10812 C C . ASP B 1 683 ? -31.594 -30.172 -2.23 1 85.5 683 ASP B C 1
ATOM 10814 O O . ASP B 1 683 ? -31.453 -31.359 -2.529 1 85.5 683 ASP B O 1
ATOM 10818 N N . GLN B 1 684 ? -32.5 -29.781 -1.348 1 82.38 684 GLN B N 1
ATOM 10819 C CA . GLN B 1 684 ? -33.438 -30.703 -0.687 1 82.38 684 GLN B CA 1
ATOM 10820 C C . GLN B 1 684 ? -34.406 -31.312 -1.686 1 82.38 684 GLN B C 1
ATOM 10822 O O . GLN B 1 684 ? -34.719 -32.5 -1.586 1 82.38 684 GLN B O 1
ATOM 10827 N N . ILE B 1 685 ? -34.781 -30.469 -2.637 1 77.62 685 ILE B N 1
ATOM 10828 C CA . ILE B 1 685 ? -35.719 -30.938 -3.664 1 77.62 685 ILE B CA 1
ATOM 10829 C C . ILE B 1 685 ? -35.031 -31.969 -4.551 1 77.62 685 ILE B C 1
ATOM 10831 O O . ILE B 1 685 ? -35.625 -33 -4.883 1 77.62 685 ILE B O 1
ATOM 10835 N N . ILE B 1 686 ? -33.812 -31.703 -4.871 1 78.75 686 ILE B N 1
ATOM 10836 C CA . ILE B 1 686 ? -33.062 -32.594 -5.738 1 78.75 686 ILE B CA 1
ATOM 10837 C C . ILE B 1 686 ? -32.812 -33.938 -5.016 1 78.75 686 ILE B C 1
ATOM 10839 O O . ILE B 1 686 ? -32.875 -35 -5.621 1 78.75 686 ILE B O 1
ATOM 10843 N N . ARG B 1 687 ? -32.625 -33.906 -3.773 1 79.94 687 ARG B N 1
ATOM 10844 C CA . ARG B 1 687 ? -32.375 -35.125 -2.994 1 79.94 687 ARG B CA 1
ATOM 10845 C C . ARG B 1 687 ? -33.625 -35.938 -2.842 1 79.94 687 ARG B C 1
ATOM 10847 O O . ARG B 1 687 ? -33.594 -37.188 -2.865 1 79.94 687 ARG B O 1
ATOM 10854 N N . LEU B 1 688 ? -34.656 -35.219 -2.658 1 73.62 688 LEU B N 1
ATOM 10855 C CA . LEU B 1 688 ? -35.938 -35.906 -2.531 1 73.62 688 LEU B CA 1
ATOM 10856 C C . LEU B 1 688 ? -36.312 -36.594 -3.842 1 73.62 688 LEU B C 1
ATOM 10858 O O . LEU B 1 688 ? -36.875 -37.688 -3.836 1 73.62 688 LEU B O 1
ATOM 10862 N N . GLU B 1 689 ? -36 -35.938 -4.844 1 68.56 689 GLU B N 1
ATOM 10863 C CA . GLU B 1 689 ? -36.312 -36.5 -6.156 1 68.56 689 GLU B CA 1
ATOM 10864 C C . GLU B 1 689 ? -35.438 -37.719 -6.441 1 68.56 689 GLU B C 1
ATOM 10866 O O . GLU B 1 689 ? -35.906 -38.719 -7.012 1 68.56 689 GLU B O 1
ATOM 10871 N N . SER B 1 690 ? -34.281 -37.625 -6.035 1 69 690 SER B N 1
ATOM 10872 C CA . SER B 1 690 ? -33.344 -38.75 -6.25 1 69 690 SER B CA 1
ATOM 10873 C C . SER B 1 690 ? -33.719 -39.938 -5.359 1 69 690 SER B C 1
ATOM 10875 O O . SER B 1 690 ? -33.562 -41.094 -5.762 1 69 690 SER B O 1
ATOM 10877 N N . ALA B 1 691 ? -34.219 -39.625 -4.23 1 65.38 691 ALA B N 1
ATOM 10878 C CA . ALA B 1 691 ? -34.656 -40.688 -3.324 1 65.38 691 ALA B CA 1
ATOM 10879 C C . ALA B 1 691 ? -35.906 -41.375 -3.83 1 65.38 691 ALA B C 1
ATOM 10881 O O . ALA B 1 691 ? -36.094 -42.594 -3.697 1 65.38 691 ALA B O 1
ATOM 10882 N N . ASN B 1 692 ? -36.781 -40.594 -4.383 1 57.09 692 ASN B N 1
ATOM 10883 C CA . ASN B 1 692 ? -38.031 -41.156 -4.914 1 57.09 692 ASN B CA 1
ATOM 10884 C C . ASN B 1 692 ? -37.781 -41.938 -6.188 1 57.09 692 ASN B C 1
ATOM 10886 O O . ASN B 1 692 ? -38.469 -42.938 -6.449 1 57.09 692 ASN B O 1
ATOM 10890 N N . THR B 1 693 ? -36.844 -41.469 -6.883 1 53.34 693 THR B N 1
ATOM 10891 C CA . THR B 1 693 ? -36.531 -42.25 -8.078 1 53.34 693 THR B CA 1
ATOM 10892 C C . THR B 1 693 ? -35.906 -43.594 -7.699 1 53.34 693 THR B C 1
ATOM 10894 O O . THR B 1 693 ? -36.125 -44.594 -8.383 1 53.34 693 THR B O 1
ATOM 10897 N N . ILE B 1 694 ? -35.344 -43.656 -6.637 1 50.47 694 ILE B N 1
ATOM 10898 C CA . ILE B 1 694 ? -34.812 -44.906 -6.191 1 50.47 694 ILE B CA 1
ATOM 10899 C C . ILE B 1 694 ? -35.906 -45.812 -5.656 1 50.47 694 ILE B C 1
ATOM 10901 O O . ILE B 1 694 ? -35.875 -47.031 -5.805 1 50.47 694 ILE B O 1
ATOM 10905 N N . ILE B 1 695 ? -37.031 -45.281 -5.137 1 45.03 695 ILE B N 1
ATOM 10906 C CA . ILE B 1 695 ? -38.094 -46.094 -4.551 1 45.03 695 ILE B CA 1
ATOM 10907 C C . ILE B 1 695 ? -39.062 -46.531 -5.645 1 45.03 695 ILE B C 1
ATOM 10909 O O . ILE B 1 695 ? -40.031 -47.219 -5.367 1 45.03 695 ILE B O 1
ATOM 10913 N N . GLN B 1 696 ? -39 -46.062 -6.836 1 40.09 696 GLN B N 1
ATOM 10914 C CA . GLN B 1 696 ? -39.969 -46.594 -7.781 1 40.09 696 GLN B CA 1
ATOM 10915 C C . GLN B 1 696 ? -39.781 -48.094 -7.984 1 40.09 696 GLN B C 1
ATOM 10917 O O . GLN B 1 696 ? -38.656 -48.562 -8.273 1 40.09 696 GLN B O 1
ATOM 10922 N N . PRO B 1 697 ? -40.719 -48.906 -7.496 1 37.84 697 PRO B N 1
ATOM 10923 C CA . PRO B 1 697 ? -40.719 -50.375 -7.656 1 37.84 697 PRO B CA 1
ATOM 10924 C C . PRO B 1 697 ? -40.469 -50.812 -9.094 1 37.84 697 PRO B C 1
ATOM 10926 O O . PRO B 1 697 ? -40.812 -50.094 -10.031 1 37.84 697 PRO B O 1
ATOM 10929 N N . LEU B 1 698 ? -39.531 -51.719 -9.367 1 40.22 698 LEU B N 1
ATOM 10930 C CA . LEU B 1 698 ? -39.312 -52.406 -10.625 1 40.22 698 LEU B CA 1
ATOM 10931 C C . LEU B 1 698 ? -40.625 -52.906 -11.195 1 40.22 698 LEU B C 1
ATOM 10933 O O . LEU B 1 698 ? -41.5 -53.344 -10.445 1 40.22 698 LEU B O 1
ATOM 10937 N N . PRO B 1 699 ? -41 -52.531 -12.352 1 38.59 699 PRO B N 1
ATOM 10938 C CA . PRO B 1 699 ? -42.219 -53.062 -12.945 1 38.59 699 PRO B CA 1
ATOM 10939 C C . PRO B 1 699 ? -42.344 -54.562 -12.773 1 38.59 699 PRO B C 1
ATOM 10941 O O . PRO B 1 699 ? -41.344 -55.281 -12.844 1 38.59 699 PRO B O 1
ATOM 10944 N N . GLU B 1 700 ? -43.281 -55.062 -12.039 1 37.53 700 GLU B N 1
ATOM 10945 C CA . GLU B 1 700 ? -43.656 -56.469 -11.953 1 37.53 700 GLU B CA 1
ATOM 10946 C C . GLU B 1 700 ? -43.719 -57.094 -13.336 1 37.53 700 GLU B C 1
ATOM 10948 O O . GLU B 1 700 ? -44.406 -56.594 -14.234 1 37.53 700 GLU B O 1
ATOM 10953 N N . GLU B 1 701 ? -42.688 -57.781 -13.828 1 36.53 701 GLU B N 1
ATOM 10954 C CA . GLU B 1 701 ? -42.719 -58.688 -14.977 1 36.53 701 GLU B CA 1
ATOM 10955 C C . GLU B 1 701 ? -43.969 -59.594 -14.938 1 36.53 701 GLU B C 1
ATOM 10957 O O . GLU B 1 701 ? -44.219 -60.281 -13.953 1 36.53 701 GLU B O 1
ATOM 10962 N N . ASN B 1 702 ? -45.094 -59.188 -15.555 1 34.59 702 ASN B N 1
ATOM 10963 C CA . ASN B 1 702 ? -46.281 -60.031 -15.82 1 34.59 702 ASN B CA 1
ATOM 10964 C C . ASN B 1 702 ? -45.844 -61.406 -16.359 1 34.59 702 ASN B C 1
ATOM 10966 O O . ASN B 1 702 ? -45.25 -61.5 -17.422 1 34.59 702 ASN B O 1
ATOM 10970 N N . SER B 1 703 ? -45.562 -62.375 -15.562 1 33.91 703 SER B N 1
ATOM 10971 C CA . SER B 1 703 ? -45.406 -63.812 -15.867 1 33.91 703 SER B CA 1
ATOM 10972 C C . SER B 1 703 ? -46.625 -64.375 -16.578 1 33.91 703 SER B C 1
ATOM 10974 O O . SER B 1 703 ? -46.844 -65.562 -16.625 1 33.91 703 SER B O 1
ATOM 10976 N N . SER B 1 704 ? -47.562 -63.562 -17.141 1 31.78 704 SER B N 1
ATOM 10977 C CA . SER B 1 704 ? -48.719 -64.25 -17.703 1 31.78 704 SER B CA 1
ATOM 10978 C C . SER B 1 704 ? -48.312 -65.125 -18.875 1 31.78 704 SER B C 1
ATOM 10980 O O . SER B 1 704 ? -49.125 -65.812 -19.469 1 31.78 704 SER B O 1
ATOM 10982 N N . THR B 1 705 ? -47.219 -64.938 -19.641 1 29.33 705 THR B N 1
ATOM 10983 C CA . THR B 1 705 ? -47.25 -65.688 -20.859 1 29.33 705 THR B CA 1
ATOM 10984 C C . THR B 1 705 ? -46.906 -67.188 -20.562 1 29.33 705 THR B C 1
ATOM 10986 O O . THR B 1 705 ? -46.812 -68 -21.469 1 29.33 705 THR B O 1
ATOM 10989 N N . LEU B 1 706 ? -46.781 -67.625 -19.219 1 22.67 706 LEU B N 1
ATOM 10990 C CA . LEU B 1 706 ? -47.094 -69.062 -19.234 1 22.67 706 LEU B CA 1
ATOM 10991 C C . LEU B 1 706 ? -48.594 -69.312 -19.094 1 22.67 706 LEU B C 1
ATOM 10993 O O . LEU B 1 706 ? -49.25 -68.625 -18.297 1 22.67 706 LEU B O 1
#

pLDDT: mean 80.73, std 19.33, range [20.95, 98.5]

Foldseek 3Di:
DPPPPPPQPQDFPCPVPPDDDPDPVPSVVVTDTDDDDDQDFPVRCCVVPPDPPPPDPPPVVVVVVVPPPPVVVVVCVQWVCVVVVVVDDCVPFVVLLLLLLVLLLLVQQLLLQLLLVLLVHASQLSLLQLFQLLVLLQGLFDFFQFRKGGDNLLSNLNSVQLVVQAPDPPPPPDPPPDDPPPPPPPPPVPPPGDHSLLSQLLLLQLLLVLLVVCLVVVVLVVLVLQDPLLLLLLLLLSLVVSLLVLPCLQQVHDQDDQDDFFQSSVVSVVSCVVRVVVGQPLSNVLLVVLLCQLLCCVPPVQVVCVVPDLRGDSVLSVLLLVLLVCLVPPCSCVVSVFDWSADFDAAFAQFDARDPVCCVVCNVSSNLSSVSQLSQQVVLSVVVCVVVVHDGDSSSSSNSQSVSSNRSSRRSHGRMHTAPVSSVSSVSSPNGGSVSSVSSNVVSNVCRHPPGRSSRSRGSSSSSSVSSNSCVVSNCSVVCLVVLCVVDVLSNVLSVQLSCCCNRGHSSVSSVSSSVSSVVSVVVCQQQWDKAKWAAAPPDQDIDGVVVDPHDDDQQEIEMETAHEFDPRNLVVVVVVVCVRVVHDLVVVLVVLVVCVVVVPDDPPPDDDSHQEYEYECLNYDYYALNRLVSVLVVLVSCVSVVHAYEYENQDPRRVVNCVVNCVVVVVSYTYGHGPSSVVVVSVVVVVVVVVVVPPDDPPPPPPVD/DPPPPPPQPQDFPCPVPPDDDCPVVPSVVVTDTDGDDDQDFPVRVCVVPPDPPPPDPPPVVVVVVPPPVPVVVVVCVQWVCVVVVVVPDCVPFVVLLLLLLVLLLLVQQLQLLLLLVLLVHASQLSLLQLFQLLVLLQGLFDFFQFRKGGDNLLSNLNSLQLVVQADPPPPPPDPPPDDPPPPPPPPPVPPPGAHSLLSQLLLLQLLLVLLVVCLVVVVLVVLVLQDPLLLLLLLLLSLVVSLLVLVCLQQVHDQDDQDDFFQSSVVSVVSCVVRVVVGQPLSNVLLVVLLCQLLCCVPPVQVVCVVPDLAGDSSLSVLLLVLLVCLVPPCSCVVSVFDWSADFDAAFAQFDARDPVCCVVCNVSSNLSSVSQLSQQVVLSVVVCVVVVHDGDSSSSSNSQSVSSNRSSRRSHGRMHTAPVSSVSSVSSPNGGSVSSVSSNVVSNVCRHPPGRSSRSRGSSSSSSVSSNSCVVSNCSVVCLVVLCVVDVLSSVLSVQLSCCCNRGHSSVSSVSSSVSSVVSVVVCQQQWDKAKWAAAPPDQDIDGVVVDPHDDDQQEIEMETAHEFDPRNLVVVVVVVCVRVVHDLVVVLVVLVVCVVVVNDDPPPDDDSHQEYEYECLNYDAYALNRLVSVLVVLVSCVSVVHAYEYENQDPRRVVNCVVNCVVVVVSYTYGHGPSSVVVVSVVVVVVVVVVVPPDDPPPPPPVD

Organism: Bemisia tabaci (NCBI:txid7038)

Nearest PDB structures (foldseek):
  7v75-assembly1_A-2  TM=9.298E-01  e=5.506E-47  Homo sapiens
  8sh3-assembly1_C  TM=9.229E-01  e=8.985E-45  Sus scrofa
  7wle-assembly1_B  TM=8.535E-01  e=1.115E-41  Mus musculus
  8tnw-assembly1_B  TM=8.724E-01  e=7.039E-39  Homo sapiens
  7lhv-assembly1_B  TM=8.631E-01  e=1.091E-34  Arabidopsis thaliana

Solvent-accessible surface area (backbone atoms only — not comparable to full-atom values): 72983 Å² total; per-residue (Å²): 128,84,77,78,74,76,73,46,67,63,54,66,61,74,75,73,72,82,76,84,88,77,59,79,77,57,55,45,56,70,36,43,42,43,48,59,45,57,36,48,41,38,67,57,48,44,73,72,32,47,40,82,76,59,73,68,59,69,65,52,59,61,56,62,62,63,58,79,78,44,63,70,60,50,49,48,65,64,28,39,35,64,59,52,60,74,68,50,52,61,85,72,44,45,61,29,11,47,54,17,4,51,56,41,31,50,50,41,53,54,50,12,29,35,33,17,48,48,26,57,33,58,37,51,35,18,50,37,24,40,26,57,24,28,53,48,25,43,37,26,33,61,57,39,48,63,36,57,14,64,30,64,59,55,22,40,56,46,15,52,52,20,62,72,63,26,55,74,80,71,73,76,69,70,78,74,85,73,89,70,87,63,93,68,66,89,60,68,78,64,77,74,68,40,50,39,57,44,44,35,8,29,42,5,31,50,21,10,49,51,28,38,51,37,30,77,66,53,46,35,66,57,58,35,59,57,39,69,52,40,52,51,26,42,49,20,28,39,35,51,52,52,43,60,67,29,46,41,43,26,31,47,37,84,76,90,74,87,66,80,57,79,42,26,53,60,52,50,51,51,51,45,67,70,43,54,83,58,47,31,65,65,33,33,49,52,16,52,52,48,36,50,53,53,50,47,36,64,70,52,48,44,65,59,42,53,76,75,40,68,70,77,77,64,56,64,42,49,50,52,50,48,43,17,50,48,36,69,75,35,65,63,36,72,74,61,68,51,58,50,66,42,85,40,71,71,48,78,69,70,76,42,79,49,51,70,87,50,46,80,81,43,51,74,65,28,50,46,51,31,50,49,28,47,49,50,31,48,53,52,39,50,52,50,24,63,75,71,60,52,82,74,54,60,38,50,38,26,42,14,52,10,53,14,15,40,57,17,10,27,44,54,6,53,58,54,23,40,28,66,70,50,16,50,49,22,42,67,46,44,28,68,38,37,60,14,47,48,45,16,20,53,50,45,52,51,37,35,61,73,47,38,59,69,51,23,52,19,42,40,17,54,40,33,26,50,50,47,61,68,36,43,67,52,36,54,54,58,70,49,46,67,58,43,36,70,74,32,62,61,55,28,50,25,24,52,53,15,25,49,32,27,52,43,41,34,62,62,56,12,50,53,49,20,50,51,44,45,51,46,46,55,50,57,60,54,38,65,46,52,67,47,47,47,21,36,37,82,46,52,88,46,70,43,48,44,78,46,27,60,51,47,86,53,88,41,55,46,36,40,37,41,24,34,60,32,31,54,56,22,40,65,51,50,55,52,46,54,30,61,73,64,75,45,57,58,61,60,51,51,52,49,51,52,50,36,46,72,68,67,74,49,68,90,84,71,71,82,66,92,46,60,32,41,35,40,34,30,52,15,30,47,42,51,38,71,58,21,51,51,49,51,47,52,52,34,52,48,35,49,74,69,70,28,54,40,34,38,14,25,61,37,70,70,36,46,50,41,35,52,76,66,53,49,63,80,65,65,52,60,48,52,18,59,39,64,57,32,47,53,52,46,54,52,51,52,49,50,48,53,51,49,61,65,63,57,74,74,80,80,77,76,69,66,88,110,127,84,77,78,75,75,74,42,67,63,52,65,61,73,74,73,73,80,74,84,86,82,56,81,77,58,55,45,55,69,36,41,41,42,48,57,46,58,36,48,42,37,66,58,47,45,72,73,32,46,40,82,77,57,71,70,58,71,66,53,62,59,56,61,64,62,56,78,78,43,64,66,60,51,47,48,66,63,29,40,35,65,59,52,61,72,68,50,52,60,85,72,44,44,60,30,10,45,54,15,4,52,54,40,31,50,49,41,53,54,50,10,29,38,34,18,48,48,26,57,35,59,37,51,34,16,48,38,24,40,27,56,23,27,52,48,25,43,38,26,32,60,57,39,47,64,36,59,15,62,32,63,58,54,23,41,57,47,14,52,53,20,62,71,64,25,54,75,78,70,69,78,72,70,79,73,83,74,91,70,91,63,96,70,68,90,62,70,80,66,77,72,69,41,47,37,57,46,44,33,8,28,46,6,30,49,20,9,47,51,28,39,51,37,31,76,65,53,47,35,65,57,57,34,57,57,39,68,52,40,53,50,25,42,50,19,30,41,34,50,52,51,43,60,66,29,47,41,41,27,31,46,37,84,77,90,75,86,65,80,57,77,42,26,52,60,52,52,53,50,50,46,67,70,43,56,83,58,46,31,65,64,31,34,50,52,17,51,51,46,35,50,52,54,51,47,36,63,71,53,46,46,64,60,41,55,77,76,40,68,68,77,78,65,56,64,44,48,51,52,50,47,43,18,49,47,38,70,75,35,64,63,36,72,74,61,68,52,59,49,66,41,86,38,71,72,47,79,69,71,76,40,78,49,51,70,86,52,46,78,80,42,50,73,65,30,51,46,52,33,50,50,27,48,50,50,30,48,53,53,38,49,52,50,23,63,74,70,59,51,82,75,52,58,37,50,39,26,42,14,53,9,52,13,15,40,57,17,9,26,43,55,7,54,57,53,23,40,27,68,71,50,14,49,50,23,42,67,46,44,29,67,38,36,60,14,47,48,44,15,20,52,50,45,50,51,36,33,61,74,46,39,59,69,52,24,53,19,43,40,16,55,39,31,28,50,51,46,61,67,37,42,67,51,36,55,52,58,68,50,48,65,58,44,37,71,73,30,62,62,55,28,49,24,25,50,53,15,26,48,32,27,52,42,42,34,61,60,56,11,50,53,48,20,49,51,44,45,52,46,47,56,50,57,60,55,39,65,47,53,67,46,46,48,21,35,36,81,47,52,87,46,70,41,49,46,82,47,28,60,50,47,86,52,88,39,56,45,37,40,37,41,24,34,62,33,31,56,57,23,40,64,50,49,55,52,46,54,28,61,73,65,75,46,57,58,62,60,51,51,52,49,52,52,50,36,44,72,66,69,71,48,69,89,86,70,72,83,67,92,46,61,32,40,34,42,34,30,50,15,29,46,41,51,40,72,59,21,51,51,51,51,48,52,52,33,51,48,34,49,76,68,71,28,54,39,35,39,15,26,60,37,70,70,36,46,49,39,35,52,77,66,52,48,64,78,66,64,52,61,46,53,17,57,39,64,58,34,48,53,50,46,54,51,51,52,50,50,51,54,51,49,62,65,63,57,74,75,79,79,79,77,70,65,88,109

Radius of gyration: 38.63 Å; Cα contacts (8 Å, |Δi|>4): 2324; chains: 2; bounding box: 137×120×73 Å

Secondary structure (DSSP, 8-state):
-----------B-------S---HHHHHHH-EEEEEEEPPPHHHHHHHHB-GGGTTHHHHHHHTT-----HHHHHHHH-THHHHHHT--HHHHHHHHHHHHHHHHHHHHHHHHHHHHHTTS-THHHHHHTTHHHHHHHHH---SS-EEE--HHHHHHHHHHHHHHSPP--------S------------------HHHHHHHHHHHHHHHHHHHHHTTGGGGGGGS-HHHHHHHHHHHHHHHHHHHHHHHHT---S----STTHHHHHHHHHHHSGGG--HHHHHHHHHHHHHHHHIIIIIHHHHHTT-SSPP-HHHHHHHHHHHHHHH-THHHHTT--B------SPPPP----GGGHHHHHHHHHHHHHHHHHHHHHHHHHHHHHHT----HHHHHHHHHHHHHHHHTTTPPPPEEEHHHHHHHHHTT--STHHHHHHHHHHHHIIIIIGGGGTT-BHHHHHHHHHHHTHHHHGGGGGHHHHHHH-HHHHHHHHHHHHHHHHT-HHHHHHHHHHHHHHHHHHHHHS-EEEEEEEPTTSS-EEETTTB--B--TTEEEEEEEEEE-TTTHHHHHHHHHHHHT--HHHHHHHHHHHHHTTSS-GGGPPPS-SEEEEEEEEEEEE-HHHHHHHHHHHHHHHHTT--EEEE---HHHHHHHHHTTSTTTT-EEEESSHHHHHHHHHHHHHHHHHHHHS------GGG-/-----------EE------S---HHHHHHH-EEEEEEEPPPHHHHHHHHB-GGGTTHHHHHHHTT-----HHHHHHHH-THHHHHHT--HHHHHHHHHHHHHHHHHHHHHHHHHHHHHTTS-THHHHHHTTHHHHHHHHH---SS-EEE--HHHHHHHHHHHHHHSPP--------S------------------HHHHHHHHHHHHHHHHHHHHHTTGGGGGGGS-HHHHHHHHHHHHHHHHHHHHHHHHT---S----STTHHHHHHHHHHHSGGG--HHHHHHHHHHHHHHHHIIIIIHHHHHTT-SSPP-HHHHHHHHHHHHHHH-THHHHTT--B------SPPPP----GGGHHHHHHHHHHHHHHHHHHHHHHHHHHHHHHT----HHHHHHHHHHHHHHHHTTTPPP-EEEHHHHHHHHHHT--STHHHHHHHHHHHHIIIIIGGGGTT-BHHHHHHHHHHHTHHHHGGGGGHHHHHHH-HHHHHHHHHHHHHHHHT-HHHHHHHHHHHHHHHHHHHHHS-EEEEEEEPTTSS-EEETTTB--B--TTEEEEEEEEEE-TTTHHHHHHHHHHHHT--HHHHHHHHHHHHHTTSS-GGGPPPS-SEEEEEEEEEEEE-HHHHHHHHHHHHHHHHTT--EEEE---HHHHHHHHHTTSGGGT-EEEESSHHHHHHHHHHHHHHHHHHHHS-------TT-

Sequence (1412 aa):
MPRKYYGAFSHMKTELLNGGERREGIMASVCRFHVERPVYQQEELNDEYKSERTSCKSLDDLQSSHRKFRLSSCLTTLIPALNWLVHYQVKDDLFKDCIAGITVAVMHIPQGMAYAMLGNVPPVVGLYMAFFPVIIYSFLGTSRHISMGTFSVTCLMVGKVVLEHSQPMAATLVPDGNSTDVNATSTLPRLAAATPVEVATTVCFIVGMYQLVMYVMRLGVLTSLLSDTLVSSFTAAAAFLVITSQIKDILGIQMPKKYSGNFSIIYTYIAFFQSIDSTNKAALTVSLITITILWSYDDIVKPRLRQVTSVPIPIELIVILAGTLISRFTPLIDENHIRTVGHIAVGLPEPSPPRFDLIPSLLGECFSIAVVAYVIAMSMALTFSTKLKYDLDANQEFLAQGVSNVFGSFFSCMPISASLSRSVIQQVVGGKTQVAGLVSSSIIFCVLLWIGPFFEPLPRCVLASLIVVAVKNVLLQVRAFPKIWRLSFLDGLVYILTFLTVILVEVDIGLIVGFSVSLASILIQGIRPYCCLLGRVPNTDIYVDKTRFNTVDMPGIKIVHYSGGLNFANRGYFKSGIHNLLHFWPRQEINRRNQMIKSNKVGPLEFSNPMNCLILDLAAMHYCDPAGVNTLRSIGEEFKELSIPVYITGASGPVYESFQNNDLISQNLFHFFPTVHDAVLYDQIIRLESANTIIQPLPEENSSTLMPRKYYGAFSHMKTELLNGGERREGIMASVCRFHVERPVYQQEELNDEYKSERTSCKSLDDLQSSHRKFRLSSCLTTLIPALNWLVHYQVKDDLFKDCIAGITVAVMHIPQGMAYAMLGNVPPVVGLYMAFFPVIIYSFLGTSRHISMGTFSVTCLMVGKVVLEHSQPMAATLVPDGNSTDVNATSTLPRLAAATPVEVATTVCFIVGMYQLVMYVMRLGVLTSLLSDTLVSSFTAAAAFLVITSQIKDILGIQMPKKYSGNFSIIYTYIAFFQSIDSTNKAALTVSLITITILWSYDDIVKPRLRQVTSVPIPIELIVILAGTLISRFTPLIDENHIRTVGHIAVGLPEPSPPRFDLIPSLLGECFSIAVVAYVIAMSMALTFSTKLKYDLDANQEFLAQGVSNVFGSFFSCMPISASLSRSVIQQVVGGKTQVAGLVSSSIIFCVLLWIGPFFEPLPRCVLASLIVVAVKNVLLQVRAFPKIWRLSFLDGLVYILTFLTVILVEVDIGLIVGFSVSLASILIQGIRPYCCLLGRVPNTDIYVDKTRFNTVDMPGIKIVHYSGGLNFANRGYFKSGIHNLLHFWPRQEINRRNQMIKSNKVGPLEFSNPMNCLILDLAAMHYCDPAGVNTLRSIGEEFKELSIPVYITGASGPVYESFQNNDLISQNLFHFFPTVHDAVLYDQIIRLESANTIIQPLPEENSSTL